Protein 8QEU (pdb70)

B-factor: mean 24.42, std 13.58, range [9.12, 122.06]

InterPro domains:
  IPR002292 Ornithine/putrescine carbamoyltransferase [PR00102] (117-131)
  IPR002292 Ornithine/putrescine carbamoyltransferase [PR00102] (150-163)
  IPR002292 Ornithine/putrescine carbamoyltransferase [PR00102] (190-204)
  IPR002292 Ornithine/putrescine carbamoyltransferase [PR00102] (290-300)
  IPR002292 Ornithine/putrescine carbamoyltransferase [PR00102] (352-363)
  IPR002292 Ornithine/putrescine carbamoyltransferase [TIGR00658] (73-373)
  IPR006130 Aspartate/ornithine carbamoyltransferase [PR00100] (119-138)
  IPR006130 Aspartate/ornithine carbamoyltransferase [PR00100] (201-212)
  IPR006130 Aspartate/ornithine carbamoyltransferase [PR00100] (326-335)
  IPR006130 Aspartate/ornithine carbamoyltransferase [PR00100] (338-361)
  IPR006131 Aspartate/ornithine carbamoyltransferase, Asp/Orn-binding domain [PF00185] (220-371)
  IPR006132 Aspartate/ornithine carbamoyltransferase, carbamoyl-P binding [PF02729] (73-214)
  IPR024904 Ornithine carbamoyltransferase [MF_01109] (72-374)
  IPR036901 Aspartate/ornithine carbamoyltransferase superfamily [G3DSA:3.40.50.1370] (73-203)
  IPR036901 Aspartate/ornithine carbamoyltransferase superfamily [G3DSA:3.40.50.1370] (204-369)
  IPR036901 Aspartate/ornithine carbamoyltransferase superfamily [SSF53671] (72-374)

Sequence (912 aa):
LKDFLAIDDFDTATIKTILDKKASEVKALLKSGERNYLPFKGKSMSMIFAKPSMMRTRVSFETGFFLLGGHALYLGPNDIQMGKREETRDVARVLSRYNDIIMMARVFAHQDILDLANYSSSVPVVVNGLLTDHNHPCQIMADALTMIEHIGQQVEGTKVVYVGDGNNMVHSWLELASVIPFHFVCACPKGYEPDDKERVSKAKQAGLSKIEITNDPKEAVIGADVVYSDVWASMGQKDEAEARRRKAFQQGFQVDEALMKLAGQKAYFMHCLPAERGVEVTNGVVEAPYSIVFPQAENRMHAQNAIMLHLLGFLKDFLAIDDFDTATIKTILDKKASEEVKALLKSGERNNYLPFKGKSMSMIFAKPSMRTRVSFETGFFLLGGHALYLGPNDIQMGKREETRDVARVLSRYNDIIMMARVFAHQDILDLANYSSSVPVVVNGLLTDHNHPCQIMADALTMIEHIGQQVEGTKVVYVGDGNNMVHSWLELASVIPFHFVCACPKGYEPDDKERVSKAKQAGLSKIEITNDPKEAVIGADVVYSDVWASMGQKDEAEARRKAFQGFQVDEALMKLAGQKAYFMHCLPAERGVEVTNGVVEAPYSIVFPQAENRMHAQNAIMLHLLGFLKDFLAIDDFDTATIKTILDKASEEVKALLKSGERNNYLPFKGKSMSMIFAKPSMRTRVSFETGFFLLGGHALYLGPNDIQMGKREETRDVARVLSRYNDIIMARRVFAHQDILDLANNYSSSVPVVVNGLLTDHNHPCQIMADALTMIEHIGQQVEGTKVVYVGDGNNMVHSWLELASVIPFHFVCACPKGYEPDDKERVSKAKQQAGLSKIEITNDPKEAVIGADVVYSDVWASMGQKDEAEARRKAFQGFQVDEALMKLAGQKAYFMHCLPAERGVEVTNGVVEAPYSIVFPQAENRMHAQNAIMLHLLGF

Radius of gyration: 30.02 Å; Cα contacts (8 Å, |Δi|>4): 1985; chains: 3; bounding box: 86×81×55 Å

Solvent-accessible surface area: 32264 Å² total

Foldseek 3Di:
DQEALALLVDALVVLVVLLVQLVVVVVCVVVVDQPQAQQAPFEEEEAELDDDDLLVCLVQVLNVSNHYGYHYQYNVRCPDCPVDDLLVVQQVVLVVGQEYEYAEEDSVSQVSSCVNHPHYYYYCYYFAAHQLLVSLVQSVCCVPVVGQAAFEAEEFAAQTRHVLNVLSVLLHHEYEYEYAYFPPRHHDPVSNVSSVVSVRYHYYYHNQLLVRLAQHLEYEYEQNQDPVRVVCNVVSQVRRVNRAAEPVSVVSNHDNYAYEYSDDDDDPGNYHPCNCPDPSYPHVSSSNSSNSSVSSVVCVSSPD/DQEALALLVDALVVLVVLLVQLVVVVVCVVVVDQPQAQQAPFEEEEAELDDDDLLVCLVQVLNVSNHYGYHYQYNPNPPDVHPDDLLVVQQVVLVVGQEYEYAEEDSVSQVSSCVNHPHYYYYCYYFAAHQLLVSLVQSVCCVPVVGQAAFEAEEFEAQTRHVLNVLSVLLHHEYEYEYAYFPPRHHDPVSNVSSVVSVRYHYYYHNQLLVRLAQHLEYEYEDDDQDPDPVVRVVVQVRCVVRAAEPVSVVSNHDNYAYEYSDDDDDPRNYHPCNCPDPSYPHVSSSNSSNSSVSSVVCVSSPD/DQEALALLVDAQVVLVVLLVQLVVVVVVVVVVDQPQAQQAPFEEEEAELADDDLLVCLVQVLNVSNHYGYHYQYNPNCVDPPNHDLLVVQQVVLVVGQEYEYAEEDSVSQVSSCVNHPHYYYYCYYFAAHQLLVSLVQSVCCVQVVGQAAFEAEEFAAQTRHVLNVLSVLLHHEYEYEYAYFPPRHHDPVSNVSSVVSVRYHYYYHNQLLVRLAQHLEYEYEQNADVVRVVCNPVSQVRRVVRAAEPVSVVSNHDNYAYEYSDDDDDPGNYHPCNCPDPSYPHVSSSNSSNSSVSSVVCVSSPD

Organism: Arabidopsis thaliana (NCBI:txid3702)

Secondary structure (DSSP, 8-state):
---BS-GGGS-HHHHHHHHHHHHHHHHHHHTT-----TTTT-EEEEEESS--SHHHHHHHHHHHHTT-EEEEE-TTTS-BTTTB-HHHHHHHHHHH-SEEEEE-SSHHHHHHHHHH-SS-EEE---SS--HHHHHHHHHHHHHHTS-STT-EEEEES--SHHHHHHHHHHTTS--EEEEE--TT-PPPHHHHHHHHHH-SSEEEEES-HHHHTTT-SEEEE--SS-TT-GGGHHHHHHHTTT--B-HHHHHHH-TTPEEEE-S---BTTTB-HHHHTSTTB-HHHHHHHHHHHHHHHHHHHTT-/---BS-GGGS-HHHHHHHHHHHHHHHHHHHTT-----TTTT-EEEEEESS--SHHHHHHHHHHHHTT-EEEEE-HHHH-BTTTB-HHHHHHHHHHH-SEEEEE-SSHHHHHHHHHH-SS-EEE---SS--HHHHHHHHHHHHHHTS-STT-EEEEES-SSHHHHHHHHHHTTS--EEEEE--TT-PPPHHHHHHHHHH-SSEEEEES-HHHHTTT-SEEEE-PPPP-SSHHHHHHHHHHTTT--B-HHHHHHH-TT-EEEE-S---BTTTB-HHHHTSTTB-HHHHHHHHHHHHHHHHHHHTT-/---BS-GGGS-HHHHHHHHHHHHHHHHHHHTT-----TTTT-EEEEEESS--SHHHHHHHHHHHHTT-EEEEE-HHHH-BTTTB-HHHHHHHHHHH-SEEEEE-SSHHHHHHHHHH-SS-EEE---SS--HHHHHHHHHHHHHHTS-STT-EEEEES--SHHHHHHHHHHTTS--EEEEE--TT-PPPHHHHHHHHHH-SSEEEEES-HHHHTTT-SEEEE--SS-TT-GGGHHHHHHHTTT--B-HHHHHHH-TTPEEEE-S---BTTTB-HHHHTSTTB-HHHHHHHHHHHHHHHHHHHTT-

Nearest PDB structures (foldseek):
  8qeu-assembly1_C  TM=9.852E-01  e=8.550E-57  Arabidopsis thaliana
  4f2g-assembly1_A  TM=9.626E-01  e=7.657E-31  Burkholderia thailandensis E264
  2ef0-assembly1_A  TM=9.572E-01  e=3.462E-30  Thermus thermophilus HB8
  7x99-assembly1_A  TM=8.985E-01  e=2.049E-29  Psychrobacter sp. PAMC 21119
  1fb5-assembly1_A  TM=9.404E-01  e=1.230E-27  Ovis aries

Structure (mmCIF, N/CA/C/O backbone):
data_8QEU
#
_entry.id   8QEU
#
_cell.length_a   89.307
_cell.length_b   155.380
_cell.length_c   189.541
_cell.angle_alpha   90.00
_cell.angle_beta   90.00
_cell.angle_gamma   90.00
#
_symmetry.space_group_name_H-M   'C 2 2 21'
#
loop_
_entity.id
_entity.type
_entity.pdbx_description
1 polymer 'Ornithine transcarbamylase, chloroplastic'
2 non-polymer L-ornithine
3 non-polymer DI(HYDROXYETHYL)ETHER
4 non-polymer 1,2-ETHANEDIOL
5 non-polymer 'SULFATE ION'
6 non-polymer 'SODIUM ION'
7 water water
#
loop_
_atom_site.group_PDB
_atom_site.id
_atom_site.type_symbol
_atom_site.label_atom_id
_atom_site.label_alt_id
_atom_site.label_comp_id
_atom_site.label_asym_id
_atom_site.label_entity_id
_atom_site.label_seq_id
_atom_site.pdbx_PDB_ins_code
_atom_site.Cartn_x
_atom_site.Cartn_y
_atom_site.Cartn_z
_atom_site.occupancy
_atom_site.B_iso_or_equiv
_atom_site.auth_seq_id
_atom_site.auth_comp_id
_atom_site.auth_asym_id
_atom_site.auth_atom_id
_atom_site.pdbx_PDB_model_num
ATOM 1 N N . LEU A 1 21 ? 29.382 62.817 33.480 1.00 37.83 72 LEU A N 1
ATOM 2 C CA . LEU A 1 21 ? 28.772 63.113 32.154 1.00 32.25 72 LEU A CA 1
ATOM 3 C C . LEU A 1 21 ? 27.274 63.385 32.273 1.00 27.28 72 LEU A C 1
ATOM 4 O O . LEU A 1 21 ? 26.493 62.655 32.923 1.00 28.62 72 LEU A O 1
ATOM 9 N N . LYS A 1 22 ? 26.820 64.339 31.473 1.00 22.46 73 LYS A N 1
ATOM 10 C CA . LYS A 1 22 ? 25.426 64.732 31.606 1.00 21.89 73 LYS A CA 1
ATOM 11 C C . LYS A 1 22 ? 24.494 63.712 30.927 1.00 18.18 73 LYS A C 1
ATOM 12 O O . LYS A 1 22 ? 23.354 63.570 31.371 1.00 17.93 73 LYS A O 1
ATOM 18 N N . ASP A 1 23 ? 24.931 63.094 29.830 1.00 15.99 74 ASP A N 1
ATOM 19 C CA . ASP A 1 23 ? 24.039 62.426 28.874 1.00 13.78 74 ASP A CA 1
ATOM 20 C C . ASP A 1 23 ? 24.355 60.928 28.766 1.00 15.09 74 ASP A C 1
ATOM 21 O O . ASP A 1 23 ? 25.420 60.495 29.203 1.00 17.42 74 ASP A O 1
ATOM 26 N N . PHE A 1 24 ? 23.439 60.157 28.179 1.00 14.56 75 PHE A N 1
ATOM 27 C CA . PHE A 1 24 ? 23.703 58.743 27.881 1.00 14.82 75 PHE A CA 1
ATOM 28 C C . PHE A 1 24 ? 23.545 58.531 26.381 1.00 15.00 75 PHE A C 1
ATOM 29 O O . PHE A 1 24 ? 22.465 58.198 25.876 1.00 15.16 75 PHE A O 1
ATOM 37 N N . LEU A 1 25 ? 24.648 58.754 25.615 1.00 13.87 76 LEU A N 1
ATOM 38 C CA . LEU A 1 25 ? 24.613 58.750 24.164 1.00 14.00 76 LEU A CA 1
ATOM 39 C C . LEU A 1 25 ? 25.292 57.517 23.544 1.00 14.05 76 LEU A C 1
ATOM 40 O O . LEU A 1 25 ? 25.012 57.193 22.374 1.00 14.47 76 LEU A O 1
ATOM 45 N N . ALA A 1 26 ? 26.217 56.904 24.317 1.00 13.79 77 ALA A N 1
ATOM 46 C CA . ALA A 1 26 ? 27.028 55.766 23.891 1.00 13.85 77 ALA A CA 1
ATOM 47 C C . ALA A 1 26 ? 27.542 55.107 25.155 1.00 13.73 77 ALA A C 1
ATOM 48 O O . ALA A 1 26 ? 27.914 55.808 26.099 1.00 15.83 77 ALA A O 1
ATOM 50 N N . ILE A 1 27 ? 27.575 53.770 25.182 1.00 13.83 78 ILE A N 1
ATOM 51 C CA . ILE A 1 27 ? 27.938 53.089 26.410 1.00 14.54 78 ILE A CA 1
ATOM 52 C C . ILE A 1 27 ? 29.364 53.465 26.839 1.00 14.85 78 ILE A C 1
ATOM 53 O O . ILE A 1 27 ? 29.615 53.683 28.024 1.00 16.83 78 ILE A O 1
ATOM 58 N N . ASP A 1 28 ? 30.303 53.540 25.896 1.00 15.43 79 ASP A N 1
ATOM 59 C CA . ASP A 1 28 ? 31.717 53.732 26.259 1.00 16.47 79 ASP A CA 1
ATOM 60 C C . ASP A 1 28 ? 32.078 55.212 26.374 1.00 17.05 79 ASP A C 1
ATOM 61 O O . ASP A 1 28 ? 33.272 55.574 26.449 1.00 18.31 79 ASP A O 1
ATOM 66 N N . ASP A 1 29 ? 31.063 56.083 26.514 1.00 16.91 80 ASP A N 1
ATOM 67 C CA . ASP A 1 29 ? 31.313 57.411 27.083 1.00 17.97 80 ASP A CA 1
ATOM 68 C C . ASP A 1 29 ? 31.554 57.324 28.598 1.00 17.95 80 ASP A C 1
ATOM 69 O O . ASP A 1 29 ? 32.037 58.251 29.237 1.00 22.21 80 ASP A O 1
ATOM 74 N N . PHE A 1 30 ? 31.192 56.194 29.197 1.00 17.37 81 PHE A N 1
ATOM 75 C CA . PHE A 1 30 ? 31.352 55.909 30.603 1.00 17.11 81 PHE A CA 1
ATOM 76 C C . PHE A 1 30 ? 32.454 54.868 30.800 1.00 18.28 81 PHE A C 1
ATOM 77 O O . PHE A 1 30 ? 32.750 54.077 29.898 1.00 19.77 81 PHE A O 1
ATOM 85 N N . ASP A 1 31 ? 33.018 54.862 31.995 1.00 19.49 82 ASP A N 1
ATOM 86 C CA . ASP A 1 31 ? 34.030 53.872 32.352 1.00 19.56 82 ASP A CA 1
ATOM 87 C C . ASP A 1 31 ? 33.403 52.571 32.847 1.00 20.19 82 ASP A C 1
ATOM 88 O O . ASP A 1 31 ? 32.200 52.475 33.096 1.00 20.25 82 ASP A O 1
ATOM 93 N N . THR A 1 32 ? 34.236 51.535 32.909 1.00 20.07 83 THR A N 1
ATOM 94 C CA . THR A 1 32 ? 33.825 50.200 33.306 1.00 19.47 83 THR A CA 1
ATOM 95 C C . THR A 1 32 ? 33.068 50.214 34.638 1.00 20.06 83 THR A C 1
ATOM 96 O O . THR A 1 32 ? 31.973 49.640 34.752 1.00 22.27 83 THR A O 1
ATOM 100 N N . ALA A 1 33 ? 33.624 50.895 35.645 1.00 20.83 84 ALA A N 1
ATOM 101 C CA . ALA A 1 33 ? 33.012 50.883 36.969 1.00 21.54 84 ALA A CA 1
ATOM 102 C C . ALA A 1 33 ? 31.606 51.493 36.966 1.00 19.59 84 ALA A C 1
ATOM 103 O O . ALA A 1 33 ? 30.715 51.001 37.665 1.00 21.31 84 ALA A O 1
ATOM 105 N N . THR A 1 34 ? 31.409 52.560 36.197 1.00 19.51 85 THR A N 1
ATOM 106 C CA . THR A 1 34 ? 30.130 53.256 36.147 1.00 19.42 85 THR A CA 1
ATOM 107 C C . THR A 1 34 ? 29.081 52.393 35.439 1.00 18.07 85 THR A C 1
ATOM 108 O O . THR A 1 34 ? 27.953 52.273 35.920 1.00 19.12 85 THR A O 1
ATOM 112 N N . ILE A 1 35 ? 29.462 51.771 34.319 1.00 18.36 86 ILE A N 1
ATOM 113 C CA . ILE A 1 35 ? 28.545 50.873 33.630 1.00 17.01 86 ILE A CA 1
ATOM 114 C C . ILE A 1 35 ? 28.117 49.695 34.528 1.00 17.90 86 ILE A C 1
ATOM 115 O O . ILE A 1 35 ? 26.921 49.340 34.586 1.00 18.48 86 ILE A O 1
ATOM 120 N N . LYS A 1 36 ? 29.076 49.092 35.244 1.00 19.96 87 LYS A N 1
ATOM 121 C CA . LYS A 1 36 ? 28.783 48.018 36.176 1.00 22.14 87 LYS A CA 1
ATOM 122 C C . LYS A 1 36 ? 27.866 48.488 37.307 1.00 21.19 87 LYS A C 1
ATOM 123 O O . LYS A 1 36 ? 26.939 47.758 37.681 1.00 23.09 87 LYS A O 1
ATOM 129 N N . THR A 1 37 ? 28.066 49.703 37.805 1.00 21.40 88 THR A N 1
ATOM 130 C CA . THR A 1 37 ? 27.205 50.274 38.832 1.00 22.38 88 THR A CA 1
ATOM 131 C C . THR A 1 37 ? 25.773 50.420 38.325 1.00 20.06 88 THR A C 1
ATOM 132 O O . THR A 1 37 ? 24.824 50.139 39.068 1.00 21.28 88 THR A O 1
ATOM 136 N N . ILE A 1 38 ? 25.617 50.911 37.100 1.00 17.75 89 ILE A N 1
ATOM 137 C CA . ILE A 1 38 ? 24.287 51.089 36.520 1.00 17.51 89 ILE A CA 1
ATOM 138 C C . ILE A 1 38 ? 23.594 49.722 36.341 1.00 18.40 89 ILE A C 1
ATOM 139 O O . ILE A 1 38 ? 22.412 49.577 36.651 1.00 17.61 89 ILE A O 1
ATOM 144 N N . LEU A 1 39 ? 24.323 48.708 35.866 1.00 17.93 90 LEU A N 1
ATOM 145 C CA . LEU A 1 39 ? 23.735 47.380 35.734 1.00 18.78 90 LEU A CA 1
ATOM 146 C C . LEU A 1 39 ? 23.343 46.781 37.090 1.00 19.85 90 LEU A C 1
ATOM 147 O O . LEU A 1 39 ? 22.295 46.135 37.191 1.00 20.61 90 LEU A O 1
ATOM 152 N N . ASP A 1 40 ? 24.134 47.047 38.130 1.00 20.73 91 ASP A N 1
ATOM 153 C CA . ASP A 1 40 ? 23.756 46.584 39.492 1.00 21.86 91 ASP A CA 1
ATOM 154 C C . ASP A 1 40 ? 22.424 47.233 39.894 1.00 21.49 91 ASP A C 1
ATOM 155 O O . ASP A 1 40 ? 21.610 46.532 40.507 1.00 21.06 91 ASP A O 1
ATOM 160 N N A LYS A 1 41 ? 22.406 48.436 39.774 0.50 19.68 92 LYS A N 1
ATOM 161 N N B LYS A 1 41 ? 22.368 48.563 39.789 0.50 20.45 92 LYS A N 1
ATOM 162 C CA A LYS A 1 41 ? 21.217 49.265 40.102 0.50 19.60 92 LYS A CA 1
ATOM 163 C CA B LYS A 1 41 ? 21.144 49.321 40.150 0.50 21.17 92 LYS A CA 1
ATOM 164 C C A LYS A 1 41 ? 20.032 48.800 39.248 0.50 17.75 92 LYS A C 1
ATOM 165 C C B LYS A 1 41 ? 19.967 48.807 39.317 0.50 18.98 92 LYS A C 1
ATOM 166 O O A LYS A 1 41 ? 18.924 48.716 39.785 0.50 18.27 92 LYS A O 1
ATOM 167 O O B LYS A 1 41 ? 18.885 48.646 39.883 0.50 20.15 92 LYS A O 1
ATOM 178 N N . ALA A 1 42 ? 20.249 48.399 38.080 1.00 17.71 93 ALA A N 1
ATOM 179 C CA . ALA A 1 42 ? 19.174 47.867 37.237 1.00 16.63 93 ALA A CA 1
ATOM 180 C C . ALA A 1 42 ? 18.546 46.628 37.892 1.00 18.13 93 ALA A C 1
ATOM 181 O O . ALA A 1 42 ? 17.327 46.517 37.971 1.00 18.14 93 ALA A O 1
ATOM 183 N N . SER A 1 43 ? 19.382 45.729 38.417 1.00 20.17 94 SER A N 1
ATOM 184 C CA . SER A 1 43 ? 18.888 44.541 39.099 1.00 20.91 94 SER A CA 1
ATOM 185 C C . SER A 1 43 ? 18.096 44.909 40.352 1.00 19.75 94 SER A C 1
ATOM 186 O O . SER A 1 43 ? 17.102 44.252 40.661 1.00 19.64 94 SER A O 1
ATOM 189 N N . GLU A 1 44 ? 18.607 45.881 41.125 1.00 19.43 95 GLU A N 1
ATOM 190 C CA . GLU A 1 44 ? 18.001 46.250 42.393 1.00 20.61 95 GLU A CA 1
ATOM 191 C C . GLU A 1 44 ? 16.598 46.820 42.158 1.00 18.77 95 GLU A C 1
ATOM 192 O O . GLU A 1 44 ? 15.652 46.437 42.855 1.00 21.27 95 GLU A O 1
ATOM 198 N N . VAL A 1 45 ? 16.474 47.776 41.227 1.00 18.19 96 VAL A N 1
ATOM 199 C CA . VAL A 1 45 ? 15.173 48.413 41.020 1.00 18.78 96 VAL A CA 1
ATOM 200 C C . VAL A 1 45 ? 14.188 47.450 40.360 1.00 19.17 96 VAL A C 1
ATOM 201 O O . VAL A 1 45 ? 12.987 47.486 40.648 1.00 20.67 96 VAL A O 1
ATOM 205 N N . LYS A 1 46 ? 14.690 46.576 39.480 1.00 18.30 97 LYS A N 1
ATOM 206 C CA . LYS A 1 46 ? 13.866 45.516 38.903 1.00 19.06 97 LYS A CA 1
ATOM 207 C C . LYS A 1 46 ? 13.265 44.625 39.995 1.00 19.13 97 LYS A C 1
ATOM 208 O O . LYS A 1 46 ? 12.041 44.359 40.000 1.00 19.96 97 LYS A O 1
ATOM 214 N N . ALA A 1 47 ? 14.099 44.199 40.961 1.00 19.68 98 ALA A N 1
ATOM 215 C CA . ALA A 1 47 ? 13.612 43.348 42.035 1.00 20.55 98 ALA A CA 1
ATOM 216 C C . ALA A 1 47 ? 12.545 44.078 42.857 1.00 21.82 98 ALA A C 1
ATOM 217 O O . ALA A 1 47 ? 11.533 43.489 43.258 1.00 23.06 98 ALA A O 1
ATOM 219 N N . LEU A 1 48 ? 12.759 45.381 43.085 1.00 20.97 99 LEU A N 1
ATOM 220 C CA . LEU A 1 48 ? 11.795 46.162 43.830 1.00 20.84 99 LEU A CA 1
ATOM 221 C C . LEU A 1 48 ? 10.463 46.203 43.072 1.00 19.96 99 LEU A C 1
ATOM 222 O O . LEU A 1 48 ? 9.428 45.925 43.673 1.00 21.25 99 LEU A O 1
ATOM 227 N N . LEU A 1 49 ? 10.457 46.512 41.770 1.00 18.11 100 LEU A N 1
ATOM 228 C CA . LEU A 1 49 ? 9.194 46.534 41.037 1.00 19.01 100 LEU A CA 1
ATOM 229 C C . LEU A 1 49 ? 8.555 45.147 40.941 1.00 21.48 100 LEU A C 1
ATOM 230 O O . LEU A 1 49 ? 7.336 45.025 41.066 1.00 23.12 100 LEU A O 1
ATOM 235 N N . LYS A 1 50 ? 9.366 44.108 40.754 1.00 22.42 101 LYS A N 1
ATOM 236 C CA . LYS A 1 50 ? 8.835 42.723 40.632 1.00 24.85 101 LYS A CA 1
ATOM 237 C C . LYS A 1 50 ? 8.203 42.268 41.949 1.00 24.99 101 LYS A C 1
ATOM 238 O O . LYS A 1 50 ? 7.341 41.391 41.899 1.00 27.39 101 LYS A O 1
ATOM 244 N N . SER A 1 51 ? 8.617 42.843 43.070 1.00 25.61 102 SER A N 1
ATOM 245 C CA . SER A 1 51 ? 8.070 42.515 44.374 1.00 28.79 102 SER A CA 1
ATOM 246 C C . SER A 1 51 ? 6.654 43.062 44.520 1.00 27.26 102 SER A C 1
ATOM 247 O O . SER A 1 51 ? 5.950 42.667 45.436 1.00 31.68 102 SER A O 1
ATOM 250 N N . GLY A 1 52 ? 6.267 43.986 43.637 1.00 27.94 103 GLY A N 1
ATOM 251 C CA . GLY A 1 52 ? 5.003 44.688 43.762 1.00 30.00 103 GLY A CA 1
ATOM 252 C C . GLY A 1 52 ? 5.148 46.046 44.449 1.00 25.81 103 GLY A C 1
ATOM 253 O O . GLY A 1 52 ? 4.180 46.744 44.608 1.00 31.93 103 GLY A O 1
ATOM 254 N N . GLU A 1 53 ? 6.364 46.469 44.776 1.00 27.22 104 GLU A N 1
ATOM 255 C CA . GLU A 1 53 ? 6.506 47.821 45.376 1.00 25.59 104 GLU A CA 1
ATOM 256 C C . GLU A 1 53 ? 6.063 48.915 44.400 1.00 24.11 104 GLU A C 1
ATOM 257 O O . GLU A 1 53 ? 6.622 48.959 43.299 1.00 22.10 104 GLU A O 1
ATOM 263 N N . ARG A 1 54 ? 5.103 49.766 44.799 1.00 21.45 105 ARG A N 1
ATOM 264 C CA . ARG A 1 54 ? 4.763 50.905 43.971 1.00 18.39 105 ARG A CA 1
ATOM 265 C C . ARG A 1 54 ? 4.958 52.230 44.706 1.00 19.21 105 ARG A C 1
ATOM 266 O O . ARG A 1 54 ? 4.536 53.300 44.177 1.00 21.11 105 ARG A O 1
ATOM 274 N N . ASN A 1 55 ? 5.679 52.195 45.838 1.00 18.24 106 ASN A N 1
ATOM 275 C CA . ASN A 1 55 ? 5.854 53.425 46.674 1.00 21.20 106 ASN A CA 1
ATOM 276 C C . ASN A 1 55 ? 7.300 53.943 46.646 1.00 17.94 106 ASN A C 1
ATOM 277 O O . ASN A 1 55 ? 7.657 54.674 47.548 1.00 19.28 106 ASN A O 1
ATOM 282 N N . TYR A 1 56 ? 8.068 53.540 45.659 1.00 15.02 107 TYR A N 1
ATOM 283 C CA . TYR A 1 56 ? 9.366 54.154 45.417 1.00 15.25 107 TYR A CA 1
ATOM 284 C C . TYR A 1 56 ? 9.229 55.053 44.191 1.00 14.03 107 TYR A C 1
ATOM 285 O O . TYR A 1 56 ? 9.178 54.573 43.062 1.00 14.82 107 TYR A O 1
ATOM 294 N N . LEU A 1 57 ? 9.136 56.381 44.445 1.00 13.65 108 LEU A N 1
ATOM 295 C CA . LEU A 1 57 ? 8.761 57.310 43.397 1.00 14.14 108 LEU A CA 1
ATOM 296 C C . LEU A 1 57 ? 9.786 58.437 43.299 1.00 13.61 108 LEU A C 1
ATOM 297 O O . LEU A 1 57 ? 9.481 59.631 43.495 1.00 15.43 108 LEU A O 1
ATOM 302 N N . PRO A 1 58 ? 11.050 58.130 42.966 1.00 14.92 109 PRO A N 1
ATOM 303 C CA . PRO A 1 58 ? 12.087 59.169 42.951 1.00 15.21 109 PRO A CA 1
ATOM 304 C C . PRO A 1 58 ? 11.904 60.284 41.932 1.00 13.98 109 PRO A C 1
ATOM 305 O O . PRO A 1 58 ? 12.495 61.355 42.094 1.00 16.62 109 PRO A O 1
ATOM 309 N N . PHE A 1 59 ? 11.095 60.008 40.892 1.00 13.80 110 PHE A N 1
ATOM 310 C CA . PHE A 1 59 ? 10.830 60.953 39.823 1.00 13.70 110 PHE A CA 1
ATOM 311 C C . PHE A 1 59 ? 9.534 61.745 40.029 1.00 14.23 110 PHE A C 1
ATOM 312 O O . PHE A 1 59 ? 9.096 62.430 39.107 1.00 14.70 110 PHE A O 1
ATOM 320 N N . LYS A 1 60 ? 8.958 61.674 41.232 1.00 14.63 111 LYS A N 1
ATOM 321 C CA . LYS A 1 60 ? 7.806 62.502 41.550 1.00 16.46 111 LYS A CA 1
ATOM 322 C C . LYS A 1 60 ? 8.081 63.959 41.162 1.00 15.85 111 LYS A C 1
ATOM 323 O O . LYS A 1 60 ? 9.108 64.514 41.502 1.00 16.84 111 LYS A O 1
ATOM 329 N N . GLY A 1 61 ? 7.137 64.570 40.444 1.00 16.47 112 GLY A N 1
ATOM 330 C CA . GLY A 1 61 ? 7.258 65.944 40.032 1.00 15.39 112 GLY A CA 1
ATOM 331 C C . GLY A 1 61 ? 8.236 66.224 38.895 1.00 14.64 112 GLY A C 1
ATOM 332 O O . GLY A 1 61 ? 8.508 67.395 38.616 1.00 17.03 112 GLY A O 1
ATOM 333 N N . LYS A 1 62 ? 8.721 65.169 38.237 1.00 13.37 113 LYS A N 1
ATOM 334 C CA . LYS A 1 62 ? 9.635 65.294 37.113 1.00 13.32 113 LYS A CA 1
ATOM 335 C C . LYS A 1 62 ? 8.934 64.907 35.812 1.00 13.19 113 LYS A C 1
ATOM 336 O O . LYS A 1 62 ? 8.041 64.022 35.832 1.00 13.55 113 LYS A O 1
ATOM 342 N N . SER A 1 63 ? 9.373 65.528 34.717 1.00 12.17 114 SER A N 1
ATOM 343 C CA . SER A 1 63 ? 8.848 65.238 33.392 1.00 12.77 114 SER A CA 1
ATOM 344 C C . SER A 1 63 ? 9.966 64.906 32.410 1.00 12.15 114 SER A C 1
ATOM 345 O O . SER A 1 63 ? 11.108 65.407 32.545 1.00 12.95 114 SER A O 1
ATOM 348 N N . MET A 1 64 ? 9.625 64.119 31.404 1.00 11.35 115 MET A N 1
ATOM 349 C CA . MET A 1 64 ? 10.564 63.726 30.335 1.00 11.93 115 MET A CA 1
ATOM 350 C C . MET A 1 64 ? 9.852 63.945 28.996 1.00 12.53 115 MET A C 1
ATOM 351 O O . MET A 1 64 ? 8.738 63.411 28.793 1.00 13.88 115 MET A O 1
ATOM 356 N N . SER A 1 65 ? 10.450 64.681 28.043 1.00 11.72 116 SER A N 1
ATOM 357 C CA . SER A 1 65 ? 9.948 64.701 26.673 1.00 11.68 116 SER A CA 1
ATOM 358 C C . SER A 1 65 ? 10.656 63.596 25.905 1.00 11.70 116 SER A C 1
ATOM 359 O O . SER A 1 65 ? 11.893 63.517 25.937 1.00 12.57 116 SER A O 1
ATOM 362 N N . MET A 1 66 ? 9.876 62.757 25.214 1.00 11.67 117 MET A N 1
ATOM 363 C CA . MET A 1 66 ? 10.372 61.698 24.364 1.00 11.74 117 MET A CA 1
ATOM 364 C C . MET A 1 66 ? 10.121 62.067 22.921 1.00 12.94 117 MET A C 1
ATOM 365 O O . MET A 1 66 ? 8.970 62.142 22.490 1.00 15.42 117 MET A O 1
ATOM 370 N N . ILE A 1 67 ? 11.200 62.305 22.174 1.00 12.34 118 ILE A N 1
ATOM 371 C CA . ILE A 1 67 ? 11.150 62.699 20.779 1.00 13.13 118 ILE A CA 1
ATOM 372 C C . ILE A 1 67 ? 11.388 61.458 19.911 1.00 13.16 118 ILE A C 1
ATOM 373 O O . ILE A 1 67 ? 12.456 60.845 19.991 1.00 14.29 118 ILE A O 1
ATOM 378 N N . PHE A 1 68 ? 10.410 61.088 19.083 1.00 12.73 119 PHE A N 1
ATOM 379 C CA . PHE A 1 68 ? 10.518 59.942 18.198 1.00 13.43 119 PHE A CA 1
ATOM 380 C C . PHE A 1 68 ? 10.393 60.345 16.729 1.00 15.16 119 PHE A C 1
ATOM 381 O O . PHE A 1 68 ? 9.325 60.810 16.298 1.00 16.90 119 PHE A O 1
ATOM 389 N N . ALA A 1 69 ? 11.456 60.138 15.943 1.00 14.99 120 ALA A N 1
ATOM 390 C CA . ALA A 1 69 ? 11.440 60.373 14.508 1.00 15.38 120 ALA A CA 1
ATOM 391 C C . ALA A 1 69 ? 10.946 59.160 13.713 1.00 14.90 120 ALA A C 1
ATOM 392 O O . ALA A 1 69 ? 10.688 59.297 12.515 1.00 18.00 120 ALA A O 1
ATOM 394 N N . LYS A 1 70 ? 10.840 58.028 14.410 1.00 18.48 121 LYS A N 1
ATOM 395 C CA . LYS A 1 70 ? 10.696 56.664 13.874 1.00 21.21 121 LYS A CA 1
ATOM 396 C C . LYS A 1 70 ? 9.646 55.964 14.743 1.00 20.88 121 LYS A C 1
ATOM 397 O O . LYS A 1 70 ? 9.416 56.337 15.919 1.00 17.20 121 LYS A O 1
ATOM 403 N N . PRO A 1 71 ? 9.063 54.863 14.213 1.00 23.70 122 PRO A N 1
ATOM 404 C CA . PRO A 1 71 ? 8.143 54.021 14.967 1.00 22.97 122 PRO A CA 1
ATOM 405 C C . PRO A 1 71 ? 8.838 53.392 16.119 1.00 19.19 122 PRO A C 1
ATOM 406 O O . PRO A 1 71 ? 10.073 53.257 16.068 1.00 22.18 122 PRO A O 1
ATOM 410 N N . SER A 1 72 ? 8.040 53.024 17.147 1.00 20.68 123 SER A N 1
ATOM 411 C CA . SER A 1 72 ? 8.539 52.342 18.308 1.00 17.40 123 SER A CA 1
ATOM 412 C C . SER A 1 72 ? 7.427 51.722 19.150 1.00 16.33 123 SER A C 1
ATOM 413 O O . SER A 1 72 ? 6.426 52.373 19.487 1.00 17.84 123 SER A O 1
ATOM 416 N N . MET A 1 73 ? 7.682 50.489 19.567 1.00 16.05 124 MET A N 1
ATOM 417 C CA A MET A 1 73 ? 6.907 49.852 20.618 0.50 13.96 124 MET A CA 1
ATOM 418 C CA B MET A 1 73 ? 6.909 49.837 20.602 0.50 16.89 124 MET A CA 1
ATOM 419 C C . MET A 1 73 ? 7.765 49.637 21.861 1.00 14.73 124 MET A C 1
ATOM 420 O O . MET A 1 73 ? 7.409 50.126 22.937 1.00 15.75 124 MET A O 1
ATOM 429 N N . ARG A 1 74 ? 8.929 48.993 21.748 1.00 14.91 125 ARG A N 1
ATOM 430 C CA . ARG A 1 74 ? 9.690 48.666 22.978 1.00 14.61 125 ARG A CA 1
ATOM 431 C C . ARG A 1 74 ? 10.227 49.951 23.617 1.00 14.48 125 ARG A C 1
ATOM 432 O O . ARG A 1 74 ? 10.025 50.128 24.817 1.00 14.60 125 ARG A O 1
ATOM 440 N N . THR A 1 75 ? 10.870 50.807 22.824 1.00 14.38 126 THR A N 1
ATOM 441 C CA . THR A 1 75 ? 11.520 52.002 23.376 1.00 13.61 126 THR A CA 1
ATOM 442 C C . THR A 1 75 ? 10.441 52.927 23.965 1.00 12.87 126 THR A C 1
ATOM 443 O O . THR A 1 75 ? 10.532 53.364 25.125 1.00 13.46 126 THR A O 1
ATOM 447 N N . ARG A 1 76 ? 9.377 53.142 23.185 1.00 13.18 127 ARG A N 1
ATOM 448 C CA . ARG A 1 76 ? 8.258 53.972 23.637 1.00 14.90 127 ARG A CA 1
ATOM 449 C C . ARG A 1 76 ? 7.649 53.457 24.953 1.00 13.16 127 ARG A C 1
ATOM 450 O O . ARG A 1 76 ? 7.525 54.181 25.934 1.00 13.39 127 ARG A O 1
ATOM 458 N N . VAL A 1 77 ? 7.235 52.182 24.960 1.00 13.39 128 VAL A N 1
ATOM 459 C CA . VAL A 1 77 ? 6.468 51.700 26.099 1.00 13.26 128 VAL A CA 1
ATOM 460 C C . VAL A 1 77 ? 7.360 51.530 27.328 1.00 12.21 128 VAL A C 1
ATOM 461 O O . VAL A 1 77 ? 6.971 51.806 28.443 1.00 13.11 128 VAL A O 1
ATOM 465 N N . SER A 1 78 ? 8.620 51.085 27.136 1.00 12.94 129 SER A N 1
ATOM 466 C CA . SER A 1 78 ? 9.539 50.888 28.247 1.00 13.41 129 SER A CA 1
ATOM 467 C C . SER A 1 78 ? 9.865 52.215 28.934 1.00 11.55 129 SER A C 1
ATOM 468 O O . SER A 1 78 ? 9.836 52.311 30.153 1.00 12.95 129 SER A O 1
ATOM 471 N N . PHE A 1 79 ? 10.181 53.239 28.131 1.00 12.66 130 PHE A N 1
ATOM 472 C CA . PHE A 1 79 ? 10.467 54.549 28.703 1.00 12.26 130 PHE A CA 1
ATOM 473 C C . PHE A 1 79 ? 9.245 55.191 29.379 1.00 11.98 130 PHE A C 1
ATOM 474 O O . PHE A 1 79 ? 9.345 55.670 30.513 1.00 12.95 130 PHE A O 1
ATOM 482 N N . GLU A 1 80 ? 8.087 55.157 28.711 1.00 12.32 131 GLU A N 1
ATOM 483 C CA . GLU A 1 80 ? 6.930 55.836 29.284 1.00 12.28 131 GLU A CA 1
ATOM 484 C C . GLU A 1 80 ? 6.425 55.128 30.539 1.00 12.15 131 GLU A C 1
ATOM 485 O O . GLU A 1 80 ? 6.078 55.750 31.532 1.00 12.70 131 GLU A O 1
ATOM 491 N N . THR A 1 81 ? 6.375 53.780 30.476 1.00 12.42 132 THR A N 1
ATOM 492 C CA . THR A 1 81 ? 5.906 52.995 31.608 1.00 12.79 132 THR A CA 1
ATOM 493 C C . THR A 1 81 ? 6.902 53.101 32.777 1.00 12.10 132 THR A C 1
ATOM 494 O O . THR A 1 81 ? 6.548 53.266 33.931 1.00 13.45 132 THR A O 1
ATOM 498 N N . GLY A 1 82 ? 8.208 52.972 32.477 1.00 12.74 133 GLY A N 1
ATOM 499 C CA . GLY A 1 82 ? 9.157 53.001 33.561 1.00 12.61 133 GLY A CA 1
ATOM 500 C C . GLY A 1 82 ? 9.198 54.349 34.280 1.00 12.28 133 GLY A C 1
ATOM 501 O O . GLY A 1 82 ? 9.292 54.406 35.496 1.00 13.44 133 GLY A O 1
ATOM 502 N N . PHE A 1 83 ? 9.140 55.438 33.502 1.00 12.88 134 PHE A N 1
ATOM 503 C CA . PHE A 1 83 ? 9.111 56.756 34.085 1.00 12.09 134 PHE A CA 1
ATOM 504 C C . PHE A 1 83 ? 7.899 56.952 35.005 1.00 12.63 134 PHE A C 1
ATOM 505 O O . PHE A 1 83 ? 8.007 57.494 36.096 1.00 13.72 134 PHE A O 1
ATOM 513 N N . PHE A 1 84 ? 6.743 56.457 34.539 1.00 12.64 135 PHE A N 1
ATOM 514 C CA . PHE A 1 84 ? 5.530 56.445 35.357 1.00 12.98 135 PHE A CA 1
ATOM 515 C C . PHE A 1 84 ? 5.673 55.627 36.649 1.00 12.70 135 PHE A C 1
ATOM 516 O O . PHE A 1 84 ? 5.285 56.070 37.734 1.00 13.54 135 PHE A O 1
ATOM 524 N N . LEU A 1 85 ? 6.257 54.397 36.547 1.00 13.18 136 LEU A N 1
ATOM 525 C CA . LEU A 1 85 ? 6.416 53.559 37.727 1.00 13.65 136 LEU A CA 1
ATOM 526 C C . LEU A 1 85 ? 7.344 54.176 38.780 1.00 13.79 136 LEU A C 1
ATOM 527 O O . LEU A 1 85 ? 7.210 53.870 39.978 1.00 16.08 136 LEU A O 1
ATOM 532 N N . LEU A 1 86 ? 8.244 55.076 38.340 1.00 14.47 137 LEU A N 1
ATOM 533 C CA . LEU A 1 86 ? 9.119 55.767 39.257 1.00 15.57 137 LEU A CA 1
ATOM 534 C C . LEU A 1 86 ? 8.625 57.168 39.619 1.00 13.59 137 LEU A C 1
ATOM 535 O O . LEU A 1 86 ? 9.302 57.897 40.353 1.00 14.52 137 LEU A O 1
ATOM 540 N N . GLY A 1 87 ? 7.396 57.524 39.199 1.00 13.85 138 GLY A N 1
ATOM 541 C CA . GLY A 1 87 ? 6.698 58.687 39.718 1.00 14.54 138 GLY A CA 1
ATOM 542 C C . GLY A 1 87 ? 6.568 59.897 38.793 1.00 13.58 138 GLY A C 1
ATOM 543 O O . GLY A 1 87 ? 5.964 60.900 39.229 1.00 15.61 138 GLY A O 1
ATOM 544 N N . GLY A 1 88 ? 7.185 59.873 37.604 1.00 12.96 139 GLY A N 1
ATOM 545 C CA . GLY A 1 88 ? 7.189 61.004 36.710 1.00 13.82 139 GLY A CA 1
ATOM 546 C C . GLY A 1 88 ? 6.181 60.895 35.564 1.00 13.93 139 GLY A C 1
ATOM 547 O O . GLY A 1 88 ? 5.395 59.945 35.507 1.00 16.27 139 GLY A O 1
ATOM 548 N N . HIS A 1 89 ? 6.197 61.901 34.686 1.00 12.87 140 HIS A N 1
ATOM 549 C CA . HIS A 1 89 ? 5.357 61.917 33.493 1.00 12.11 140 HIS A CA 1
ATOM 550 C C . HIS A 1 89 ? 6.213 62.060 32.233 1.00 13.00 140 HIS A C 1
ATOM 551 O O . HIS A 1 89 ? 6.943 63.059 32.086 1.00 13.24 140 HIS A O 1
ATOM 558 N N . ALA A 1 90 ? 6.127 61.083 31.312 1.00 12.29 141 ALA A N 1
ATOM 559 C CA . ALA A 1 90 ? 6.774 61.162 30.016 1.00 11.78 141 ALA A CA 1
ATOM 560 C C . ALA A 1 90 ? 5.785 61.603 28.946 1.00 12.47 141 ALA A C 1
ATOM 561 O O . ALA A 1 90 ? 4.677 61.068 28.842 1.00 16.27 141 ALA A O 1
ATOM 563 N N . LEU A 1 91 ? 6.185 62.591 28.149 1.00 11.89 142 LEU A N 1
ATOM 564 C CA . LEU A 1 91 ? 5.413 63.069 27.010 1.00 11.68 142 LEU A CA 1
ATOM 565 C C . LEU A 1 91 ? 5.880 62.405 25.726 1.00 12.53 142 LEU A C 1
ATOM 566 O O . LEU A 1 91 ? 7.082 62.311 25.450 1.00 14.30 142 LEU A O 1
ATOM 571 N N . TYR A 1 92 ? 4.930 61.928 24.933 1.00 12.57 143 TYR A N 1
ATOM 572 C CA . TYR A 1 92 ? 5.251 61.295 23.662 1.00 12.62 143 TYR A CA 1
ATOM 573 C C . TYR A 1 92 ? 5.112 62.304 22.524 1.00 12.63 143 TYR A C 1
ATOM 574 O O . TYR A 1 92 ? 3.992 62.712 22.152 1.00 13.98 143 TYR A O 1
ATOM 583 N N . LEU A 1 93 ? 6.255 62.688 21.936 1.00 13.16 144 LEU A N 1
ATOM 584 C CA . LEU A 1 93 ? 6.310 63.574 20.787 1.00 13.66 144 LEU A CA 1
ATOM 585 C C . LEU A 1 93 ? 6.687 62.734 19.569 1.00 13.98 144 LEU A C 1
ATOM 586 O O . LEU A 1 93 ? 7.828 62.376 19.362 1.00 14.53 144 LEU A O 1
ATOM 591 N N . GLY A 1 94 ? 5.684 62.356 18.813 1.00 14.24 145 GLY A N 1
ATOM 592 C CA . GLY A 1 94 ? 5.840 61.460 17.697 1.00 15.33 145 GLY A CA 1
ATOM 593 C C . GLY A 1 94 ? 6.352 62.168 16.459 1.00 14.64 145 GLY A C 1
ATOM 594 O O . GLY A 1 94 ? 6.639 63.388 16.460 1.00 17.32 145 GLY A O 1
ATOM 595 N N . PRO A 1 95 ? 6.517 61.391 15.373 1.00 16.25 146 PRO A N 1
ATOM 596 C CA . PRO A 1 95 ? 7.241 61.890 14.217 1.00 17.98 146 PRO A CA 1
ATOM 597 C C . PRO A 1 95 ? 6.749 63.197 13.623 1.00 20.25 146 PRO A C 1
ATOM 598 O O . PRO A 1 95 ? 7.558 63.971 13.090 1.00 24.07 146 PRO A O 1
ATOM 602 N N . ASN A 1 96 ? 5.442 63.455 13.706 1.00 19.12 147 ASN A N 1
ATOM 603 C CA . ASN A 1 96 ? 4.949 64.689 13.140 1.00 23.09 147 ASN A CA 1
ATOM 604 C C . ASN A 1 96 ? 4.676 65.773 14.184 1.00 23.63 147 ASN A C 1
ATOM 605 O O . ASN A 1 96 ? 4.215 66.856 13.817 1.00 27.38 147 ASN A O 1
ATOM 610 N N . ASP A 1 97 ? 4.985 65.517 15.455 1.00 20.93 148 ASP A N 1
ATOM 611 C CA . ASP A 1 97 ? 4.619 66.450 16.511 1.00 20.15 148 ASP A CA 1
ATOM 612 C C . ASP A 1 97 ? 5.589 67.625 16.565 1.00 21.17 148 ASP A C 1
ATOM 613 O O . ASP A 1 97 ? 5.151 68.773 16.696 1.00 23.52 148 ASP A O 1
ATOM 618 N N . ILE A 1 98 ? 6.908 67.401 16.533 1.00 23.39 149 ILE A N 1
ATOM 619 C CA . ILE A 1 98 ? 7.808 68.561 16.589 1.00 25.82 149 ILE A CA 1
ATOM 620 C C . ILE A 1 98 ? 8.813 68.604 15.424 1.00 23.28 149 ILE A C 1
ATOM 621 O O . ILE A 1 98 ? 9.400 69.676 15.144 1.00 24.28 149 ILE A O 1
ATOM 626 N N . GLN A 1 99 ? 9.083 67.461 14.773 1.00 24.29 150 GLN A N 1
ATOM 627 C CA . GLN A 1 99 ? 9.888 67.440 13.553 1.00 21.89 150 GLN A CA 1
ATOM 628 C C . GLN A 1 99 ? 11.277 68.091 13.746 1.00 21.23 150 GLN A C 1
ATOM 629 O O . GLN A 1 99 ? 11.704 68.991 13.006 1.00 22.47 150 GLN A O 1
ATOM 635 N N . MET A 1 100 ? 12.021 67.570 14.725 1.00 22.20 151 MET A N 1
ATOM 636 C CA . MET A 1 100 ? 13.277 68.160 15.189 1.00 20.54 151 MET A CA 1
ATOM 637 C C . MET A 1 100 ? 14.335 68.079 14.083 1.00 20.76 151 MET A C 1
ATOM 638 O O . MET A 1 100 ? 14.600 67.020 13.501 1.00 25.03 151 MET A O 1
ATOM 643 N N . GLY A 1 101 ? 14.929 69.235 13.780 1.00 22.87 152 GLY A N 1
ATOM 644 C CA . GLY A 1 101 ? 15.886 69.361 12.698 1.00 23.72 152 GLY A CA 1
ATOM 645 C C . GLY A 1 101 ? 15.268 69.717 11.342 1.00 25.81 152 GLY A C 1
ATOM 646 O O . GLY A 1 101 ? 16.011 69.962 10.394 1.00 29.55 152 GLY A O 1
ATOM 647 N N . LYS A 1 102 ? 13.932 69.672 11.213 1.00 26.32 153 LYS A N 1
ATOM 648 C CA . LYS A 1 102 ? 13.249 69.990 9.962 1.00 28.26 153 LYS A CA 1
ATOM 649 C C . LYS A 1 102 ? 12.302 71.177 10.143 1.00 25.37 153 LYS A C 1
ATOM 650 O O . LYS A 1 102 ? 12.486 72.187 9.480 1.00 31.59 153 LYS A O 1
ATOM 656 N N . ARG A 1 103 ? 11.295 71.065 11.000 1.00 24.50 154 ARG A N 1
ATOM 657 C CA . ARG A 1 103 ? 10.410 72.229 11.258 1.00 25.09 154 ARG A CA 1
ATOM 658 C C . ARG A 1 103 ? 11.165 73.279 12.073 1.00 25.15 154 ARG A C 1
ATOM 659 O O . ARG A 1 103 ? 10.830 74.459 11.972 1.00 28.82 154 ARG A O 1
ATOM 667 N N . GLU A 1 104 ? 12.173 72.860 12.818 1.00 20.46 155 GLU A N 1
ATOM 668 C CA . GLU A 1 104 ? 12.818 73.731 13.774 1.00 18.24 155 GLU A CA 1
ATOM 669 C C . GLU A 1 104 ? 14.211 73.146 14.031 1.00 16.97 155 GLU A C 1
ATOM 670 O O . GLU A 1 104 ? 14.361 71.929 14.212 1.00 18.74 155 GLU A O 1
ATOM 676 N N . GLU A 1 105 ? 15.202 74.013 14.169 1.00 16.90 156 GLU A N 1
ATOM 677 C CA . GLU A 1 105 ? 16.554 73.535 14.419 1.00 16.49 156 GLU A CA 1
ATOM 678 C C . GLU A 1 105 ? 16.656 72.847 15.772 1.00 15.00 156 GLU A C 1
ATOM 679 O O . GLU A 1 105 ? 16.067 73.296 16.769 1.00 14.95 156 GLU A O 1
ATOM 685 N N . THR A 1 106 ? 17.491 71.784 15.827 1.00 15.44 157 THR A N 1
ATOM 686 C CA . THR A 1 106 ? 17.692 71.034 17.046 1.00 14.91 157 THR A CA 1
ATOM 687 C C . THR A 1 106 ? 18.104 71.942 18.221 1.00 14.26 157 THR A C 1
ATOM 688 O O . THR A 1 106 ? 17.707 71.752 19.367 1.00 14.32 157 THR A O 1
ATOM 692 N N . ARG A 1 107 ? 19.011 72.904 17.978 1.00 15.19 158 ARG A N 1
ATOM 693 C CA . ARG A 1 107 ? 19.483 73.750 19.068 1.00 15.09 158 ARG A CA 1
ATOM 694 C C . ARG A 1 107 ? 18.348 74.530 19.742 1.00 13.48 158 ARG A C 1
ATOM 695 O O . ARG A 1 107 ? 18.399 74.825 20.940 1.00 15.60 158 ARG A O 1
ATOM 703 N N . ASP A 1 108 ? 17.332 74.893 18.933 1.00 14.12 159 ASP A N 1
ATOM 704 C CA . ASP A 1 108 ? 16.158 75.582 19.462 1.00 14.53 159 ASP A CA 1
ATOM 705 C C . ASP A 1 108 ? 15.240 74.642 20.236 1.00 14.02 159 ASP A C 1
ATOM 706 O O . ASP A 1 108 ? 14.791 74.991 21.331 1.00 14.47 159 ASP A O 1
ATOM 711 N N . VAL A 1 109 ? 14.983 73.455 19.672 1.00 13.53 160 VAL A N 1
ATOM 712 C CA . VAL A 1 109 ? 14.239 72.423 20.390 1.00 14.09 160 VAL A CA 1
ATOM 713 C C . VAL A 1 109 ? 14.874 72.144 21.757 1.00 14.09 160 VAL A C 1
ATOM 714 O O . VAL A 1 109 ? 14.180 72.081 22.784 1.00 14.42 160 VAL A O 1
ATOM 718 N N . ALA A 1 110 ? 16.213 71.930 21.761 1.00 14.38 161 ALA A N 1
ATOM 719 C CA . ALA A 1 110 ? 16.929 71.636 22.992 1.00 13.47 161 ALA A CA 1
ATOM 720 C C . ALA A 1 110 ? 16.691 72.714 24.049 1.00 13.34 161 ALA A C 1
ATOM 721 O O . ALA A 1 110 ? 16.478 72.436 25.235 1.00 14.28 161 ALA A O 1
ATOM 723 N N . ARG A 1 111 ? 16.838 73.977 23.621 1.00 13.78 162 ARG A N 1
ATOM 724 C CA . ARG A 1 111 ? 16.770 75.062 24.568 1.00 13.26 162 ARG A CA 1
ATOM 725 C C . ARG A 1 111 ? 15.351 75.320 25.086 1.00 14.08 162 ARG A C 1
ATOM 726 O O . ARG A 1 111 ? 15.191 75.764 26.216 1.00 19.22 162 ARG A O 1
ATOM 734 N N . VAL A 1 112 ? 14.326 75.041 24.269 1.00 13.04 163 VAL A N 1
ATOM 735 C CA . VAL A 1 112 ? 12.954 75.132 24.756 1.00 14.12 163 VAL A CA 1
ATOM 736 C C . VAL A 1 112 ? 12.586 73.968 25.696 1.00 12.68 163 VAL A C 1
ATOM 737 O O . VAL A 1 112 ? 12.121 74.182 26.823 1.00 14.19 163 VAL A O 1
ATOM 741 N N . LEU A 1 113 ? 12.840 72.717 25.255 1.00 13.36 164 LEU A N 1
ATOM 742 C CA . LEU A 1 113 ? 12.458 71.586 26.080 1.00 13.04 164 LEU A CA 1
ATOM 743 C C . LEU A 1 113 ? 13.191 71.535 27.419 1.00 12.99 164 LEU A C 1
ATOM 744 O O . LEU A 1 113 ? 12.634 71.104 28.419 1.00 13.59 164 LEU A O 1
ATOM 749 N N . SER A 1 114 ? 14.469 71.981 27.433 1.00 13.39 165 SER A N 1
ATOM 750 C CA . SER A 1 114 ? 15.232 72.044 28.664 1.00 15.73 165 SER A CA 1
ATOM 751 C C . SER A 1 114 ? 14.627 72.985 29.701 1.00 15.09 165 SER A C 1
ATOM 752 O O . SER A 1 114 ? 14.929 72.851 30.886 1.00 16.80 165 SER A O 1
ATOM 755 N N . ARG A 1 115 ? 13.779 73.935 29.252 1.00 15.08 166 ARG A N 1
ATOM 756 C CA . ARG A 1 115 ? 13.116 74.827 30.186 1.00 14.28 166 ARG A CA 1
ATOM 757 C C . ARG A 1 115 ? 11.736 74.333 30.651 1.00 15.42 166 ARG A C 1
ATOM 758 O O . ARG A 1 115 ? 11.198 74.854 31.615 1.00 19.60 166 ARG A O 1
ATOM 766 N N . TYR A 1 116 ? 11.190 73.320 29.990 1.00 13.49 167 TYR A N 1
ATOM 767 C CA . TYR A 1 116 ? 9.945 72.712 30.455 1.00 12.79 167 TYR A CA 1
ATOM 768 C C . TYR A 1 116 ? 10.180 71.447 31.280 1.00 12.90 167 TYR A C 1
ATOM 769 O O . TYR A 1 116 ? 9.458 71.192 32.258 1.00 14.15 167 TYR A O 1
ATOM 778 N N . ASN A 1 117 ? 11.135 70.596 30.815 1.00 12.03 168 ASN A N 1
ATOM 779 C CA . ASN A 1 117 ? 11.244 69.222 31.289 1.00 12.12 168 ASN A CA 1
ATOM 780 C C . ASN A 1 117 ? 12.573 68.988 32.028 1.00 13.76 168 ASN A C 1
ATOM 781 O O . ASN A 1 117 ? 13.468 69.840 32.035 1.00 15.00 168 ASN A O 1
ATOM 786 N N . ASP A 1 118 ? 12.717 67.809 32.656 1.00 11.74 169 ASP A N 1
ATOM 787 C CA . ASP A 1 118 ? 13.905 67.501 33.459 1.00 12.32 169 ASP A CA 1
ATOM 788 C C . ASP A 1 118 ? 14.902 66.599 32.746 1.00 12.70 169 ASP A C 1
ATOM 789 O O . ASP A 1 118 ? 16.010 66.391 33.245 1.00 13.84 169 ASP A O 1
ATOM 794 N N . ILE A 1 119 ? 14.467 65.945 31.671 1.00 12.24 170 ILE A N 1
ATOM 795 C CA . ILE A 1 119 ? 15.243 64.986 30.902 1.00 12.41 170 ILE A CA 1
ATOM 796 C C . ILE A 1 119 ? 14.577 64.853 29.535 1.00 12.64 170 ILE A C 1
ATOM 797 O O . ILE A 1 119 ? 13.347 64.987 29.416 1.00 12.97 170 ILE A O 1
ATOM 802 N N . ILE A 1 120 ? 15.374 64.516 28.519 1.00 11.71 171 ILE A N 1
ATOM 803 C CA . ILE A 1 120 ? 14.893 64.361 27.154 1.00 11.57 171 ILE A CA 1
ATOM 804 C C . ILE A 1 120 ? 15.413 63.046 26.598 1.00 11.95 171 ILE A C 1
ATOM 805 O O . ILE A 1 120 ? 16.601 62.744 26.696 1.00 13.93 171 ILE A O 1
ATOM 810 N N . MET A 1 121 ? 14.518 62.242 26.034 1.00 11.81 172 MET A N 1
ATOM 811 C CA A MET A 1 121 ? 14.861 61.027 25.296 0.50 11.60 172 MET A CA 1
ATOM 812 C CA B MET A 1 121 ? 14.917 61.057 25.297 0.50 13.09 172 MET A CA 1
ATOM 813 C C . MET A 1 121 ? 14.667 61.318 23.815 1.00 12.33 172 MET A C 1
ATOM 814 O O . MET A 1 121 ? 13.677 61.922 23.458 1.00 13.71 172 MET A O 1
ATOM 823 N N . ALA A 1 122 ? 15.579 60.902 22.920 1.00 12.84 173 ALA A N 1
ATOM 824 C CA . ALA A 1 122 ? 15.400 61.104 21.497 1.00 13.14 173 ALA A CA 1
ATOM 825 C C . ALA A 1 122 ? 15.814 59.891 20.682 1.00 13.64 173 ALA A C 1
ATOM 826 O O . ALA A 1 122 ? 16.873 59.312 20.894 1.00 14.51 173 ALA A O 1
ATOM 828 N N . ARG A 1 123 ? 14.918 59.558 19.732 1.00 13.37 174 ARG A N 1
ATOM 829 C CA . ARG A 1 123 ? 15.178 58.521 18.704 1.00 13.07 174 ARG A CA 1
ATOM 830 C C . ARG A 1 123 ? 15.223 59.318 17.399 1.00 14.36 174 ARG A C 1
ATOM 831 O O . ARG A 1 123 ? 14.203 59.944 17.069 1.00 14.71 174 ARG A O 1
ATOM 839 N N . VAL A 1 124 ? 16.337 59.290 16.671 1.00 14.55 175 VAL A N 1
ATOM 840 C CA . VAL A 1 124 ? 16.578 60.150 15.530 1.00 15.16 175 VAL A CA 1
ATOM 841 C C . VAL A 1 124 ? 17.172 59.326 14.394 1.00 15.28 175 VAL A C 1
ATOM 842 O O . VAL A 1 124 ? 17.477 58.136 14.547 1.00 17.32 175 VAL A O 1
ATOM 846 N N . PHE A 1 125 ? 17.315 59.985 13.249 1.00 16.26 176 PHE A N 1
ATOM 847 C CA . PHE A 1 125 ? 18.077 59.476 12.118 1.00 15.51 176 PHE A CA 1
ATOM 848 C C . PHE A 1 125 ? 19.577 59.793 12.294 1.00 14.95 176 PHE A C 1
ATOM 849 O O . PHE A 1 125 ? 20.328 59.052 12.928 1.00 16.50 176 PHE A O 1
ATOM 857 N N . ALA A 1 126 ? 20.042 60.925 11.777 1.00 15.62 177 ALA A N 1
ATOM 858 C CA . ALA A 1 126 ? 21.464 61.224 11.875 1.00 16.18 177 ALA A CA 1
ATOM 859 C C . ALA A 1 126 ? 21.892 61.282 13.339 1.00 15.79 177 ALA A C 1
ATOM 860 O O . ALA A 1 126 ? 21.302 61.996 14.141 1.00 15.28 177 ALA A O 1
ATOM 862 N N . HIS A 1 127 ? 23.002 60.597 13.667 1.00 15.69 178 HIS A N 1
ATOM 863 C CA . HIS A 1 127 ? 23.568 60.665 14.999 1.00 13.80 178 HIS A CA 1
ATOM 864 C C . HIS A 1 127 ? 23.871 62.109 15.416 1.00 14.56 178 HIS A C 1
ATOM 865 O O . HIS A 1 127 ? 23.718 62.453 16.587 1.00 15.22 178 HIS A O 1
ATOM 872 N N . GLN A 1 128 ? 24.332 62.925 14.457 1.00 15.65 179 GLN A N 1
ATOM 873 C CA . GLN A 1 128 ? 24.625 64.317 14.763 1.00 17.13 179 GLN A CA 1
ATOM 874 C C . GLN A 1 128 ? 23.429 65.057 15.371 1.00 14.81 179 GLN A C 1
ATOM 875 O O . GLN A 1 128 ? 23.608 65.984 16.151 1.00 16.31 179 GLN A O 1
ATOM 881 N N . ASP A 1 129 ? 22.188 64.657 15.019 1.00 14.27 180 ASP A N 1
ATOM 882 C CA . ASP A 1 129 ? 21.024 65.286 15.627 1.00 15.42 180 ASP A CA 1
ATOM 883 C C . ASP A 1 129 ? 20.982 65.060 17.145 1.00 14.58 180 ASP A C 1
ATOM 884 O O . ASP A 1 129 ? 20.587 65.950 17.911 1.00 15.57 180 ASP A O 1
ATOM 889 N N . ILE A 1 130 ? 21.307 63.842 17.592 1.00 14.90 181 ILE A N 1
ATOM 890 C CA . ILE A 1 130 ? 21.338 63.557 19.024 1.00 14.27 181 ILE A CA 1
ATOM 891 C C . ILE A 1 130 ? 22.516 64.296 19.704 1.00 13.42 181 ILE A C 1
ATOM 892 O O . ILE A 1 130 ? 22.410 64.742 20.860 1.00 14.92 181 ILE A O 1
ATOM 897 N N . LEU A 1 131 ? 23.666 64.405 19.024 1.00 14.53 182 LEU A N 1
ATOM 898 C CA . LEU A 1 131 ? 24.786 65.161 19.594 1.00 15.62 182 LEU A CA 1
ATOM 899 C C . LEU A 1 131 ? 24.402 66.634 19.768 1.00 15.88 182 LEU A C 1
ATOM 900 O O . LEU A 1 131 ? 24.686 67.235 20.791 1.00 16.83 182 LEU A O 1
ATOM 905 N N . ASP A 1 132 ? 23.727 67.190 18.759 1.00 16.14 183 ASP A N 1
ATOM 906 C CA . ASP A 1 132 ? 23.267 68.574 18.798 1.00 15.35 183 ASP A CA 1
ATOM 907 C C . ASP A 1 132 ? 22.315 68.761 19.984 1.00 15.03 183 ASP A C 1
ATOM 908 O O . ASP A 1 132 ? 22.384 69.775 20.701 1.00 17.05 183 ASP A O 1
ATOM 913 N N . LEU A 1 133 ? 21.367 67.838 20.123 1.00 14.67 184 LEU A N 1
ATOM 914 C CA . LEU A 1 133 ? 20.377 67.926 21.195 1.00 13.95 184 LEU A CA 1
ATOM 915 C C . LEU A 1 133 ? 21.074 67.940 22.557 1.00 14.87 184 LEU A C 1
ATOM 916 O O . LEU A 1 133 ? 20.809 68.777 23.414 1.00 15.20 184 LEU A O 1
ATOM 921 N N . ALA A 1 134 ? 22.033 67.027 22.740 1.00 14.50 185 ALA A N 1
ATOM 922 C CA . ALA A 1 134 ? 22.778 66.959 23.994 1.00 14.44 185 ALA A CA 1
ATOM 923 C C . ALA A 1 134 ? 23.585 68.243 24.235 1.00 15.99 185 ALA A C 1
ATOM 924 O O . ALA A 1 134 ? 23.628 68.771 25.356 1.00 16.03 185 ALA A O 1
ATOM 926 N N . ASN A 1 135 ? 24.242 68.755 23.181 1.00 15.25 186 ASN A N 1
ATOM 927 C CA . ASN A 1 135 ? 25.113 69.906 23.328 1.00 16.95 186 ASN A CA 1
ATOM 928 C C . ASN A 1 135 ? 24.357 71.173 23.738 1.00 17.24 186 ASN A C 1
ATOM 929 O O . ASN A 1 135 ? 24.905 72.008 24.476 1.00 18.63 186 ASN A O 1
ATOM 934 N N . TYR A 1 136 ? 23.116 71.309 23.244 1.00 15.10 187 TYR A N 1
ATOM 935 C CA . TYR A 1 136 ? 22.349 72.517 23.521 1.00 15.53 187 TYR A CA 1
ATOM 936 C C . TYR A 1 136 ? 21.359 72.388 24.682 1.00 15.00 187 TYR A C 1
ATOM 937 O O . TYR A 1 136 ? 20.718 73.383 25.014 1.00 17.79 187 TYR A O 1
ATOM 946 N N . SER A 1 137 ? 21.197 71.188 25.235 1.00 15.54 188 SER A N 1
ATOM 947 C CA A SER A 1 137 ? 20.270 70.934 26.336 0.50 14.30 188 SER A CA 1
ATOM 948 C CA B SER A 1 137 ? 20.263 70.943 26.328 0.50 15.58 188 SER A CA 1
ATOM 949 C C . SER A 1 137 ? 20.974 71.094 27.671 1.00 15.32 188 SER A C 1
ATOM 950 O O . SER A 1 137 ? 22.034 70.530 27.865 1.00 17.32 188 SER A O 1
ATOM 955 N N . SER A 1 138 ? 20.368 71.842 28.599 1.00 14.94 189 SER A N 1
ATOM 956 C CA . SER A 1 138 ? 20.881 71.947 29.957 1.00 15.98 189 SER A CA 1
ATOM 957 C C . SER A 1 138 ? 20.518 70.729 30.823 1.00 17.02 189 SER A C 1
ATOM 958 O O . SER A 1 138 ? 21.043 70.560 31.916 1.00 21.48 189 SER A O 1
ATOM 961 N N . VAL A 1 139 ? 19.570 69.917 30.356 1.00 15.25 190 VAL A N 1
ATOM 962 C CA . VAL A 1 139 ? 19.143 68.716 31.056 1.00 14.47 190 VAL A CA 1
ATOM 963 C C . VAL A 1 139 ? 19.760 67.492 30.388 1.00 13.20 190 VAL A C 1
ATOM 964 O O . VAL A 1 139 ? 20.209 67.549 29.246 1.00 14.34 190 VAL A O 1
ATOM 968 N N . PRO A 1 140 ? 19.783 66.346 31.094 1.00 13.57 191 PRO A N 1
ATOM 969 C CA . PRO A 1 140 ? 20.281 65.122 30.482 1.00 12.96 191 PRO A CA 1
ATOM 970 C C . PRO A 1 140 ? 19.479 64.719 29.244 1.00 13.31 191 PRO A C 1
ATOM 971 O O . PRO A 1 140 ? 18.241 64.824 29.214 1.00 14.00 191 PRO A O 1
ATOM 975 N N . VAL A 1 141 ? 20.197 64.144 28.284 1.00 13.05 192 VAL A N 1
ATOM 976 C CA . VAL A 1 141 ? 19.650 63.556 27.079 1.00 13.36 192 VAL A CA 1
ATOM 977 C C . VAL A 1 141 ? 20.012 62.073 27.039 1.00 12.55 192 VAL A C 1
ATOM 978 O O . VAL A 1 141 ? 21.177 61.685 27.248 1.00 13.95 192 VAL A O 1
ATOM 982 N N . VAL A 1 142 ? 19.007 61.243 26.717 1.00 13.24 193 VAL A N 1
ATOM 983 C CA A VAL A 1 142 ? 19.143 59.805 26.578 0.50 13.12 193 VAL A CA 1
ATOM 984 C CA B VAL A 1 142 ? 19.199 59.810 26.589 0.50 13.57 193 VAL A CA 1
ATOM 985 C C . VAL A 1 142 ? 18.870 59.407 25.144 1.00 14.43 193 VAL A C 1
ATOM 986 O O . VAL A 1 142 ? 17.836 59.785 24.583 1.00 14.56 193 VAL A O 1
ATOM 993 N N . ASN A 1 143 ? 19.797 58.641 24.548 1.00 13.91 194 ASN A N 1
ATOM 994 C CA . ASN A 1 143 ? 19.682 58.132 23.197 1.00 13.35 194 ASN A CA 1
ATOM 995 C C . ASN A 1 143 ? 18.754 56.912 23.152 1.00 13.56 194 ASN A C 1
ATOM 996 O O . ASN A 1 143 ? 19.028 55.897 23.768 1.00 17.37 194 ASN A O 1
ATOM 1001 N N . GLY A 1 144 ? 17.662 57.044 22.395 1.00 13.07 195 GLY A N 1
ATOM 1002 C CA . GLY A 1 144 ? 16.653 56.003 22.214 1.00 14.27 195 GLY A CA 1
ATOM 1003 C C . GLY A 1 144 ? 16.710 55.263 20.879 1.00 13.70 195 GLY A C 1
ATOM 1004 O O . GLY A 1 144 ? 15.710 54.609 20.534 1.00 15.11 195 GLY A O 1
ATOM 1005 N N . LEU A 1 145 ? 17.854 55.424 20.206 1.00 13.60 196 LEU A N 1
ATOM 1006 C CA A LEU A 1 145 ? 18.201 54.828 18.878 0.50 11.62 196 LEU A CA 1
ATOM 1007 C CA B LEU A 1 145 ? 18.199 54.827 18.880 0.50 13.48 196 LEU A CA 1
ATOM 1008 C C . LEU A 1 145 ? 18.520 55.909 17.809 1.00 13.40 196 LEU A C 1
ATOM 1009 O O . LEU A 1 145 ? 17.820 56.980 17.637 1.00 14.20 196 LEU A O 1
ATOM 1018 N N . THR A 1 146 ? 19.714 55.771 17.214 1.00 12.85 197 THR A N 1
ATOM 1019 C CA . THR A 1 146 ? 20.033 56.598 16.058 1.00 13.93 197 THR A CA 1
ATOM 1020 C C . THR A 1 146 ? 20.446 55.719 14.880 1.00 13.37 197 THR A C 1
ATOM 1021 O O . THR A 1 146 ? 20.557 54.507 15.013 1.00 14.76 197 THR A O 1
ATOM 1025 N N . ASP A 1 147 ? 20.758 56.345 13.737 1.00 13.98 198 ASP A N 1
ATOM 1026 C CA . ASP A 1 147 ? 21.299 55.621 12.601 1.00 15.17 198 ASP A CA 1
ATOM 1027 C C . ASP A 1 147 ? 22.639 54.978 12.971 1.00 15.44 198 ASP A C 1
ATOM 1028 O O . ASP A 1 147 ? 22.986 53.919 12.406 1.00 17.21 198 ASP A O 1
ATOM 1033 N N . HIS A 1 148 ? 23.322 55.556 13.969 1.00 13.79 199 HIS A N 1
ATOM 1034 C CA . HIS A 1 148 ? 24.638 55.074 14.394 1.00 15.00 199 HIS A CA 1
ATOM 1035 C C . HIS A 1 148 ? 24.597 53.959 15.456 1.00 12.86 199 HIS A C 1
ATOM 1036 O O . HIS A 1 148 ? 25.386 52.995 15.380 1.00 14.80 199 HIS A O 1
ATOM 1043 N N . ASN A 1 149 ? 23.749 54.077 16.485 1.00 12.64 200 ASN A N 1
ATOM 1044 C CA . ASN A 1 149 ? 23.875 53.201 17.633 1.00 12.71 200 ASN A CA 1
ATOM 1045 C C . ASN A 1 149 ? 22.543 53.047 18.385 1.00 13.09 200 ASN A C 1
ATOM 1046 O O . ASN A 1 149 ? 21.489 53.597 18.008 1.00 13.90 200 ASN A O 1
ATOM 1051 N N . HIS A 1 150 ? 22.566 52.257 19.472 1.00 12.75 201 HIS A N 1
ATOM 1052 C CA . HIS A 1 150 ? 21.361 51.944 20.235 1.00 13.59 201 HIS A CA 1
ATOM 1053 C C . HIS A 1 150 ? 21.778 51.481 21.630 1.00 12.64 201 HIS A C 1
ATOM 1054 O O . HIS A 1 150 ? 21.651 50.306 21.999 1.00 13.31 201 HIS A O 1
ATOM 1061 N N . PRO A 1 151 ? 22.366 52.391 22.448 1.00 13.12 202 PRO A N 1
ATOM 1062 C CA . PRO A 1 151 ? 23.038 51.970 23.678 1.00 13.26 202 PRO A CA 1
ATOM 1063 C C . PRO A 1 151 ? 22.109 51.415 24.743 1.00 13.34 202 PRO A C 1
ATOM 1064 O O . PRO A 1 151 ? 22.543 50.571 25.538 1.00 14.36 202 PRO A O 1
ATOM 1068 N N . CYS A 1 152 ? 20.858 51.942 24.830 1.00 12.81 203 CYS A N 1
ATOM 1069 C CA . CYS A 1 152 ? 19.982 51.408 25.854 1.00 13.61 203 CYS A CA 1
ATOM 1070 C C . CYS A 1 152 ? 19.583 49.934 25.574 1.00 14.04 203 CYS A C 1
ATOM 1071 O O . CYS A 1 152 ? 19.343 49.151 26.519 1.00 14.20 203 CYS A O 1
ATOM 1074 N N . GLN A 1 153 ? 19.521 49.551 24.292 1.00 13.89 204 GLN A N 1
ATOM 1075 C CA . GLN A 1 153 ? 19.235 48.163 23.957 1.00 13.98 204 GLN A CA 1
ATOM 1076 C C . GLN A 1 153 ? 20.346 47.259 24.446 1.00 13.45 204 GLN A C 1
ATOM 1077 O O . GLN A 1 153 ? 20.100 46.231 25.090 1.00 13.91 204 GLN A O 1
ATOM 1083 N N . ILE A 1 154 ? 21.598 47.647 24.197 1.00 13.97 205 ILE A N 1
ATOM 1084 C CA . ILE A 1 154 ? 22.720 46.796 24.599 1.00 14.64 205 ILE A CA 1
ATOM 1085 C C . ILE A 1 154 ? 22.916 46.778 26.123 1.00 14.92 205 ILE A C 1
ATOM 1086 O O . ILE A 1 154 ? 23.272 45.754 26.699 1.00 14.97 205 ILE A O 1
ATOM 1091 N N . MET A 1 155 ? 22.577 47.866 26.838 1.00 13.73 206 MET A N 1
ATOM 1092 C CA . MET A 1 155 ? 22.540 47.819 28.282 1.00 13.93 206 MET A CA 1
ATOM 1093 C C . MET A 1 155 ? 21.529 46.778 28.777 1.00 14.38 206 MET A C 1
ATOM 1094 O O . MET A 1 155 ? 21.826 46.024 29.720 1.00 16.19 206 MET A O 1
ATOM 1099 N N . ALA A 1 156 ? 20.317 46.760 28.207 1.00 14.67 207 ALA A N 1
ATOM 1100 C CA . ALA A 1 156 ? 19.341 45.732 28.550 1.00 15.63 207 ALA A CA 1
ATOM 1101 C C . ALA A 1 156 ? 19.869 44.329 28.257 1.00 15.28 207 ALA A C 1
ATOM 1102 O O . ALA A 1 156 ? 19.689 43.411 29.060 1.00 17.65 207 ALA A O 1
ATOM 1104 N N . ASP A 1 157 ? 20.538 44.200 27.100 1.00 14.92 208 ASP A N 1
ATOM 1105 C CA . ASP A 1 157 ? 21.091 42.925 26.658 1.00 15.15 208 ASP A CA 1
ATOM 1106 C C . ASP A 1 157 ? 22.148 42.423 27.639 1.00 15.87 208 ASP A C 1
ATOM 1107 O O . ASP A 1 157 ? 22.178 41.239 27.945 1.00 17.60 208 ASP A O 1
ATOM 1112 N N . ALA A 1 158 ? 22.951 43.344 28.186 1.00 15.70 209 ALA A N 1
ATOM 1113 C CA . ALA A 1 158 ? 23.967 42.977 29.169 1.00 16.24 209 ALA A CA 1
ATOM 1114 C C . ALA A 1 158 ? 23.317 42.480 30.462 1.00 16.18 209 ALA A C 1
ATOM 1115 O O . ALA A 1 158 ? 23.730 41.475 31.023 1.00 17.73 209 ALA A O 1
ATOM 1117 N N . LEU A 1 159 ? 22.256 43.169 30.928 1.00 16.51 210 LEU A N 1
ATOM 1118 C CA . LEU A 1 159 ? 21.492 42.718 32.092 1.00 16.76 210 LEU A CA 1
ATOM 1119 C C . LEU A 1 159 ? 20.909 41.319 31.839 1.00 17.37 210 LEU A C 1
ATOM 1120 O O . LEU A 1 159 ? 21.004 40.433 32.687 1.00 18.63 210 LEU A O 1
ATOM 1125 N N . THR A 1 160 ? 20.360 41.108 30.645 1.00 17.44 211 THR A N 1
ATOM 1126 C CA . THR A 1 160 ? 19.796 39.811 30.282 1.00 17.28 211 THR A CA 1
ATOM 1127 C C . THR A 1 160 ? 20.867 38.711 30.340 1.00 18.28 211 THR A C 1
ATOM 1128 O O . THR A 1 160 ? 20.648 37.602 30.857 1.00 18.91 211 THR A O 1
ATOM 1132 N N . MET A 1 161 ? 22.056 39.016 29.814 1.00 18.50 212 MET A N 1
ATOM 1133 C CA . MET A 1 161 ? 23.162 38.057 29.848 1.00 18.85 212 MET A CA 1
ATOM 1134 C C . MET A 1 161 ? 23.578 37.757 31.285 1.00 20.04 212 MET A C 1
ATOM 1135 O O . MET A 1 161 ? 23.800 36.597 31.639 1.00 21.16 212 MET A O 1
ATOM 1140 N N . ILE A 1 162 ? 23.681 38.791 32.118 1.00 19.05 213 ILE A N 1
ATOM 1141 C CA . ILE A 1 162 ? 24.026 38.608 33.536 1.00 19.95 213 ILE A CA 1
ATOM 1142 C C . ILE A 1 162 ? 23.036 37.644 34.205 1.00 21.28 213 ILE A C 1
ATOM 1143 O O . ILE A 1 162 ? 23.409 36.750 34.968 1.00 23.28 213 ILE A O 1
ATOM 1148 N N . GLU A 1 163 ? 21.747 37.831 33.934 1.00 20.88 214 GLU A N 1
ATOM 1149 C CA . GLU A 1 163 ? 20.722 37.002 34.557 1.00 21.67 214 GLU A CA 1
ATOM 1150 C C . GLU A 1 163 ? 20.757 35.554 34.062 1.00 22.17 214 GLU A C 1
ATOM 1151 O O . GLU A 1 163 ? 20.415 34.654 34.838 1.00 26.05 214 GLU A O 1
ATOM 1157 N N . HIS A 1 164 ? 21.074 35.322 32.771 1.00 22.11 215 HIS A N 1
ATOM 1158 C CA . HIS A 1 164 ? 20.960 33.971 32.228 1.00 23.17 215 HIS A CA 1
ATOM 1159 C C . HIS A 1 164 ? 22.294 33.220 32.313 1.00 25.30 215 HIS A C 1
ATOM 1160 O O . HIS A 1 164 ? 22.291 32.039 32.643 1.00 28.58 215 HIS A O 1
ATOM 1167 N N . ILE A 1 165 ? 23.395 33.888 31.940 1.00 26.14 216 ILE A N 1
ATOM 1168 C CA . ILE A 1 165 ? 24.727 33.298 31.871 1.00 25.56 216 ILE A CA 1
ATOM 1169 C C . ILE A 1 165 ? 25.455 33.461 33.201 1.00 25.86 216 ILE A C 1
ATOM 1170 O O . ILE A 1 165 ? 26.214 32.579 33.590 1.00 28.88 216 ILE A O 1
ATOM 1175 N N . GLY A 1 166 ? 25.243 34.601 33.870 1.00 26.35 217 GLY A N 1
ATOM 1176 C CA . GLY A 1 166 ? 25.887 34.925 35.136 1.00 26.45 217 GLY A CA 1
ATOM 1177 C C . GLY A 1 166 ? 26.702 36.216 35.073 1.00 26.02 217 GLY A C 1
ATOM 1178 O O . GLY A 1 166 ? 26.854 36.906 36.081 1.00 29.29 217 GLY A O 1
ATOM 1179 N N . GLN A 1 167 ? 27.212 36.527 33.877 1.00 25.05 218 GLN A N 1
ATOM 1180 C CA A GLN A 1 167 ? 28.117 37.648 33.665 0.50 24.68 218 GLN A CA 1
ATOM 1181 C CA B GLN A 1 167 ? 28.067 37.681 33.664 0.50 26.18 218 GLN A CA 1
ATOM 1182 C C . GLN A 1 167 ? 28.294 37.870 32.164 1.00 23.84 218 GLN A C 1
ATOM 1183 O O . GLN A 1 167 ? 28.076 36.976 31.363 1.00 26.59 218 GLN A O 1
ATOM 1194 N N . VAL A 1 168 ? 28.790 39.066 31.799 1.00 23.32 219 VAL A N 1
ATOM 1195 C CA . VAL A 1 168 ? 29.195 39.350 30.430 1.00 22.19 219 VAL A CA 1
ATOM 1196 C C . VAL A 1 168 ? 30.683 39.016 30.215 1.00 22.04 219 VAL A C 1
ATOM 1197 O O . VAL A 1 168 ? 31.101 38.583 29.138 1.00 21.03 219 VAL A O 1
ATOM 1201 N N . GLU A 1 169 ? 31.508 39.257 31.237 1.00 23.62 220 GLU A N 1
ATOM 1202 C CA . GLU A 1 169 ? 32.946 39.028 31.127 1.00 24.99 220 GLU A CA 1
ATOM 1203 C C . GLU A 1 169 ? 33.215 37.592 30.675 1.00 23.11 220 GLU A C 1
ATOM 1204 O O . GLU A 1 169 ? 32.624 36.652 31.202 1.00 26.35 220 GLU A O 1
ATOM 1210 N N . GLY A 1 170 ? 34.055 37.460 29.651 1.00 23.54 221 GLY A N 1
ATOM 1211 C CA . GLY A 1 170 ? 34.593 36.185 29.205 1.00 24.16 221 GLY A CA 1
ATOM 1212 C C . GLY A 1 170 ? 33.646 35.370 28.316 1.00 25.19 221 GLY A C 1
ATOM 1213 O O . GLY A 1 170 ? 33.937 34.227 27.965 1.00 26.79 221 GLY A O 1
ATOM 1214 N N . THR A 1 171 ? 32.525 35.960 27.929 1.00 23.70 222 THR A N 1
ATOM 1215 C CA . THR A 1 171 ? 31.594 35.290 27.054 1.00 22.49 222 THR A CA 1
ATOM 1216 C C . THR A 1 171 ? 32.024 35.461 25.602 1.00 22.65 222 THR A C 1
ATOM 1217 O O . THR A 1 171 ? 32.894 36.281 25.256 1.00 23.50 222 THR A O 1
ATOM 1221 N N . LYS A 1 172 ? 31.337 34.688 24.745 1.00 21.26 223 LYS A N 1
ATOM 1222 C CA . LYS A 1 172 ? 31.446 34.827 23.305 1.00 20.74 223 LYS A CA 1
ATOM 1223 C C . LYS A 1 172 ? 30.064 35.179 22.761 1.00 19.68 223 LYS A C 1
ATOM 1224 O O . LYS A 1 172 ? 29.103 34.385 22.863 1.00 21.10 223 LYS A O 1
ATOM 1230 N N . VAL A 1 173 ? 29.994 36.396 22.230 1.00 18.92 224 VAL A N 1
ATOM 1231 C CA . VAL A 1 173 ? 28.797 36.939 21.610 1.00 18.23 224 VAL A CA 1
ATOM 1232 C C . VAL A 1 173 ? 29.021 37.025 20.109 1.00 18.50 224 VAL A C 1
ATOM 1233 O O . VAL A 1 173 ? 29.949 37.702 19.668 1.00 19.17 224 VAL A O 1
ATOM 1237 N N . VAL A 1 174 ? 28.154 36.358 19.327 1.00 18.22 225 VAL A N 1
ATOM 1238 C CA . VAL A 1 174 ? 28.280 36.346 17.885 1.00 17.62 225 VAL A CA 1
ATOM 1239 C C . VAL A 1 174 ? 27.018 36.954 17.278 1.00 17.71 225 VAL A C 1
ATOM 1240 O O . VAL A 1 174 ? 25.922 36.376 17.367 1.00 18.43 225 VAL A O 1
ATOM 1244 N N . TYR A 1 175 ? 27.206 38.145 16.688 1.00 17.04 226 TYR A N 1
ATOM 1245 C CA . TYR A 1 175 ? 26.156 38.811 15.927 1.00 16.07 226 TYR A CA 1
ATOM 1246 C C . TYR A 1 175 ? 26.235 38.371 14.478 1.00 16.73 226 TYR A C 1
ATOM 1247 O O . TYR A 1 175 ? 27.327 38.324 13.864 1.00 17.83 226 TYR A O 1
ATOM 1256 N N . VAL A 1 176 ? 25.063 37.978 13.950 1.00 16.52 227 VAL A N 1
ATOM 1257 C CA . VAL A 1 176 ? 24.953 37.519 12.575 1.00 17.20 227 VAL A CA 1
ATOM 1258 C C . VAL A 1 176 ? 23.960 38.420 11.846 1.00 16.85 227 VAL A C 1
ATOM 1259 O O . VAL A 1 176 ? 22.791 38.508 12.234 1.00 18.78 227 VAL A O 1
ATOM 1263 N N . GLY A 1 177 ? 24.438 39.104 10.803 1.00 17.35 228 GLY A N 1
ATOM 1264 C CA . GLY A 1 177 ? 23.591 39.977 9.998 1.00 17.15 228 GLY A CA 1
ATOM 1265 C C . GLY A 1 177 ? 24.305 41.251 9.565 1.00 16.38 228 GLY A C 1
ATOM 1266 O O . GLY A 1 177 ? 25.502 41.264 9.258 1.00 16.98 228 GLY A O 1
ATOM 1267 N N . ASP A 1 178 ? 23.551 42.351 9.509 1.00 16.12 229 ASP A N 1
ATOM 1268 C CA . ASP A 1 178 ? 24.022 43.631 8.982 1.00 16.66 229 ASP A CA 1
ATOM 1269 C C . ASP A 1 178 ? 24.897 44.342 10.024 1.00 15.46 229 ASP A C 1
ATOM 1270 O O . ASP A 1 178 ? 24.538 44.443 11.193 1.00 16.80 229 ASP A O 1
ATOM 1275 N N . GLY A 1 179 ? 26.036 44.898 9.575 1.00 16.46 230 GLY A N 1
ATOM 1276 C CA . GLY A 1 179 ? 26.912 45.697 10.424 1.00 16.14 230 GLY A CA 1
ATOM 1277 C C . GLY A 1 179 ? 26.352 47.089 10.673 1.00 16.23 230 GLY A C 1
ATOM 1278 O O . GLY A 1 179 ? 26.596 48.001 9.906 1.00 20.46 230 GLY A O 1
ATOM 1279 N N . ASN A 1 180 ? 25.524 47.174 11.688 1.00 16.77 231 ASN A N 1
ATOM 1280 C CA . ASN A 1 180 ? 24.556 48.259 11.837 1.00 16.01 231 ASN A CA 1
ATOM 1281 C C . ASN A 1 180 ? 24.661 48.909 13.226 1.00 15.16 231 ASN A C 1
ATOM 1282 O O . ASN A 1 180 ? 25.631 48.704 13.984 1.00 14.23 231 ASN A O 1
ATOM 1287 N N . ASN A 1 181 ? 23.633 49.702 13.554 1.00 14.96 232 ASN A N 1
ATOM 1288 C CA . ASN A 1 181 ? 23.570 50.401 14.829 1.00 14.45 232 ASN A CA 1
ATOM 1289 C C . ASN A 1 181 ? 23.644 49.468 16.049 1.00 14.54 232 ASN A C 1
ATOM 1290 O O . ASN A 1 181 ? 24.256 49.802 17.072 1.00 14.69 232 ASN A O 1
ATOM 1295 N N . MET A 1 182 ? 23.075 48.265 15.966 1.00 13.18 233 MET A N 1
ATOM 1296 C CA . MET A 1 182 ? 23.201 47.287 17.039 1.00 12.89 233 MET A CA 1
ATOM 1297 C C . MET A 1 182 ? 24.662 46.835 17.222 1.00 14.17 233 MET A C 1
ATOM 1298 O O . MET A 1 182 ? 25.124 46.681 18.342 1.00 14.63 233 MET A O 1
ATOM 1303 N N . VAL A 1 183 ? 25.330 46.549 16.098 1.00 14.59 234 VAL A N 1
ATOM 1304 C CA . VAL A 1 183 ? 26.734 46.160 16.141 1.00 15.09 234 VAL A CA 1
ATOM 1305 C C . VAL A 1 183 ? 27.571 47.264 16.781 1.00 14.79 234 VAL A C 1
ATOM 1306 O O . VAL A 1 183 ? 28.454 46.986 17.613 1.00 14.90 234 VAL A O 1
ATOM 1310 N N . HIS A 1 184 ? 27.300 48.516 16.399 1.00 14.40 235 HIS A N 1
ATOM 1311 C CA . HIS A 1 184 ? 28.002 49.651 17.001 1.00 14.32 235 HIS A CA 1
ATOM 1312 C C . HIS A 1 184 ? 27.895 49.676 18.519 1.00 14.13 235 HIS A C 1
ATOM 1313 O O . HIS A 1 184 ? 28.886 49.917 19.207 1.00 15.36 235 HIS A O 1
ATOM 1320 N N . SER A 1 185 ? 26.707 49.458 19.083 1.00 13.12 236 SER A N 1
ATOM 1321 C CA . SER A 1 185 ? 26.593 49.438 20.525 1.00 14.07 236 SER A CA 1
ATOM 1322 C C . SER A 1 185 ? 27.152 48.162 21.180 1.00 14.78 236 SER A C 1
ATOM 1323 O O . SER A 1 185 ? 27.619 48.211 22.333 1.00 14.68 236 SER A O 1
ATOM 1326 N N . TRP A 1 186 ? 27.140 47.019 20.472 1.00 14.10 237 TRP A N 1
ATOM 1327 C CA . TRP A 1 186 ? 27.895 45.874 20.965 1.00 14.55 237 TRP A CA 1
ATOM 1328 C C . TRP A 1 186 ? 29.374 46.256 21.130 1.00 14.27 237 TRP A C 1
ATOM 1329 O O . TRP A 1 186 ? 30.015 45.833 22.113 1.00 16.59 237 TRP A O 1
ATOM 1340 N N . LEU A 1 187 ? 29.891 46.959 20.124 1.00 14.82 238 LEU A N 1
ATOM 1341 C CA . LEU A 1 187 ? 31.299 47.397 20.136 1.00 15.28 238 LEU A CA 1
ATOM 1342 C C . LEU A 1 187 ? 31.542 48.390 21.275 1.00 16.51 238 LEU A C 1
ATOM 1343 O O . LEU A 1 187 ? 32.601 48.333 21.921 1.00 16.60 238 LEU A O 1
ATOM 1348 N N . GLU A 1 188 ? 30.563 49.255 21.586 1.00 15.51 239 GLU A N 1
ATOM 1349 C CA . GLU A 1 188 ? 30.637 50.112 22.768 1.00 14.74 239 GLU A CA 1
ATOM 1350 C C . GLU A 1 188 ? 30.801 49.263 24.031 1.00 16.02 239 GLU A C 1
ATOM 1351 O O . GLU A 1 188 ? 31.684 49.504 24.853 1.00 17.05 239 GLU A O 1
ATOM 1357 N N . LEU A 1 189 ? 29.970 48.234 24.207 1.00 15.67 240 LEU A N 1
ATOM 1358 C CA . LEU A 1 189 ? 30.036 47.422 25.418 1.00 16.10 240 LEU A CA 1
ATOM 1359 C C . LEU A 1 189 ? 31.393 46.717 25.498 1.00 16.77 240 LEU A C 1
ATOM 1360 O O . LEU A 1 189 ? 31.964 46.582 26.599 1.00 18.08 240 LEU A O 1
ATOM 1365 N N . ALA A 1 190 ? 31.868 46.189 24.353 1.00 17.40 241 ALA A N 1
ATOM 1366 C CA . ALA A 1 190 ? 33.170 45.493 24.299 1.00 18.59 241 ALA A CA 1
ATOM 1367 C C . ALA A 1 190 ? 34.341 46.434 24.610 1.00 19.27 241 ALA A C 1
ATOM 1368 O O . ALA A 1 190 ? 35.438 45.944 24.884 1.00 19.73 241 ALA A O 1
ATOM 1370 N N . SER A 1 191 ? 34.105 47.754 24.618 1.00 16.92 242 SER A N 1
ATOM 1371 C CA . SER A 1 191 ? 35.104 48.739 24.997 1.00 19.17 242 SER A CA 1
ATOM 1372 C C . SER A 1 191 ? 35.177 48.959 26.503 1.00 18.12 242 SER A C 1
ATOM 1373 O O . SER A 1 191 ? 36.122 49.621 26.957 1.00 22.39 242 SER A O 1
ATOM 1376 N N . VAL A 1 192 ? 34.217 48.434 27.284 1.00 17.87 243 VAL A N 1
ATOM 1377 C CA . VAL A 1 192 ? 34.171 48.644 28.731 1.00 19.36 243 VAL A CA 1
ATOM 1378 C C . VAL A 1 192 ? 34.089 47.337 29.533 1.00 19.81 243 VAL A C 1
ATOM 1379 O O . VAL A 1 192 ? 34.324 47.391 30.730 1.00 21.34 243 VAL A O 1
ATOM 1383 N N . ILE A 1 193 ? 33.691 46.200 28.905 1.00 19.76 244 ILE A N 1
ATOM 1384 C CA . ILE A 1 193 ? 33.686 44.908 29.566 1.00 22.02 244 ILE A CA 1
ATOM 1385 C C . ILE A 1 193 ? 34.481 43.956 28.692 1.00 20.52 244 ILE A C 1
ATOM 1386 O O . ILE A 1 193 ? 34.319 43.962 27.476 1.00 21.27 244 ILE A O 1
ATOM 1391 N N . PRO A 1 194 ? 35.409 43.149 29.264 1.00 24.24 245 PRO A N 1
ATOM 1392 C CA . PRO A 1 194 ? 36.198 42.245 28.427 1.00 23.17 245 PRO A CA 1
ATOM 1393 C C . PRO A 1 194 ? 35.432 40.977 28.049 1.00 21.21 245 PRO A C 1
ATOM 1394 O O . PRO A 1 194 ? 35.154 40.153 28.917 1.00 25.17 245 PRO A O 1
ATOM 1398 N N . PHE A 1 195 ? 35.178 40.792 26.748 1.00 21.29 246 PHE A N 1
ATOM 1399 C CA . PHE A 1 195 ? 34.579 39.558 26.231 1.00 22.30 246 PHE A CA 1
ATOM 1400 C C . PHE A 1 195 ? 35.036 39.386 24.787 1.00 21.47 246 PHE A C 1
ATOM 1401 O O . PHE A 1 195 ? 35.950 40.083 24.320 1.00 23.18 246 PHE A O 1
ATOM 1409 N N . HIS A 1 196 ? 34.482 38.377 24.125 1.00 21.61 247 HIS A N 1
ATOM 1410 C CA . HIS A 1 196 ? 34.819 38.055 22.743 1.00 21.24 247 HIS A CA 1
ATOM 1411 C C . HIS A 1 196 ? 33.565 38.356 21.907 1.00 20.68 247 HIS A C 1
ATOM 1412 O O . HIS A 1 196 ? 32.522 37.738 22.101 1.00 20.08 247 HIS A O 1
ATOM 1419 N N . PHE A 1 197 ? 33.701 39.324 20.990 1.00 19.85 248 PHE A N 1
ATOM 1420 C CA . PHE A 1 197 ? 32.627 39.798 20.132 1.00 18.03 248 PHE A CA 1
ATOM 1421 C C . PHE A 1 197 ? 32.998 39.558 18.671 1.00 19.55 248 PHE A C 1
ATOM 1422 O O . PHE A 1 197 ? 34.058 39.991 18.192 1.00 20.88 248 PHE A O 1
ATOM 1430 N N . VAL A 1 198 ? 32.111 38.839 17.979 1.00 20.09 249 VAL A N 1
ATOM 1431 C CA . VAL A 1 198 ? 32.241 38.556 16.566 1.00 20.08 249 VAL A CA 1
ATOM 1432 C C . VAL A 1 198 ? 31.018 39.101 15.842 1.00 18.72 249 VAL A C 1
ATOM 1433 O O . VAL A 1 198 ? 29.878 38.846 16.221 1.00 19.07 249 VAL A O 1
ATOM 1437 N N . CYS A 1 199 ? 31.270 39.823 14.763 1.00 18.57 250 CYS A N 1
ATOM 1438 C CA . CYS A 1 199 ? 30.248 40.246 13.800 1.00 18.40 250 CYS A CA 1
ATOM 1439 C C . CYS A 1 199 ? 30.456 39.497 12.490 1.00 19.44 250 CYS A C 1
ATOM 1440 O O . CYS A 1 199 ? 31.472 39.705 11.794 1.00 20.34 250 CYS A O 1
ATOM 1443 N N . ALA A 1 200 ? 29.519 38.587 12.171 1.00 18.91 251 ALA A N 1
ATOM 1444 C CA . ALA A 1 200 ? 29.505 37.855 10.910 1.00 19.42 251 ALA A CA 1
ATOM 1445 C C . ALA A 1 200 ? 28.483 38.488 9.992 1.00 18.30 251 ALA A C 1
ATOM 1446 O O . ALA A 1 200 ? 27.294 38.393 10.268 1.00 19.35 251 ALA A O 1
ATOM 1448 N N . CYS A 1 201 ? 28.990 39.177 8.969 1.00 19.03 252 CYS A N 1
ATOM 1449 C CA . CYS A 1 201 ? 28.237 40.021 8.078 1.00 19.47 252 CYS A CA 1
ATOM 1450 C C . CYS A 1 201 ? 28.634 39.731 6.640 1.00 19.96 252 CYS A C 1
ATOM 1451 O O . CYS A 1 201 ? 29.761 39.315 6.360 1.00 21.61 252 CYS A O 1
ATOM 1454 N N . PRO A 1 202 ? 27.741 39.990 5.661 1.00 21.51 253 PRO A N 1
ATOM 1455 C CA . PRO A 1 202 ? 28.147 39.865 4.264 1.00 23.33 253 PRO A CA 1
ATOM 1456 C C . PRO A 1 202 ? 29.140 40.949 3.869 1.00 23.50 253 PRO A C 1
ATOM 1457 O O . PRO A 1 202 ? 29.091 42.050 4.397 1.00 23.13 253 PRO A O 1
ATOM 1461 N N . LYS A 1 203 ? 30.018 40.639 2.903 1.00 24.64 254 LYS A N 1
ATOM 1462 C CA . LYS A 1 203 ? 30.941 41.628 2.387 1.00 28.73 254 LYS A CA 1
ATOM 1463 C C . LYS A 1 203 ? 30.147 42.815 1.873 1.00 27.04 254 LYS A C 1
ATOM 1464 O O . LYS A 1 203 ? 29.182 42.649 1.146 1.00 30.17 254 LYS A O 1
ATOM 1470 N N . GLY A 1 204 ? 30.615 44.018 2.230 1.00 27.98 255 GLY A N 1
ATOM 1471 C CA . GLY A 1 204 ? 29.958 45.251 1.844 1.00 27.67 255 GLY A CA 1
ATOM 1472 C C . GLY A 1 204 ? 29.017 45.794 2.925 1.00 26.09 255 GLY A C 1
ATOM 1473 O O . GLY A 1 204 ? 28.622 46.949 2.829 1.00 30.95 255 GLY A O 1
ATOM 1474 N N . TYR A 1 205 ? 28.733 44.982 3.960 1.00 23.05 256 TYR A N 1
ATOM 1475 C CA . TYR A 1 205 ? 27.773 45.304 5.002 1.00 20.43 256 TYR A CA 1
ATOM 1476 C C . TYR A 1 205 ? 28.450 45.290 6.379 1.00 21.37 256 TYR A C 1
ATOM 1477 O O . TYR A 1 205 ? 27.837 44.990 7.400 1.00 20.63 256 TYR A O 1
ATOM 1486 N N . GLU A 1 206 ? 29.733 45.661 6.382 1.00 21.53 257 GLU A N 1
ATOM 1487 C CA . GLU A 1 206 ? 30.530 45.707 7.598 1.00 20.08 257 GLU A CA 1
ATOM 1488 C C . GLU A 1 206 ? 30.154 46.901 8.470 1.00 18.34 257 GLU A C 1
ATOM 1489 O O . GLU A 1 206 ? 29.711 47.933 7.963 1.00 20.38 257 GLU A O 1
ATOM 1495 N N . PRO A 1 207 ? 30.356 46.797 9.799 1.00 17.52 258 PRO A N 1
ATOM 1496 C CA . PRO A 1 207 ? 30.194 47.944 10.685 1.00 17.77 258 PRO A CA 1
ATOM 1497 C C . PRO A 1 207 ? 31.269 48.993 10.396 1.00 17.89 258 PRO A C 1
ATOM 1498 O O . PRO A 1 207 ? 32.253 48.737 9.698 1.00 19.84 258 PRO A O 1
ATOM 1502 N N A ASP A 1 208 ? 31.052 50.195 10.916 0.50 17.21 259 ASP A N 1
ATOM 1503 N N B ASP A 1 208 ? 31.065 50.177 10.948 0.50 18.69 259 ASP A N 1
ATOM 1504 C CA A ASP A 1 208 ? 31.957 51.297 10.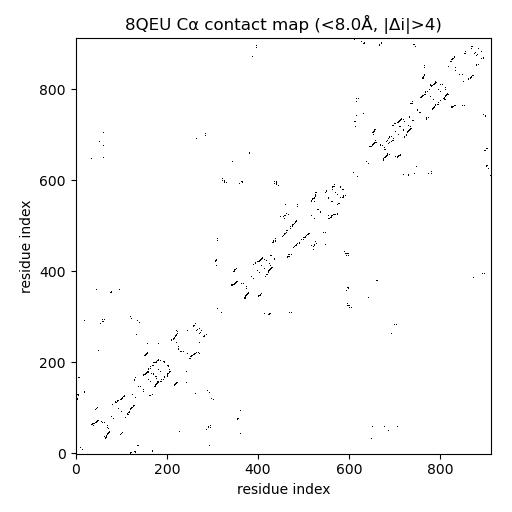666 0.50 17.42 259 ASP A CA 1
ATOM 1505 C CA B ASP A 1 208 ? 31.931 51.314 10.724 0.50 20.76 259 ASP A CA 1
ATOM 1506 C C A ASP A 1 208 ? 33.355 50.965 11.177 0.50 18.24 259 ASP A C 1
ATOM 1507 C C B ASP A 1 208 ? 33.352 50.998 11.198 0.50 19.84 259 ASP A C 1
ATOM 1508 O O A ASP A 1 208 ? 33.551 50.561 12.326 0.50 18.46 259 ASP A O 1
ATOM 1509 O O B ASP A 1 208 ? 33.560 50.580 12.339 0.50 19.33 259 ASP A O 1
ATOM 1518 N N . LYS A 1 209 ? 34.339 51.182 10.312 1.00 20.23 260 LYS A N 1
ATOM 1519 C CA . LYS A 1 209 ? 35.728 50.874 10.645 1.00 19.72 260 LYS A CA 1
ATOM 1520 C C . LYS A 1 209 ? 36.209 51.656 11.876 1.00 19.89 260 LYS A C 1
ATOM 1521 O O . LYS A 1 209 ? 36.882 51.102 12.739 1.00 20.41 260 LYS A O 1
ATOM 1527 N N . GLU A 1 210 ? 35.823 52.929 12.012 1.00 19.75 261 GLU A N 1
ATOM 1528 C CA . GLU A 1 210 ? 36.238 53.740 13.162 1.00 20.46 261 GLU A CA 1
ATOM 1529 C C . GLU A 1 210 ? 35.675 53.191 14.472 1.00 17.44 261 GLU A C 1
ATOM 1530 O O . GLU A 1 210 ? 36.336 53.233 15.506 1.00 19.83 261 GLU A O 1
ATOM 1536 N N . ARG A 1 211 ? 34.444 52.660 14.416 1.00 17.09 262 ARG A N 1
ATOM 1537 C CA . ARG A 1 211 ? 33.839 52.092 15.619 1.00 17.24 262 ARG A CA 1
ATOM 1538 C C . ARG A 1 211 ? 34.521 50.796 16.053 1.00 17.23 262 ARG A C 1
ATOM 1539 O O . ARG A 1 211 ? 34.656 50.531 17.246 1.00 17.57 262 ARG A O 1
ATOM 1547 N N . VAL A 1 212 ? 34.856 49.944 15.083 1.00 17.87 263 VAL A N 1
ATOM 1548 C CA . VAL A 1 212 ? 35.627 48.735 15.373 1.00 18.58 263 VAL A CA 1
ATOM 1549 C C . VAL A 1 212 ? 36.977 49.123 15.989 1.00 18.29 263 VAL A C 1
ATOM 1550 O O . VAL A 1 212 ? 37.370 48.572 17.023 1.00 18.49 263 VAL A O 1
ATOM 1554 N N . SER A 1 213 ? 37.679 50.099 15.366 1.00 19.14 264 SER A N 1
ATOM 1555 C CA . SER A 1 213 ? 38.982 50.499 15.859 1.00 19.63 264 SER A CA 1
ATOM 1556 C C . SER A 1 213 ? 38.914 51.085 17.265 1.00 20.89 264 SER A C 1
ATOM 1557 O O . SER A 1 213 ? 39.785 50.797 18.093 1.00 21.29 264 SER A O 1
ATOM 1560 N N . LYS A 1 214 ? 37.853 51.867 17.570 1.00 20.51 265 LYS A N 1
ATOM 1561 C CA . LYS A 1 214 ? 37.739 52.437 18.902 1.00 19.83 265 LYS A CA 1
ATOM 1562 C C . LYS A 1 214 ? 37.562 51.333 19.955 1.00 20.36 265 LYS A C 1
ATOM 1563 O O . LYS A 1 214 ? 38.115 51.437 21.046 1.00 21.80 265 LYS A O 1
ATOM 1569 N N . ALA A 1 215 ? 36.816 50.261 19.631 1.00 20.03 266 ALA A N 1
ATOM 1570 C CA . ALA A 1 215 ? 36.689 49.125 20.546 1.00 21.21 266 ALA A CA 1
ATOM 1571 C C . ALA A 1 215 ? 38.059 48.458 20.780 1.00 21.96 266 ALA A C 1
ATOM 1572 O O . ALA A 1 215 ? 38.400 48.089 21.896 1.00 22.21 266 ALA A O 1
ATOM 1574 N N . LYS A 1 216 ? 38.823 48.294 19.697 1.00 21.96 267 LYS A N 1
ATOM 1575 C CA . LYS A 1 216 ? 40.131 47.647 19.790 1.00 21.98 267 LYS A CA 1
ATOM 1576 C C . LYS A 1 216 ? 41.109 48.496 20.589 1.00 24.76 267 LYS A C 1
ATOM 1577 O O . LYS A 1 216 ? 41.913 47.944 21.342 1.00 25.90 267 LYS A O 1
ATOM 1583 N N . GLN A 1 217 ? 41.007 49.824 20.444 1.00 22.93 268 GLN A N 1
ATOM 1584 C CA . GLN A 1 217 ? 41.859 50.753 21.185 1.00 23.62 268 GLN A CA 1
ATOM 1585 C C . GLN A 1 217 ? 41.728 50.509 22.688 1.00 22.36 268 GLN A C 1
ATOM 1586 O O . GLN A 1 217 ? 42.715 50.669 23.418 1.00 26.93 268 GLN A O 1
ATOM 1592 N N . ALA A 1 218 ? 40.505 50.177 23.175 1.00 21.68 269 ALA A N 1
ATOM 1593 C CA . ALA A 1 218 ? 40.272 50.014 24.607 1.00 20.81 269 ALA A CA 1
ATOM 1594 C C . ALA A 1 218 ? 41.028 48.798 25.162 1.00 24.01 269 ALA A C 1
ATOM 1595 O O . ALA A 1 218 ? 41.332 48.745 26.350 1.00 24.98 269 ALA A O 1
ATOM 1597 N N . GLY A 1 219 ? 41.335 47.819 24.298 1.00 25.02 270 GLY A N 1
ATOM 1598 C CA . GLY A 1 219 ? 42.215 46.722 24.680 1.00 27.07 270 GLY A CA 1
ATOM 1599 C C . GLY A 1 219 ? 41.609 45.714 25.664 1.00 27.83 270 GLY A C 1
ATOM 1600 O O . GLY A 1 219 ? 42.355 44.955 26.255 1.00 30.51 270 GLY A O 1
ATOM 1601 N N . LEU A 1 220 ? 40.277 45.639 25.813 1.00 23.93 271 LEU A N 1
ATOM 1602 C CA . LEU A 1 220 ? 39.655 44.700 26.754 1.00 23.53 271 LEU A CA 1
ATOM 1603 C C . LEU A 1 220 ? 39.208 43.422 26.057 1.00 22.13 271 LEU A C 1
ATOM 1604 O O . LEU A 1 220 ? 39.265 42.329 26.638 1.00 25.71 271 LEU A O 1
ATOM 1609 N N . SER A 1 221 ? 38.707 43.576 24.838 1.00 22.31 272 SER A N 1
ATOM 1610 C CA . SER A 1 221 ? 37.938 42.515 24.188 1.00 21.62 272 SER A CA 1
ATOM 1611 C C . SER A 1 221 ? 38.622 42.001 22.925 1.00 21.65 272 SER A C 1
ATOM 1612 O O . SER A 1 221 ? 39.337 42.738 22.246 1.00 24.07 272 SER A O 1
ATOM 1615 N N . LYS A 1 222 ? 38.351 40.732 22.599 1.00 23.36 273 LYS A N 1
ATOM 1616 C CA . LYS A 1 222 ? 38.717 40.162 21.310 1.00 24.05 273 LYS A CA 1
ATOM 1617 C C . LYS A 1 222 ? 37.590 40.467 20.323 1.00 23.90 273 LYS A C 1
ATOM 1618 O O . LYS A 1 222 ? 36.439 40.076 20.593 1.00 24.69 273 LYS A O 1
ATOM 1624 N N . ILE A 1 223 ? 37.909 41.198 19.242 1.00 24.51 274 ILE A N 1
ATOM 1625 C CA . ILE A 1 223 ? 36.914 41.743 18.297 1.00 22.81 274 ILE A CA 1
ATOM 1626 C C . ILE A 1 223 ? 37.252 41.180 16.916 1.00 21.31 274 ILE A C 1
ATOM 1627 O O . ILE A 1 223 ? 38.414 41.303 16.463 1.00 27.26 274 ILE A O 1
ATOM 1632 N N . GLU A 1 224 ? 36.289 40.473 16.303 1.00 20.99 275 GLU A N 1
ATOM 1633 C CA . GLU A 1 224 ? 36.472 39.943 14.959 1.00 22.81 275 GLU A CA 1
ATOM 1634 C C . GLU A 1 224 ? 35.299 40.297 14.053 1.00 20.99 275 GLU A C 1
ATOM 1635 O O . GLU A 1 224 ? 34.146 40.196 14.463 1.00 23.43 275 GLU A O 1
ATOM 1641 N N . ILE A 1 225 ? 35.625 40.652 12.813 1.00 22.28 276 ILE A N 1
ATOM 1642 C CA . ILE A 1 225 ? 34.670 40.849 11.719 1.00 23.18 276 ILE A CA 1
ATOM 1643 C C . ILE A 1 225 ? 34.963 39.751 10.702 1.00 22.83 276 ILE A C 1
ATOM 1644 O O . ILE A 1 225 ? 36.114 39.610 10.274 1.00 25.90 276 ILE A O 1
ATOM 1649 N N . THR A 1 226 ? 33.919 39.014 10.302 1.00 22.29 277 THR A N 1
ATOM 1650 C CA . THR A 1 226 ? 34.067 37.849 9.439 1.00 22.60 277 THR A CA 1
ATOM 1651 C C . THR A 1 226 ? 32.874 37.787 8.485 1.00 23.92 277 THR A C 1
ATOM 1652 O O . THR A 1 226 ? 31.843 38.365 8.802 1.00 23.88 277 THR A O 1
ATOM 1656 N N . ASN A 1 227 ? 33.029 37.058 7.368 1.00 21.88 278 ASN A N 1
ATOM 1657 C CA . ASN A 1 227 ? 31.924 36.845 6.438 1.00 23.41 278 ASN A CA 1
ATOM 1658 C C . ASN A 1 227 ? 31.443 35.389 6.453 1.00 22.34 278 ASN A C 1
ATOM 1659 O O . ASN A 1 227 ? 30.672 34.983 5.554 1.00 25.46 278 ASN A O 1
ATOM 1664 N N . ASP A 1 228 ? 31.826 34.626 7.487 1.00 23.48 279 ASP A N 1
ATOM 1665 C CA . ASP A 1 228 ? 31.527 33.201 7.574 1.00 24.30 279 ASP A CA 1
ATOM 1666 C C . ASP A 1 228 ? 30.751 32.894 8.856 1.00 22.73 279 ASP A C 1
ATOM 1667 O O . ASP A 1 228 ? 31.329 32.583 9.900 1.00 24.46 279 ASP A O 1
ATOM 1672 N N . PRO A 1 229 ? 29.407 32.995 8.845 1.00 21.53 280 PRO A N 1
ATOM 1673 C CA . PRO A 1 229 ? 28.629 32.784 10.069 1.00 21.56 280 PRO A CA 1
ATOM 1674 C C . PRO A 1 229 ? 28.703 31.371 10.632 1.00 20.78 280 PRO A C 1
ATOM 1675 O O . PRO A 1 229 ? 28.592 31.185 11.828 1.00 20.78 280 PRO A O 1
ATOM 1679 N N . LYS A 1 230 ? 28.811 30.379 9.743 1.00 23.36 281 LYS A N 1
ATOM 1680 C CA . LYS A 1 230 ? 28.828 28.983 10.172 1.00 24.56 281 LYS A CA 1
ATOM 1681 C C . LYS A 1 230 ? 30.054 28.690 11.035 1.00 24.14 281 LYS A C 1
ATOM 1682 O O . LYS A 1 230 ? 29.948 27.962 12.013 1.00 26.28 281 LYS A O 1
ATOM 1688 N N . GLU A 1 231 ? 31.199 29.321 10.744 1.00 24.07 282 GLU A N 1
ATOM 1689 C CA . GLU A 1 231 ? 32.353 29.196 11.611 1.00 25.48 282 GLU A CA 1
ATOM 1690 C C . GLU A 1 231 ? 32.243 30.079 12.860 1.00 22.51 282 GLU A C 1
ATOM 1691 O O . GLU A 1 231 ? 32.632 29.684 13.973 1.00 25.16 282 GLU A O 1
ATOM 1697 N N . ALA A 1 232 ? 31.718 31.285 12.671 1.00 23.12 283 ALA A N 1
ATOM 1698 C CA . ALA A 1 232 ? 31.692 32.298 13.706 1.00 22.84 283 ALA A CA 1
ATOM 1699 C C . ALA A 1 232 ? 30.954 31.807 14.946 1.00 20.25 283 ALA A C 1
ATOM 1700 O O . ALA A 1 232 ? 31.369 32.102 16.059 1.00 21.47 283 ALA A O 1
ATOM 1702 N N . VAL A 1 233 ? 29.777 31.163 14.747 1.00 20.12 284 VAL A N 1
ATOM 1703 C CA . VAL A 1 233 ? 28.905 30.875 15.865 1.00 20.71 284 VAL A CA 1
ATOM 1704 C C . VAL A 1 233 ? 29.435 29.788 16.808 1.00 19.38 284 VAL A C 1
ATOM 1705 O O . VAL A 1 233 ? 28.923 29.645 17.928 1.00 20.24 284 VAL A O 1
ATOM 1709 N N . ILE A 1 234 ? 30.438 29.003 16.383 1.00 21.69 285 ILE A N 1
ATOM 1710 C CA . ILE A 1 234 ? 30.856 27.847 17.161 1.00 23.60 285 ILE A CA 1
ATOM 1711 C C . ILE A 1 234 ? 31.319 28.298 18.548 1.00 22.76 285 ILE A C 1
ATOM 1712 O O . ILE A 1 234 ? 32.240 29.134 18.664 1.00 25.37 285 ILE A O 1
ATOM 1717 N N . GLY A 1 235 ? 30.683 27.716 19.580 1.00 23.94 286 GLY A N 1
ATOM 1718 C CA . GLY A 1 235 ? 31.031 27.972 20.972 1.00 24.77 286 GLY A CA 1
ATOM 1719 C C . GLY A 1 235 ? 30.413 29.238 21.570 1.00 24.46 286 GLY A C 1
ATOM 1720 O O . GLY A 1 235 ? 30.783 29.644 22.676 1.00 25.63 286 GLY A O 1
ATOM 1721 N N . ALA A 1 236 ? 29.471 29.865 20.845 1.00 22.99 287 ALA A N 1
ATOM 1722 C CA . ALA A 1 236 ? 28.798 31.081 21.299 1.00 22.43 287 ALA A CA 1
ATOM 1723 C C . ALA A 1 236 ? 28.051 30.847 22.603 1.00 22.44 287 ALA A C 1
ATOM 1724 O O . ALA A 1 236 ? 27.365 29.842 22.770 1.00 23.64 287 ALA A O 1
ATOM 1726 N N . ASP A 1 237 ? 28.100 31.869 23.460 1.00 21.47 288 ASP A N 1
ATOM 1727 C CA . ASP A 1 237 ? 27.132 32.005 24.535 1.00 21.18 288 ASP A CA 1
ATOM 1728 C C . ASP A 1 237 ? 25.853 32.690 24.039 1.00 20.15 288 ASP A C 1
ATOM 1729 O O . ASP A 1 237 ? 24.776 32.461 24.608 1.00 20.63 288 ASP A O 1
ATOM 1734 N N . VAL A 1 238 ? 25.999 33.592 23.051 1.00 19.03 289 VAL A N 1
ATOM 1735 C CA . VAL A 1 238 ? 24.894 34.352 22.461 1.00 18.42 289 VAL A CA 1
ATOM 1736 C C . VAL A 1 238 ? 25.057 34.377 20.953 1.00 17.53 289 VAL A C 1
ATOM 1737 O O . VAL A 1 238 ? 26.144 34.704 20.454 1.00 18.77 289 VAL A O 1
ATOM 1741 N N . VAL A 1 239 ? 23.974 34.044 20.236 1.00 17.13 290 VAL A N 1
ATOM 1742 C CA . VAL A 1 239 ? 23.851 34.327 18.824 1.00 16.93 290 VAL A CA 1
ATOM 1743 C C . VAL A 1 239 ? 22.772 35.413 18.720 1.00 16.24 290 VAL A C 1
ATOM 1744 O O . VAL A 1 239 ? 21.662 35.216 19.242 1.00 17.00 290 VAL A O 1
ATOM 1748 N N . TYR A 1 240 ? 23.142 36.546 18.113 1.00 15.77 291 TYR A N 1
ATOM 1749 C CA . TYR A 1 240 ? 22.284 37.730 18.041 1.00 16.25 291 TYR A CA 1
ATOM 1750 C C . TYR A 1 240 ? 21.960 38.070 16.595 1.00 16.70 291 TYR A C 1
ATOM 1751 O O . TYR A 1 240 ? 22.825 37.965 15.720 1.00 17.44 291 TYR A O 1
ATOM 1760 N N . SER A 1 241 ? 20.706 38.442 16.315 1.00 15.57 292 SER A N 1
ATOM 1761 C CA . SER A 1 241 ? 20.354 38.947 14.994 1.00 16.40 292 SER A CA 1
ATOM 1762 C C . SER A 1 241 ? 19.420 40.152 15.115 1.00 15.25 292 SER A C 1
ATOM 1763 O O . SER A 1 241 ? 19.110 40.597 16.231 1.00 15.36 292 SER A O 1
ATOM 1766 N N . ASP A 1 242 ? 19.089 40.699 13.943 1.00 16.52 293 ASP A N 1
ATOM 1767 C CA . ASP A 1 242 ? 18.340 41.944 13.777 1.00 15.59 293 ASP A CA 1
ATOM 1768 C C . ASP A 1 242 ? 17.906 41.988 12.309 1.00 16.76 293 ASP A C 1
ATOM 1769 O O . ASP A 1 242 ? 18.419 41.233 11.470 1.00 16.84 293 ASP A O 1
ATOM 1774 N N . VAL A 1 243 ? 16.959 42.868 11.975 1.00 16.31 294 VAL A N 1
ATOM 1775 C CA . VAL A 1 243 ? 16.543 43.001 10.604 1.00 16.34 294 VAL A CA 1
ATOM 1776 C C . VAL A 1 243 ? 17.719 43.407 9.718 1.00 17.08 294 VAL A C 1
ATOM 1777 O O . VAL A 1 243 ? 18.599 44.182 10.111 1.00 18.39 294 VAL A O 1
ATOM 1781 N N . TRP A 1 244 ? 17.694 42.896 8.475 1.00 16.92 295 TRP A N 1
ATOM 1782 C CA . TRP A 1 244 ? 18.767 43.151 7.538 1.00 17.53 295 TRP A CA 1
ATOM 1783 C C . TRP A 1 244 ? 18.691 44.555 6.950 1.00 18.80 295 TRP A C 1
ATOM 1784 O O . TRP A 1 244 ? 19.735 45.161 6.722 1.00 19.62 295 TRP A O 1
ATOM 1795 N N . ALA A 1 245 ? 17.463 45.057 6.731 1.00 19.19 296 ALA A N 1
ATOM 1796 C CA . ALA A 1 245 ? 17.219 46.443 6.362 1.00 18.12 296 ALA A CA 1
ATOM 1797 C C . ALA A 1 245 ? 16.602 47.194 7.535 1.00 17.67 296 ALA A C 1
ATOM 1798 O O . ALA A 1 245 ? 15.477 46.867 7.937 1.00 18.49 296 ALA A O 1
ATOM 1800 N N . SER A 1 246 ? 17.366 48.106 8.147 1.00 17.89 297 SER A N 1
ATOM 1801 C CA . SER A 1 246 ? 16.901 48.860 9.300 1.00 16.80 297 SER A CA 1
ATOM 1802 C C . SER A 1 246 ? 15.862 49.910 8.898 1.00 16.95 297 SER A C 1
ATOM 1803 O O . SER A 1 246 ? 15.711 50.262 7.720 1.00 18.61 297 SER A O 1
ATOM 1806 N N . MET A 1 247 ? 15.200 50.491 9.915 1.00 16.99 298 MET A N 1
ATOM 1807 C CA . MET A 1 247 ? 14.347 51.644 9.659 1.00 16.98 298 MET A CA 1
ATOM 1808 C C . MET A 1 247 ? 15.174 52.715 8.955 1.00 17.38 298 MET A C 1
ATOM 1809 O O . MET A 1 247 ? 16.282 53.016 9.391 1.00 19.13 298 MET A O 1
ATOM 1814 N N . GLY A 1 248 ? 14.613 53.315 7.902 1.00 19.24 299 GLY A N 1
ATOM 1815 C CA . GLY A 1 248 ? 15.303 54.300 7.090 1.00 21.07 299 GLY A CA 1
ATOM 1816 C C . GLY A 1 248 ? 15.981 53.725 5.845 1.00 21.65 299 GLY A C 1
ATOM 1817 O O . GLY A 1 248 ? 16.424 54.481 4.978 1.00 26.30 299 GLY A O 1
ATOM 1818 N N . GLN A 1 249 ? 16.060 52.395 5.751 1.00 20.06 300 GLN A N 1
ATOM 1819 C CA . GLN A 1 249 ? 16.699 51.719 4.642 1.00 22.10 300 GLN A CA 1
ATOM 1820 C C . GLN A 1 249 ? 15.752 50.681 4.032 1.00 21.05 300 GLN A C 1
ATOM 1821 O O . GLN A 1 249 ? 16.217 49.733 3.392 1.00 21.49 300 GLN A O 1
ATOM 1827 N N . LYS A 1 250 ? 14.436 50.767 4.307 1.00 22.16 301 LYS A N 1
ATOM 1828 C CA . LYS A 1 250 ? 13.525 49.708 3.868 1.00 22.31 301 LYS A CA 1
ATOM 1829 C C . LYS A 1 250 ? 13.405 49.590 2.344 1.00 22.84 301 LYS A C 1
ATOM 1830 O O . LYS A 1 250 ? 13.014 48.517 1.840 1.00 25.65 301 LYS A O 1
ATOM 1836 N N . ASP A 1 251 ? 13.798 50.636 1.598 1.00 25.06 302 ASP A N 1
ATOM 1837 C CA . ASP A 1 251 ? 13.828 50.585 0.134 1.00 24.37 302 ASP A CA 1
ATOM 1838 C C . ASP A 1 251 ? 14.889 49.584 -0.368 1.00 23.63 302 ASP A C 1
ATOM 1839 O O . ASP A 1 251 ? 14.882 49.180 -1.530 1.00 28.94 302 ASP A O 1
ATOM 1844 N N . GLU A 1 252 ? 15.776 49.156 0.533 1.00 22.62 303 GLU A N 1
ATOM 1845 C CA . GLU A 1 252 ? 16.828 48.213 0.186 1.00 21.87 303 GLU A CA 1
ATOM 1846 C C . GLU A 1 252 ? 16.457 46.782 0.577 1.00 21.50 303 GLU A C 1
ATOM 1847 O O . GLU A 1 252 ? 17.297 45.900 0.495 1.00 22.83 303 GLU A O 1
ATOM 1853 N N . ALA A 1 253 ? 15.236 46.520 1.046 1.00 20.77 304 ALA A N 1
ATOM 1854 C CA . ALA A 1 253 ? 14.944 45.217 1.623 1.00 21.67 304 ALA A CA 1
ATOM 1855 C C . ALA A 1 253 ? 15.177 44.101 0.609 1.00 20.05 304 ALA A C 1
ATOM 1856 O O . ALA A 1 253 ? 15.695 43.063 0.985 1.00 20.49 304 ALA A O 1
ATOM 1858 N N . GLU A 1 254 ? 14.694 44.230 -0.632 1.00 21.44 305 GLU A N 1
ATOM 1859 C CA . GLU A 1 254 ? 14.838 43.119 -1.589 1.00 22.59 305 GLU A CA 1
ATOM 1860 C C . GLU A 1 254 ? 16.311 42.886 -1.941 1.00 21.14 305 GLU A C 1
ATOM 1861 O O . GLU A 1 254 ? 16.759 41.746 -2.034 1.00 24.04 305 GLU A O 1
ATOM 1867 N N . ALA A 1 255 ? 17.069 43.969 -2.156 1.00 23.73 306 ALA A N 1
ATOM 1868 C CA . ALA A 1 255 ? 18.490 43.841 -2.465 1.00 22.12 306 ALA A CA 1
ATOM 1869 C C . ALA A 1 255 ? 19.237 43.156 -1.324 1.00 23.33 306 ALA A C 1
ATOM 1870 O O . ALA A 1 255 ? 20.113 42.302 -1.542 1.00 24.19 306 ALA A O 1
ATOM 1872 N N . ARG A 1 256 ? 18.897 43.537 -0.091 1.00 22.28 307 ARG A N 1
ATOM 1873 C CA . ARG A 1 256 ? 19.558 42.965 1.077 1.00 20.73 307 ARG A CA 1
ATOM 1874 C C . ARG A 1 256 ? 19.173 41.494 1.244 1.00 20.28 307 ARG A C 1
ATOM 1875 O O . ARG A 1 256 ? 20.013 40.674 1.586 1.00 22.16 307 ARG A O 1
ATOM 1883 N N . ARG A 1 257 ? 17.913 41.136 1.006 1.00 19.81 308 ARG A N 1
ATOM 1884 C CA A ARG A 1 257 ? 17.476 39.750 1.150 0.50 20.54 308 ARG A CA 1
ATOM 1885 C CA B ARG A 1 257 ? 17.535 39.755 1.205 0.50 21.70 308 ARG A CA 1
ATOM 1886 C C . ARG A 1 257 ? 18.398 38.874 0.311 1.00 25.90 308 ARG A C 1
ATOM 1887 O O . ARG A 1 257 ? 18.760 37.769 0.702 1.00 20.43 308 ARG A O 1
ATOM 1902 N N . LYS A 1 258 ? 18.701 39.328 -0.890 1.00 18.18 309 LYS A N 1
ATOM 1903 C CA . LYS A 1 258 ? 19.557 38.548 -1.824 1.00 22.15 309 LYS A CA 1
ATOM 1904 C C . LYS A 1 258 ? 21.028 38.547 -1.367 1.00 20.26 309 LYS A C 1
ATOM 1905 O O . LYS A 1 258 ? 21.623 37.476 -1.339 1.00 24.74 309 LYS A O 1
ATOM 1911 N N . ALA A 1 259 ? 21.557 39.707 -0.976 1.00 20.80 310 ALA A N 1
ATO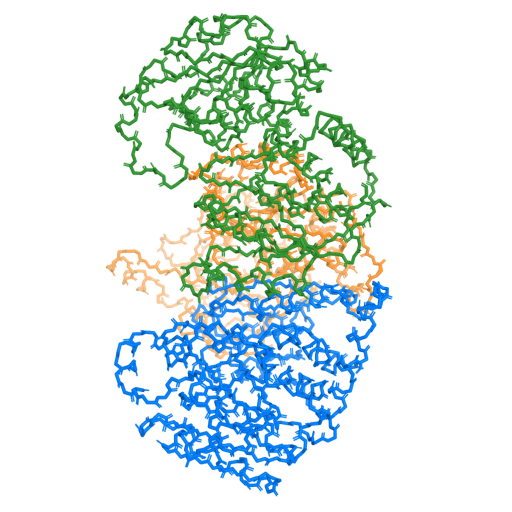M 1912 C CA . ALA A 1 259 ? 22.964 39.824 -0.534 1.00 20.82 310 ALA A CA 1
ATOM 1913 C C . ALA A 1 259 ? 23.247 39.085 0.792 1.00 21.46 310 ALA A C 1
ATOM 1914 O O . ALA A 1 259 ? 24.385 38.622 1.049 1.00 26.73 310 ALA A O 1
ATOM 1916 N N . PHE A 1 260 ? 22.201 38.818 1.558 1.00 20.38 311 PHE A N 1
ATOM 1917 C CA . PHE A 1 260 ? 22.372 38.194 2.841 1.00 19.01 311 PHE A CA 1
ATOM 1918 C C . PHE A 1 260 ? 22.083 36.688 2.809 1.00 21.49 311 PHE A C 1
ATOM 1919 O O . PHE A 1 260 ? 22.061 36.086 3.885 1.00 21.90 311 PHE A O 1
ATOM 1927 N N . GLN A 1 261 ? 21.892 36.111 1.630 1.00 24.86 312 GLN A N 1
ATOM 1928 C CA A GLN A 1 261 ? 21.731 34.624 1.645 0.50 24.55 312 GLN A CA 1
ATOM 1929 C CA B GLN A 1 261 ? 21.848 34.623 1.437 0.50 26.31 312 GLN A CA 1
ATOM 1930 C C . GLN A 1 261 ? 22.956 33.930 2.314 1.00 25.84 312 GLN A C 1
ATOM 1931 O O . GLN A 1 261 ? 24.184 34.258 2.150 1.00 27.53 312 GLN A O 1
ATOM 1942 N N . GLY A 1 262 ? 22.611 33.035 3.224 1.00 24.59 313 GLY A N 1
ATOM 1943 C CA . GLY A 1 262 ? 23.614 32.385 4.058 1.00 25.39 313 GLY A CA 1
ATOM 1944 C C . GLY A 1 262 ? 23.738 32.951 5.465 1.00 23.56 313 GLY A C 1
ATOM 1945 O O . GLY A 1 262 ? 24.385 32.316 6.308 1.00 26.22 313 GLY A O 1
ATOM 1946 N N . PHE A 1 263 ? 23.049 34.085 5.725 1.00 21.48 314 PHE A N 1
ATOM 1947 C CA . PHE A 1 263 ? 23.116 34.747 7.016 1.00 20.34 314 PHE A CA 1
ATOM 1948 C C . PHE A 1 263 ? 21.841 34.564 7.851 1.00 20.69 314 PHE A C 1
ATOM 1949 O O . PHE A 1 263 ? 21.805 35.073 8.963 1.00 22.17 314 PHE A O 1
ATOM 1957 N N . GLN A 1 264 ? 20.824 33.826 7.358 1.00 21.13 315 GLN A N 1
ATOM 1958 C CA . GLN A 1 264 ? 19.675 33.564 8.211 1.00 21.28 315 GLN A CA 1
ATOM 1959 C C . GLN A 1 264 ? 20.085 32.720 9.423 1.00 20.33 315 GLN A C 1
ATOM 1960 O O . GLN A 1 264 ? 20.822 31.733 9.289 1.00 22.54 315 GLN A O 1
ATOM 1966 N N . VAL A 1 265 ? 19.566 33.106 10.605 1.00 19.89 316 VAL A N 1
ATOM 1967 C CA . VAL A 1 265 ? 19.704 32.287 11.790 1.00 19.52 316 VAL A CA 1
ATOM 1968 C C . VAL A 1 265 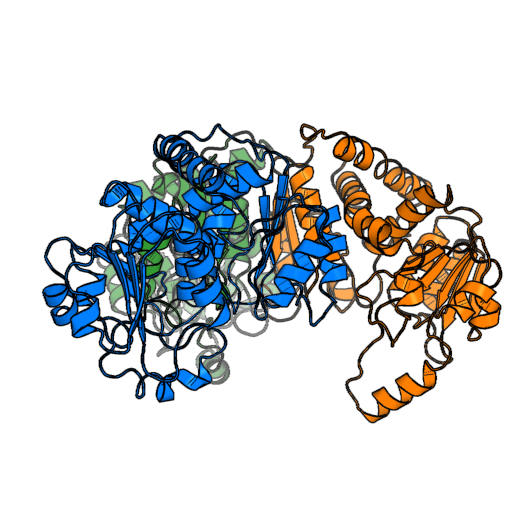? 18.570 31.280 11.813 1.00 20.21 316 VAL A C 1
ATOM 1969 O O . VAL A 1 265 ? 17.399 31.632 12.064 1.00 19.60 316 VAL A O 1
ATOM 1973 N N . ASP A 1 266 ? 18.923 30.032 11.487 1.00 20.31 317 ASP A N 1
ATOM 1974 C CA . ASP A 1 266 ? 17.971 28.926 11.481 1.00 21.19 317 ASP A CA 1
ATOM 1975 C C . ASP A 1 266 ? 18.387 27.922 12.556 1.00 20.44 317 ASP A C 1
ATOM 1976 O O . ASP A 1 266 ? 19.439 28.053 13.237 1.00 20.47 317 ASP A O 1
ATOM 1981 N N . GLU A 1 267 ? 17.597 26.858 12.670 1.00 20.88 318 GLU A N 1
ATOM 1982 C CA . GLU A 1 267 ? 17.876 25.827 13.697 1.00 22.30 318 GLU A CA 1
ATOM 1983 C C . GLU A 1 267 ? 19.237 25.156 13.410 1.00 21.23 318 GLU A C 1
ATOM 1984 O O . GLU A 1 267 ? 19.917 24.823 14.362 1.00 21.12 318 GLU A O 1
ATOM 1990 N N . ALA A 1 268 ? 19.579 25.007 12.134 1.00 21.32 319 ALA A N 1
ATOM 1991 C CA . ALA A 1 268 ? 20.880 24.420 11.800 1.00 23.08 319 ALA A CA 1
ATOM 1992 C C . ALA A 1 268 ? 22.046 25.270 12.300 1.00 22.17 319 ALA A C 1
ATOM 1993 O O . ALA A 1 268 ? 23.016 24.737 12.839 1.00 23.52 319 ALA A O 1
ATOM 1995 N N . LEU A 1 269 ? 21.952 26.591 12.184 1.00 21.86 320 LEU A N 1
ATOM 1996 C CA . LEU A 1 269 ? 23.024 27.475 12.654 1.00 20.12 320 LEU A CA 1
ATOM 1997 C C . LEU A 1 269 ? 23.134 27.426 14.186 1.00 20.53 320 LEU A C 1
ATOM 1998 O O . LEU A 1 269 ? 24.221 27.374 14.749 1.00 21.13 320 LEU A O 1
ATOM 2003 N N . MET A 1 270 ? 21.997 27.382 14.895 1.00 21.30 321 MET A N 1
ATOM 2004 C CA . MET A 1 270 ? 21.981 27.321 16.341 1.00 20.55 321 MET A CA 1
ATOM 2005 C C . MET A 1 270 ? 22.570 25.983 16.801 1.00 23.13 321 MET A C 1
ATOM 2006 O O . MET A 1 270 ? 23.219 25.930 17.850 1.00 24.85 321 MET A O 1
ATOM 2011 N N . LYS A 1 271 ? 22.345 24.891 16.035 1.00 22.93 322 LYS A N 1
ATOM 2012 C CA . LYS A 1 271 ? 22.965 23.614 16.344 1.00 25.78 322 LYS A CA 1
ATOM 2013 C C . LYS A 1 271 ? 24.501 23.715 16.226 1.00 22.70 322 LYS A C 1
ATOM 2014 O O . LYS A 1 271 ? 25.223 23.188 17.087 1.00 25.82 322 LYS A O 1
ATOM 2020 N N . LEU A 1 272 ? 25.007 24.382 15.166 1.00 22.10 323 LEU A N 1
ATOM 2021 C CA . LEU A 1 272 ? 26.452 24.603 14.991 1.00 22.93 323 LEU A CA 1
ATOM 2022 C C . LEU A 1 272 ? 26.982 25.427 16.168 1.00 22.15 323 LEU A C 1
ATOM 2023 O O . LEU A 1 272 ? 28.133 25.247 16.592 1.00 26.36 323 LEU A O 1
ATOM 2028 N N . ALA A 1 273 ? 26.199 26.389 16.659 1.00 21.67 324 ALA A N 1
ATOM 2029 C CA . ALA A 1 273 ? 26.654 27.253 17.750 1.00 22.19 324 ALA A CA 1
ATOM 2030 C C . ALA A 1 273 ? 26.960 26.433 19.001 1.00 23.75 324 ALA A C 1
ATOM 2031 O O . ALA A 1 273 ? 27.998 26.605 19.659 1.00 28.41 324 ALA A O 1
ATOM 2033 N N . GLY A 1 274 ? 26.088 25.474 19.313 1.00 23.53 325 GLY A N 1
ATOM 2034 C CA . GLY A 1 274 ? 26.307 24.592 20.452 1.00 25.18 325 GLY A CA 1
ATOM 2035 C C . GLY A 1 274 ? 25.263 24.749 21.558 1.00 24.24 325 GLY A C 1
ATOM 2036 O O . GLY A 1 274 ? 24.430 25.659 21.554 1.00 25.05 325 GLY A O 1
ATOM 2037 N N . GLN A 1 275 ? 25.394 23.872 22.546 1.00 29.18 326 GLN A N 1
ATOM 2038 C CA . GLN A 1 275 ? 24.397 23.639 23.582 1.00 32.79 326 GLN A CA 1
ATOM 2039 C C . GLN A 1 275 ? 24.291 24.803 24.556 1.00 31.51 326 GLN A C 1
ATOM 2040 O O . GLN A 1 275 ? 23.245 24.971 25.171 1.00 36.67 326 GLN A O 1
ATOM 2046 N N . LYS A 1 276 ? 25.328 25.620 24.719 1.00 26.70 327 LYS A N 1
ATOM 2047 C CA . LYS A 1 276 ? 25.185 26.721 25.670 1.00 30.09 327 LYS A CA 1
ATOM 2048 C C . LYS A 1 276 ? 24.724 28.028 25.018 1.00 24.47 327 LYS A C 1
ATOM 2049 O O . LYS A 1 276 ? 24.603 29.037 25.717 1.00 25.97 327 LYS A O 1
ATOM 2055 N N . ALA A 1 277 ? 24.433 28.015 23.711 1.00 22.70 328 ALA A N 1
ATOM 2056 C CA . ALA A 1 277 ? 24.096 29.252 23.016 1.00 20.46 328 ALA A CA 1
ATOM 2057 C C . ALA A 1 277 ? 22.638 29.648 23.266 1.00 21.56 328 ALA A C 1
ATOM 2058 O O . ALA A 1 277 ? 21.687 28.894 23.024 1.00 23.13 328 ALA A O 1
ATOM 2060 N N . TYR A 1 278 ? 22.477 30.869 23.755 1.00 19.54 329 TYR A N 1
ATOM 2061 C CA . TYR A 1 278 ? 21.197 31.562 23.760 1.00 19.09 329 TYR A CA 1
ATOM 2062 C C . TYR A 1 278 ? 20.984 32.318 22.445 1.00 19.04 329 TYR A C 1
ATOM 2063 O O . TYR A 1 278 ? 21.951 32.726 21.781 1.00 19.88 329 TYR A O 1
ATOM 2072 N N . PHE A 1 279 ? 19.698 32.463 22.052 1.00 17.77 330 PHE A N 1
ATOM 2073 C CA . PHE A 1 279 ? 19.354 33.309 20.924 1.00 16.80 330 PHE A CA 1
ATOM 2074 C C . PHE A 1 279 ? 18.762 34.622 21.431 1.00 16.65 330 PHE A C 1
ATOM 2075 O O . PHE A 1 279 ? 17.870 34.587 22.283 1.00 16.93 330 PHE A O 1
ATOM 2083 N N . MET A 1 280 ? 19.273 35.739 20.889 1.00 16.51 331 MET A N 1
ATOM 2084 C CA . MET A 1 280 ? 18.829 37.074 21.221 1.00 15.90 331 MET A CA 1
ATOM 2085 C C . MET A 1 280 ? 18.582 37.868 19.921 1.00 14.64 331 MET A C 1
ATOM 2086 O O . MET A 1 280 ? 19.234 37.636 18.888 1.00 14.71 331 MET A O 1
ATOM 2091 N N . HIS A 1 281 ? 17.579 38.785 19.989 1.00 15.20 332 HIS A N 1
ATOM 2092 C CA . HIS A 1 281 ? 17.210 39.614 18.854 1.00 15.29 332 HIS A CA 1
ATOM 2093 C C . HIS A 1 281 ? 16.552 40.860 19.433 1.00 14.37 332 HIS A C 1
ATOM 2094 O O . HIS A 1 281 ? 15.691 40.733 20.312 1.00 15.35 332 HIS A O 1
ATOM 2101 N N . CYS A 1 282 ? 17.019 42.047 19.031 1.00 14.92 333 CYS A N 1
ATOM 2102 C CA . CYS A 1 282 ? 16.485 43.280 19.624 1.00 14.06 333 CYS A CA 1
ATOM 2103 C C . CYS A 1 282 ? 14.967 43.423 19.408 1.00 13.76 333 CYS A C 1
ATOM 2104 O O . CYS A 1 282 ? 14.303 44.142 20.175 1.00 14.88 333 CYS A O 1
ATOM 2107 N N . LEU A 1 283 ? 14.480 42.856 18.294 1.00 14.01 334 LEU A N 1
ATOM 2108 C CA . LEU A 1 283 ? 13.081 42.954 17.841 1.00 13.94 334 LEU A CA 1
ATOM 2109 C C . LEU A 1 283 ? 12.842 44.352 17.264 1.00 15.32 334 LEU A C 1
ATOM 2110 O O . LEU A 1 283 ? 13.577 45.284 17.558 1.00 15.85 334 LEU A O 1
ATOM 2115 N N . PRO A 1 284 ? 11.827 44.574 16.389 1.00 15.61 335 PRO A N 1
ATOM 2116 C CA . PRO A 1 284 ? 10.951 43.526 15.851 1.00 15.91 335 PRO A CA 1
ATOM 2117 C C . PRO A 1 284 ? 11.726 42.543 14.955 1.00 15.95 335 PRO A C 1
ATOM 2118 O O . PRO A 1 284 ? 12.714 42.918 14.303 1.00 16.14 335 PRO A O 1
ATOM 2122 N N . ALA A 1 285 ? 11.229 41.298 14.900 1.00 15.86 336 ALA A N 1
ATOM 2123 C CA . ALA A 1 285 ? 11.763 40.238 14.060 1.00 16.52 336 ALA A CA 1
ATOM 2124 C C . ALA A 1 285 ? 10.869 39.982 12.854 1.00 16.26 336 ALA A C 1
ATOM 2125 O O . ALA A 1 285 ? 9.625 40.092 12.952 1.00 19.05 336 ALA A O 1
ATOM 2127 N N . GLU A 1 286 ? 11.519 39.609 11.740 1.00 16.44 337 GLU A N 1
ATOM 2128 C CA . GLU A 1 286 ? 10.860 39.254 10.495 1.00 16.73 337 GLU A CA 1
ATOM 2129 C C . GLU A 1 286 ? 11.171 37.793 10.188 1.00 19.00 337 GLU A C 1
ATOM 2130 O O . GLU A 1 286 ? 12.157 37.465 9.512 1.00 18.54 337 GLU A O 1
ATOM 2136 N N . ARG A 1 287 ? 10.327 36.903 10.723 1.00 18.29 338 ARG A N 1
ATOM 2137 C CA . ARG A 1 287 ? 10.477 35.486 10.470 1.00 19.07 338 ARG A CA 1
ATOM 2138 C C . ARG A 1 287 ? 10.478 35.213 8.970 1.00 19.12 338 ARG A C 1
ATOM 2139 O O . ARG A 1 287 ? 9.674 35.767 8.205 1.00 19.71 338 ARG A O 1
ATOM 2147 N N . GLY A 1 288 ? 11.408 34.317 8.565 1.00 19.31 339 GLY A N 1
ATOM 2148 C CA . GLY A 1 288 ? 11.636 33.940 7.190 1.00 20.23 339 GLY A CA 1
ATOM 2149 C C . GLY A 1 288 ? 12.668 34.819 6.494 1.00 19.61 339 GLY A C 1
ATOM 2150 O O . GLY A 1 288 ? 13.058 34.531 5.364 1.00 21.53 339 GLY A O 1
ATOM 2151 N N . VAL A 1 289 ? 13.101 35.871 7.189 1.00 18.91 340 VAL A N 1
ATOM 2152 C CA . VAL A 1 289 ? 14.152 36.756 6.630 1.00 19.60 340 VAL A CA 1
ATOM 2153 C C . VAL A 1 289 ? 15.451 36.500 7.415 1.00 18.50 340 VAL A C 1
ATOM 2154 O O . VAL A 1 289 ? 16.145 35.560 7.068 1.00 19.56 340 VAL A O 1
ATOM 2158 N N . GLU A 1 290 ? 15.718 37.265 8.466 1.00 18.56 341 GLU A N 1
ATOM 2159 C CA . GLU A 1 290 ? 16.960 37.129 9.207 1.00 17.65 341 GLU A CA 1
ATOM 2160 C C . GLU A 1 290 ? 16.951 35.936 10.171 1.00 16.89 341 GLU A C 1
ATOM 2161 O O . GLU A 1 290 ? 18.034 35.525 10.645 1.00 18.42 341 GLU A O 1
ATOM 2167 N N . VAL A 1 291 ? 15.743 35.388 10.473 1.00 17.79 342 VAL A N 1
ATOM 2168 C CA . VAL A 1 291 ? 15.603 34.346 11.486 1.00 17.94 342 VAL A CA 1
ATOM 2169 C C . VAL A 1 291 ? 14.365 33.511 11.158 1.00 18.25 342 VAL A C 1
ATOM 2170 O O . VAL A 1 291 ? 13.452 34.041 10.525 1.00 19.11 342 VAL A O 1
ATOM 2174 N N . THR A 1 292 ? 14.362 32.226 11.556 1.00 18.52 343 THR A N 1
ATOM 2175 C CA . THR A 1 292 ? 13.196 31.377 11.389 1.00 18.56 343 THR A CA 1
ATOM 2176 C C . THR A 1 292 ? 12.290 31.470 12.614 1.00 18.33 343 THR A C 1
ATOM 2177 O O . THR A 1 292 ? 12.730 31.729 13.719 1.00 19.53 343 THR A O 1
ATOM 2181 N N . ASN A 1 293 ? 11.013 31.088 12.415 1.00 19.17 344 ASN A N 1
ATOM 2182 C CA . ASN A 1 293 ? 10.080 30.951 13.507 1.00 20.29 344 ASN A CA 1
ATOM 2183 C C . ASN A 1 293 ? 10.613 29.986 14.557 1.00 19.35 344 ASN A C 1
ATOM 2184 O O . ASN A 1 293 ? 10.478 30.213 15.748 1.00 20.73 344 ASN A O 1
ATOM 2189 N N . GLY A 1 294 ? 11.151 28.845 14.102 1.00 19.21 345 GLY A N 1
ATOM 2190 C CA . GLY A 1 294 ? 11.622 27.839 15.034 1.00 19.88 345 GLY A CA 1
ATOM 2191 C C . GLY A 1 294 ? 12.679 28.351 16.014 1.00 19.25 345 GLY A C 1
ATOM 2192 O O . GLY A 1 294 ? 12.703 27.966 17.177 1.00 22.38 345 GLY A O 1
ATOM 2193 N N . VAL A 1 295 ? 13.566 29.221 15.530 1.00 19.63 346 VAL A N 1
ATOM 2194 C CA . VAL A 1 295 ? 14.591 29.803 16.385 1.00 18.79 346 VAL A CA 1
ATOM 2195 C C . VAL A 1 295 ? 13.941 30.797 17.354 1.00 18.52 346 VAL A C 1
ATOM 2196 O O . VAL A 1 295 ? 14.193 30.728 18.556 1.00 18.40 346 VAL A O 1
ATOM 2200 N N . VAL A 1 296 ? 13.083 31.709 16.853 1.00 18.19 347 VAL A N 1
ATOM 2201 C CA . VAL A 1 296 ? 12.498 32.720 17.743 1.00 18.40 347 VAL A CA 1
ATOM 2202 C C . VAL A 1 296 ? 11.739 32.056 18.887 1.00 17.67 347 VAL A C 1
ATOM 2203 O O . VAL A 1 296 ? 11.746 32.564 20.006 1.00 18.03 347 VAL A O 1
ATOM 2207 N N . GLU A 1 297 ? 11.030 30.941 18.587 1.00 18.57 348 GLU A N 1
ATOM 2208 C CA . GLU A 1 297 ? 10.186 30.283 19.564 1.00 20.10 348 GLU A CA 1
ATOM 2209 C C . GLU A 1 297 ? 10.876 29.151 20.341 1.00 20.22 348 GLU A C 1
ATOM 2210 O O . GLU A 1 297 ? 10.235 28.510 21.169 1.00 22.78 348 GLU A O 1
ATOM 2216 N N . ALA A 1 298 ? 12.178 28.897 20.122 1.00 20.03 349 ALA A N 1
ATOM 2217 C CA . ALA A 1 298 ? 12.886 27.789 20.745 1.00 19.98 349 ALA A CA 1
ATOM 2218 C C . ALA A 1 298 ? 13.106 28.025 22.245 1.00 20.48 349 ALA A C 1
ATOM 2219 O O . ALA A 1 298 ? 13.128 29.160 22.728 1.00 20.98 349 ALA A O 1
ATOM 2221 N N . PRO A 1 299 ? 13.392 26.947 23.020 1.00 22.61 350 PRO A N 1
ATOM 2222 C CA . PRO A 1 299 ? 13.676 27.098 24.449 1.00 22.52 350 PRO A CA 1
ATOM 2223 C C . PRO A 1 299 ? 14.906 27.973 24.745 1.00 23.72 350 PRO A C 1
ATOM 2224 O O . PRO A 1 299 ? 14.988 28.607 25.814 1.00 26.95 350 PRO A O 1
ATOM 2228 N N . TYR A 1 300 ? 15.874 27.990 23.819 1.00 22.05 351 TYR A N 1
ATOM 2229 C CA . TYR A 1 300 ? 17.086 28.785 23.995 1.00 20.72 351 TYR A CA 1
ATOM 2230 C C . TYR A 1 300 ? 16.895 30.248 23.603 1.00 18.96 351 TYR A C 1
ATOM 2231 O O . TYR A 1 300 ? 17.811 31.042 23.772 1.00 18.84 351 TYR A O 1
ATOM 2240 N N . SER A 1 301 ? 15.736 30.611 23.018 1.00 19.58 352 SER A N 1
ATOM 2241 C CA . SER A 1 301 ? 15.432 32.002 22.668 1.00 17.77 352 SER A CA 1
ATOM 2242 C C . SER A 1 301 ? 14.955 32.768 23.896 1.00 18.76 352 SER A C 1
ATOM 2243 O O . SER A 1 301 ? 14.007 32.328 24.557 1.00 21.22 352 SER A O 1
ATOM 2246 N N . ILE A 1 302 ? 15.601 33.920 24.160 1.00 17.45 353 ILE A N 1
ATOM 2247 C CA . ILE A 1 302 ? 15.260 34.725 25.326 1.00 17.63 353 ILE A CA 1
ATOM 2248 C C . ILE A 1 302 ? 14.842 36.135 24.901 1.00 17.12 353 ILE A C 1
ATOM 2249 O O . ILE A 1 302 ? 14.939 37.085 25.689 1.00 17.02 353 ILE A O 1
ATOM 2254 N N . VAL A 1 303 ? 14.250 36.238 23.705 1.00 16.12 354 VAL A N 1
ATOM 2255 C CA . VAL A 1 303 ? 13.857 37.546 23.179 1.00 15.65 354 VAL A CA 1
ATOM 2256 C C . VAL A 1 303 ? 12.832 38.282 24.056 1.00 15.61 354 VAL A C 1
ATOM 2257 O O . VAL A 1 303 ? 12.866 39.509 24.095 1.00 15.45 354 VAL A O 1
ATOM 2261 N N . PHE A 1 304 ? 11.919 37.572 24.746 1.00 16.14 355 PHE A N 1
ATOM 2262 C CA . PHE A 1 304 ? 10.902 38.285 25.516 1.00 16.79 355 PHE A CA 1
ATOM 2263 C C . PHE A 1 304 ? 11.453 38.760 26.847 1.00 16.29 355 PHE A C 1
ATOM 2264 O O . PHE A 1 304 ? 11.246 39.940 27.191 1.00 16.69 355 PHE A O 1
ATOM 2272 N N . PRO A 1 305 ? 12.218 37.944 27.614 1.00 16.68 356 PRO A N 1
ATOM 2273 C CA . PRO A 1 305 ? 12.911 38.504 28.784 1.00 17.87 356 PRO A CA 1
ATOM 2274 C C . PRO A 1 305 ? 13.851 39.660 28.409 1.00 16.86 356 PRO A C 1
ATOM 2275 O O . PRO A 1 305 ? 13.961 40.648 29.151 1.00 16.68 356 PRO A O 1
ATOM 2279 N N . GLN A 1 306 ? 14.491 39.520 27.231 1.00 16.50 357 GLN A N 1
ATOM 2280 C CA . GLN A 1 306 ? 15.362 40.560 26.699 1.00 16.00 357 GLN A CA 1
ATOM 2281 C C . GLN A 1 306 ? 14.615 41.896 26.538 1.00 15.72 357 GLN A C 1
ATOM 2282 O O . GLN A 1 306 ? 15.079 42.962 26.967 1.00 16.19 357 GLN A O 1
ATOM 2288 N N . ALA A 1 307 ? 13.444 41.834 25.883 1.00 15.14 358 ALA A N 1
ATOM 2289 C CA . ALA A 1 307 ? 12.653 43.035 25.653 1.00 15.17 358 ALA A CA 1
ATOM 2290 C C . ALA A 1 307 ? 12.225 43.667 26.978 1.00 14.63 358 ALA A C 1
ATOM 2291 O O . ALA A 1 307 ? 12.251 44.904 27.110 1.00 15.18 358 ALA A O 1
ATOM 2293 N N . GLU A 1 308 ? 11.802 42.843 27.958 1.00 14.59 359 GLU A N 1
ATOM 2294 C CA . GLU A 1 308 ? 11.389 43.370 29.253 1.00 16.19 359 GLU A CA 1
ATOM 2295 C C . GLU A 1 308 ? 12.492 44.218 29.871 1.00 15.22 359 GLU A C 1
ATOM 2296 O O . GLU A 1 308 ? 12.245 45.299 30.470 1.00 14.70 359 GLU A O 1
ATOM 2302 N N . ASN A 1 309 ? 13.735 43.743 29.703 1.00 15.22 360 ASN A N 1
ATOM 2303 C CA . ASN A 1 309 ? 14.867 44.382 30.354 1.00 15.32 360 ASN A CA 1
ATOM 2304 C C . ASN A 1 309 ? 15.197 45.770 29.805 1.00 15.21 360 ASN A C 1
ATOM 2305 O O . ASN A 1 309 ? 15.955 46.513 30.423 1.00 14.88 360 ASN A O 1
ATOM 2310 N N . ARG A 1 310 ? 14.538 46.155 28.720 1.00 14.15 361 ARG A N 1
ATOM 2311 C CA . ARG A 1 310 ? 14.711 47.554 28.257 1.00 14.85 361 ARG A CA 1
ATOM 2312 C C . ARG A 1 310 ? 14.235 48.476 29.384 1.00 13.78 361 ARG A C 1
ATOM 2313 O O . ARG A 1 310 ? 14.933 49.438 29.688 1.00 14.25 361 ARG A O 1
ATOM 2321 N N . MET A 1 311 ? 13.096 48.159 30.007 1.00 13.42 362 MET A N 1
ATOM 2322 C CA . MET A 1 311 ? 12.559 49.045 31.020 1.00 13.87 362 MET A CA 1
ATOM 2323 C C . MET A 1 311 ? 13.511 49.092 32.222 1.00 14.34 362 MET A C 1
ATOM 2324 O O . MET A 1 311 ? 13.791 50.148 32.772 1.00 14.62 362 MET A O 1
ATOM 2329 N N . HIS A 1 312 ? 14.024 47.935 32.656 1.00 14.73 363 HIS A N 1
ATOM 2330 C CA . HIS A 1 312 ? 14.820 47.874 33.867 1.00 15.46 363 HIS A CA 1
ATOM 2331 C C . HIS A 1 312 ? 16.185 48.546 33.679 1.00 14.68 363 HIS A C 1
ATOM 2332 O O . HIS A 1 312 ? 16.629 49.316 34.551 1.00 16.01 363 HIS A O 1
ATOM 2339 N N . ALA A 1 313 ? 16.845 48.306 32.540 1.00 14.21 364 ALA A N 1
ATOM 2340 C CA . ALA A 1 313 ? 18.127 48.974 32.278 1.00 14.89 364 ALA A CA 1
ATOM 2341 C C . ALA A 1 313 ? 17.948 50.485 32.143 1.00 14.71 364 ALA A C 1
ATOM 2342 O O . ALA A 1 313 ? 18.721 51.245 32.695 1.00 15.50 364 ALA A O 1
ATOM 2344 N N . GLN A 1 314 ? 16.917 50.921 31.398 1.00 13.31 365 GLN A N 1
ATOM 2345 C CA . GLN A 1 314 ? 16.686 52.348 31.194 1.00 13.41 365 GLN A CA 1
ATOM 2346 C C . GLN A 1 314 ? 16.318 53.060 32.500 1.00 13.49 365 GLN A C 1
ATOM 2347 O O . GLN A 1 314 ? 16.701 54.210 32.722 1.00 13.99 365 GLN A O 1
ATOM 2353 N N . ASN A 1 315 ? 15.552 52.386 33.368 1.00 13.91 366 ASN A N 1
ATOM 2354 C CA . ASN A 1 315 ? 15.224 52.969 34.655 1.00 14.25 366 ASN A CA 1
ATOM 2355 C C . ASN A 1 315 ? 16.515 53.308 35.430 1.00 13.98 366 ASN A C 1
ATOM 2356 O O . ASN A 1 315 ? 16.646 54.415 35.990 1.00 15.24 366 ASN A O 1
ATOM 2361 N N . ALA A 1 316 ? 17.466 52.357 35.453 1.00 14.22 367 ALA A N 1
ATOM 2362 C CA . ALA A 1 316 ? 18.733 52.627 36.105 1.00 14.27 367 ALA A CA 1
ATOM 2363 C C . ALA A 1 316 ? 19.539 53.736 35.438 1.00 13.75 367 ALA A C 1
ATOM 2364 O O . ALA A 1 316 ? 20.195 54.535 36.141 1.00 15.11 367 ALA A O 1
ATOM 2366 N N . ILE A 1 317 ? 19.561 53.751 34.108 1.00 13.53 368 ILE A N 1
ATOM 2367 C CA . ILE A 1 317 ? 20.243 54.822 33.367 1.00 13.98 368 ILE A CA 1
ATOM 2368 C C . ILE A 1 317 ? 19.660 56.174 33.762 1.00 13.52 368 ILE A C 1
ATOM 2369 O O . ILE A 1 317 ? 20.391 57.123 34.052 1.00 14.17 368 ILE A O 1
ATOM 2374 N N . MET A 1 318 ? 18.329 56.299 33.754 1.00 13.42 369 MET A N 1
ATOM 2375 C CA . MET A 1 318 ? 17.692 57.578 34.059 1.00 14.07 369 MET A CA 1
ATOM 2376 C C . MET A 1 318 ? 17.976 57.986 35.509 1.00 13.15 369 MET A C 1
ATOM 2377 O O . MET A 1 318 ? 18.261 59.152 35.796 1.00 14.09 369 MET A O 1
ATOM 2382 N N . LEU A 1 319 ? 17.891 57.041 36.447 1.00 13.92 370 LEU A N 1
ATOM 2383 C CA . LEU A 1 319 ? 18.232 57.305 37.830 1.00 14.78 370 LEU A CA 1
ATOM 2384 C C . LEU A 1 319 ? 19.653 57.865 37.936 1.00 14.81 370 LEU A C 1
ATOM 2385 O O . LEU A 1 319 ? 19.879 58.862 38.643 1.00 15.94 370 LEU A O 1
ATOM 2390 N N . HIS A 1 320 ? 20.591 57.225 37.227 1.00 14.40 371 HIS A N 1
ATOM 2391 C CA . HIS A 1 320 ? 21.992 57.682 37.283 1.00 15.28 371 HIS A CA 1
ATOM 2392 C C . HIS A 1 320 ? 22.114 59.124 36.764 1.00 14.89 371 HIS A C 1
ATOM 2393 O O . HIS A 1 320 ? 22.773 59.967 37.388 1.00 16.57 371 HIS A O 1
ATOM 2400 N N . LEU A 1 321 ? 21.542 59.396 35.580 1.00 14.32 372 LEU A N 1
ATOM 2401 C CA . LEU A 1 321 ? 21.629 60.712 34.980 1.00 14.93 372 LEU A CA 1
ATOM 2402 C C . LEU A 1 321 ? 20.991 61.808 35.831 1.00 15.12 372 LEU A C 1
ATOM 2403 O O . LEU A 1 321 ? 21.442 62.959 35.766 1.00 17.17 372 LEU A O 1
ATOM 2408 N N . LEU A 1 322 ? 19.961 61.472 36.611 1.00 15.16 373 LEU A N 1
ATOM 2409 C CA . LEU A 1 322 ? 19.263 62.451 37.429 1.00 15.43 373 LEU A CA 1
ATOM 2410 C C . LEU A 1 322 ? 19.776 62.511 38.862 1.00 15.74 373 LEU A C 1
ATOM 2411 O O . LEU A 1 322 ? 19.204 63.204 39.704 1.00 18.03 373 LEU A O 1
ATOM 2416 N N . GLY A 1 323 ? 20.915 61.844 39.138 1.00 16.67 374 GLY A N 1
ATOM 2417 C CA . GLY A 1 323 ? 21.623 62.031 40.407 1.00 19.46 374 GLY A CA 1
ATOM 2418 C C . GLY A 1 323 ? 21.265 61.050 41.540 1.00 19.03 374 GLY A C 1
ATOM 2419 O O . GLY A 1 323 ? 21.659 61.246 42.698 1.00 22.43 374 GLY A O 1
ATOM 2420 N N . PHE A 1 324 ? 20.554 59.971 41.203 1.00 18.94 375 PHE A N 1
ATOM 2421 C CA . PHE A 1 324 ? 20.167 58.947 42.153 1.00 21.03 375 PHE A CA 1
ATOM 2422 C C . PHE A 1 324 ? 21.082 57.702 42.090 1.00 25.65 375 PHE A C 1
ATOM 2423 O O . PHE A 1 324 ? 22.008 57.646 41.278 1.00 27.36 375 PHE A O 1
ATOM 2432 N N . LEU B 1 21 ? -16.437 84.855 33.471 1.00 47.32 72 LEU B N 1
ATOM 2433 C CA . LEU B 1 21 ? -16.436 84.188 32.137 1.00 42.17 72 LEU B CA 1
ATOM 2434 C C . LEU B 1 21 ? -15.890 82.765 32.227 1.00 32.29 72 LEU B C 1
ATOM 2435 O O . LEU B 1 21 ? -14.875 82.499 32.862 1.00 35.35 72 LEU B O 1
ATOM 2440 N N . LYS B 1 22 ? -16.515 81.880 31.458 1.00 25.57 73 LYS B N 1
ATOM 2441 C CA . LYS B 1 22 ? -16.192 80.493 31.536 1.00 24.10 73 LYS B CA 1
ATOM 2442 C C . LYS B 1 22 ? -14.824 80.262 30.866 1.00 18.20 73 LYS B C 1
ATOM 2443 O O . LYS B 1 22 ? -14.121 79.348 31.289 1.00 19.10 73 LYS B O 1
ATOM 2449 N N . ASP B 1 23 ? -14.524 80.951 29.761 1.00 16.86 74 ASP B N 1
ATOM 2450 C CA . ASP B 1 23 ? -13.514 80.505 28.801 1.00 15.26 74 ASP B CA 1
ATOM 2451 C C . ASP B 1 23 ? -12.386 81.525 28.672 1.00 15.22 74 ASP B C 1
ATOM 2452 O O . ASP B 1 23 ? -12.538 82.657 29.130 1.00 17.77 74 ASP B O 1
ATOM 2457 N N . PHE B 1 24 ? -11.254 81.102 28.069 1.00 14.78 75 PHE B N 1
ATOM 2458 C CA . PHE B 1 24 ? -10.170 82.040 27.766 1.00 14.78 75 PHE B CA 1
ATOM 2459 C C . PHE B 1 24 ? -9.906 82.020 26.264 1.00 14.46 75 PHE B C 1
ATOM 2460 O O . PHE B 1 24 ? -9.056 81.258 25.756 1.00 15.34 75 PHE B O 1
ATOM 2468 N N . LEU B 1 25 ? -10.640 82.879 25.541 1.00 13.91 76 LEU B N 1
ATOM 2469 C CA . LEU B 1 25 ? -10.612 82.872 24.089 1.00 14.96 76 LEU B CA 1
ATOM 2470 C C . LEU B 1 25 ? -9.900 84.086 23.484 1.00 13.56 76 LEU B C 1
ATOM 2471 O O . LEU B 1 25 ? -9.514 84.024 22.308 1.00 14.54 76 LEU B O 1
ATOM 2476 N N . ALA B 1 26 ? -9.807 85.186 24.260 1.00 14.02 77 ALA B N 1
ATOM 2477 C CA . ALA B 1 26 ? -9.205 86.448 23.825 1.00 14.96 77 ALA B CA 1
ATOM 2478 C C . ALA B 1 26 ? -8.890 87.237 25.089 1.00 14.63 77 ALA B C 1
ATOM 2479 O O . ALA B 1 26 ? -9.651 87.192 26.052 1.00 15.56 77 ALA B O 1
ATOM 2481 N N . ILE B 1 27 ? -7.736 87.934 25.136 1.00 14.60 78 ILE B N 1
ATOM 2482 C CA . ILE B 1 27 ? -7.320 88.534 26.395 1.00 14.61 78 ILE B CA 1
ATOM 2483 C C . ILE B 1 27 ? -8.338 89.591 26.853 1.00 15.81 78 ILE B C 1
ATOM 2484 O O . ILE B 1 27 ? -8.634 89.657 28.051 1.00 16.74 78 ILE B O 1
ATOM 2489 N N . ASP B 1 28 ? -8.861 90.401 25.913 1.00 16.42 79 ASP B N 1
ATOM 2490 C CA . ASP B 1 28 ? -9.738 91.501 26.320 1.00 16.53 79 ASP B CA 1
ATOM 2491 C C . ASP B 1 28 ? -11.204 91.082 26.435 1.00 16.72 79 ASP B C 1
ATOM 2492 O O . ASP B 1 28 ? -12.094 91.934 26.475 1.00 18.82 79 ASP B O 1
ATOM 2497 N N . ASP B 1 29 ? -11.470 89.763 26.520 1.00 16.85 80 ASP B N 1
ATOM 2498 C CA . ASP B 1 29 ? -12.717 89.321 27.147 1.00 18.33 80 ASP B CA 1
ATOM 2499 C C . ASP B 1 29 ? -12.762 89.570 28.667 1.00 18.01 80 ASP B C 1
ATOM 2500 O O . ASP B 1 29 ? -13.831 89.476 29.301 1.00 21.38 80 ASP B O 1
ATOM 2505 N N . PHE B 1 30 ? -11.608 89.842 29.269 1.00 17.09 81 PHE B N 1
ATOM 2506 C CA . PHE B 1 30 ? -11.428 90.093 30.672 1.00 17.67 81 PHE B CA 1
ATOM 2507 C C . PHE B 1 30 ? -11.027 91.554 30.853 1.00 17.99 81 PHE B C 1
ATOM 2508 O O . PHE B 1 30 ? -10.512 92.191 29.912 1.00 19.38 81 PHE B O 1
ATOM 2516 N N . ASP B 1 31 ? -11.267 92.066 32.060 1.00 20.17 82 ASP B N 1
ATOM 2517 C CA . ASP B 1 31 ? -10.917 93.434 32.401 1.00 20.55 82 ASP B CA 1
ATOM 2518 C C . ASP B 1 31 ? -9.470 93.534 32.846 1.00 19.46 82 ASP B C 1
ATOM 2519 O O . ASP B 1 31 ? -8.793 92.535 33.115 1.00 19.67 82 ASP B O 1
ATOM 2524 N N . THR B 1 32 ? -9.013 94.773 32.940 1.00 20.50 83 THR B N 1
ATOM 2525 C CA . THR B 1 32 ? -7.626 95.050 33.340 1.00 19.95 83 THR B CA 1
ATOM 2526 C C . THR B 1 32 ? -7.247 94.364 34.665 1.00 19.67 83 THR B C 1
ATOM 2527 O O . THR B 1 32 ? -6.197 93.712 34.786 1.00 21.11 83 THR B O 1
ATOM 2531 N N . ALA B 1 33 ? -8.084 94.537 35.700 1.00 20.08 84 ALA B N 1
ATOM 2532 C CA . ALA B 1 33 ? -7.780 94.001 37.019 1.00 22.13 84 ALA B CA 1
ATOM 2533 C C . ALA B 1 33 ? -7.607 92.483 36.975 1.00 20.53 84 ALA B C 1
ATOM 2534 O O . ALA B 1 33 ? -6.722 91.931 37.641 1.00 22.33 84 ALA B O 1
ATOM 2536 N N . THR B 1 34 ? -8.480 91.800 36.224 1.00 19.64 85 THR B N 1
ATOM 2537 C CA . THR B 1 34 ? -8.430 90.334 36.130 1.00 18.99 85 THR B CA 1
ATOM 2538 C C . THR B 1 34 ? -7.164 89.865 35.405 1.00 17.83 85 THR B C 1
ATOM 2539 O O . THR B 1 34 ? -6.515 88.910 35.834 1.00 18.64 85 THR B O 1
ATOM 2543 N N . ILE B 1 35 ? -6.813 90.528 34.301 1.00 17.24 86 ILE B N 1
ATOM 2544 C CA . ILE B 1 35 ? -5.592 90.190 33.562 1.00 17.17 86 ILE B CA 1
ATOM 2545 C C . ILE B 1 35 ? -4.353 90.395 34.449 1.00 16.50 86 ILE B C 1
ATOM 2546 O O . ILE B 1 35 ? -3.469 89.531 34.491 1.00 17.91 86 ILE B O 1
ATOM 2551 N N . LYS B 1 36 ? -4.318 91.502 35.211 1.00 19.07 87 LYS B N 1
ATOM 2552 C CA . LYS B 1 36 ? -3.192 91.768 36.090 1.00 20.01 87 LYS B CA 1
ATOM 2553 C C . LYS B 1 36 ? -3.106 90.723 37.205 1.00 19.04 87 LYS B C 1
ATOM 2554 O O . LYS B 1 36 ? -2.008 90.281 37.568 1.00 22.24 87 LYS B O 1
ATOM 2560 N N . THR B 1 37 ? -4.255 90.338 37.774 1.00 20.03 88 THR B N 1
ATOM 2561 C CA . THR B 1 37 ? -4.311 89.282 38.773 1.00 21.98 88 THR B CA 1
ATOM 2562 C C . THR B 1 37 ? -3.778 87.939 38.255 1.00 19.22 88 THR B C 1
ATOM 2563 O O . THR B 1 37 ? -2.993 87.258 38.950 1.00 20.80 88 THR B O 1
ATOM 2567 N N . ILE B 1 38 ? -4.179 87.556 37.043 1.00 17.66 89 ILE B N 1
ATOM 2568 C CA . ILE B 1 38 ? -3.650 86.341 36.426 1.00 16.74 89 ILE B CA 1
ATOM 2569 C C . ILE B 1 38 ? -2.126 86.435 36.270 1.00 17.34 89 ILE B C 1
ATOM 2570 O O . ILE B 1 38 ? -1.421 85.446 36.525 1.00 17.28 89 ILE B O 1
ATOM 2575 N N . LEU B 1 39 ? -1.619 87.582 35.797 1.00 17.06 90 LEU B N 1
ATOM 2576 C CA . LEU B 1 39 ? -0.170 87.703 35.610 1.00 16.90 90 LEU B CA 1
ATOM 2577 C C . LEU B 1 39 ? 0.568 87.660 36.954 1.00 18.01 90 LEU B C 1
ATOM 2578 O O . LEU B 1 39 ? 1.665 87.096 37.024 1.00 18.57 90 LEU B O 1
ATOM 2583 N N . ASP B 1 40 ? -0.007 88.233 38.017 1.00 19.11 91 ASP B N 1
ATOM 2584 C CA . ASP B 1 40 ? 0.573 88.143 39.358 1.00 20.91 91 ASP B CA 1
ATOM 2585 C C . ASP B 1 40 ? 0.623 86.694 39.830 1.00 18.06 91 ASP B C 1
ATOM 2586 O O . ASP B 1 40 ? 1.639 86.226 40.368 1.00 20.14 91 ASP B O 1
ATOM 2591 N N . LYS B 1 41 ? -0.479 85.959 39.635 1.00 18.86 92 LYS B N 1
ATOM 2592 C CA A LYS B 1 41 ? -0.506 84.539 40.019 0.50 18.63 92 LYS B CA 1
ATOM 2593 C CA B LYS B 1 41 ? -0.521 84.543 39.994 0.50 19.52 92 LYS B CA 1
ATOM 2594 C C . LYS B 1 41 ? 0.531 83.740 39.224 1.00 17.40 92 LYS B C 1
ATOM 2595 O O . LYS B 1 41 ? 1.143 82.822 39.762 1.00 18.23 92 LYS B O 1
ATOM 2606 N N . ALA B 1 42 ? 0.706 84.089 37.948 1.00 16.58 93 ALA B N 1
ATOM 2607 C CA . ALA B 1 42 ? 1.670 83.419 37.097 1.00 16.34 93 ALA B CA 1
ATOM 2608 C C . ALA B 1 42 ? 3.052 83.509 37.745 1.00 16.47 93 ALA B C 1
ATOM 2609 O O . ALA B 1 42 ? 3.740 82.491 37.843 1.00 16.90 93 ALA B O 1
ATOM 2611 N N . SER B 1 43 ? 3.457 84.709 38.213 1.00 17.54 94 SER B N 1
ATOM 2612 C CA . SER B 1 43 ? 4.748 84.856 38.914 1.00 18.32 94 SER B CA 1
ATOM 2613 C C . SER B 1 43 ? 4.829 84.019 40.197 1.00 17.07 94 SER B C 1
ATOM 2614 O O . SER B 1 43 ? 5.868 83.427 40.510 1.00 17.91 94 SER B O 1
ATOM 2617 N N . GLU B 1 44 ? 3.741 83.996 40.995 1.00 17.75 95 GLU B N 1
ATOM 2618 C CA A GLU B 1 44 ? 3.729 83.308 42.276 0.50 18.86 95 GLU B CA 1
ATOM 2619 C CA B GLU B 1 44 ? 3.718 83.306 42.279 0.50 19.04 95 GLU B CA 1
ATOM 2620 C C . GLU B 1 44 ? 3.905 81.797 42.090 1.00 17.99 95 GLU B C 1
ATOM 2621 O O . GLU B 1 44 ? 4.708 81.160 42.779 1.00 19.51 95 GLU B O 1
ATOM 2632 N N . VAL B 1 45 ? 3.144 81.202 41.166 1.00 18.12 96 VAL B N 1
ATOM 2633 C CA . VAL B 1 45 ? 3.213 79.756 40.967 1.00 17.45 96 VAL B CA 1
ATOM 2634 C C . VAL B 1 45 ? 4.543 79.388 40.303 1.00 16.88 96 VAL B C 1
ATOM 2635 O O . VAL B 1 45 ? 5.123 78.338 40.587 1.00 18.21 96 VAL B O 1
ATOM 2639 N N . LYS B 1 46 ? 5.011 80.229 39.380 1.00 15.61 97 LYS B N 1
ATOM 2640 C CA . LYS B 1 46 ? 6.342 80.006 38.781 1.00 16.16 97 LYS B CA 1
ATOM 2641 C C . LYS B 1 46 ? 7.410 79.935 39.879 1.00 16.48 97 LYS B C 1
ATOM 2642 O O . LYS B 1 46 ? 8.274 79.062 39.853 1.00 17.54 97 LYS B O 1
ATOM 2648 N N . ALA B 1 47 ? 7.388 80.906 40.804 1.00 17.67 98 ALA B N 1
ATOM 2649 C CA . ALA B 1 47 ? 8.365 80.905 41.884 1.00 18.98 98 ALA B CA 1
ATOM 2650 C C . ALA B 1 47 ? 8.277 79.635 42.751 1.00 19.58 98 ALA B C 1
ATOM 2651 O O . ALA B 1 47 ? 9.289 79.062 43.151 1.00 19.96 98 ALA B O 1
ATOM 2653 N N . LEU B 1 48 ? 7.049 79.170 43.033 1.00 20.15 99 LEU B N 1
ATOM 2654 C CA . LEU B 1 48 ? 6.874 77.942 43.778 1.00 20.15 99 LEU B CA 1
ATOM 2655 C C . LEU B 1 48 ? 7.519 76.762 43.032 1.00 19.72 99 LEU B C 1
ATOM 2656 O O . LEU B 1 48 ? 8.285 75.993 43.630 1.00 20.88 99 LEU B O 1
ATOM 2661 N N . LEU B 1 49 ? 7.266 76.627 41.727 1.00 18.02 100 LEU B N 1
ATOM 2662 C CA . LEU B 1 49 ? 7.862 75.526 40.994 1.00 17.86 100 LEU B CA 1
ATOM 2663 C C . LEU B 1 49 ? 9.387 75.672 40.920 1.00 18.67 100 LEU B C 1
ATOM 2664 O O . LEU B 1 49 ? 10.112 74.692 41.093 1.00 20.43 100 LEU B O 1
ATOM 2669 N N . LYS B 1 50 ? 9.875 76.894 40.740 1.00 18.95 101 LYS B N 1
ATOM 2670 C CA . LYS B 1 50 ? 11.345 77.146 40.671 1.00 21.90 101 LYS B CA 1
ATOM 2671 C C . LYS B 1 50 ? 12.045 76.796 41.993 1.00 21.94 101 LYS B C 1
ATOM 2672 O O . LYS B 1 50 ? 13.228 76.486 41.941 1.00 24.50 101 LYS B O 1
ATOM 2678 N N . SER B 1 51 ? 11.335 76.853 43.118 1.00 21.98 102 SER B N 1
ATOM 2679 C CA . SER B 1 51 ? 11.920 76.504 44.407 1.00 23.42 102 SER B CA 1
ATOM 2680 C C . SER B 1 51 ? 12.198 75.002 44.505 1.00 24.68 102 SER B C 1
ATOM 2681 O O . SER B 1 51 ? 12.850 74.544 45.438 1.00 28.31 102 SER B O 1
ATOM 2684 N N . GLY B 1 52 ? 11.632 74.229 43.590 1.00 23.64 103 GLY B N 1
ATOM 2685 C CA . GLY B 1 52 ? 11.626 72.776 43.721 1.00 26.23 103 GLY B CA 1
ATOM 2686 C C . GLY B 1 52 ? 10.380 72.213 44.437 1.00 25.40 103 GLY B C 1
ATOM 2687 O O . GLY B 1 52 ? 10.268 71.004 44.473 1.00 35.91 103 GLY B O 1
ATOM 2688 N N . GLU B 1 53 ? 9.444 73.049 44.854 1.00 30.14 104 GLU B N 1
ATOM 2689 C CA . GLU B 1 53 ? 8.204 72.506 45.457 1.00 30.81 104 GLU B CA 1
ATOM 2690 C C . GLU B 1 53 ? 7.431 71.658 44.459 1.00 24.97 104 GLU B C 1
ATOM 2691 O O . GLU B 1 53 ? 7.144 72.156 43.380 1.00 23.87 104 GLU B O 1
ATOM 2697 N N . ARG B 1 54 ? 7.090 70.428 44.853 1.00 21.10 105 ARG B N 1
ATOM 2698 C CA . ARG B 1 54 ? 6.178 69.664 44.029 1.00 18.57 105 ARG B CA 1
ATOM 2699 C C . ARG B 1 54 ? 4.961 69.178 44.818 1.00 19.94 105 ARG B C 1
ATOM 2700 O O . ARG B 1 54 ? 4.261 68.288 44.332 1.00 23.78 105 ARG B O 1
ATOM 2708 N N . ASN B 1 55 ? 4.610 69.873 45.910 1.00 19.61 106 ASN B N 1
ATOM 2709 C CA A ASN B 1 55 ? 3.572 69.584 46.882 0.50 20.12 106 ASN B CA 1
ATOM 2710 C CA B ASN B 1 55 ? 3.400 69.403 46.599 0.50 21.29 106 ASN B CA 1
ATOM 2711 C C . ASN B 1 55 ? 2.343 70.491 46.703 1.00 18.05 106 ASN B C 1
ATOM 2712 O O . ASN B 1 55 ? 1.528 70.507 47.613 1.00 22.20 106 ASN B O 1
ATOM 2721 N N . TYR B 1 56 ? 2.267 71.288 45.644 1.00 15.15 107 TYR B N 1
ATOM 2722 C CA . TYR B 1 56 ? 1.085 72.107 45.378 1.00 14.67 107 TYR B CA 1
ATOM 2723 C C . TYR B 1 56 ? 0.381 71.525 44.147 1.00 13.89 107 TYR B C 1
ATOM 2724 O O . TYR B 1 56 ? 0.806 71.729 43.006 1.00 15.46 107 TYR B O 1
ATOM 2733 N N . LEU B 1 57 ? -0.717 70.783 44.396 1.00 13.81 108 LEU B N 1
ATOM 2734 C CA . LEU B 1 57 ? -1.333 69.971 43.346 1.00 13.73 108 LEU B CA 1
ATOM 2735 C C . LEU B 1 57 ? -2.831 70.266 43.236 1.00 14.24 108 LEU B C 1
ATOM 2736 O O . LEU B 1 57 ? -3.703 69.379 43.444 1.00 15.53 108 LEU B O 1
ATOM 2741 N N . PRO B 1 58 ? -3.176 71.530 42.915 1.00 14.78 109 PRO B N 1
ATOM 2742 C CA . PRO B 1 58 ? -4.591 71.915 42.867 1.00 15.12 109 PRO B CA 1
ATOM 2743 C C . PRO B 1 58 ? -5.447 71.190 41.834 1.00 15.41 109 PRO B C 1
ATOM 2744 O O . PRO B 1 58 ? -6.688 71.176 41.982 1.00 17.32 109 PRO B O 1
ATOM 2748 N N . PHE B 1 59 ? -4.806 70.618 40.806 1.00 14.22 110 PHE B N 1
ATOM 2749 C CA . PHE B 1 59 ? -5.494 69.893 39.735 1.00 14.18 110 PHE B CA 1
ATOM 2750 C C . PHE B 1 59 ? -5.536 68.375 39.965 1.00 14.17 110 PHE B C 1
ATOM 2751 O O . PHE B 1 59 ? -5.901 67.628 39.057 1.00 14.89 110 PHE B O 1
ATOM 2759 N N . LYS B 1 60 ? -5.205 67.929 41.173 1.00 16.13 111 LYS B N 1
ATOM 2760 C CA . LYS B 1 60 ? -5.349 66.511 41.493 1.00 17.37 111 LYS B CA 1
ATOM 2761 C C . LYS B 1 60 ? -6.749 66.039 41.094 1.00 16.40 111 LYS B C 1
ATOM 2762 O O . LYS B 1 60 ? -7.730 66.676 41.457 1.00 16.76 111 LYS B O 1
ATOM 2768 N N . GLY B 1 61 ? -6.832 64.909 40.370 1.00 15.21 112 GLY B N 1
ATOM 2769 C CA . GLY B 1 61 ? -8.119 64.352 40.015 1.00 15.67 112 GLY B CA 1
ATOM 2770 C C . GLY B 1 61 ? -8.810 65.037 38.844 1.00 14.56 112 GLY B C 1
ATOM 2771 O O . GLY B 1 61 ? -9.979 64.698 38.572 1.00 17.06 112 GLY B O 1
ATOM 2772 N N . LYS B 1 62 ? -8.132 66.006 38.193 1.00 13.88 113 LYS B N 1
ATOM 2773 C CA . LYS B 1 62 ? -8.688 66.724 37.062 1.00 13.70 113 LYS B CA 1
ATOM 2774 C C . LYS B 1 62 ? -8.004 66.305 35.765 1.00 13.77 113 LYS B C 1
ATOM 2775 O O . LYS B 1 62 ? -6.804 65.977 35.773 1.00 13.67 113 LYS B O 1
ATOM 2781 N N . SER B 1 63 ? -8.765 66.337 34.669 1.00 12.69 114 SER B N 1
ATOM 2782 C CA . SER B 1 63 ? -8.260 66.014 33.353 1.00 12.06 114 SER B CA 1
ATOM 2783 C C . SER B 1 63 ? -8.559 67.150 32.368 1.00 12.66 114 SER B C 1
ATOM 2784 O O . SER B 1 63 ? -9.562 67.866 32.467 1.00 13.64 114 SER B O 1
ATOM 2787 N N . MET B 1 64 ? -7.730 67.221 31.331 1.00 12.20 115 MET B N 1
ATOM 2788 C CA . MET B 1 64 ? -7.829 68.192 30.238 1.00 12.30 115 MET B CA 1
ATOM 2789 C C . MET B 1 64 ? -7.672 67.468 28.916 1.00 12.56 115 MET B C 1
ATOM 2790 O O . MET B 1 64 ? -6.667 66.761 28.741 1.00 14.52 115 MET B O 1
ATOM 2795 N N . SER B 1 65 ? -8.628 67.657 27.975 1.00 11.55 116 SER B N 1
ATOM 2796 C CA . SER B 1 65 ? -8.416 67.201 26.615 1.00 11.77 116 SER B CA 1
ATOM 2797 C C . SER B 1 65 ? -7.837 68.366 25.807 1.00 12.98 116 SER B C 1
ATOM 2798 O O . SER B 1 65 ? -8.370 69.465 25.855 1.00 14.27 116 SER B O 1
ATOM 2801 N N . MET B 1 66 ? -6.719 68.089 25.118 1.00 13.15 117 MET B N 1
ATOM 2802 C CA . MET B 1 66 ? -6.031 69.016 24.234 1.00 13.47 117 MET B CA 1
ATOM 2803 C C . MET B 1 66 ? -6.265 68.602 22.783 1.00 14.13 117 MET B C 1
ATOM 2804 O O . MET B 1 66 ? -5.824 67.535 22.351 1.00 15.33 117 MET B O 1
ATOM 2809 N N . ILE B 1 67 ? -6.970 69.435 22.031 1.00 14.99 118 ILE B N 1
ATOM 2810 C CA . ILE B 1 67 ? -7.260 69.190 20.614 1.00 15.38 118 ILE B CA 1
ATOM 2811 C C . ILE B 1 67 ? -6.314 70.011 19.754 1.00 14.99 118 ILE B C 1
ATOM 2812 O O . ILE B 1 67 ? -6.340 71.250 19.857 1.00 16.01 118 ILE B O 1
ATOM 2817 N N . PHE B 1 68 ? -5.519 69.338 18.919 1.00 15.35 119 PHE B N 1
ATOM 2818 C CA . PHE B 1 68 ? -4.580 69.997 18.025 1.00 15.38 119 PHE B CA 1
ATOM 2819 C C . PHE B 1 68 ? -4.877 69.705 16.562 1.00 17.33 119 PHE B C 1
ATOM 2820 O O . PHE B 1 68 ? -4.855 68.555 16.137 1.00 19.20 119 PHE B O 1
ATOM 2828 N N . ALA B 1 69 ? -5.058 70.778 15.773 1.00 20.08 120 ALA B N 1
ATOM 2829 C CA . ALA B 1 69 ? -5.268 70.629 14.336 1.00 21.62 120 ALA B CA 1
ATOM 2830 C C . ALA B 1 69 ? -3.949 70.440 13.571 1.00 22.34 120 ALA B C 1
ATOM 2831 O O . ALA B 1 69 ? -4.026 69.978 12.426 1.00 25.11 120 ALA B O 1
ATOM 2833 N N . LYS B 1 70 ? -2.788 70.776 14.169 1.00 23.89 121 LYS B N 1
ATOM 2834 C CA . LYS B 1 70 ? -1.473 70.705 13.508 1.00 22.92 121 LYS B CA 1
ATOM 2835 C C . LYS B 1 70 ? -0.337 70.378 14.506 1.00 21.30 121 LYS B C 1
ATOM 2836 O O . LYS B 1 70 ? -0.542 70.439 15.718 1.00 24.32 121 LYS B O 1
ATOM 2842 N N . PRO B 1 71 ? 0.922 70.128 14.023 1.00 24.38 122 PRO B N 1
ATOM 2843 C CA . PRO B 1 71 ? 2.082 69.955 14.909 1.00 22.01 122 PRO B CA 1
ATOM 2844 C C . PRO B 1 71 ? 2.221 71.103 15.900 1.00 21.89 122 PRO B C 1
ATOM 2845 O O . PRO B 1 71 ? 1.859 72.214 15.572 1.00 20.27 122 PRO B O 1
ATOM 2849 N N . SER B 1 72 ? 2.884 70.826 17.042 1.00 21.85 123 SER B N 1
ATOM 2850 C CA . SER B 1 72 ? 3.142 71.828 18.073 1.00 17.36 123 SER B CA 1
ATOM 2851 C C . SER B 1 72 ? 4.206 71.273 19.012 1.00 17.01 123 SER B C 1
ATOM 2852 O O . SER B 1 72 ? 4.101 70.126 19.502 1.00 17.73 123 SER B O 1
ATOM 2855 N N . MET B 1 73 ? 5.169 72.115 19.338 1.00 16.75 124 MET B N 1
ATOM 2856 C CA . MET B 1 73 ? 6.059 71.844 20.451 1.00 16.64 124 MET B CA 1
ATOM 2857 C C . MET B 1 73 ? 5.721 72.726 21.646 1.00 14.61 124 MET B C 1
ATOM 2858 O O . MET B 1 73 ? 5.480 72.197 22.719 1.00 14.70 124 MET B O 1
ATOM 2863 N N . ARG B 1 74 ? 5.753 74.046 21.468 1.00 14.98 125 ARG B N 1
ATOM 2864 C CA . ARG B 1 74 ? 5.558 74.946 22.636 1.00 14.90 125 ARG B CA 1
ATOM 2865 C C . ARG B 1 74 ? 4.173 74.730 23.260 1.00 13.41 125 ARG B C 1
ATOM 2866 O O . ARG B 1 74 ? 4.118 74.443 24.457 1.00 13.11 125 ARG B O 1
ATOM 2874 N N . THR B 1 75 ? 3.104 74.877 22.474 1.00 13.55 126 THR B N 1
ATOM 2875 C CA . THR B 1 75 ? 1.782 74.781 23.086 1.00 12.40 126 THR B CA 1
ATOM 2876 C C . THR B 1 75 ? 1.561 73.388 23.709 1.00 12.29 126 THR B C 1
ATOM 2877 O O . THR B 1 75 ? 1.104 73.260 24.837 1.00 12.46 126 THR B O 1
ATOM 2881 N N . ARG B 1 76 ? 1.903 72.325 22.949 1.00 13.02 127 ARG B N 1
ATOM 2882 C CA . ARG B 1 76 ? 1.775 70.954 23.409 1.00 13.93 127 ARG B CA 1
ATOM 2883 C C . ARG B 1 76 ? 2.497 70.751 24.744 1.00 11.56 127 ARG B C 1
ATOM 2884 O O . ARG B 1 76 ? 1.922 70.256 25.733 1.00 12.72 127 ARG B O 1
ATOM 2892 N N . VAL B 1 77 ? 3.828 70.983 24.731 1.00 12.31 128 VAL B N 1
ATOM 2893 C CA . VAL B 1 77 ? 4.617 70.578 25.880 1.00 12.19 128 VAL B CA 1
ATOM 2894 C C . VAL B 1 77 ? 4.294 71.471 27.084 1.00 11.13 128 VAL B C 1
ATOM 2895 O O . VAL B 1 77 ? 4.260 71.017 28.222 1.00 11.25 128 VAL B O 1
ATOM 2899 N N . SER B 1 78 ? 4.084 72.786 26.868 1.00 11.85 129 SER B N 1
ATOM 2900 C CA . SER B 1 78 ? 3.778 73.674 27.973 1.00 11.97 129 SER B CA 1
ATOM 2901 C C . SER B 1 78 ? 2.458 73.328 28.678 1.00 10.88 129 SER B C 1
ATOM 2902 O O . SER B 1 78 ? 2.406 73.274 29.905 1.00 11.74 129 SER B O 1
ATOM 2905 N N . PHE B 1 79 ? 1.407 73.065 27.885 1.00 11.80 130 PHE B N 1
ATOM 2906 C CA . PHE B 1 79 ? 0.127 72.674 28.488 1.00 11.87 130 PHE B CA 1
ATOM 2907 C C . PHE B 1 79 ? 0.224 71.321 29.210 1.00 11.54 130 PHE B C 1
ATOM 2908 O O . PHE B 1 79 ? -0.251 71.164 30.339 1.00 12.70 130 PHE B O 1
ATOM 2916 N N . GLU B 1 80 ? 0.799 70.311 28.514 1.00 11.84 131 GLU B N 1
ATOM 2917 C CA . GLU B 1 80 ? 0.825 68.974 29.096 1.00 11.35 131 GLU B CA 1
ATOM 2918 C C . GLU B 1 80 ? 1.688 68.922 30.381 1.00 10.73 131 GLU B C 1
ATOM 2919 O O . GLU B 1 80 ? 1.345 68.304 31.396 1.00 11.77 131 GLU B O 1
ATOM 2925 N N . THR B 1 81 ? 2.891 69.521 30.309 1.00 11.96 132 THR B N 1
ATOM 2926 C CA . THR B 1 81 ? 3.800 69.568 31.447 1.00 11.53 132 THR B CA 1
ATOM 2927 C C . THR B 1 81 ? 3.201 70.369 32.599 1.00 10.41 132 THR B C 1
ATOM 2928 O O . THR B 1 81 ? 3.247 69.961 33.751 1.00 12.02 132 THR B O 1
ATOM 2932 N N . GLY B 1 82 ? 2.640 71.561 32.282 1.00 11.63 133 GLY B N 1
ATOM 2933 C CA . GLY B 1 82 ? 2.116 72.402 33.335 1.00 11.87 133 GLY B CA 1
ATOM 2934 C C . GLY B 1 82 ? 0.970 71.750 34.111 1.00 11.60 133 GLY B C 1
ATOM 2935 O O . GLY B 1 82 ? 0.882 71.807 35.340 1.00 13.02 133 GLY B O 1
ATOM 2936 N N . PHE B 1 83 ? 0.071 71.134 33.331 1.00 11.93 134 PHE B N 1
ATOM 2937 C CA . PHE B 1 83 ? -1.078 70.470 33.923 1.00 12.30 134 PHE B CA 1
ATOM 2938 C C . PHE B 1 83 ? -0.638 69.314 34.837 1.00 12.64 134 PHE B C 1
ATOM 2939 O O . PHE B 1 83 ? -1.136 69.179 35.956 1.00 13.26 134 PHE B O 1
ATOM 2947 N N . PHE B 1 84 ? 0.391 68.543 34.400 1.00 12.51 135 PHE B N 1
ATOM 2948 C CA . PHE B 1 84 ? 1.019 67.524 35.217 1.00 13.60 135 PHE B CA 1
ATOM 2949 C C . PHE B 1 84 ? 1.621 68.092 36.505 1.00 12.90 135 PHE B C 1
ATOM 2950 O O . PHE B 1 84 ? 1.460 67.522 37.591 1.00 14.03 135 PHE B O 1
ATOM 2958 N N . LEU B 1 85 ? 2.361 69.206 36.376 1.00 12.59 136 LEU B N 1
ATOM 2959 C CA . LEU B 1 85 ? 3.040 69.769 37.529 1.00 13.91 136 LEU B CA 1
ATOM 2960 C C . LEU B 1 85 ? 2.073 70.258 38.611 1.00 13.45 136 LEU B C 1
ATOM 2961 O O . LEU B 1 85 ? 2.423 70.297 39.790 1.00 16.28 136 LEU B O 1
ATOM 2966 N N . LEU B 1 86 ? 0.839 70.604 38.195 1.00 13.78 137 LEU B N 1
ATOM 2967 C CA . LEU B 1 86 ? -0.209 70.998 39.133 1.00 14.53 137 LEU B CA 1
ATOM 2968 C C . LEU B 1 86 ? -1.156 69.868 39.505 1.00 13.75 137 LEU B C 1
ATOM 2969 O O . LEU B 1 86 ? -2.096 70.121 40.282 1.00 14.05 137 LEU B O 1
ATOM 2974 N N . GLY B 1 87 ? -0.831 68.622 39.096 1.00 13.86 138 GLY B N 1
ATOM 2975 C CA . GLY B 1 87 ? -1.473 67.435 39.639 1.00 13.94 138 GLY B CA 1
ATOM 2976 C C . GLY B 1 87 ? -2.501 66.746 38.733 1.00 13.66 138 GLY B C 1
ATOM 2977 O O . GLY B 1 87 ? -3.048 65.720 39.171 1.00 15.43 138 GLY B O 1
ATOM 2978 N N . GLY B 1 88 ? -2.757 67.276 37.526 1.00 13.57 139 GLY B N 1
ATOM 2979 C CA . GLY B 1 88 ? -3.763 66.707 36.651 1.00 13.99 139 GLY B CA 1
ATOM 2980 C C . GLY B 1 88 ? -3.178 65.860 35.531 1.00 12.95 139 GLY B C 1
ATOM 2981 O O . GLY B 1 88 ? -1.954 65.647 35.477 1.00 15.99 139 GLY B O 1
ATOM 2982 N N . HIS B 1 89 ? -4.043 65.404 34.614 1.00 13.37 140 HIS B N 1
ATOM 2983 C CA . HIS B 1 89 ? -3.635 64.655 33.434 1.00 12.43 140 HIS B CA 1
ATOM 2984 C C . HIS B 1 89 ? -4.216 65.314 32.180 1.00 12.35 140 HIS B C 1
ATOM 2985 O O . HIS B 1 89 ? -5.455 65.426 32.028 1.00 13.01 140 HIS B O 1
ATOM 2992 N N . ALA B 1 90 ? -3.329 65.697 31.236 1.00 12.27 141 ALA B N 1
ATOM 2993 C CA . ALA B 1 90 ? -3.712 66.230 29.942 1.00 12.69 141 ALA B CA 1
ATOM 2994 C C . ALA B 1 90 ? -3.611 65.132 28.884 1.00 12.90 141 ALA B C 1
ATOM 2995 O O . ALA B 1 90 ? -2.592 64.468 28.765 1.00 16.87 141 ALA B O 1
ATOM 2997 N N . LEU B 1 91 ? -4.680 64.963 28.097 1.00 12.70 142 LEU B N 1
ATOM 2998 C CA . LEU B 1 91 ? -4.734 64.050 26.964 1.00 12.75 142 LEU B CA 1
ATOM 2999 C C . LEU B 1 91 ? -4.398 64.791 25.672 1.00 13.50 142 LEU B C 1
ATOM 3000 O O . LEU B 1 91 ? -4.918 65.879 25.393 1.00 14.66 142 LEU B O 1
ATOM 3005 N N . TYR B 1 92 ? -3.521 64.187 24.853 1.00 13.25 143 TYR B N 1
ATOM 3006 C CA . TYR B 1 92 ? -3.170 64.740 23.550 1.00 14.01 143 TYR B CA 1
ATOM 3007 C C . TYR B 1 92 ? -3.984 64.111 22.428 1.00 14.44 143 TYR B C 1
ATOM 3008 O O . TYR B 1 92 ? -3.790 62.933 22.095 1.00 14.49 143 TYR B O 1
ATOM 3017 N N . LEU B 1 93 ? -4.890 64.912 21.846 1.00 14.13 144 LEU B N 1
ATOM 3018 C CA . LEU B 1 93 ? -5.694 64.490 20.709 1.00 15.54 144 LEU B CA 1
ATOM 3019 C C . LEU B 1 93 ? -5.187 65.213 19.465 1.00 17.72 144 LEU B C 1
ATOM 3020 O O . LEU B 1 93 ? -5.452 66.392 19.248 1.00 18.89 144 LEU B O 1
ATOM 3025 N N . GLY B 1 94 ? -4.378 64.504 18.676 1.00 17.89 145 GLY B N 1
ATOM 3026 C CA . GLY B 1 94 ? -3.706 65.099 17.546 1.00 19.72 145 GLY B CA 1
ATOM 3027 C C . GLY B 1 94 ? -4.584 65.208 16.302 1.00 21.90 145 GLY B C 1
ATOM 3028 O O . GLY B 1 94 ? -5.719 64.811 16.323 1.00 23.10 145 GLY B O 1
ATOM 3029 N N . PRO B 1 95 ? -4.031 65.757 15.190 1.00 25.77 146 PRO B N 1
ATOM 3030 C CA . PRO B 1 95 ? -4.813 66.047 13.987 1.00 29.58 146 PRO B CA 1
ATOM 3031 C C . PRO B 1 95 ? -5.636 64.841 13.494 1.00 30.24 146 PRO B C 1
ATOM 3032 O O . PRO B 1 95 ? -6.791 65.004 13.108 1.00 42.21 146 PRO B O 1
ATOM 3036 N N . ASN B 1 96 ? -5.087 63.613 13.535 1.00 24.35 147 ASN B N 1
ATOM 3037 C CA . ASN B 1 96 ? -5.807 62.466 12.989 1.00 26.11 147 ASN B CA 1
ATOM 3038 C C . ASN B 1 96 ? -6.608 61.671 14.027 1.00 25.66 147 ASN B C 1
ATOM 3039 O O . ASN B 1 96 ? -7.265 60.667 13.652 1.00 27.93 147 ASN B O 1
ATOM 3044 N N . ASP B 1 97 ? -6.624 62.177 15.280 1.00 25.21 148 ASP B N 1
ATOM 3045 C CA . ASP B 1 97 ? -7.313 61.519 16.376 1.00 27.13 148 ASP B CA 1
ATOM 3046 C C . ASP B 1 97 ? -8.773 61.970 16.391 1.00 27.42 148 ASP B C 1
ATOM 3047 O O . ASP B 1 97 ? -9.649 61.140 16.566 1.00 40.63 148 ASP B O 1
ATOM 3052 N N . ILE B 1 98 ? -9.087 63.226 16.086 1.00 35.01 149 ILE B N 1
ATOM 3053 C CA . ILE B 1 98 ? -10.526 63.430 16.110 1.00 43.05 149 ILE B CA 1
ATOM 3054 C C . ILE B 1 98 ? -11.139 64.236 14.956 1.00 53.52 149 ILE B C 1
ATOM 3055 O O . ILE B 1 98 ? -12.336 63.969 14.650 1.00 53.39 149 ILE B O 1
ATOM 3060 N N . GLN B 1 99 ? -10.410 65.210 14.370 1.00 44.99 150 GLN B N 1
ATOM 3061 C CA . GLN B 1 99 ? -10.859 65.873 13.147 1.00 42.96 150 GLN B CA 1
ATOM 3062 C C . GLN B 1 99 ? -12.035 66.866 13.360 1.00 41.66 150 GLN B C 1
ATOM 3063 O O . GLN B 1 99 ? -12.859 67.132 12.478 1.00 38.50 150 GLN B O 1
ATOM 3069 N N . MET B 1 100 ? -12.025 67.573 14.480 1.00 38.40 151 MET B N 1
ATOM 3070 C CA . MET B 1 100 ? -13.113 68.456 14.885 1.00 32.34 151 MET B CA 1
ATOM 3071 C C . MET B 1 100 ? -13.534 69.432 13.761 1.00 36.64 151 MET B C 1
ATOM 3072 O O . MET B 1 100 ? -12.754 70.247 13.232 1.00 38.45 151 MET B O 1
ATOM 3077 N N . GLY B 1 101 ? -14.804 69.346 13.366 1.00 39.17 152 GLY B N 1
ATOM 3078 C CA . GLY B 1 101 ? -15.305 70.073 12.208 1.00 42.44 152 GLY B CA 1
ATOM 3079 C C . GLY B 1 101 ? -15.269 69.253 10.909 1.00 48.66 152 GLY B C 1
ATOM 3080 O O . GLY B 1 101 ? -15.840 69.735 9.923 1.00 59.22 152 GLY B O 1
ATOM 3081 N N . LYS B 1 102 ? -14.665 68.031 10.910 1.00 53.87 153 LYS B N 1
ATOM 3082 C CA . LYS B 1 102 ? -14.464 67.215 9.701 1.00 53.69 153 LYS B CA 1
ATOM 3083 C C . LYS B 1 102 ? -15.050 65.781 9.789 1.00 58.56 153 LYS B C 1
ATOM 3084 O O . LYS B 1 102 ? -15.995 65.510 9.049 1.00 69.65 153 LYS B O 1
ATOM 3090 N N . ARG B 1 103 ? -14.523 64.893 10.631 1.00 55.57 154 ARG B N 1
ATOM 3091 C CA . ARG B 1 103 ? -15.126 63.543 10.851 1.00 47.43 154 ARG B CA 1
ATOM 3092 C C . ARG B 1 103 ? -16.324 63.629 11.814 1.00 49.54 154 ARG B C 1
ATOM 3093 O O . ARG B 1 103 ? -17.108 62.665 11.890 1.00 49.75 154 ARG B O 1
ATOM 3101 N N . GLU B 1 104 ? -16.455 64.732 12.543 1.00 33.23 155 GLU B N 1
ATOM 3102 C CA . GLU B 1 104 ? -17.458 64.862 13.584 1.00 25.22 155 GLU B CA 1
ATOM 3103 C C . GLU B 1 104 ? -17.624 66.344 13.868 1.00 23.90 155 GLU B C 1
ATOM 3104 O O . GLU B 1 104 ? -16.643 67.076 13.926 1.00 25.31 155 GLU B O 1
ATOM 3110 N N . GLU B 1 105 ? -18.857 66.796 14.052 1.00 20.88 156 GLU B N 1
ATOM 3111 C CA . GLU B 1 105 ? -19.116 68.210 14.229 1.00 22.11 156 GLU B CA 1
ATOM 3112 C C . GLU B 1 105 ? -18.612 68.695 15.591 1.00 18.04 156 GLU B C 1
ATOM 3113 O O . GLU B 1 105 ? -18.661 68.009 16.609 1.00 17.67 156 GLU B O 1
ATOM 3119 N N . THR B 1 106 ? -18.174 69.948 15.610 1.00 18.82 157 THR B N 1
ATOM 3120 C CA . THR B 1 106 ? -17.624 70.572 16.814 1.00 18.53 157 THR B CA 1
ATOM 3121 C C . THR B 1 106 ? -18.622 70.475 17.982 1.00 17.02 157 THR B C 1
ATOM 3122 O O . THR B 1 106 ? -18.239 70.195 19.113 1.00 17.40 157 THR B O 1
ATOM 3126 N N . ARG B 1 107 ? -19.926 70.725 17.728 1.00 16.95 158 ARG B N 1
ATOM 3127 C CA . ARG B 1 107 ? -20.909 70.665 18.810 1.00 17.17 158 ARG B CA 1
ATOM 3128 C C . ARG B 1 107 ? -20.972 69.289 19.484 1.00 15.87 158 ARG B C 1
ATOM 3129 O O . ARG B 1 107 ? -21.240 69.188 20.675 1.00 15.83 158 ARG B O 1
ATOM 3137 N N . ASP B 1 108 ? -20.737 68.225 18.704 1.00 16.77 159 ASP B N 1
ATOM 3138 C CA . ASP B 1 108 ? -20.738 66.873 19.248 1.00 16.04 159 ASP B CA 1
ATOM 3139 C C . ASP B 1 108 ? -19.470 66.585 20.060 1.00 14.78 159 ASP B C 1
ATOM 3140 O O . ASP B 1 108 ? -19.532 66.032 21.156 1.00 15.66 159 ASP B O 1
ATOM 3145 N N . VAL B 1 109 ? -18.326 67.004 19.526 1.00 15.43 160 VAL B N 1
ATOM 3146 C CA . VAL B 1 109 ? -17.060 66.901 20.231 1.00 15.63 160 VAL B CA 1
ATOM 3147 C C . VAL B 1 109 ? -17.159 67.610 21.588 1.00 14.89 160 VAL B C 1
ATOM 3148 O O . VAL B 1 109 ? -16.788 67.064 22.629 1.00 14.67 160 VAL B O 1
ATOM 3152 N N . ALA B 1 110 ? -17.669 68.842 21.581 1.00 14.51 161 ALA B N 1
ATOM 3153 C CA . ALA B 1 110 ? -17.795 69.630 22.801 1.00 14.57 161 ALA B CA 1
ATOM 3154 C C . ALA B 1 110 ? -18.606 68.888 23.872 1.00 14.70 161 ALA B C 1
ATOM 3155 O O . ALA B 1 110 ? -18.256 68.877 25.058 1.00 15.37 161 ALA B O 1
ATOM 3157 N N . ARG B 1 111 ? -19.772 68.362 23.451 1.00 15.44 162 ARG B N 1
ATOM 3158 C CA . ARG B 1 111 ? -20.682 67.759 24.404 1.00 15.07 162 ARG B CA 1
ATOM 3159 C C . ARG B 1 111 ? -20.180 66.418 24.940 1.00 14.98 162 ARG B C 1
ATOM 3160 O O . ARG B 1 111 ? -20.456 66.081 26.082 1.00 20.14 162 ARG B O 1
ATOM 3168 N N . VAL B 1 112 ? -19.404 65.678 24.152 1.00 14.09 163 VAL B N 1
ATOM 3169 C CA . VAL B 1 112 ? -18.781 64.447 24.621 1.00 14.40 163 VAL B CA 1
ATOM 3170 C C . VAL B 1 112 ? -17.624 64.764 25.574 1.00 13.72 163 VAL B C 1
ATOM 3171 O O . VAL B 1 112 ? -17.612 64.231 26.689 1.00 14.34 163 VAL B O 1
ATOM 3175 N N . LEU B 1 113 ? -16.663 65.589 25.144 1.00 14.48 164 LEU B N 1
ATOM 3176 C CA . LEU B 1 113 ? -15.496 65.787 25.996 1.00 13.98 164 LEU B CA 1
ATOM 3177 C C . LEU B 1 113 ? -15.869 66.486 27.306 1.00 14.28 164 LEU B C 1
ATOM 3178 O O . LEU B 1 113 ? -15.262 66.202 28.328 1.00 15.66 164 LEU B O 1
ATOM 3183 N N . SER B 1 114 ? -16.880 67.379 27.302 1.00 15.21 165 SER B N 1
ATOM 3184 C CA . SER B 1 114 ? -17.371 67.996 28.529 1.00 16.15 165 SER B CA 1
ATOM 3185 C C . SER B 1 114 ? -17.855 66.983 29.572 1.00 15.08 165 SER B C 1
ATOM 3186 O O . SER B 1 114 ? -17.949 67.332 30.757 1.00 17.68 165 SER B O 1
ATOM 3189 N N . ARG B 1 115 ? -18.227 65.786 29.132 1.00 15.64 166 ARG B N 1
ATOM 3190 C CA . ARG B 1 115 ? -18.714 64.759 30.081 1.00 16.54 166 ARG B CA 1
ATOM 3191 C C . ARG B 1 115 ? -17.568 63.878 30.597 1.00 16.27 166 ARG B C 1
ATOM 3192 O O . ARG B 1 115 ? -17.777 63.182 31.573 1.00 20.10 166 ARG B O 1
ATOM 3200 N N . TYR B 1 116 ? -16.423 63.919 29.924 1.00 14.84 167 TYR B N 1
ATOM 3201 C CA . TYR B 1 116 ? -15.275 63.167 30.441 1.00 14.05 167 TYR B CA 1
ATOM 3202 C C . TYR B 1 116 ? -14.290 64.012 31.255 1.00 14.09 167 TYR B C 1
ATOM 3203 O O . TYR B 1 116 ? -13.730 63.523 32.235 1.00 14.73 167 TYR B O 1
ATOM 3212 N N . ASN B 1 117 ? -14.049 65.249 30.798 1.00 13.45 168 ASN B N 1
ATOM 3213 C CA . ASN B 1 117 ? -12.919 66.054 31.264 1.00 12.35 168 ASN B CA 1
ATOM 3214 C C . ASN B 1 117 ? -13.411 67.319 31.969 1.00 13.51 168 ASN B C 1
ATOM 3215 O O . ASN B 1 117 ? -14.595 67.665 31.905 1.00 15.21 168 ASN B O 1
ATOM 3220 N N . ASP B 1 118 ? -12.470 68.027 32.609 1.00 12.24 169 ASP B N 1
ATOM 3221 C CA . ASP B 1 118 ? -12.744 69.239 33.387 1.00 12.95 169 ASP B CA 1
ATOM 3222 C C . ASP B 1 118 ? -12.481 70.542 32.645 1.00 13.01 169 ASP B C 1
ATOM 3223 O O . ASP B 1 118 ? -12.911 71.607 33.107 1.00 14.20 169 ASP B O 1
ATOM 3228 N N . ILE B 1 119 ? -11.748 70.463 31.526 1.00 12.95 170 ILE B N 1
ATOM 3229 C CA . ILE B 1 119 ? -11.330 71.634 30.769 1.00 13.12 170 ILE B CA 1
ATOM 3230 C C . ILE B 1 119 ? -10.833 71.115 29.422 1.00 13.12 170 ILE B C 1
ATOM 3231 O O . ILE B 1 119 ? -10.398 69.967 29.302 1.00 13.26 170 ILE B O 1
ATOM 3236 N N . ILE B 1 120 ? -10.994 71.933 28.375 1.00 12.93 171 ILE B N 1
ATOM 3237 C CA . ILE B 1 120 ? -10.605 71.611 27.003 1.00 13.25 171 ILE B CA 1
ATOM 3238 C C . ILE B 1 120 ? -9.714 72.738 26.484 1.00 12.81 171 ILE B C 1
ATOM 3239 O O . ILE B 1 120 ? -10.070 73.924 26.591 1.00 13.88 171 ILE B O 1
ATOM 3244 N N . MET B 1 121 ? -8.546 72.374 25.938 1.00 12.78 172 MET B N 1
ATOM 3245 C CA A MET B 1 121 ? -7.715 73.305 25.205 0.50 12.86 172 MET B CA 1
ATOM 3246 C CA B MET B 1 121 ? -7.698 73.296 25.200 0.50 13.16 172 MET B CA 1
ATOM 3247 C C . MET B 1 121 ? -7.791 72.947 23.724 1.00 12.50 172 MET B C 1
ATOM 3248 O O . MET B 1 121 ? -7.684 71.780 23.366 1.00 16.41 172 MET B O 1
ATOM 3257 N N . ALA B 1 122 ? -8.046 73.954 22.854 1.00 13.25 173 ALA B N 1
ATOM 3258 C CA . ALA B 1 122 ? -8.103 73.683 21.432 1.00 14.32 173 ALA B CA 1
ATOM 3259 C C . ALA B 1 122 ? -7.266 74.650 20.613 1.00 13.82 173 ALA B C 1
ATOM 3260 O O . ALA B 1 122 ? -7.311 75.865 20.825 1.00 14.59 173 ALA B O 1
ATOM 3262 N N . ARG B 1 123 ? -6.533 74.034 19.674 1.00 14.73 174 ARG B N 1
ATOM 3263 C CA . ARG B 1 123 ? -5.773 74.778 18.642 1.00 14.54 174 ARG B CA 1
ATOM 3264 C C . ARG B 1 123 ? -6.508 74.403 17.350 1.00 15.99 174 ARG B C 1
ATOM 3265 O O . ARG B 1 123 ? -6.546 73.206 17.024 1.00 19.32 174 ARG B O 1
ATOM 3273 N N . VAL B 1 124 ? -7.091 75.368 16.660 1.00 16.84 175 VAL B N 1
ATOM 3274 C CA . VAL B 1 124 ? -7.960 75.167 15.505 1.00 18.27 175 VAL B CA 1
ATOM 3275 C C . VAL B 1 124 ? -7.584 76.158 14.410 1.00 17.89 175 VAL B C 1
ATOM 3276 O O . VAL B 1 124 ? -6.794 77.058 14.627 1.00 20.11 175 VAL B O 1
ATOM 3280 N N . PHE B 1 125 ? -8.164 76.010 13.235 1.00 19.74 176 PHE B N 1
ATOM 3281 C CA . PHE B 1 125 ? -7.996 76.997 12.174 1.00 20.94 176 PHE B CA 1
ATOM 3282 C C . PHE B 1 125 ? -9.034 78.099 12.297 1.00 19.71 176 PHE B C 1
ATOM 3283 O O . PHE B 1 125 ? -8.758 79.161 12.858 1.00 19.88 176 PHE B O 1
ATOM 3291 N N . ALA B 1 126 ? -10.251 77.866 11.821 1.00 20.96 177 ALA B N 1
ATOM 3292 C CA . ALA B 1 126 ? -11.248 78.930 11.870 1.00 20.85 177 ALA B CA 1
ATOM 3293 C C . ALA B 1 126 ? -11.534 79.291 13.319 1.00 18.72 177 ALA B C 1
ATOM 3294 O O . ALA B 1 126 ? -11.849 78.411 14.130 1.00 18.03 177 ALA B O 1
ATOM 3296 N N . HIS B 1 127 ? -11.467 80.592 13.634 1.00 18.01 178 HIS B N 1
ATOM 3297 C CA . HIS B 1 127 ? -11.851 81.070 14.941 1.00 16.73 178 HIS B CA 1
ATOM 3298 C C . HIS B 1 127 ? -13.254 80.617 15.343 1.00 16.21 178 HIS B C 1
ATOM 3299 O O . HIS B 1 127 ? -13.496 80.330 16.522 1.00 16.21 178 HIS B O 1
ATOM 3306 N N . GLN B 1 128 ? -14.180 80.591 14.362 1.00 16.97 179 GLN B N 1
ATOM 3307 C CA . GLN B 1 128 ? -15.530 80.148 14.657 1.00 18.31 179 GLN B CA 1
ATOM 3308 C C . GLN B 1 128 ? -15.562 78.750 15.276 1.00 15.80 179 GLN B C 1
ATOM 3309 O O . GLN B 1 128 ? -16.443 78.457 16.099 1.00 18.63 179 GLN B O 1
ATOM 3315 N N . ASP B 1 129 ? -14.609 77.876 14.945 1.00 17.40 180 ASP B N 1
ATOM 3316 C CA . ASP B 1 129 ? -14.592 76.541 15.546 1.00 17.64 180 ASP B CA 1
ATOM 3317 C C . ASP B 1 129 ? -14.299 76.601 17.052 1.00 16.84 180 ASP B C 1
ATOM 3318 O O . ASP B 1 129 ? -14.877 75.832 17.814 1.00 17.98 180 ASP B O 1
ATOM 3323 N N . ILE B 1 130 ? -13.436 77.535 17.490 1.00 15.56 181 ILE B N 1
ATOM 3324 C CA . ILE B 1 130 ? -13.182 77.693 18.956 1.00 15.71 181 ILE B CA 1
ATOM 3325 C C . ILE B 1 130 ? -14.412 78.310 19.639 1.00 15.78 181 ILE B C 1
ATOM 3326 O O . ILE B 1 130 ? -14.693 77.940 20.764 1.00 16.69 181 ILE B O 1
ATOM 3331 N N . LEU B 1 131 ? -15.079 79.256 18.954 1.00 15.42 182 LEU B N 1
ATOM 3332 C CA . LEU B 1 131 ? -16.306 79.807 19.528 1.00 17.28 182 LEU B CA 1
ATOM 3333 C C . LEU B 1 131 ? -17.371 78.726 19.701 1.00 16.94 182 LEU B C 1
ATOM 3334 O O . LEU B 1 131 ? -18.055 78.662 20.729 1.00 17.71 182 LEU B O 1
ATOM 3339 N N . ASP B 1 132 ? -17.515 77.888 18.681 1.00 17.34 183 ASP B N 1
ATOM 3340 C CA . ASP B 1 132 ? -18.480 76.797 18.731 1.00 18.21 183 ASP B CA 1
ATOM 3341 C C . ASP B 1 132 ? -18.159 75.838 19.878 1.00 17.12 183 ASP B C 1
ATOM 3342 O O . ASP B 1 132 ? -19.034 75.360 20.583 1.00 18.34 183 ASP B O 1
ATOM 3347 N N . LEU B 1 133 ? -16.884 75.463 20.027 1.00 18.26 184 LEU B N 1
ATOM 3348 C CA . LEU B 1 133 ? -16.461 74.561 21.085 1.00 16.58 184 LEU B CA 1
ATOM 3349 C C . LEU B 1 133 ? -16.819 75.164 22.447 1.00 15.80 184 LEU B C 1
ATOM 3350 O O . LEU B 1 133 ? -17.394 74.494 23.282 1.00 17.05 184 LEU B O 1
ATOM 3355 N N . ALA B 1 134 ? -16.535 76.475 22.651 1.00 15.50 185 ALA B N 1
ATOM 3356 C CA . ALA B 1 134 ? -16.862 77.117 23.909 1.00 15.54 185 ALA B CA 1
ATOM 3357 C C . ALA B 1 134 ? -18.371 77.131 24.146 1.00 16.82 185 ALA B C 1
ATOM 3358 O O . ALA B 1 134 ? -18.818 76.897 25.273 1.00 18.42 185 ALA B O 1
ATOM 3360 N N . ASN B 1 135 ? -19.116 77.426 23.096 1.00 16.77 186 ASN B N 1
ATOM 3361 C CA . ASN B 1 135 ? -20.591 77.571 23.211 1.00 18.86 186 ASN B CA 1
ATOM 3362 C C . ASN B 1 135 ? -21.252 76.247 23.595 1.00 17.19 186 ASN B C 1
ATOM 3363 O O . ASN B 1 135 ? -22.219 76.285 24.345 1.00 20.53 186 ASN B O 1
ATOM 3368 N N . TYR B 1 136 ? -20.727 75.137 23.093 1.00 16.30 187 TYR B N 1
ATOM 3369 C CA . TYR B 1 136 ? -21.346 73.848 23.321 1.00 16.05 187 TYR B CA 1
ATOM 3370 C C . TYR B 1 136 ? -20.734 73.076 24.493 1.00 15.86 187 TYR B C 1
ATOM 3371 O O . TYR B 1 136 ? -21.288 72.056 24.887 1.00 18.04 187 TYR B O 1
ATOM 3380 N N . SER B 1 137 ? -19.611 73.550 25.053 1.00 16.02 188 SER B N 1
ATOM 3381 C CA A SER B 1 137 ? -18.936 72.908 26.180 0.50 14.68 188 SER B CA 1
ATOM 3382 C CA B SER B 1 137 ? -18.944 72.905 26.173 0.50 15.22 188 SER B CA 1
ATOM 3383 C C . SER B 1 137 ? -19.457 73.437 27.516 1.00 14.92 188 SER B C 1
ATOM 3384 O O . SER B 1 137 ? -19.484 74.624 27.730 1.00 17.25 188 SER B O 1
ATOM 3389 N N . SER B 1 138 ? -19.767 72.550 28.457 1.00 15.92 189 SER B N 1
ATOM 3390 C CA . SER B 1 138 ? -20.144 72.921 29.809 1.00 15.90 189 SER B CA 1
ATOM 3391 C C . SER B 1 138 ? -18.927 73.208 30.701 1.00 16.63 189 SER B C 1
ATOM 3392 O O . SER B 1 138 ? -19.065 73.738 31.804 1.00 22.17 189 SER B O 1
ATOM 3395 N N . VAL B 1 139 ? -17.732 72.870 30.212 1.00 15.02 190 VAL B N 1
ATOM 3396 C CA . VAL B 1 139 ? -16.483 73.094 30.922 1.00 14.41 190 VAL B CA 1
ATOM 3397 C C . VAL B 1 139 ? -15.756 74.267 30.265 1.00 13.80 190 VAL B C 1
ATOM 3398 O O . VAL B 1 139 ? -15.981 74.578 29.095 1.00 14.93 190 VAL B O 1
ATOM 3402 N N . PRO B 1 140 ? -14.743 74.846 30.945 1.00 14.08 191 PRO B N 1
ATOM 3403 C CA . PRO B 1 140 ? -13.956 75.907 30.321 1.00 15.04 191 PRO B CA 1
ATOM 3404 C C . PRO B 1 140 ? -13.181 75.432 29.098 1.00 12.99 191 PRO B C 1
ATOM 3405 O O . PRO B 1 140 ? -12.673 74.292 29.071 1.00 14.29 191 PRO B O 1
ATOM 3409 N N . VAL B 1 141 ? -13.114 76.325 28.115 1.00 13.89 192 VAL B N 1
ATOM 3410 C CA . VAL B 1 141 ? -12.307 76.160 26.922 1.00 13.82 192 VAL B CA 1
ATOM 3411 C C . VAL B 1 141 ? -11.195 77.218 26.875 1.00 13.66 192 VAL B C 1
ATOM 3412 O O . VAL B 1 141 ? -11.440 78.415 27.098 1.00 14.66 192 VAL B O 1
ATOM 3416 N N A VAL B 1 142 ? -9.969 76.743 26.575 0.50 13.13 193 VAL B N 1
ATOM 3417 N N B VAL B 1 142 ? -9.956 76.754 26.612 0.50 13.92 193 VAL B N 1
ATOM 3418 C CA A VAL B 1 142 ? -8.807 77.587 26.402 0.50 12.70 193 VAL B CA 1
ATOM 3419 C CA B VAL B 1 142 ? -8.817 77.639 26.467 0.50 14.23 193 VAL B CA 1
ATOM 3420 C C A VAL B 1 142 ? -8.386 77.560 24.943 0.50 13.51 193 VAL B C 1
ATOM 3421 C C B VAL B 1 142 ? -8.340 77.571 25.012 0.50 14.27 193 VAL B C 1
ATOM 3422 O O A VAL B 1 142 ? -8.171 76.493 24.358 0.50 14.28 193 VAL B O 1
ATOM 3423 O O B VAL B 1 142 ? -8.165 76.486 24.444 0.50 15.08 193 VAL B O 1
ATOM 3430 N N . ASN B 1 143 ? -8.185 78.750 24.403 1.00 13.98 194 ASN B N 1
ATOM 3431 C CA . ASN B 1 143 ? -7.735 78.910 23.033 1.00 14.52 194 ASN B CA 1
ATOM 3432 C C . ASN B 1 143 ? -6.215 78.751 22.979 1.00 14.26 194 ASN B C 1
ATOM 3433 O O . ASN B 1 143 ? -5.481 79.557 23.531 1.00 16.13 194 ASN B O 1
ATOM 3438 N N . GLY B 1 144 ? -5.751 77.753 22.243 1.00 12.82 195 GLY B N 1
ATOM 3439 C CA . GLY B 1 144 ? -4.327 77.439 22.101 1.00 13.76 195 GLY B CA 1
ATOM 3440 C C . GLY B 1 144 ? -3.692 77.916 20.798 1.00 14.55 195 GLY B C 1
ATOM 3441 O O . GLY B 1 144 ? -2.568 77.463 20.529 1.00 18.57 195 GLY B O 1
ATOM 3442 N N . LEU B 1 145 ? -4.430 78.750 20.061 1.00 13.56 196 LEU B N 1
ATOM 3443 C CA A LEU B 1 145 ? -4.069 79.325 18.729 0.50 12.72 196 LEU B CA 1
ATOM 3444 C CA B LEU B 1 145 ? -4.067 79.320 18.724 0.50 14.07 196 LEU B CA 1
ATOM 3445 C C . LEU B 1 145 ? -5.164 79.068 17.651 1.00 13.50 196 LEU B C 1
ATOM 3446 O O . LEU B 1 145 ? -5.717 77.937 17.443 1.00 14.85 196 LEU B O 1
ATOM 3455 N N . THR B 1 146 ? -5.641 80.165 17.070 1.00 13.44 197 THR B N 1
ATOM 3456 C CA . THR B 1 146 ? -6.518 80.077 15.918 1.00 14.15 197 THR B CA 1
ATOM 3457 C C . THR B 1 146 ? -5.956 80.909 14.762 1.00 14.57 197 THR B C 1
ATOM 3458 O O . THR B 1 146 ? -4.978 81.637 14.937 1.00 15.27 197 THR B O 1
ATOM 3462 N N . ASP B 1 147 ? -6.651 80.930 13.617 1.00 14.98 198 ASP B N 1
ATOM 3463 C CA . ASP B 1 147 ? -6.298 81.812 12.515 1.00 15.85 198 ASP B CA 1
ATOM 3464 C C . ASP B 1 147 ? -6.430 83.275 12.956 1.00 16.13 198 ASP B C 1
ATOM 3465 O O . ASP B 1 147 ? -5.789 84.138 12.355 1.00 17.31 198 ASP B O 1
ATOM 3470 N N . HIS B 1 148 ? -7.313 83.544 13.936 1.00 14.47 199 HIS B N 1
ATOM 3471 C CA . HIS B 1 148 ? -7.592 84.895 14.373 1.00 15.03 199 HIS B CA 1
ATOM 3472 C C . HIS B 1 148 ? -6.591 85.421 15.411 1.00 14.00 199 HIS B C 1
ATOM 3473 O O . HIS B 1 148 ? -6.198 86.601 15.362 1.00 15.15 199 HIS B O 1
ATOM 3480 N N . ASN B 1 149 ? -6.256 84.610 16.420 1.00 13.49 200 ASN B N 1
ATOM 3481 C CA . ASN B 1 149 ? -5.508 85.118 17.560 1.00 13.28 200 ASN B CA 1
ATOM 3482 C C . ASN B 1 149 ? -4.718 84.028 18.303 1.00 13.87 200 ASN B C 1
ATOM 3483 O O . ASN B 1 149 ? -4.677 82.871 17.894 1.00 14.25 200 ASN B O 1
ATOM 3488 N N . HIS B 1 150 ? -4.002 84.445 19.353 1.00 13.60 201 HIS B N 1
ATOM 3489 C CA . HIS B 1 150 ? -3.113 83.520 20.130 1.00 13.10 201 HIS B CA 1
ATOM 3490 C C . HIS B 1 150 ? -2.945 84.132 21.516 1.00 12.96 201 HIS B C 1
ATOM 3491 O O . HIS B 1 150 ? -1.860 84.580 21.875 1.00 13.30 201 HIS B O 1
ATOM 3498 N N . PRO B 1 151 ? -3.996 84.122 22.350 1.00 12.66 202 PRO B N 1
ATOM 3499 C CA . PRO B 1 151 ? -3.964 84.906 23.581 1.00 12.91 202 PRO B CA 1
ATOM 3500 C C . PRO B 1 151 ? -3.029 84.350 24.657 1.00 12.70 202 PRO B C 1
ATOM 3501 O O . PRO B 1 151 ? -2.489 85.118 25.437 1.00 13.70 202 PRO B O 1
ATOM 3505 N N . CYS B 1 152 ? -2.826 83.013 24.701 1.00 12.86 203 CYS B N 1
ATOM 3506 C CA . CYS B 1 152 ? -1.926 82.461 25.688 1.00 12.95 203 CYS B CA 1
ATOM 3507 C C . CYS B 1 152 ? -0.466 82.860 25.378 1.00 12.82 203 CYS B C 1
ATOM 3508 O O . CYS B 1 152 ? 0.348 83.032 26.291 1.00 13.67 203 CYS B O 1
ATOM 3511 N N . GLN B 1 153 ? -0.127 83.016 24.105 1.00 12.57 204 GLN B N 1
ATOM 3512 C CA . GLN B 1 153 ? 1.234 83.422 23.750 1.00 12.56 204 GLN B CA 1
ATOM 3513 C C . GLN B 1 153 ? 1.491 84.844 24.250 1.00 12.78 204 GLN B C 1
ATOM 3514 O O . GLN B 1 153 ? 2.528 85.149 24.864 1.00 13.14 204 GLN B O 1
ATOM 3520 N N . ILE B 1 154 ? 0.526 85.763 24.028 1.00 12.08 205 ILE B N 1
ATOM 3521 C CA . ILE B 1 154 ? 0.721 87.146 24.451 1.00 14.23 205 ILE B CA 1
ATOM 3522 C C . ILE B 1 154 ? 0.691 87.274 25.975 1.00 13.74 205 ILE B C 1
ATOM 3523 O O . ILE B 1 154 ? 1.411 88.099 26.550 1.00 14.04 205 ILE B O 1
ATOM 3528 N N . MET B 1 155 ? -0.112 86.463 26.691 1.00 14.23 206 MET B N 1
ATOM 3529 C CA . MET B 1 155 ? -0.042 86.480 28.135 1.00 14.13 206 MET B CA 1
ATOM 3530 C C . MET B 1 155 ? 1.370 86.089 28.623 1.00 14.18 206 MET B C 1
ATOM 3531 O O . MET B 1 155 ? 1.910 86.692 29.557 1.00 15.11 206 MET B O 1
ATOM 3536 N N . ALA B 1 156 ? 1.950 85.049 28.026 1.00 13.55 207 ALA B N 1
ATOM 3537 C CA . ALA B 1 156 ? 3.326 84.654 28.325 1.00 13.11 207 ALA B CA 1
ATOM 3538 C C . ALA B 1 156 ? 4.285 85.824 28.027 1.00 14.12 207 ALA B C 1
ATOM 3539 O O . ALA B 1 156 ? 5.177 86.102 28.815 1.00 15.49 207 ALA B O 1
ATOM 3541 N N . ASP B 1 157 ? 4.108 86.480 26.882 1.00 13.85 208 ASP B N 1
ATOM 3542 C CA . ASP B 1 157 ? 4.965 87.580 26.467 1.00 14.05 208 ASP B CA 1
ATOM 3543 C C . ASP B 1 157 ? 4.872 88.763 27.447 1.00 14.61 208 ASP B C 1
ATOM 3544 O O . ASP B 1 157 ? 5.887 89.377 27.747 1.00 16.26 208 ASP B O 1
ATOM 3549 N N . ALA B 1 158 ? 3.692 89.023 28.011 1.00 15.19 209 ALA B N 1
ATOM 3550 C CA . ALA B 1 158 ? 3.518 90.056 29.007 1.00 15.89 209 ALA B CA 1
ATOM 3551 C C . ALA B 1 158 ? 4.289 89.699 30.278 1.00 15.86 209 ALA B C 1
ATOM 3552 O O . ALA B 1 158 ? 4.951 90.559 30.878 1.00 17.50 209 ALA B O 1
ATOM 3554 N N . LEU B 1 159 ? 4.185 88.417 30.709 1.00 15.13 210 LEU B N 1
ATOM 3555 C CA . LEU B 1 159 ? 4.944 87.973 31.876 1.00 15.64 210 LEU B CA 1
ATOM 3556 C C . LEU B 1 159 ? 6.441 88.198 31.617 1.00 15.20 210 LEU B C 1
ATOM 3557 O O . LEU B 1 159 ? 7.159 88.669 32.501 1.00 15.94 210 LEU B O 1
ATOM 3562 N N . THR B 1 160 ? 6.901 87.827 30.425 1.00 15.15 211 THR B N 1
ATOM 3563 C CA . THR B 1 160 ? 8.314 87.972 30.074 1.00 15.26 211 THR B CA 1
ATOM 3564 C C . THR B 1 160 ? 8.747 89.439 30.147 1.00 14.98 211 THR B C 1
ATOM 3565 O O . THR B 1 160 ? 9.817 89.771 30.676 1.00 16.87 211 THR B O 1
ATOM 3569 N N . MET B 1 161 ? 7.895 90.333 29.647 1.00 15.78 212 MET B N 1
ATOM 3570 C CA . MET B 1 161 ? 8.173 91.752 29.703 1.00 17.06 212 MET B CA 1
ATOM 3571 C C . MET B 1 161 ? 8.238 92.222 31.146 1.00 17.92 212 MET B C 1
ATOM 3572 O O . MET B 1 161 ? 9.115 92.995 31.503 1.00 19.76 212 MET B O 1
ATOM 3577 N N . ILE B 1 162 ? 7.278 91.808 31.999 1.00 17.49 213 ILE B N 1
ATOM 3578 C CA . ILE B 1 162 ? 7.305 92.203 33.398 1.00 18.77 213 ILE B CA 1
ATOM 3579 C C . ILE B 1 162 ? 8.627 91.800 34.056 1.00 18.40 213 ILE B C 1
ATOM 3580 O O . ILE B 1 162 ? 9.220 92.567 34.810 1.00 22.17 213 ILE B O 1
ATOM 3585 N N . GLU B 1 163 ? 9.092 90.589 33.757 1.00 18.10 214 GLU B N 1
ATOM 3586 C CA . GLU B 1 163 ? 10.325 90.100 34.341 1.00 19.25 214 GLU B CA 1
ATOM 3587 C C . GLU B 1 163 ? 11.571 90.854 33.861 1.00 19.74 214 GLU B C 1
ATOM 3588 O O . GLU B 1 163 ? 12.499 90.992 34.649 1.00 22.60 214 GLU B O 1
ATOM 3594 N N . HIS B 1 164 ? 11.630 91.233 32.576 1.00 20.05 215 HIS B N 1
ATOM 3595 C CA . HIS B 1 164 ? 12.820 91.820 31.988 1.00 20.17 215 HIS B CA 1
ATOM 3596 C C . HIS B 1 164 ? 12.806 93.337 32.064 1.00 22.21 215 HIS B C 1
ATOM 3597 O O . HIS B 1 164 ? 13.846 93.933 32.330 1.00 24.58 215 HIS B O 1
ATOM 3604 N N . ILE B 1 165 ? 11.656 93.954 31.800 1.00 23.09 216 ILE B N 1
ATOM 3605 C CA . ILE B 1 165 ? 11.553 95.397 31.755 1.00 24.03 216 ILE B CA 1
ATOM 3606 C C . ILE B 1 165 ? 11.092 95.943 33.103 1.00 22.90 216 ILE B C 1
ATOM 3607 O O . ILE B 1 165 ? 11.526 97.038 33.488 1.00 27.33 216 ILE B O 1
ATOM 3612 N N . GLY B 1 166 ? 10.189 95.201 33.765 1.00 23.97 217 GLY B N 1
ATOM 3613 C CA . GLY B 1 166 ? 9.622 95.553 35.054 1.00 23.97 217 GLY B CA 1
ATOM 3614 C C . GLY B 1 166 ? 8.101 95.712 35.008 1.00 23.85 217 GLY B C 1
ATOM 3615 O O . GLY B 1 166 ? 7.445 95.523 36.032 1.00 26.13 217 GLY B O 1
ATOM 3616 N N . GLN B 1 167 ? 7.574 96.048 33.823 1.00 22.81 218 GLN B N 1
ATOM 3617 C CA A GLN B 1 167 ? 6.145 96.246 33.599 0.50 21.84 218 GLN B CA 1
ATOM 3618 C CA B GLN B 1 167 ? 6.145 96.214 33.599 0.50 23.12 218 GLN B CA 1
ATOM 3619 C C . GLN B 1 167 ? 5.854 96.309 32.098 1.00 22.82 218 GLN B C 1
ATOM 3620 O O . GLN B 1 167 ? 6.712 96.605 31.276 1.00 27.49 218 GLN B O 1
ATOM 3631 N N . VAL B 1 168 ? 4.582 96.087 31.750 1.00 20.08 219 VAL B N 1
ATOM 3632 C CA . VAL B 1 168 ? 4.078 96.359 30.408 1.00 21.20 219 VAL B CA 1
ATOM 3633 C C . VAL B 1 168 ? 3.680 97.835 30.216 1.00 20.05 219 VAL B C 1
ATOM 3634 O O . VAL B 1 168 ? 3.829 98.382 29.122 1.00 21.09 219 VAL B O 1
ATOM 3638 N N . GLU B 1 169 ? 3.054 98.442 31.238 1.00 23.62 220 GLU B N 1
ATOM 3639 C CA . GLU B 1 169 ? 2.572 99.813 31.164 1.00 25.38 220 GLU B CA 1
ATOM 3640 C C . GLU B 1 169 ? 3.664 100.746 30.656 1.00 25.72 220 GLU B C 1
ATOM 3641 O O . GLU B 1 169 ? 4.776 100.693 31.164 1.00 24.83 220 GLU B O 1
ATOM 3647 N N . GLY B 1 170 ? 3.328 101.548 29.641 1.00 24.62 221 GLY B N 1
ATOM 3648 C CA . GLY B 1 170 ? 4.165 102.650 29.176 1.00 25.55 221 GLY B CA 1
ATOM 3649 C C . GLY B 1 170 ? 5.355 102.229 28.298 1.00 26.21 221 GLY B C 1
ATOM 3650 O O . GLY B 1 170 ? 6.163 103.078 27.925 1.00 27.67 221 GLY B O 1
ATOM 3651 N N . THR B 1 171 ? 5.437 100.932 27.933 1.00 21.64 222 THR B N 1
ATOM 3652 C CA . THR B 1 171 ? 6.448 100.432 27.033 1.00 22.16 222 THR B CA 1
ATOM 3653 C C . THR B 1 171 ? 6.059 100.702 25.586 1.00 20.79 222 THR B C 1
ATOM 3654 O O . THR B 1 171 ? 4.926 101.077 25.271 1.00 22.07 222 THR B O 1
ATOM 3658 N N . LYS B 1 172 ? 7.045 100.532 24.696 1.00 22.03 223 LYS B N 1
ATOM 3659 C CA . LYS B 1 172 ? 6.845 100.547 23.264 1.00 21.01 223 LYS B CA 1
ATOM 3660 C C . LYS B 1 172 ? 7.188 99.171 22.675 1.00 19.52 223 LYS B C 1
ATOM 3661 O O . LYS B 1 172 ? 8.333 98.716 22.736 1.00 20.36 223 LYS B O 1
ATOM 3667 N N . VAL B 1 173 ? 6.152 98.543 22.087 1.00 18.98 224 VAL B N 1
ATOM 3668 C CA . VAL B 1 173 ? 6.241 97.224 21.471 1.00 18.01 224 VAL B CA 1
ATOM 3669 C C . VAL B 1 173 ? 6.019 97.369 19.967 1.00 18.49 224 VAL B C 1
ATOM 3670 O O . VAL B 1 173 ? 4.995 97.911 19.548 1.00 18.74 224 VAL B O 1
ATOM 3674 N N . VAL B 1 174 ? 7.019 96.943 19.166 1.00 18.90 225 VAL B N 1
ATOM 3675 C CA . VAL B 1 174 ? 6.958 97.026 17.731 1.00 18.23 225 VAL B CA 1
ATOM 3676 C C . VAL B 1 174 ? 7.032 95.632 17.109 1.00 18.23 225 VAL B C 1
ATOM 3677 O O . VAL B 1 174 ? 8.051 94.966 17.194 1.00 17.86 225 VAL B O 1
ATOM 3681 N N . TYR B 1 175 ? 5.925 95.203 16.508 1.00 17.27 226 TYR B N 1
ATOM 3682 C CA . TYR B 1 175 ? 5.847 93.962 15.762 1.00 16.71 226 TYR B CA 1
ATOM 3683 C C . TYR B 1 175 ? 6.169 94.269 14.318 1.00 17.89 226 TYR B C 1
ATOM 3684 O O . TYR B 1 175 ? 5.602 95.200 13.745 1.00 20.97 226 TYR B O 1
ATOM 3693 N N . VAL B 1 176 ? 7.102 93.503 13.747 1.00 16.75 227 VAL B N 1
ATOM 3694 C CA . VAL B 1 176 ? 7.536 93.672 12.366 1.00 17.29 227 VAL B CA 1
ATOM 3695 C C . VAL B 1 176 ? 7.166 92.412 11.603 1.00 18.25 227 VAL B C 1
ATOM 3696 O O . VAL B 1 176 ? 7.728 91.347 11.840 1.00 19.73 227 VAL B O 1
ATOM 3700 N N . GLY B 1 177 ? 6.251 92.531 10.649 1.00 18.86 228 GLY B N 1
ATOM 3701 C CA . GLY B 1 177 ? 5.814 91.384 9.873 1.00 19.09 228 GLY B CA 1
ATOM 3702 C C . GLY B 1 177 ? 4.363 91.502 9.440 1.00 18.46 228 GLY B C 1
ATOM 3703 O O . GLY B 1 177 ? 3.873 92.601 9.181 1.00 19.92 228 GLY B O 1
ATOM 3704 N N . ASP B 1 178 ? 3.732 90.351 9.233 1.00 18.49 229 ASP B N 1
ATOM 3705 C CA . ASP B 1 178 ? 2.365 90.250 8.749 1.00 18.15 229 ASP B CA 1
ATOM 3706 C C . ASP B 1 178 ? 1.397 90.634 9.862 1.00 16.51 229 ASP B C 1
ATOM 3707 O O . ASP B 1 178 ? 1.575 90.256 11.021 1.00 16.66 229 ASP B O 1
ATOM 3712 N N . GLY B 1 179 ? 0.314 91.342 9.478 1.00 18.36 230 GLY B N 1
ATOM 3713 C CA . GLY B 1 179 ? -0.781 91.658 10.388 1.00 18.23 230 GLY B CA 1
ATOM 3714 C C . GLY B 1 179 ? -1.683 90.449 10.648 1.00 19.47 230 GLY B C 1
ATOM 3715 O O . GLY B 1 179 ? -2.797 90.355 10.096 1.00 22.69 230 GLY B O 1
ATOM 3716 N N . ASN B 1 180 ? -1.232 89.599 11.555 1.00 18.11 231 ASN B N 1
ATOM 3717 C CA . ASN B 1 180 ? -1.765 88.257 11.701 1.00 16.75 231 ASN B CA 1
ATOM 3718 C C . ASN B 1 180 ? -2.325 88.030 13.110 1.00 14.78 231 ASN B C 1
ATOM 3719 O O . ASN B 1 180 ? -2.544 88.955 13.900 1.00 15.08 231 ASN B O 1
ATOM 3724 N N . ASN B 1 181 ? -2.531 86.741 13.447 1.00 14.94 232 ASN B N 1
ATOM 3725 C CA . ASN B 1 181 ? -3.046 86.327 14.749 1.00 14.83 232 ASN B CA 1
ATOM 3726 C C . ASN B 1 181 ? -2.250 86.896 15.926 1.00 14.30 232 ASN B C 1
ATOM 3727 O O . ASN B 1 181 ? -2.806 87.223 16.980 1.00 14.98 232 ASN B O 1
ATOM 3732 N N . MET B 1 182 ? -0.913 86.916 15.808 1.00 14.01 233 MET B N 1
ATOM 3733 C CA . MET B 1 182 ? -0.091 87.452 16.885 1.00 14.27 233 MET B CA 1
ATOM 3734 C C . MET B 1 182 ? -0.354 88.956 17.081 1.00 13.85 233 MET B C 1
ATOM 3735 O O . MET B 1 182 ? -0.474 89.429 18.212 1.00 14.61 233 MET B O 1
ATOM 3740 N N . VAL B 1 183 ? -0.479 89.698 15.974 1.00 14.98 234 VAL B N 1
ATOM 3741 C CA . VAL B 1 183 ? -0.827 91.115 16.047 1.00 14.75 234 VAL B CA 1
ATOM 3742 C C . VAL B 1 183 ? -2.187 91.313 16.714 1.00 14.65 234 VAL B C 1
ATOM 3743 O O . VAL B 1 183 ? -2.373 92.183 17.558 1.00 15.07 234 VAL B O 1
ATOM 3747 N N . HIS B 1 184 ? -3.122 90.435 16.379 1.00 14.84 235 HIS B N 1
ATOM 3748 C CA . HIS B 1 184 ? -4.438 90.529 16.985 1.00 15.74 235 HIS B CA 1
ATOM 3749 C C . HIS B 1 184 ? -4.395 90.401 18.506 1.00 14.47 235 HIS B C 1
ATOM 3750 O O . HIS B 1 184 ? -5.110 91.141 19.223 1.00 15.78 235 HIS B O 1
ATOM 3757 N N . SER B 1 185 ? -3.647 89.416 19.016 1.00 13.94 236 SER B N 1
ATOM 3758 C CA . SER B 1 185 ? -3.538 89.305 20.468 1.00 13.18 236 SER B CA 1
ATOM 3759 C C . SER B 1 185 ? -2.709 90.429 21.110 1.00 14.06 236 SER B C 1
ATOM 3760 O O . SER B 1 185 ? -2.992 90.794 22.249 1.00 15.24 236 SER B O 1
ATOM 3763 N N . TRP B 1 186 ? -1.692 90.993 20.414 1.00 14.23 237 TRP B N 1
ATOM 3764 C CA . TRP B 1 186 ? -1.062 92.216 20.902 1.00 14.48 237 TRP B CA 1
ATOM 3765 C C . TRP B 1 186 ? -2.103 93.331 21.096 1.00 15.17 237 TRP B C 1
ATOM 3766 O O . TRP B 1 186 ? -2.070 94.044 22.108 1.00 16.36 237 TRP B O 1
ATOM 3777 N N . LEU B 1 187 ? -3.024 93.425 20.138 1.00 15.40 238 LEU B N 1
ATOM 3778 C CA . LEU B 1 187 ? -4.065 94.440 20.191 1.00 15.61 238 LEU B CA 1
ATOM 3779 C C . LEU B 1 187 ? -5.056 94.158 21.322 1.00 16.18 238 LEU B C 1
ATOM 3780 O O . LEU B 1 187 ? -5.534 95.090 21.986 1.00 17.91 238 LEU B O 1
ATOM 3785 N N . GLU B 1 188 ? -5.306 92.873 21.598 1.00 16.09 239 GLU B N 1
ATOM 3786 C CA . GLU B 1 188 ? -6.071 92.502 22.779 1.00 15.48 239 GLU B CA 1
ATOM 3787 C C . GLU B 1 188 ? -5.402 93.020 24.050 1.00 15.81 239 GLU B C 1
ATOM 3788 O O . GLU B 1 188 ? -6.064 93.620 24.906 1.00 17.89 239 GLU B O 1
ATOM 3794 N N . LEU B 1 189 ? -4.084 92.802 24.199 1.00 15.85 240 LEU B N 1
ATOM 3795 C CA . LEU B 1 189 ? -3.418 93.229 25.420 1.00 15.72 240 LEU B CA 1
ATOM 3796 C C . LEU B 1 189 ? -3.447 94.761 25.526 1.00 16.81 240 LEU B C 1
ATOM 3797 O O . LEU B 1 189 ? -3.605 95.310 26.613 1.00 18.49 240 LEU B O 1
ATOM 3802 N N . ALA B 1 190 ? -3.259 95.438 24.397 1.00 17.55 241 ALA B N 1
ATOM 3803 C CA . ALA B 1 190 ? -3.288 96.906 24.364 1.00 19.03 241 ALA B CA 1
ATOM 3804 C C . ALA B 1 190 ? -4.673 97.478 24.721 1.00 19.22 241 ALA B C 1
ATOM 3805 O O . ALA B 1 190 ? -4.779 98.680 25.015 1.00 20.91 241 ALA B O 1
ATOM 3807 N N . SER B 1 191 ? -5.709 96.616 24.718 1.00 17.38 242 SER B N 1
ATOM 3808 C CA . SER B 1 191 ? -7.058 96.997 25.125 1.00 18.18 242 SER B CA 1
ATOM 3809 C C . SER B 1 191 ? -7.269 96.896 26.634 1.00 18.49 242 SER B C 1
ATOM 3810 O O . SER B 1 191 ? -8.282 97.390 27.111 1.00 22.86 242 SER B O 1
ATOM 3813 N N . VAL B 1 192 ? -6.329 96.303 27.401 1.00 18.71 243 VAL B N 1
ATOM 3814 C CA . VAL B 1 192 ? -6.446 96.169 28.844 1.00 19.38 243 VAL B CA 1
ATOM 3815 C C . VAL B 1 192 ? -5.261 96.726 29.624 1.00 19.94 243 VAL B C 1
ATOM 3816 O O . VAL B 1 192 ? -5.376 96.877 30.831 1.00 20.96 243 VAL B O 1
ATOM 3820 N N . ILE B 1 193 ? -4.128 96.969 28.968 1.00 19.76 244 ILE B N 1
ATOM 3821 C CA . ILE B 1 193 ? -2.954 97.561 29.589 1.00 21.08 244 ILE B CA 1
ATOM 3822 C C . ILE B 1 193 ? -2.507 98.730 28.726 1.00 19.80 244 ILE B C 1
ATOM 3823 O O . ILE B 1 193 ? -2.492 98.598 27.500 1.00 20.73 244 ILE B O 1
ATOM 3828 N N . PRO B 1 194 ? -2.226 99.918 29.334 1.00 21.86 245 PRO B N 1
ATOM 3829 C CA . PRO B 1 194 ? -1.820 101.100 28.566 1.00 22.69 245 PRO B CA 1
ATOM 3830 C C . PRO B 1 194 ? -0.349 101.072 28.165 1.00 21.48 245 PRO B C 1
ATOM 3831 O O . PRO B 1 194 ? 0.531 101.280 29.009 1.00 24.54 245 PRO B O 1
ATOM 3835 N N . PHE B 1 195 ? -0.104 100.886 26.866 1.00 22.59 246 PHE B N 1
ATOM 3836 C CA . PHE B 1 195 ? 1.236 100.992 26.315 1.00 20.97 246 PHE B CA 1
ATOM 3837 C C . PHE B 1 195 ? 1.141 101.492 24.871 1.00 21.15 246 PHE B C 1
ATOM 3838 O O . PHE B 1 195 ? 0.091 101.934 24.390 1.00 25.42 246 PHE B O 1
ATOM 3846 N N . HIS B 1 196 ? 2.289 101.474 24.179 1.00 21.13 247 HIS B N 1
ATOM 3847 C CA . HIS B 1 196 ? 2.388 101.916 22.797 1.00 20.43 247 HIS B CA 1
ATOM 3848 C C . HIS B 1 196 ? 2.710 100.698 21.938 1.00 20.84 247 HIS B C 1
ATOM 3849 O O . HIS B 1 196 ? 3.768 100.100 22.100 1.00 21.72 247 HIS B O 1
ATOM 3856 N N . PHE B 1 197 ? 1.776 100.349 21.060 1.00 20.48 248 PHE B N 1
ATOM 3857 C CA . PHE B 1 197 ? 1.896 99.201 20.175 1.00 18.75 248 PHE B CA 1
ATOM 3858 C C . PHE B 1 197 ? 1.920 99.686 18.720 1.00 19.22 248 PHE B C 1
ATOM 3859 O O . PHE B 1 197 ? 1.020 100.412 18.285 1.00 21.46 248 PHE B O 1
ATOM 3867 N N . VAL B 1 198 ? 2.944 99.239 17.974 1.00 20.23 249 VAL B N 1
ATOM 3868 C CA . VAL B 1 198 ? 3.082 99.515 16.562 1.00 20.99 249 VAL B CA 1
ATOM 3869 C C . VAL B 1 198 ? 3.165 98.201 15.806 1.00 20.88 249 VAL B C 1
ATOM 3870 O O . VAL B 1 198 ? 4.014 97.343 16.136 1.00 19.79 249 VAL B O 1
ATOM 3874 N N . CYS B 1 199 ? 2.378 98.095 14.736 1.00 20.27 250 CYS B N 1
ATOM 3875 C CA . CYS B 1 199 ? 2.496 97.005 13.779 1.00 19.83 250 CYS B CA 1
ATOM 3876 C C . CYS B 1 199 ? 3.107 97.574 12.492 1.00 19.79 250 CYS B C 1
ATOM 3877 O O . CYS B 1 199 ? 2.485 98.404 11.807 1.00 21.55 250 CYS B O 1
ATOM 3880 N N . ALA B 1 200 ? 4.335 97.154 12.179 1.00 21.38 251 ALA B N 1
ATOM 3881 C CA . ALA B 1 200 ? 5.044 97.551 10.965 1.00 20.42 251 ALA B CA 1
ATOM 3882 C C . ALA B 1 200 ? 4.958 96.398 9.979 1.00 19.73 251 ALA B C 1
ATOM 3883 O O . ALA B 1 200 ? 5.632 95.380 10.152 1.00 20.34 251 ALA B O 1
ATOM 3885 N N . CYS B 1 201 ? 4.056 96.556 9.007 1.00 20.43 252 CYS B N 1
ATOM 3886 C CA . CYS B 1 201 ? 3.659 95.487 8.095 1.00 19.83 252 CYS B CA 1
ATOM 3887 C C . CYS B 1 201 ? 3.750 95.952 6.642 1.00 20.37 252 CYS B C 1
ATOM 3888 O O . CYS B 1 201 ? 3.665 97.145 6.376 1.00 21.92 252 CYS B O 1
ATOM 3891 N N . PRO B 1 202 ? 3.981 95.054 5.658 1.00 21.70 253 PRO B N 1
ATOM 3892 C CA . PRO B 1 202 ? 3.932 95.446 4.258 1.00 22.96 253 PRO B CA 1
ATOM 3893 C C . PRO B 1 202 ? 2.543 95.980 3.908 1.00 24.45 253 PRO B C 1
ATOM 3894 O O . PRO B 1 202 ? 1.521 95.568 4.480 1.00 24.47 253 PRO B O 1
ATOM 3898 N N . LYS B 1 203 ? 2.505 96.941 2.981 1.00 26.21 254 LYS B N 1
ATOM 3899 C CA . LYS B 1 203 ? 1.231 97.490 2.541 1.00 29.10 254 LYS B CA 1
ATOM 3900 C C . LYS B 1 203 ? 0.390 96.342 1.984 1.00 28.35 254 LYS B C 1
ATOM 3901 O O . LYS B 1 203 ? 0.881 95.519 1.212 1.00 29.93 254 LYS B O 1
ATOM 3907 N N . GLY B 1 204 ? -0.873 96.264 2.409 1.00 28.57 255 GLY B N 1
ATOM 3908 C CA . GLY B 1 204 ? -1.748 95.187 1.986 1.00 28.80 255 GLY B CA 1
ATOM 3909 C C . GLY B 1 204 ? -1.861 94.064 3.021 1.00 27.42 255 GLY B C 1
ATOM 3910 O O . GLY B 1 204 ? -2.736 93.225 2.883 1.00 31.12 255 GLY B O 1
ATOM 3911 N N . TYR B 1 205 ? -0.955 94.030 4.015 1.00 25.70 256 TYR B N 1
ATOM 3912 C CA . TYR B 1 205 ? -0.896 92.954 4.990 1.00 24.28 256 TYR B CA 1
ATOM 3913 C C . TYR B 1 205 ? -1.205 93.458 6.398 1.00 21.99 256 TYR B C 1
ATOM 3914 O O . TYR B 1 205 ? -0.694 92.945 7.396 1.00 22.40 256 TYR B O 1
ATOM 3923 N N . GLU B 1 206 ? -2.106 94.434 6.468 1.00 23.81 257 GLU B N 1
ATOM 3924 C CA . GLU B 1 206 ? -2.516 95.057 7.707 1.00 24.02 257 GLU B CA 1
ATOM 3925 C C . GLU B 1 206 ? -3.379 94.075 8.499 1.00 21.89 257 GLU B C 1
ATOM 3926 O O . GLU B 1 206 ? -4.051 93.205 7.919 1.00 22.57 257 GLU B O 1
ATOM 3932 N N . PRO B 1 207 ? -3.363 94.186 9.842 1.00 21.02 258 PRO B N 1
ATOM 3933 C CA . PRO B 1 207 ? -4.244 93.388 10.690 1.00 18.79 258 PRO B CA 1
ATOM 3934 C C . PRO B 1 207 ? -5.694 93.819 10.437 1.00 20.52 258 PRO B C 1
ATOM 3935 O O . PRO B 1 207 ? -5.998 94.822 9.781 1.00 21.31 258 PRO B O 1
ATOM 3939 N N . ASP B 1 208 ? -6.605 92.993 10.926 1.00 18.89 259 ASP B N 1
ATOM 3940 C CA A ASP B 1 208 ? -8.027 93.251 10.717 0.50 19.53 259 ASP B CA 1
ATOM 3941 C CA B ASP B 1 208 ? -8.037 93.218 10.775 0.50 21.16 259 ASP B CA 1
ATOM 3942 C C . ASP B 1 208 ? -8.437 94.612 11.274 1.00 20.02 259 ASP B C 1
ATOM 3943 O O . ASP B 1 208 ? -8.180 94.963 12.444 1.00 18.66 259 ASP B O 1
ATOM 3952 N N . LYS B 1 209 ? -9.157 95.387 10.443 1.00 21.07 260 LYS B N 1
ATOM 3953 C CA . LYS B 1 209 ? -9.548 96.733 10.824 1.00 23.82 260 LYS B CA 1
ATOM 3954 C C . LYS B 1 209 ? -10.379 96.707 12.108 1.00 23.12 260 LYS B C 1
ATOM 3955 O O . LYS B 1 209 ? -10.213 97.572 12.969 1.00 22.34 260 LYS B O 1
ATOM 3961 N N . GLU B 1 210 ? -11.313 95.748 12.230 1.00 21.35 261 GLU B N 1
ATOM 3962 C CA . GLU B 1 210 ? -12.181 95.762 13.396 1.00 22.01 261 GLU B CA 1
ATOM 3963 C C . GLU B 1 210 ? -11.382 95.511 14.672 1.00 20.10 261 GLU B C 1
ATOM 3964 O O . GLU B 1 210 ? -11.740 96.018 15.725 1.00 21.64 261 GLU B O 1
ATOM 3970 N N . ARG B 1 211 ? -10.323 94.675 14.595 1.00 20.29 262 ARG B N 1
ATOM 3971 C CA . ARG B 1 211 ? -9.503 94.374 15.775 1.00 19.30 262 ARG B CA 1
ATOM 3972 C C . ARG B 1 211 ? -8.691 95.608 16.215 1.00 18.02 262 ARG B C 1
ATOM 3973 O O . ARG B 1 211 ? -8.520 95.871 17.413 1.00 20.09 262 ARG B O 1
ATOM 3981 N N . VAL B 1 212 ? -8.181 96.368 15.243 1.00 19.14 263 VAL B N 1
ATOM 3982 C CA . VAL B 1 212 ? -7.478 97.632 15.533 1.00 19.53 263 VAL B CA 1
ATOM 3983 C C . VAL B 1 212 ? -8.453 98.632 16.179 1.00 18.96 263 VAL B C 1
ATOM 3984 O O . VAL B 1 212 ? -8.185 99.195 17.243 1.00 19.36 263 VAL B O 1
ATOM 3988 N N . SER B 1 213 ? -9.644 98.763 15.590 1.00 21.04 264 SER B N 1
ATOM 3989 C CA . SER B 1 213 ? -10.641 99.667 16.135 1.00 22.25 264 SER B CA 1
ATOM 3990 C C . SER B 1 213 ? -11.063 99.314 17.562 1.00 21.59 264 SER B C 1
ATOM 3991 O O . SER B 1 213 ? -11.279 100.225 18.373 1.00 23.28 264 SER B O 1
ATOM 3994 N N . LYS B 1 214 ? -11.296 98.017 17.836 1.00 21.69 265 LYS B N 1
ATOM 3995 C CA . LYS B 1 214 ? -11.693 97.601 19.165 1.00 22.06 265 LYS B CA 1
ATOM 3996 C C . LYS B 1 214 ? -10.637 98.007 20.192 1.00 21.43 265 LYS B C 1
ATOM 3997 O O . LYS B 1 214 ? -10.972 98.441 21.286 1.00 22.49 265 LYS B O 1
ATOM 4003 N N . ALA B 1 215 ? -9.345 97.875 19.836 1.00 20.47 266 ALA B N 1
ATOM 4004 C CA . ALA B 1 215 ? -8.281 98.287 20.742 1.00 21.33 266 ALA B CA 1
ATOM 4005 C C . ALA B 1 215 ? -8.306 99.798 20.974 1.00 20.53 266 ALA B C 1
ATOM 4006 O O . ALA B 1 215 ? -8.121 100.268 22.091 1.00 23.81 266 ALA B O 1
ATOM 4008 N N . LYS B 1 216 ? -8.518 100.563 19.909 1.00 21.93 267 LYS B N 1
ATOM 4009 C CA . LYS B 1 216 ? -8.596 102.016 20.043 1.00 24.51 267 LYS B CA 1
ATOM 4010 C C . LYS B 1 216 ? -9.775 102.451 20.914 1.00 24.09 267 LYS B C 1
ATOM 4011 O O . LYS B 1 216 ? -9.630 103.404 21.691 1.00 27.08 267 LYS B O 1
ATOM 4017 N N . GLN B 1 217 ? -10.911 101.731 20.789 1.00 24.02 268 GLN B N 1
ATOM 4018 C CA . GLN B 1 217 ? -12.106 102.010 21.573 1.00 23.89 268 GLN B CA 1
ATOM 4019 C C . GLN B 1 217 ? -11.844 101.944 23.075 1.00 23.62 268 GLN B C 1
ATOM 4020 O O . GLN B 1 217 ? -12.470 102.682 23.834 1.00 25.85 268 GLN B O 1
ATOM 4026 N N . ALA B 1 218 ? -10.964 101.039 23.509 1.00 21.85 269 ALA B N 1
ATOM 4027 C CA . ALA B 1 218 ? -10.693 100.890 24.931 1.00 23.27 269 ALA B CA 1
ATOM 4028 C C . ALA B 1 218 ? -10.014 102.139 25.493 1.00 25.04 269 ALA B C 1
ATOM 4029 O O . ALA B 1 218 ? -10.103 102.394 26.684 1.00 27.04 269 ALA B O 1
ATOM 4031 N N . GLY B 1 219 ? -9.325 102.899 24.628 1.00 28.22 270 GLY B N 1
ATOM 4032 C CA . GLY B 1 219 ? -8.782 104.209 24.987 1.00 27.15 270 GLY B CA 1
ATOM 4033 C C . GLY B 1 219 ? -7.581 104.186 25.954 1.00 27.72 270 GLY B C 1
ATOM 4034 O O . GLY B 1 219 ? -7.256 105.236 26.515 1.00 30.22 270 GLY B O 1
ATOM 4035 N N . LEU B 1 220 ? -6.866 103.049 26.068 1.00 22.66 271 LEU B N 1
ATOM 4036 C CA . LEU B 1 220 ? -5.710 102.930 26.957 1.00 23.98 271 LEU B CA 1
ATOM 4037 C C . LEU B 1 220 ? -4.400 103.172 26.218 1.00 22.61 271 LEU B C 1
ATOM 4038 O O . LEU B 1 220 ? -3.488 103.732 26.810 1.00 25.22 271 LEU B O 1
ATOM 4043 N N . SER B 1 221 ? -4.279 102.663 24.982 1.00 22.98 272 SER B N 1
ATOM 4044 C CA . SER B 1 221 ? -2.981 102.510 24.347 1.00 21.94 272 SER B CA 1
ATOM 4045 C C . SER B 1 221 ? -2.897 103.396 23.104 1.00 22.98 272 SER B C 1
ATOM 4046 O O . SER B 1 221 ? -3.914 103.733 22.477 1.00 24.85 272 SER B O 1
ATOM 4049 N N . LYS B 1 222 ? -1.670 103.765 22.761 1.00 23.52 273 LYS B N 1
ATOM 4050 C CA . LYS B 1 222 ? -1.339 104.382 21.486 1.00 25.16 273 LYS B CA 1
ATOM 4051 C C . LYS B 1 222 ? -1.086 103.248 20.494 1.00 26.66 273 LYS B C 1
ATOM 4052 O O . LYS B 1 222 ? -0.170 102.475 20.734 1.00 25.18 273 LYS B O 1
ATOM 4058 N N . ILE B 1 223 ? -1.879 103.203 19.408 1.00 24.66 274 ILE B N 1
ATOM 4059 C CA . ILE B 1 223 ? -1.906 102.101 18.449 1.00 24.97 274 ILE B CA 1
ATOM 4060 C C . ILE B 1 223 ? -1.583 102.679 17.075 1.00 24.41 274 ILE B C 1
ATOM 4061 O O . ILE B 1 223 ? -2.250 103.607 16.644 1.00 28.48 274 ILE B O 1
ATOM 4066 N N . GLU B 1 224 ? -0.551 102.166 16.406 1.00 23.91 275 GLU B N 1
ATOM 4067 C CA . GLU B 1 224 ? -0.142 102.620 15.085 1.00 25.21 275 GLU B CA 1
ATOM 4068 C C . GLU B 1 224 ? 0.087 101.427 14.163 1.00 23.87 275 GLU B C 1
ATOM 4069 O O . GLU B 1 224 ? 0.686 100.437 14.576 1.00 23.21 275 GLU B O 1
ATOM 4075 N N . ILE B 1 225 ? -0.385 101.577 12.919 1.00 24.55 276 ILE B N 1
ATOM 4076 C CA . ILE B 1 225 ? -0.109 100.689 11.808 1.00 23.87 276 ILE B CA 1
ATOM 4077 C C . ILE B 1 225 ? 0.725 101.468 10.798 1.00 24.09 276 ILE B C 1
ATOM 4078 O O . ILE B 1 225 ? 0.308 102.548 10.357 1.00 26.83 276 ILE B O 1
ATOM 4083 N N . THR B 1 226 ? 1.881 100.905 10.425 1.00 23.27 277 THR B N 1
ATOM 4084 C CA . THR B 1 226 ? 2.800 101.574 9.518 1.00 23.97 277 THR B CA 1
ATOM 4085 C C . THR B 1 226 ? 3.416 100.564 8.545 1.00 25.04 277 THR B C 1
ATOM 4086 O O . THR B 1 226 ? 3.453 99.385 8.839 1.00 24.48 277 THR B O 1
ATOM 4090 N N . ASN B 1 227 ? 3.994 101.057 7.439 1.00 24.87 278 ASN B N 1
ATOM 4091 C CA . ASN B 1 227 ? 4.687 100.186 6.507 1.00 25.03 278 ASN B CA 1
ATOM 4092 C C . ASN B 1 227 ? 6.188 100.483 6.505 1.00 25.20 278 ASN B C 1
ATOM 4093 O O . ASN B 1 227 ? 6.869 100.045 5.582 1.00 27.03 278 ASN B O 1
ATOM 4098 N N . ASP B 1 228 ? 6.695 101.168 7.549 1.00 27.69 279 ASP B N 1
ATOM 4099 C CA . ASP B 1 228 ? 8.084 101.615 7.591 1.00 29.76 279 ASP B CA 1
ATOM 4100 C C . ASP B 1 228 ? 8.776 101.087 8.850 1.00 26.93 279 ASP B C 1
ATOM 4101 O O . ASP B 1 228 ? 8.804 101.735 9.895 1.00 26.61 279 ASP B O 1
ATOM 4106 N N . PRO B 1 229 ? 9.321 99.855 8.818 1.00 25.05 280 PRO B N 1
ATOM 4107 C CA . PRO B 1 229 ? 9.934 99.275 10.013 1.00 24.20 280 PRO B CA 1
ATOM 4108 C C . PRO B 1 229 ? 11.132 100.021 10.586 1.00 23.48 280 PRO B C 1
ATOM 4109 O O . PRO B 1 229 ? 11.337 100.020 11.803 1.00 22.24 280 PRO B O 1
ATOM 4113 N N . LYS B 1 230 ? 11.945 100.623 9.706 1.00 24.62 281 LYS B N 1
ATOM 4114 C CA . LYS B 1 230 ? 13.144 101.296 10.161 1.00 24.39 281 LYS B CA 1
ATOM 4115 C C . LYS B 1 230 ? 12.794 102.506 11.018 1.00 25.22 281 LYS B C 1
ATOM 4116 O O . LYS B 1 230 ? 13.525 102.810 11.944 1.00 25.71 281 LYS B O 1
ATOM 4122 N N . GLU B 1 231 ? 11.690 103.209 10.715 1.00 24.41 282 GLU B N 1
ATOM 4123 C CA . GLU B 1 231 ? 11.220 104.286 11.565 1.00 26.85 282 GLU B CA 1
ATOM 4124 C C . GLU B 1 231 ? 10.493 103.748 12.805 1.00 23.86 282 GLU B C 1
ATOM 4125 O O . GLU B 1 231 ? 10.666 104.246 13.904 1.00 25.28 282 GLU B O 1
ATOM 4131 N N . ALA B 1 232 ? 9.682 102.703 12.633 1.00 24.04 283 ALA B N 1
ATOM 4132 C CA . ALA B 1 232 ? 8.830 102.172 13.692 1.00 22.79 283 ALA B CA 1
ATOM 4133 C C . ALA B 1 232 ? 9.631 101.760 14.919 1.00 20.32 283 ALA B C 1
ATOM 4134 O O . ALA B 1 232 ? 9.198 101.985 16.037 1.00 22.11 283 ALA B O 1
ATOM 4136 N N . VAL B 1 233 ? 10.789 101.108 14.716 1.00 20.85 284 VAL B N 1
ATOM 4137 C CA . VAL B 1 233 ? 11.473 100.457 15.825 1.00 20.89 284 VAL B CA 1
ATOM 4138 C C . VAL B 1 233 ? 12.182 101.449 16.747 1.00 20.10 284 VAL B C 1
ATOM 4139 O O . VAL B 1 233 ? 12.577 101.055 17.845 1.00 20.18 284 VAL B O 1
ATOM 4143 N N . ILE B 1 234 ? 12.368 102.706 16.318 1.00 23.03 285 ILE B N 1
ATOM 4144 C CA . ILE B 1 234 ? 13.151 103.667 17.094 1.00 25.53 285 ILE B CA 1
ATOM 4145 C C . ILE B 1 234 ? 12.565 103.821 18.503 1.00 25.70 285 ILE B C 1
ATOM 4146 O O . ILE B 1 234 ? 11.371 104.161 18.674 1.00 27.36 285 ILE B O 1
ATOM 4151 N N . GLY B 1 235 ? 13.385 103.497 19.519 1.00 25.07 286 GLY B N 1
ATOM 4152 C CA . GLY B 1 235 ? 13.017 103.642 20.926 1.00 24.70 286 GLY B CA 1
ATOM 4153 C C . GLY B 1 235 ? 12.190 102.493 21.498 1.00 24.06 286 GLY B C 1
ATOM 4154 O O . GLY B 1 235 ? 11.646 102.608 22.598 1.00 25.40 286 GLY B O 1
ATOM 4155 N N . ALA B 1 236 ? 12.069 101.399 20.747 1.00 23.33 287 ALA B N 1
ATOM 4156 C CA . ALA B 1 236 ? 11.317 100.234 21.222 1.00 22.76 287 ALA B CA 1
ATOM 4157 C C . ALA B 1 236 ? 11.916 99.654 22.505 1.00 21.64 287 ALA B C 1
ATOM 4158 O O . ALA B 1 236 ? 13.136 99.531 22.635 1.00 23.11 287 ALA B O 1
ATOM 4160 N N . ASP B 1 237 ? 11.026 99.113 23.357 1.00 20.63 288 ASP B N 1
ATOM 4161 C CA . ASP B 1 237 ? 11.391 98.174 24.404 1.00 20.48 288 ASP B CA 1
ATOM 4162 C C . ASP B 1 237 ? 11.441 96.746 23.874 1.00 19.21 288 ASP B C 1
ATOM 4163 O O . ASP B 1 237 ? 12.145 95.904 24.458 1.00 19.77 288 ASP B O 1
ATOM 4168 N N . VAL B 1 238 ? 10.562 96.444 22.903 1.00 18.19 289 VAL B N 1
ATOM 4169 C CA . VAL B 1 238 ? 10.450 95.127 22.272 1.00 16.72 289 VAL B CA 1
ATOM 4170 C C . VAL B 1 238 ? 10.349 95.284 20.768 1.00 17.08 289 VAL B C 1
ATOM 4171 O O . VAL B 1 238 ? 9.513 96.052 20.277 1.00 18.30 289 VAL B O 1
ATOM 4175 N N . VAL B 1 239 ? 11.134 94.472 20.042 1.00 17.17 290 VAL B N 1
ATOM 4176 C CA . VAL B 1 239 ? 11.006 94.250 18.625 1.00 17.12 290 VAL B CA 1
ATOM 4177 C C . VAL B 1 239 ? 10.602 92.781 18.470 1.00 16.94 290 VAL B C 1
ATOM 4178 O O . VAL B 1 239 ? 11.266 91.926 19.026 1.00 15.96 290 VAL B O 1
ATOM 4182 N N . TYR B 1 240 ? 9.443 92.545 17.846 1.00 16.33 291 TYR B N 1
ATOM 4183 C CA . TYR B 1 240 ? 8.831 91.231 17.816 1.00 16.41 291 TYR B CA 1
ATOM 4184 C C . TYR B 1 240 ? 8.720 90.704 16.389 1.00 17.10 291 TYR B C 1
ATOM 4185 O O . TYR B 1 240 ? 8.286 91.433 15.496 1.00 18.23 291 TYR B O 1
ATOM 4194 N N . SER B 1 241 ? 9.072 89.415 16.195 1.00 17.03 292 SER B N 1
ATOM 4195 C CA . SER B 1 241 ? 8.951 88.756 14.907 1.00 19.00 292 SER B CA 1
ATOM 4196 C C . SER B 1 241 ? 8.204 87.411 15.096 1.00 18.19 292 SER B C 1
ATOM 4197 O O . SER B 1 241 ? 7.841 87.052 16.214 1.00 16.93 292 SER B O 1
ATOM 4200 N N . ASP B 1 242 ? 7.995 86.663 14.004 1.00 21.28 293 ASP B N 1
ATOM 4201 C CA . ASP B 1 242 ? 7.079 85.535 13.988 1.00 19.52 293 ASP B CA 1
ATOM 4202 C C . ASP B 1 242 ? 7.348 84.636 12.787 1.00 22.58 293 ASP B C 1
ATOM 4203 O O . ASP B 1 242 ? 8.072 84.983 11.885 1.00 25.79 293 ASP B O 1
ATOM 4208 N N . VAL B 1 243 ? 6.718 83.458 12.791 1.00 23.18 294 VAL B N 1
ATOM 4209 C CA . VAL B 1 243 ? 6.722 82.527 11.663 1.00 21.51 294 VAL B CA 1
ATOM 4210 C C . VAL B 1 243 ? 6.249 83.304 10.425 1.00 23.59 294 VAL B C 1
ATOM 4211 O O . VAL B 1 243 ? 5.217 84.022 10.404 1.00 28.22 294 VAL B O 1
ATOM 4215 N N . TRP B 1 244 ? 6.956 83.116 9.323 1.00 23.11 295 TRP B N 1
ATOM 4216 C CA . TRP B 1 244 ? 6.504 83.660 8.049 1.00 24.93 295 TRP B CA 1
ATOM 4217 C C . TRP B 1 244 ? 5.810 82.555 7.236 1.00 26.55 295 TRP B C 1
ATOM 4218 O O . TRP B 1 244 ? 6.257 81.382 7.260 1.00 27.60 295 TRP B O 1
ATOM 4229 N N . ALA B 1 245 ? 4.722 82.938 6.544 1.00 24.70 296 ALA B N 1
ATOM 4230 C CA . ALA B 1 245 ? 3.850 81.987 5.853 1.00 31.06 296 ALA B CA 1
ATOM 4231 C C . ALA B 1 245 ? 4.476 81.500 4.552 1.00 39.18 296 ALA B C 1
ATOM 4232 O O . ALA B 1 245 ? 5.144 82.286 3.865 1.00 45.91 296 ALA B O 1
ATOM 4234 N N . SER B 1 246 ? 4.180 80.219 4.245 1.00 47.38 297 SER B N 1
ATOM 4235 C CA . SER B 1 246 ? 4.540 79.584 2.957 1.00 54.32 297 SER B CA 1
ATOM 4236 C C . SER B 1 246 ? 3.294 79.755 2.078 1.00 62.56 297 SER B C 1
ATOM 4237 O O . SER B 1 246 ? 2.209 79.911 2.661 1.00 60.00 297 SER B O 1
ATOM 4240 N N . MET B 1 247 ? 3.416 79.734 0.749 1.00 67.88 298 MET B N 1
ATOM 4241 C CA . MET B 1 247 ? 2.239 80.071 -0.103 1.00 66.59 298 MET B CA 1
ATOM 4242 C C . MET B 1 247 ? 1.835 78.921 -1.032 1.00 69.46 298 MET B C 1
ATOM 4243 O O . MET B 1 247 ? 2.724 78.200 -1.496 1.00 61.54 298 MET B O 1
ATOM 4248 N N . GLY B 1 248 ? 0.523 78.787 -1.285 1.00 73.44 299 GLY B N 1
ATOM 4249 C CA . GLY B 1 248 ? 0.012 77.655 -2.085 1.00 69.09 299 GLY B CA 1
ATOM 4250 C C . GLY B 1 248 ? 0.055 77.918 -3.573 1.00 70.21 299 GLY B C 1
ATOM 4251 O O . GLY B 1 248 ? 0.038 76.946 -4.342 1.00 70.07 299 GLY B O 1
ATOM 4252 N N . GLN B 1 249 ? 0.124 79.186 -3.961 1.00 68.96 300 GLN B N 1
ATOM 4253 C CA . GLN B 1 249 ? 0.270 79.492 -5.377 1.00 70.29 300 GLN B CA 1
ATOM 4254 C C . GLN B 1 249 ? 1.637 80.145 -5.596 1.00 69.21 300 GLN B C 1
ATOM 4255 O O . GLN B 1 249 ? 1.989 81.105 -4.912 1.00 65.16 300 GLN B O 1
ATOM 4261 N N . LYS B 1 250 ? 2.396 79.624 -6.570 1.00 64.81 301 LYS B N 1
ATOM 4262 C CA . LYS B 1 250 ? 3.837 79.825 -6.613 1.00 67.72 301 LYS B CA 1
ATOM 4263 C C . LYS B 1 250 ? 4.197 81.256 -7.028 1.00 61.91 301 LYS B C 1
ATOM 4264 O O . LYS B 1 250 ? 5.213 81.796 -6.579 1.00 62.15 301 LYS B O 1
ATOM 4270 N N . ASP B 1 251 ? 3.375 81.888 -7.871 1.00 57.32 302 ASP B N 1
ATOM 4271 C CA . ASP B 1 251 ? 3.581 83.300 -8.168 1.00 52.83 302 ASP B CA 1
ATOM 4272 C C . ASP B 1 251 ? 3.151 84.162 -6.978 1.00 50.39 302 ASP B C 1
ATOM 4273 O O . ASP B 1 251 ? 3.750 85.216 -6.737 1.00 51.91 302 ASP B O 1
ATOM 4278 N N . GLU B 1 252 ? 2.107 83.716 -6.243 1.00 49.65 303 GLU B N 1
ATOM 4279 C CA . GLU B 1 252 ? 1.664 84.394 -5.028 1.00 51.39 303 GLU B CA 1
ATOM 4280 C C . GLU B 1 252 ? 2.743 84.306 -3.939 1.00 52.84 303 GLU B C 1
ATOM 4281 O O . GLU B 1 252 ? 2.905 85.249 -3.155 1.00 52.94 303 GLU B O 1
ATOM 4287 N N . ALA B 1 253 ? 3.497 83.192 -3.900 1.00 49.78 304 ALA B N 1
ATOM 4288 C CA . ALA B 1 253 ? 4.623 83.057 -2.974 1.00 47.41 304 ALA B CA 1
ATOM 4289 C C . ALA B 1 253 ? 5.721 84.065 -3.313 1.00 43.83 304 ALA B C 1
ATOM 4290 O O . ALA B 1 253 ? 6.301 84.666 -2.410 1.00 38.25 304 ALA B O 1
ATOM 4292 N N . GLU B 1 254 ? 6.024 84.219 -4.618 1.00 43.95 305 GLU B N 1
ATOM 4293 C CA . GLU B 1 254 ? 7.055 85.155 -5.083 1.00 43.90 305 GLU B CA 1
ATOM 4294 C C . GLU B 1 254 ? 6.628 86.597 -4.799 1.00 38.91 305 GLU B C 1
ATOM 4295 O O . GLU B 1 254 ? 7.447 87.428 -4.416 1.00 39.52 305 GLU B O 1
ATOM 4301 N N . ALA B 1 255 ? 5.341 86.904 -5.005 1.00 38.72 306 ALA B N 1
ATOM 4302 C CA . ALA B 1 255 ? 4.816 88.232 -4.720 1.00 37.18 306 ALA B CA 1
ATOM 4303 C C . ALA B 1 255 ? 4.924 88.529 -3.228 1.00 35.53 306 ALA B C 1
ATOM 4304 O O . ALA B 1 255 ? 5.208 89.651 -2.835 1.00 35.41 306 ALA B O 1
ATOM 4306 N N . ARG B 1 256 ? 4.646 87.516 -2.389 1.00 33.90 307 ARG B N 1
ATOM 4307 C CA . ARG B 1 256 ? 4.725 87.719 -0.956 1.00 32.12 307 ARG B CA 1
ATOM 4308 C C . ARG B 1 256 ? 6.179 87.957 -0.549 1.00 31.78 307 ARG B C 1
ATOM 4309 O O . ARG B 1 256 ? 6.485 88.790 0.304 1.00 30.34 307 ARG B O 1
ATOM 4317 N N . ARG B 1 257 ? 7.091 87.186 -1.149 1.00 33.20 308 ARG B N 1
ATOM 4318 C CA . ARG B 1 257 ? 8.507 87.374 -0.895 1.00 33.93 308 ARG B CA 1
ATOM 4319 C C . ARG B 1 257 ? 8.902 88.818 -1.196 1.00 32.68 308 ARG B C 1
ATOM 4320 O O . ARG B 1 257 ? 9.606 89.443 -0.409 1.00 33.87 308 ARG B O 1
ATOM 4328 N N . LYS B 1 258 ? 8.472 89.335 -2.345 1.00 33.24 309 LYS B N 1
ATOM 4329 C CA . LYS B 1 258 ? 8.820 90.699 -2.730 1.00 33.56 309 LYS B CA 1
ATOM 4330 C C . LYS B 1 258 ? 8.243 91.705 -1.736 1.00 30.65 309 LYS B C 1
ATOM 4331 O O . LYS B 1 258 ? 8.911 92.663 -1.352 1.00 31.45 309 LYS B O 1
ATOM 4337 N N . ALA B 1 259 ? 6.988 91.502 -1.315 1.00 28.17 310 ALA B N 1
ATOM 4338 C CA . ALA B 1 259 ? 6.328 92.434 -0.411 1.00 27.28 310 ALA B CA 1
ATOM 4339 C C . ALA B 1 259 ? 7.055 92.529 0.936 1.00 25.99 310 ALA B C 1
ATOM 4340 O O . ALA B 1 259 ? 7.021 93.580 1.590 1.00 26.41 310 ALA B O 1
ATOM 4342 N N . PHE B 1 260 ? 7.637 91.398 1.395 1.00 25.90 311 PHE B N 1
ATOM 4343 C CA . PHE B 1 260 ? 8.248 91.338 2.718 1.00 23.12 311 PHE B CA 1
ATOM 4344 C C . PHE B 1 260 ? 9.728 91.732 2.683 1.00 25.69 311 PHE B C 1
ATOM 4345 O O . PHE B 1 260 ? 10.360 91.696 3.743 1.00 24.92 311 PHE B O 1
ATOM 4353 N N . GLN B 1 261 ? 10.253 92.174 1.523 1.00 26.56 312 GLN B N 1
ATOM 4354 C CA . GLN B 1 261 ? 11.627 92.667 1.480 1.00 27.12 312 GLN B CA 1
ATOM 4355 C C . GLN B 1 261 ? 11.680 93.914 2.359 1.00 27.48 312 GLN B C 1
ATOM 4356 O O . GLN B 1 261 ? 10.831 94.785 2.211 1.00 30.38 312 GLN B O 1
ATOM 4362 N N . GLY B 1 262 ? 12.667 93.999 3.259 1.00 26.96 313 GLY B N 1
ATOM 4363 C CA . GLY B 1 262 ? 12.752 95.107 4.191 1.00 26.21 313 GLY B CA 1
ATOM 4364 C C . GLY B 1 262 ? 12.116 94.827 5.555 1.00 25.88 313 GLY B C 1
ATOM 4365 O O . GLY B 1 262 ? 12.234 95.679 6.433 1.00 26.95 313 GLY B O 1
ATOM 4366 N N . PHE B 1 263 ? 11.480 93.650 5.736 1.00 22.19 314 PHE B N 1
ATOM 4367 C CA . PHE B 1 263 ? 10.803 93.318 6.977 1.00 21.86 314 PHE B CA 1
ATOM 4368 C C . PHE B 1 263 ? 11.527 92.248 7.793 1.00 21.23 314 PHE B C 1
ATOM 4369 O O . PHE B 1 263 ? 11.027 91.812 8.830 1.00 21.28 314 PHE B O 1
ATOM 4377 N N . GLN B 1 264 ? 12.711 91.824 7.345 1.00 21.47 315 GLN B N 1
ATOM 4378 C CA . GLN B 1 264 ? 13.554 90.952 8.145 1.00 20.48 315 GLN B CA 1
ATOM 4379 C C . GLN B 1 264 ? 14.109 91.734 9.335 1.00 20.02 315 GLN B C 1
ATOM 4380 O O . GLN B 1 264 ? 14.582 92.866 9.168 1.00 21.56 315 GLN B O 1
ATOM 4386 N N . VAL B 1 265 ? 14.071 91.101 10.521 1.00 18.18 316 VAL B N 1
ATOM 4387 C CA . VAL B 1 265 ? 14.737 91.666 11.669 1.00 18.26 316 VAL B CA 1
ATOM 4388 C C . VAL B 1 265 ? 16.191 91.186 11.638 1.00 18.57 316 VAL B C 1
ATOM 4389 O O . VAL B 1 265 ? 16.474 90.018 11.861 1.00 19.14 316 VAL B O 1
ATOM 4393 N N . ASP B 1 266 ? 17.086 92.120 11.310 1.00 18.83 317 ASP B N 1
ATOM 4394 C CA . ASP B 1 266 ? 18.522 91.888 11.281 1.00 17.97 317 ASP B CA 1
ATOM 4395 C C . ASP B 1 266 ? 19.221 92.755 12.327 1.00 18.57 317 ASP B C 1
ATOM 4396 O O . ASP B 1 266 ? 18.611 93.578 13.032 1.00 19.03 317 ASP B O 1
ATOM 4401 N N . GLU B 1 267 ? 20.542 92.602 12.402 1.00 18.94 318 GLU B N 1
ATOM 4402 C CA . GLU B 1 267 ? 21.308 93.343 13.430 1.00 19.40 318 GLU B CA 1
ATOM 4403 C C . GLU B 1 267 ? 21.199 94.856 13.183 1.00 19.05 318 GLU B C 1
ATOM 4404 O O . GLU B 1 267 ? 21.167 95.595 14.147 1.00 20.05 318 GLU B O 1
ATOM 4410 N N . ALA B 1 268 ? 21.153 95.249 11.916 1.00 18.81 319 ALA B N 1
ATOM 4411 C CA . ALA B 1 268 ? 21.029 96.675 11.593 1.00 19.61 319 ALA B CA 1
ATOM 4412 C C . ALA B 1 268 ? 19.715 97.261 12.131 1.00 19.99 319 ALA B C 1
ATOM 4413 O O . ALA B 1 268 ? 19.683 98.378 12.678 1.00 21.82 319 ALA B O 1
ATOM 4415 N N . LEU B 1 269 ? 18.624 9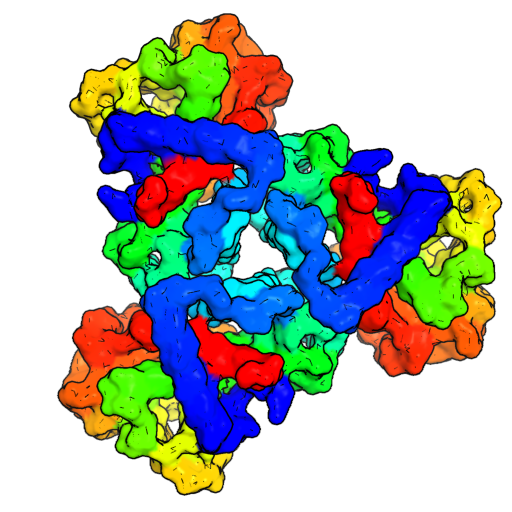6.481 12.025 1.00 19.14 320 LEU B N 1
ATOM 4416 C CA . LEU B 1 269 ? 17.320 96.969 12.500 1.00 18.71 320 LEU B CA 1
ATOM 4417 C C . LEU B 1 269 ? 17.323 97.086 14.030 1.00 18.95 320 LEU B C 1
ATOM 4418 O O . LEU B 1 269 ? 16.810 98.051 14.600 1.00 21.00 320 LEU B O 1
ATOM 4423 N N . MET B 1 270 ? 17.922 96.107 14.710 1.00 18.71 321 MET B N 1
ATOM 4424 C CA . MET B 1 270 ? 18.029 96.126 16.156 1.00 19.13 321 MET B CA 1
ATOM 4425 C C . MET B 1 270 ? 18.887 97.316 16.613 1.00 21.02 321 MET B C 1
ATOM 4426 O O . MET B 1 270 ? 18.591 97.936 17.635 1.00 22.33 321 MET B O 1
ATOM 4431 N N . LYS 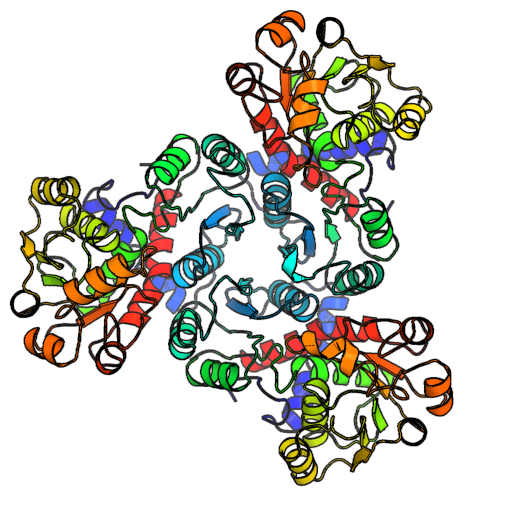B 1 271 ? 19.928 97.672 15.842 1.00 21.04 322 LYS B N 1
ATOM 4432 C CA . LYS B 1 271 ? 20.729 98.849 16.155 1.00 21.89 322 LYS B CA 1
ATOM 4433 C C . LYS B 1 271 ? 19.878 100.134 16.084 1.00 21.25 322 LYS B C 1
ATOM 4434 O O . LYS B 1 271 ? 19.985 101.026 16.956 1.00 23.98 322 LYS B O 1
ATOM 4440 N N . LEU B 1 272 ? 19.071 100.256 15.016 1.00 20.78 323 LEU B N 1
ATOM 4441 C CA . LEU B 1 272 ? 18.146 101.383 14.866 1.00 23.53 323 LEU B CA 1
ATOM 4442 C C . LEU B 1 272 ? 17.134 101.430 16.021 1.00 24.53 323 LEU B C 1
ATOM 4443 O O . LEU B 1 272 ? 16.760 102.519 16.476 1.00 24.15 323 LEU B O 1
ATOM 4448 N N . ALA B 1 273 ? 16.725 100.268 16.528 1.00 21.57 324 ALA B N 1
ATOM 4449 C CA . ALA B 1 273 ? 15.767 100.235 17.622 1.00 22.65 324 ALA B CA 1
ATOM 4450 C C . ALA B 1 273 ? 16.344 100.852 18.894 1.00 24.08 324 ALA B C 1
ATOM 4451 O O . ALA B 1 273 ? 15.625 101.543 19.623 1.00 28.53 324 ALA B O 1
ATOM 4453 N N . GLY B 1 274 ? 17.611 100.561 19.191 1.00 22.62 325 GLY B N 1
ATOM 4454 C CA . GLY B 1 274 ? 18.324 101.214 20.280 1.00 23.67 325 GLY B CA 1
ATOM 4455 C C . GLY B 1 274 ? 18.650 100.284 21.449 1.00 23.03 325 GLY B C 1
ATOM 4456 O O . GLY B 1 274 ? 18.281 99.120 21.465 1.00 22.60 325 GLY B O 1
ATOM 4457 N N . GLN B 1 275 ? 19.324 100.834 22.455 1.00 23.78 326 GLN B N 1
ATOM 4458 C CA . GLN B 1 275 ? 19.906 100.029 23.556 1.00 27.36 326 GLN B CA 1
ATOM 4459 C C . GLN B 1 275 ? 18.904 99.414 24.527 1.00 26.04 326 GLN B C 1
ATOM 4460 O O . GLN B 1 275 ? 19.300 98.507 25.249 1.00 33.17 326 GLN B O 1
ATOM 4466 N N . LYS B 1 276 ? 17.686 99.927 24.571 1.00 23.70 327 LYS B N 1
ATOM 4467 C CA . LYS B 1 276 ? 16.673 99.393 25.473 1.00 26.38 327 LYS B CA 1
ATOM 4468 C C . LYS B 1 276 ? 15.929 98.198 24.864 1.00 21.97 327 LYS B C 1
ATOM 4469 O O . LYS B 1 276 ? 15.097 97.572 25.537 1.00 23.14 327 LYS B O 1
ATOM 4475 N N . ALA B 1 277 ? 16.144 97.935 23.575 1.00 19.25 328 ALA B N 1
ATOM 4476 C CA . ALA B 1 277 ? 15.265 97.015 22.853 1.00 17.48 328 ALA B CA 1
ATOM 4477 C C . ALA B 1 277 ? 15.646 95.549 23.093 1.00 19.19 328 ALA B C 1
ATOM 4478 O O . ALA B 1 277 ? 16.775 95.113 22.857 1.00 20.61 328 ALA B O 1
ATOM 4480 N N . TYR B 1 278 ? 14.661 94.785 23.539 1.00 18.38 329 TYR B N 1
ATOM 4481 C CA . TYR B 1 278 ? 14.737 93.331 23.579 1.00 16.90 329 TYR B CA 1
ATOM 4482 C C . TYR B 1 278 ? 14.174 92.777 22.273 1.00 17.44 329 TYR B C 1
ATOM 4483 O O . TYR B 1 278 ? 13.331 93.415 21.629 1.00 18.45 329 TYR B O 1
ATOM 4492 N N . PHE B 1 279 ? 14.657 91.607 21.864 1.00 16.05 330 PHE B N 1
ATOM 4493 C CA . PHE B 1 279 ? 14.111 90.879 20.720 1.00 15.82 330 PHE B CA 1
ATOM 4494 C C . PHE B 1 279 ? 13.277 89.720 21.242 1.00 15.73 330 PHE B C 1
ATOM 4495 O O . PHE B 1 279 ? 13.751 88.943 22.082 1.00 15.63 330 PHE B O 1
ATOM 4503 N N . MET B 1 280 ? 12.055 89.615 20.686 1.00 16.08 331 MET B N 1
ATOM 4504 C CA . MET B 1 280 ? 11.130 88.534 21.004 1.00 15.12 331 MET B CA 1
ATOM 4505 C C . MET B 1 280 ? 10.600 87.934 19.710 1.00 14.33 331 MET B C 1
ATOM 4506 O O . MET B 1 280 ? 10.509 88.596 18.678 1.00 14.81 331 MET B O 1
ATOM 4511 N N . HIS B 1 281 ? 10.277 86.625 19.774 1.00 14.62 332 HIS B N 1
ATOM 4512 C CA . HIS B 1 281 ? 9.806 85.851 18.632 1.00 14.29 332 HIS B CA 1
ATOM 4513 C C . HIS B 1 281 ? 9.077 84.654 19.215 1.00 14.27 332 HIS B C 1
ATOM 4514 O O . HIS B 1 281 ? 9.609 83.983 20.086 1.00 14.83 332 HIS B O 1
ATOM 4521 N N . CYS B 1 282 ? 7.809 84.472 18.821 1.00 14.50 333 CYS B N 1
ATOM 4522 C CA . CYS B 1 282 ? 7.014 83.401 19.421 1.00 15.53 333 CYS B CA 1
ATOM 4523 C C . CYS B 1 282 ? 7.523 82.008 19.076 1.00 15.24 333 CYS B C 1
ATOM 4524 O O . CYS B 1 282 ? 7.174 81.034 19.796 1.00 15.05 333 CYS B O 1
ATOM 4527 N N . LEU B 1 283 ? 8.313 81.904 17.992 1.00 14.57 334 LEU B N 1
ATOM 4528 C CA . LEU B 1 283 ? 8.934 80.656 17.515 1.00 15.23 334 LEU B CA 1
ATOM 4529 C C . LEU B 1 283 ? 7.897 79.723 16.896 1.00 15.12 334 LEU B C 1
ATOM 4530 O O . LEU B 1 283 ? 6.677 79.910 17.094 1.00 16.80 334 LEU B O 1
ATOM 4535 N N . PRO B 1 284 ? 8.276 78.731 16.067 1.00 16.18 335 PRO B N 1
ATOM 4536 C CA . PRO B 1 284 ? 9.659 78.496 15.588 1.00 16.35 335 PRO B CA 1
ATOM 4537 C C . PRO B 1 284 ? 10.201 79.637 14.731 1.00 16.88 335 PRO B C 1
ATOM 4538 O O . PRO B 1 284 ? 9.466 80.273 13.996 1.00 18.70 335 PRO B O 1
ATOM 4542 N N . ALA B 1 285 ? 11.533 79.795 14.770 1.00 17.37 336 ALA B N 1
ATOM 4543 C CA . ALA B 1 285 ? 12.251 80.740 13.942 1.00 20.30 336 ALA B CA 1
ATOM 4544 C C . ALA B 1 285 ? 12.845 80.056 12.712 1.00 18.59 336 ALA B C 1
ATOM 4545 O O . ALA B 1 285 ? 13.360 78.931 12.794 1.00 21.63 336 ALA B O 1
ATOM 4547 N N . GLU B 1 286 ? 12.846 80.823 11.627 1.00 19.51 337 GLU B N 1
ATOM 4548 C CA . GLU B 1 286 ? 13.509 80.398 10.373 1.00 20.64 337 GLU B CA 1
ATOM 4549 C C . GLU B 1 286 ? 14.621 81.419 10.080 1.00 19.81 337 GLU B C 1
ATOM 4550 O O . GLU B 1 286 ? 14.344 82.434 9.459 1.00 20.64 337 GLU B O 1
ATOM 4556 N N . ARG B 1 287 ? 15.822 81.135 10.563 1.00 18.78 338 ARG B N 1
ATOM 4557 C CA . ARG B 1 287 ? 16.945 82.018 10.300 1.00 18.35 338 ARG B CA 1
ATOM 4558 C C . ARG B 1 287 ? 17.147 82.205 8.799 1.00 18.76 338 ARG B C 1
ATOM 4559 O O . ARG B 1 287 ? 17.087 81.264 8.004 1.00 22.29 338 ARG B O 1
ATOM 4567 N N . GLY B 1 288 ? 17.329 83.475 8.418 1.00 19.75 339 GLY B N 1
ATOM 4568 C CA . GLY B 1 288 ? 17.531 83.854 7.030 1.00 21.48 339 GLY B CA 1
ATOM 4569 C C . GLY B 1 288 ? 16.225 84.239 6.336 1.00 20.78 339 GLY B C 1
ATOM 4570 O O . GLY B 1 288 ? 16.246 84.713 5.192 1.00 23.57 339 GLY B O 1
ATOM 4571 N N . VAL B 1 289 ? 15.095 84.065 7.037 1.00 21.23 340 VAL B N 1
ATOM 4572 C CA . VAL B 1 289 ? 13.807 84.462 6.504 1.00 20.87 340 VAL B CA 1
ATOM 4573 C C . VAL B 1 289 ? 13.352 85.701 7.294 1.00 19.96 340 VAL B C 1
ATOM 4574 O O . VAL B 1 289 ? 13.749 86.800 6.951 1.00 21.15 340 VAL B O 1
ATOM 4578 N N . GLU B 1 290 ? 12.598 85.547 8.389 1.00 19.72 341 GLU B N 1
ATOM 4579 C CA . GLU B 1 290 ? 12.076 86.708 9.115 1.00 19.02 341 GLU B CA 1
ATOM 4580 C C . GLU B 1 290 ? 13.121 87.374 10.011 1.00 19.03 341 GLU B C 1
ATOM 4581 O O . GLU B 1 290 ? 12.928 88.500 10.472 1.00 19.46 341 GLU B O 1
ATOM 4587 N N . VAL B 1 291 ? 14.203 86.636 10.315 1.00 18.63 342 VAL B N 1
ATOM 4588 C CA . VAL B 1 291 ? 15.166 87.047 11.326 1.00 18.59 342 VAL B CA 1
ATOM 4589 C C . VAL B 1 291 ? 16.504 86.408 10.959 1.00 17.80 342 VAL B C 1
ATOM 4590 O O . VAL B 1 291 ? 16.525 85.364 10.309 1.00 19.08 342 VAL B O 1
ATOM 4594 N N . THR B 1 292 ? 17.604 87.071 11.355 1.00 18.05 343 THR B N 1
ATOM 4595 C CA . THR B 1 292 ? 18.934 86.511 11.193 1.00 18.16 343 THR B CA 1
ATOM 4596 C C . THR B 1 292 ? 19.362 85.749 12.453 1.00 17.77 343 THR B C 1
ATOM 4597 O O . THR B 1 292 ? 18.903 85.992 13.567 1.00 18.20 343 THR B O 1
ATOM 4601 N N . ASN B 1 293 ? 20.296 84.821 12.246 1.00 18.69 344 ASN B N 1
ATOM 4602 C CA . ASN B 1 293 ? 20.890 84.078 13.337 1.00 18.05 344 ASN B CA 1
ATOM 4603 C C . ASN B 1 293 ? 21.439 85.022 14.411 1.00 19.26 344 ASN B C 1
ATOM 4604 O O . ASN B 1 293 ? 21.283 84.802 15.616 1.00 18.55 344 ASN B O 1
ATOM 4609 N N . GLY B 1 294 ? 22.138 86.054 13.950 1.00 18.78 345 GLY B N 1
ATOM 4610 C CA . GLY B 1 294 ? 22.798 86.977 14.866 1.00 19.71 345 GLY B CA 1
ATOM 4611 C C . GLY B 1 294 ? 21.835 87.677 15.829 1.00 18.07 345 GLY B C 1
ATOM 4612 O O . GLY B 1 294 ? 22.122 87.899 17.005 1.00 21.10 345 GLY B O 1
ATOM 4613 N N . VAL B 1 295 ? 20.623 87.950 15.348 1.00 17.28 346 VAL B N 1
ATOM 4614 C CA . VAL B 1 295 ? 19.586 88.534 16.204 1.00 17.89 346 VAL B CA 1
ATOM 4615 C C . VAL B 1 295 ? 19.026 87.493 17.199 1.00 17.74 346 VAL B C 1
ATOM 4616 O O . VAL B 1 295 ? 18.948 87.766 18.408 1.00 17.23 346 VAL B O 1
ATOM 4620 N N . VAL B 1 296 ? 18.692 86.274 16.712 1.00 17.15 347 VAL B N 1
ATOM 4621 C CA . VAL B 1 296 ? 18.115 85.264 17.609 1.00 17.83 347 VAL B CA 1
ATOM 4622 C C . VAL B 1 296 ? 19.071 84.949 18.774 1.00 17.25 347 VAL B C 1
ATOM 4623 O O . VAL B 1 296 ? 18.634 84.665 19.886 1.00 17.48 347 VAL B O 1
ATOM 4627 N N . GLU B 1 297 ? 20.388 84.918 18.464 1.00 18.24 348 GLU B N 1
ATOM 4628 C CA . GLU B 1 297 ? 21.417 84.504 19.421 1.00 19.25 348 GLU B CA 1
ATOM 4629 C C . GLU B 1 297 ? 22.011 85.663 20.225 1.00 18.27 348 GLU B C 1
ATOM 4630 O O . GLU B 1 297 ? 22.888 85.458 21.066 1.00 21.13 348 GLU B O 1
ATOM 4636 N N . ALA B 1 298 ? 21.560 86.892 19.959 1.00 19.40 349 ALA B N 1
ATOM 4637 C CA . ALA B 1 298 ? 22.180 88.072 20.559 1.00 18.65 349 ALA B CA 1
ATOM 4638 C C . ALA B 1 298 ? 21.867 88.172 22.051 1.00 18.86 349 ALA B C 1
ATOM 4639 O O . ALA B 1 298 ? 20.866 87.633 22.538 1.00 18.18 349 ALA B O 1
ATOM 4641 N N . PRO B 1 299 ? 22.632 88.971 22.819 1.00 20.23 350 PRO B N 1
ATOM 4642 C CA . PRO B 1 299 ? 22.364 89.140 24.242 1.00 20.98 350 PRO B CA 1
ATOM 4643 C C . PRO B 1 299 ? 20.999 89.746 24.545 1.00 19.74 350 PRO B C 1
ATOM 4644 O O . PRO B 1 299 ? 20.440 89.474 25.613 1.00 22.13 350 PRO B O 1
ATOM 4648 N N . TYR B 1 300 ? 20.495 90.582 23.644 1.00 18.73 351 TYR B N 1
ATOM 4649 C CA . TYR B 1 300 ? 19.179 91.214 23.806 1.00 19.22 351 TYR B CA 1
ATOM 4650 C C . TYR B 1 300 ? 18.012 90.298 23.407 1.00 18.37 351 TYR B C 1
ATOM 4651 O O . TYR B 1 300 ? 16.849 90.701 23.565 1.00 18.82 351 TYR B O 1
ATOM 4660 N N . SER B 1 301 ? 18.295 89.103 22.873 1.00 17.63 352 SER B N 1
ATOM 4661 C CA . SER B 1 301 ? 17.242 88.144 22.519 1.00 16.43 352 SER B CA 1
ATOM 4662 C C . SER B 1 301 ? 16.786 87.343 23.751 1.00 17.00 352 SER B C 1
ATOM 4663 O O . SER B 1 301 ? 17.618 86.740 24.456 1.00 20.26 352 SER B O 1
ATOM 4666 N N . ILE B 1 302 ? 15.460 87.360 24.029 1.00 16.32 353 ILE B N 1
ATOM 4667 C CA . ILE B 1 302 ? 14.906 86.633 25.163 1.00 17.14 353 ILE B CA 1
ATOM 4668 C C . ILE B 1 302 ? 13.904 85.570 24.704 1.00 15.00 353 ILE B C 1
ATOM 4669 O O . ILE B 1 302 ? 13.027 85.187 25.477 1.00 15.77 353 ILE B O 1
ATOM 4674 N N . VAL B 1 303 ? 14.125 84.993 23.518 1.00 15.07 354 VAL B N 1
ATOM 4675 C CA . VAL B 1 303 ? 13.183 84.022 22.964 1.00 14.49 354 VAL B CA 1
ATOM 4676 C C . VAL B 1 303 ? 13.067 82.765 23.824 1.00 14.77 354 VAL B C 1
ATOM 4677 O O . VAL B 1 303 ? 11.999 82.165 23.809 1.00 14.42 354 VAL B O 1
ATOM 4681 N N . PHE B 1 304 ? 14.124 82.308 24.514 1.00 15.19 355 PHE B N 1
ATOM 4682 C CA . PHE B 1 304 ? 14.012 81.056 25.280 1.00 14.28 355 PHE B CA 1
ATOM 4683 C C . PHE B 1 304 ? 13.312 81.284 26.616 1.00 14.79 355 PHE B C 1
ATOM 4684 O O . PHE B 1 304 ? 12.385 80.539 26.913 1.00 14.72 355 PHE B O 1
ATOM 4692 N N . PRO B 1 305 ? 13.608 82.356 27.400 1.00 15.16 356 PRO B N 1
ATOM 4693 C CA . PRO B 1 305 ? 12.780 82.695 28.559 1.00 14.71 356 PRO B CA 1
ATOM 4694 C C . PRO B 1 305 ? 11.313 82.907 28.158 1.00 13.94 356 PRO B C 1
ATOM 4695 O O . PRO B 1 305 ? 10.384 82.513 28.880 1.00 14.90 356 PRO B O 1
ATOM 4699 N N . GLN B 1 306 ? 11.125 83.529 27.005 1.00 14.74 357 GLN B N 1
ATOM 4700 C CA . GLN B 1 306 ? 9.793 83.784 26.474 1.00 14.85 357 GLN B CA 1
ATOM 4701 C C . GLN B 1 306 ? 9.034 82.479 26.269 1.00 14.08 357 GLN B C 1
ATOM 4702 O O . GLN B 1 306 ? 7.856 82.344 26.669 1.00 14.63 357 GLN B O 1
ATOM 4708 N N . ALA B 1 307 ? 9.665 81.512 25.616 1.00 13.66 358 ALA B N 1
ATOM 4709 C CA . ALA B 1 307 ? 9.013 80.221 25.367 1.00 13.65 358 ALA B CA 1
ATOM 4710 C C . ALA B 1 307 ? 8.657 79.541 26.705 1.00 12.82 358 ALA B C 1
ATOM 4711 O O . ALA B 1 307 ? 7.582 78.934 26.873 1.00 13.35 358 ALA B O 1
ATOM 4713 N N . GLU B 1 308 ? 9.573 79.581 27.677 1.00 12.67 359 GLU B N 1
ATOM 4714 C CA . GLU B 1 308 ? 9.318 78.942 28.959 1.00 13.54 359 GLU B CA 1
ATOM 4715 C C . GLU B 1 308 ? 8.027 79.480 29.592 1.00 12.66 359 GLU B C 1
ATOM 4716 O O . GLU B 1 308 ? 7.243 78.738 30.208 1.00 13.68 359 GLU B O 1
ATOM 4722 N N . ASN B 1 309 ? 7.852 80.806 29.490 1.00 12.78 360 ASN B N 1
ATOM 4723 C CA . ASN B 1 309 ? 6.729 81.463 30.136 1.00 12.62 360 ASN B CA 1
ATOM 4724 C C . ASN B 1 309 ? 5.363 81.105 29.526 1.00 13.11 360 ASN B C 1
ATOM 4725 O O . ASN B 1 309 ? 4.346 81.394 30.165 1.00 13.94 360 ASN B O 1
ATOM 4730 N N . ARG B 1 310 ? 5.357 80.312 28.460 1.00 12.15 361 ARG B N 1
ATOM 4731 C CA . ARG B 1 310 ? 4.049 79.791 27.988 1.00 13.55 361 ARG B CA 1
ATOM 4732 C C . ARG B 1 310 ? 3.486 78.925 29.119 1.00 11.28 361 ARG B C 1
ATOM 4733 O O . ARG B 1 310 ? 2.310 79.066 29.440 1.00 12.83 361 ARG B O 1
ATOM 4741 N N . MET B 1 311 ? 4.326 78.099 29.745 1.00 11.92 362 MET B N 1
ATOM 4742 C CA . MET B 1 311 ? 3.848 77.187 30.771 1.00 12.29 362 MET B CA 1
ATOM 4743 C C . MET B 1 311 ? 3.346 77.978 31.971 1.00 13.20 362 MET B C 1
ATOM 4744 O O . MET B 1 311 ? 2.268 77.700 32.538 1.00 13.61 362 MET B O 1
ATOM 4749 N N . HIS B 1 312 ? 4.133 78.974 32.426 1.00 13.63 363 HIS B N 1
ATOM 4750 C CA . HIS B 1 312 ? 3.783 79.682 33.644 1.00 14.01 363 HIS B CA 1
ATOM 4751 C C . HIS B 1 312 ? 2.538 80.554 33.456 1.00 13.36 363 HIS B C 1
ATOM 4752 O O . HIS B 1 312 ? 1.650 80.580 34.328 1.00 13.65 363 HIS B O 1
ATOM 4759 N N . ALA B 1 313 ? 2.416 81.256 32.341 1.00 12.88 364 ALA B N 1
ATOM 4760 C CA . ALA B 1 313 ? 1.188 82.041 32.093 1.00 13.29 364 ALA B CA 1
ATOM 4761 C C . ALA B 1 313 ? -0.043 81.152 31.950 1.00 13.42 364 ALA B C 1
ATOM 4762 O O . ALA B 1 313 ? -1.091 81.456 32.511 1.00 13.40 364 ALA B O 1
ATOM 4764 N N . GLN B 1 314 ? 0.084 80.060 31.199 1.00 12.51 365 GLN B N 1
ATOM 4765 C CA . GLN B 1 314 ? -1.049 79.161 30.989 1.00 12.34 365 GLN B CA 1
ATOM 4766 C C . GLN B 1 314 ? -1.474 78.493 32.286 1.00 12.71 365 GLN B C 1
ATOM 4767 O O . GLN B 1 314 ? -2.667 78.277 32.519 1.00 12.72 365 GLN B O 1
ATOM 4773 N N . ASN B 1 315 ? -0.510 78.129 33.161 1.00 12.66 366 ASN B N 1
ATOM 4774 C CA . ASN B 1 315 ? -0.868 77.559 34.454 1.00 13.06 366 ASN B CA 1
ATOM 4775 C C . ASN B 1 315 ? -1.803 78.521 35.212 1.00 13.70 366 ASN B C 1
ATOM 4776 O O . ASN B 1 315 ? -2.809 78.066 35.794 1.00 14.20 366 ASN B O 1
ATOM 4781 N N . ALA B 1 316 ? -1.436 79.822 35.249 1.00 14.11 367 ALA B N 1
ATOM 4782 C CA . ALA B 1 316 ? -2.254 80.809 35.932 1.00 13.60 367 ALA B CA 1
ATOM 4783 C C . ALA B 1 316 ? -3.627 80.955 35.259 1.00 13.29 367 ALA B C 1
ATOM 4784 O O . ALA B 1 316 ? -4.629 81.139 35.967 1.00 15.21 367 ALA B O 1
ATOM 4786 N N . ILE B 1 317 ? -3.658 80.949 33.920 1.00 12.16 368 ILE B N 1
ATOM 4787 C CA . ILE B 1 317 ? -4.927 81.011 33.198 1.00 13.15 368 ILE B CA 1
ATOM 4788 C C . ILE B 1 317 ? -5.835 79.848 33.624 1.00 13.37 368 ILE B C 1
ATOM 4789 O O . ILE B 1 317 ? -7.020 80.044 33.910 1.00 13.89 368 ILE B O 1
ATOM 4794 N N . MET B 1 318 ? -5.337 78.633 33.558 1.00 13.42 369 MET B N 1
ATOM 4795 C CA . MET B 1 318 ? -6.107 77.446 33.895 1.00 14.11 369 MET B CA 1
ATOM 4796 C C . MET B 1 318 ? -6.578 77.491 35.359 1.00 14.06 369 MET B C 1
ATOM 4797 O O . MET B 1 318 ? -7.715 77.152 35.679 1.00 14.78 369 MET B O 1
ATOM 4802 N N . LEU B 1 319 ? -5.711 77.917 36.280 1.00 13.76 370 LEU B N 1
ATOM 4803 C CA . LEU B 1 319 ? -6.080 78.084 37.676 1.00 14.53 370 LEU B CA 1
ATOM 4804 C C . LEU B 1 319 ? -7.287 79.016 37.779 1.00 14.33 370 LEU B C 1
ATOM 4805 O O . LEU B 1 319 ? -8.251 78.718 38.488 1.00 14.93 370 LEU B O 1
ATOM 4810 N N . HIS B 1 320 ? -7.205 80.160 37.097 1.00 14.27 371 HIS B N 1
ATOM 4811 C CA . HIS B 1 320 ? -8.306 81.125 37.148 1.00 15.03 371 HIS B CA 1
ATOM 4812 C C . HIS B 1 320 ? -9.613 80.528 36.614 1.00 15.26 371 HIS B C 1
ATOM 4813 O O . HIS B 1 320 ? -10.654 80.656 37.257 1.00 16.15 371 HIS B O 1
ATOM 4820 N N . LEU B 1 321 ? -9.565 79.843 35.467 1.00 14.58 372 LEU B N 1
ATOM 4821 C CA . LEU B 1 321 ? -10.764 79.278 34.849 1.00 14.48 372 LEU B CA 1
ATOM 4822 C C . LEU B 1 321 ? -11.394 78.212 35.747 1.00 15.32 372 LEU B C 1
ATOM 4823 O O . LEU B 1 321 ? -12.601 77.978 35.659 1.00 17.75 372 LEU B O 1
ATOM 4828 N N . LEU B 1 322 ? -10.575 77.490 36.527 1.00 14.79 373 LEU B N 1
ATOM 4829 C CA . LEU B 1 322 ? -11.047 76.385 37.336 1.00 16.62 373 LEU B CA 1
ATOM 4830 C C . LEU B 1 322 ? -11.362 76.811 38.772 1.00 15.98 373 LEU B C 1
ATOM 4831 O O . LEU B 1 322 ? -11.671 75.975 39.615 1.00 18.39 373 LEU B O 1
ATOM 4836 N N . GLY B 1 323 ? -11.367 78.127 39.030 1.00 16.38 374 GLY B N 1
ATOM 4837 C CA . GLY B 1 323 ? -11.837 78.680 40.288 1.00 18.94 374 GLY B CA 1
ATOM 4838 C C . GLY B 1 323 ? -10.822 78.886 41.409 1.00 18.24 374 GLY B C 1
ATOM 4839 O O . GLY B 1 323 ? -11.220 79.128 42.543 1.00 22.43 374 GLY B O 1
ATOM 4840 N N . PHE B 1 324 ? -9.525 78.805 41.066 1.00 17.55 375 PHE B N 1
ATOM 4841 C CA . PHE B 1 324 ? -8.431 78.991 41.995 1.00 20.07 375 PHE B CA 1
ATOM 4842 C C . PHE B 1 324 ? -7.838 80.413 41.899 1.00 23.12 375 PHE B C 1
ATOM 4843 O O . PHE B 1 324 ? -8.297 81.235 41.076 1.00 24.70 375 PHE B O 1
ATOM 4852 N N . LEU C 1 21 ? -12.534 34.087 33.759 1.00 45.99 72 LEU C N 1
ATOM 4853 C CA . LEU C 1 21 ? -11.986 34.474 32.426 1.00 40.01 72 LEU C CA 1
ATOM 4854 C C . LEU C 1 21 ? -11.079 35.695 32.514 1.00 32.33 72 LEU C C 1
ATOM 4855 O O . LEU C 1 21 ? -11.400 36.718 33.142 1.00 33.40 72 LEU C O 1
ATOM 4860 N N . LYS C 1 22 ? -10.034 35.658 31.691 1.00 27.32 73 LYS C N 1
ATOM 4861 C CA . LYS C 1 22 ? -8.975 36.634 31.797 1.00 24.87 73 LYS C CA 1
ATOM 4862 C C . LYS C 1 22 ? -9.422 37.929 31.118 1.00 18.41 73 LYS C C 1
ATOM 4863 O O . LYS C 1 22 ? -8.974 38.993 31.551 1.00 18.58 73 LYS C O 1
ATOM 4869 N N . ASP C 1 23 ? -10.137 37.834 29.995 1.00 15.09 74 ASP C N 1
ATOM 4870 C CA . ASP C 1 23 ? -10.273 38.942 29.022 1.00 14.71 74 ASP C CA 1
ATOM 4871 C C . ASP C 1 23 ? -11.728 39.411 28.895 1.00 14.82 74 ASP C C 1
ATOM 4872 O O . ASP C 1 23 ? -12.631 38.721 29.355 1.00 18.43 74 ASP C O 1
ATOM 4877 N N . PHE C 1 24 ? -11.958 40.596 28.312 1.00 14.68 75 PHE C N 1
ATOM 4878 C CA . PHE C 1 24 ? -13.318 41.079 28.009 1.00 14.80 75 PHE C CA 1
ATOM 4879 C C . PHE C 1 24 ? -13.430 41.320 26.514 1.00 13.96 75 PHE C C 1
ATOM 4880 O O . PHE C 1 24 ? -13.191 42.419 26.010 1.00 14.24 75 PHE C O 1
ATOM 4888 N N . LEU C 1 25 ? -13.748 40.240 25.781 1.00 14.48 76 LEU C N 1
ATOM 4889 C CA . LEU C 1 25 ? -13.759 40.251 24.330 1.00 14.31 76 LEU C CA 1
ATOM 4890 C C . LEU C 1 25 ? -15.182 40.281 23.747 1.00 13.33 76 LEU C C 1
ATOM 4891 O O . LEU C 1 25 ? -15.323 40.655 22.577 1.00 13.81 76 LEU C O 1
ATOM 4896 N N . ALA C 1 26 ? -16.160 39.792 24.517 1.00 13.49 77 ALA C N 1
ATOM 4897 C CA . ALA C 1 26 ? -17.552 39.651 24.069 1.00 13.27 77 ALA C CA 1
ATOM 4898 C C . ALA C 1 26 ? -18.387 39.564 25.333 1.00 12.55 77 ALA C C 1
ATOM 4899 O O . ALA C 1 26 ? -17.963 38.910 26.286 1.00 14.62 77 ALA C O 1
ATOM 4901 N N . ILE C 1 27 ? -19.569 40.225 25.368 1.00 13.18 78 ILE C N 1
ATOM 4902 C CA . ILE C 1 27 ? -20.334 40.243 26.614 1.00 13.11 78 ILE C CA 1
ATOM 4903 C C . ILE C 1 27 ? -20.712 38.843 27.087 1.00 13.48 78 ILE C C 1
ATOM 4904 O O . ILE C 1 27 ? -20.619 38.559 28.283 1.00 15.11 78 ILE C O 1
ATOM 4909 N N . ASP C 1 28 ? -21.148 37.988 26.157 1.00 14.29 79 ASP C N 1
ATOM 4910 C CA . ASP C 1 28 ? -21.656 36.672 26.538 1.00 14.73 79 ASP C CA 1
ATOM 4911 C C . ASP C 1 28 ? -20.566 35.611 26.662 1.00 16.13 79 ASP C C 1
ATOM 4912 O O . ASP C 1 28 ? -20.874 34.406 26.728 1.00 17.74 79 ASP C O 1
ATOM 4917 N N . ASP C 1 29 ? -19.301 36.053 26.796 1.00 15.80 80 ASP C N 1
ATOM 4918 C CA . ASP C 1 29 ? -18.270 35.192 27.392 1.00 15.79 80 ASP C CA 1
ATOM 4919 C C . ASP C 1 29 ? -18.488 35.043 28.900 1.00 16.28 80 ASP C C 1
ATOM 4920 O O . ASP C 1 29 ? -17.869 34.209 29.544 1.00 19.24 80 ASP C O 1
ATOM 4925 N N . PHE C 1 30 ? -19.311 35.923 29.500 1.00 16.31 81 PHE C N 1
ATOM 4926 C CA . PHE C 1 30 ? -19.591 35.935 30.922 1.00 17.40 81 PHE C CA 1
ATOM 4927 C C . PHE C 1 30 ? -21.043 35.531 31.130 1.00 16.80 81 PHE C C 1
ATOM 4928 O O . PHE C 1 30 ? -21.847 35.666 30.208 1.00 18.43 81 PHE C O 1
ATOM 4936 N N . ASP C 1 31 ? -21.362 35.089 32.340 1.00 18.23 82 ASP C N 1
ATOM 4937 C CA . ASP C 1 31 ? -22.728 34.738 32.676 1.00 17.41 82 ASP C CA 1
ATOM 4938 C C . ASP C 1 31 ? -23.541 35.955 33.107 1.00 17.16 82 ASP C C 1
ATOM 4939 O O . ASP C 1 31 ? -23.047 37.045 33.381 1.00 17.61 82 ASP C O 1
ATOM 4944 N N . THR C 1 32 ? -24.854 35.719 33.203 1.00 18.24 83 THR C N 1
ATOM 4945 C CA . THR C 1 32 ? -25.789 36.764 33.604 1.00 17.11 83 THR C CA 1
ATOM 4946 C C . THR C 1 32 ? -25.386 37.457 34.911 1.00 17.06 83 THR C C 1
ATOM 4947 O O . THR C 1 32 ? -25.354 38.706 35.003 1.00 18.01 83 THR C O 1
ATOM 4951 N N . ALA C 1 33 ? -25.123 36.667 35.951 1.00 18.73 84 ALA C N 1
ATOM 4952 C CA . ALA C 1 33 ? -24.830 37.219 37.271 1.00 19.87 84 ALA C CA 1
ATOM 4953 C C . ALA C 1 33 ? -23.588 38.123 37.225 1.00 17.60 84 ALA C C 1
ATOM 4954 O O . ALA C 1 33 ? -23.547 39.159 37.892 1.00 20.01 84 ALA C O 1
ATOM 4956 N N . THR C 1 34 ? -22.567 37.694 36.465 1.00 18.25 85 THR C N 1
ATOM 4957 C CA . THR C 1 34 ? -21.326 38.457 36.387 1.00 17.58 85 THR C CA 1
ATOM 4958 C C . THR C 1 34 ? -21.548 39.789 35.657 1.00 16.40 85 THR C C 1
ATOM 4959 O O . THR C 1 34 ? -21.055 40.828 36.096 1.00 16.86 85 THR C O 1
ATOM 4963 N N . ILE C 1 35 ? -22.276 39.752 34.543 1.00 16.43 86 ILE C N 1
ATOM 4964 C CA . ILE C 1 35 ? -22.600 40.966 33.795 1.00 16.63 86 ILE C CA 1
ATOM 4965 C C . ILE C 1 35 ? -23.396 41.946 34.673 1.00 16.67 86 ILE C C 1
ATOM 4966 O O . ILE C 1 35 ? -23.090 43.158 34.711 1.00 16.75 86 ILE C O 1
ATOM 4971 N N . LYS C 1 36 ? -24.388 41.410 35.409 1.00 16.28 87 LYS C N 1
ATOM 4972 C CA . LYS C 1 36 ? -25.177 42.271 36.272 1.00 19.03 87 LYS C CA 1
ATOM 4973 C C . LYS C 1 36 ? -24.323 42.870 37.404 1.00 18.56 87 LYS C C 1
ATOM 4974 O O . LYS C 1 36 ? -24.482 44.039 37.744 1.00 20.68 87 LYS C O 1
ATOM 4980 N N . THR C 1 37 ? -23.389 42.099 37.951 1.00 19.06 88 THR C N 1
ATOM 4981 C CA . THR C 1 37 ? -22.495 42.601 38.975 1.00 20.45 88 THR C CA 1
ATOM 4982 C C . THR C 1 37 ? -21.607 43.735 38.443 1.00 17.52 88 THR C C 1
ATOM 4983 O O . THR C 1 37 ? -21.383 44.733 39.138 1.00 19.72 88 THR C O 1
ATOM 4987 N N . ILE C 1 38 ? -21.064 43.567 37.237 1.00 16.76 89 ILE C N 1
ATOM 4988 C CA . ILE C 1 38 ? -20.258 44.617 36.631 1.00 16.12 89 ILE C CA 1
ATOM 4989 C C . ILE C 1 38 ? -21.090 45.889 36.438 1.00 16.30 89 ILE C C 1
ATOM 4990 O O . ILE C 1 38 ? -20.624 46.989 36.709 1.00 17.62 89 ILE C O 1
ATOM 4995 N N . LEU C 1 39 ? -22.356 45.745 36.009 1.00 16.04 90 LEU C N 1
ATOM 4996 C CA . LEU C 1 39 ? -23.190 46.921 35.783 1.00 15.84 90 LEU C CA 1
ATOM 4997 C C . LEU C 1 39 ? -23.525 47.606 37.110 1.00 16.11 90 LEU C C 1
ATOM 4998 O O . LEU C 1 39 ? -23.585 48.855 37.153 1.00 18.24 90 LEU C O 1
ATOM 5003 N N . ASP C 1 40 ? -23.736 46.824 38.188 1.00 17.80 91 ASP C N 1
ATOM 5004 C CA . ASP C 1 40 ? -23.952 47.379 39.526 1.00 19.52 91 ASP C CA 1
ATOM 5005 C C . ASP C 1 40 ? -22.713 48.167 39.965 1.00 19.20 91 ASP C C 1
ATOM 5006 O O . ASP C 1 40 ? -22.825 49.283 40.492 1.00 20.68 91 ASP C O 1
ATOM 5011 N N . LYS C 1 41 ? -21.520 47.565 39.795 1.00 17.84 92 LYS C N 1
ATOM 5012 C CA . LYS C 1 41 ? -20.298 48.253 40.181 1.00 18.89 92 LYS C CA 1
ATOM 5013 C C . LYS C 1 41 ? -20.106 49.529 39.358 1.00 16.87 92 LYS C C 1
ATOM 5014 O O . LYS C 1 41 ? -19.606 50.547 39.861 1.00 19.15 92 LYS C O 1
ATOM 5020 N N . ALA C 1 42 ? -20.499 49.490 38.084 1.00 16.42 93 ALA C N 1
ATOM 5021 C CA . ALA C 1 42 ? -20.442 50.685 37.240 1.00 16.11 93 ALA C CA 1
ATOM 5022 C C . ALA C 1 42 ? -21.202 51.859 37.856 1.00 16.06 93 ALA C C 1
ATOM 5023 O O . ALA C 1 42 ? -20.683 52.983 37.906 1.00 16.89 93 ALA C O 1
ATOM 5025 N N . SER C 1 43 ? -22.427 51.607 38.354 1.00 16.79 94 SER C N 1
ATOM 5026 C CA . SER C 1 43 ? -23.203 52.640 39.022 1.00 17.52 94 SER C CA 1
ATOM 5027 C C . SER C 1 43 ? -22.523 53.154 40.294 1.00 17.14 94 SER C C 1
ATOM 5028 O O . SER C 1 43 ? -22.544 54.376 40.568 1.00 19.46 94 SER C O 1
ATOM 5031 N N . GLU C 1 44 ? -21.948 52.228 41.086 1.00 17.61 95 GLU C N 1
ATOM 5032 C CA A GLU C 1 44 ? -21.337 52.571 42.360 0.50 18.85 95 GLU C CA 1
ATOM 5033 C CA B GLU C 1 44 ? -21.329 52.560 42.365 0.50 18.93 95 GLU C CA 1
ATOM 5034 C C . GLU C 1 44 ? -20.134 53.505 42.151 1.00 18.14 95 GLU C C 1
ATOM 5035 O O . GLU C 1 44 ? -19.972 54.524 42.852 1.00 19.60 95 GLU C O 1
ATOM 5046 N N . VAL C 1 45 ? -19.239 53.134 41.221 1.00 17.53 96 VAL C N 1
ATOM 5047 C CA . VAL C 1 45 ? -18.031 53.934 41.023 1.00 17.19 96 VAL C CA 1
ATOM 5048 C C . VAL C 1 45 ? -18.353 55.263 40.328 1.00 15.70 96 VAL C C 1
ATOM 5049 O O . VAL C 1 45 ? -17.758 56.291 40.658 1.00 17.25 96 VAL C O 1
ATOM 5053 N N . LYS C 1 46 ? -19.342 55.254 39.424 1.00 15.86 97 LYS C N 1
ATOM 5054 C CA . LYS C 1 46 ? -19.843 56.474 38.814 1.00 15.76 97 LYS C CA 1
ATOM 5055 C C . LYS C 1 46 ? -20.321 57.461 39.890 1.00 16.38 97 LYS C C 1
ATOM 5056 O O . LYS C 1 46 ? -20.010 58.660 39.846 1.00 18.07 97 LYS C O 1
ATOM 5062 N N . ALA C 1 47 ? -21.079 56.959 40.874 1.00 17.69 98 ALA C N 1
ATOM 5063 C CA . ALA C 1 47 ? -21.622 57.828 41.925 1.00 17.78 98 ALA C CA 1
ATOM 5064 C C . ALA C 1 47 ? -20.469 58.405 42.761 1.00 18.33 98 ALA C C 1
ATOM 5065 O O . ALA C 1 47 ? -20.505 59.559 43.189 1.00 19.33 98 ALA C O 1
ATOM 5067 N N . LEU C 1 48 ? -19.431 57.585 42.992 1.00 18.88 99 LEU C N 1
ATOM 5068 C CA . LEU C 1 48 ? -18.281 58.068 43.741 1.00 19.24 99 LEU C CA 1
ATOM 5069 C C . LEU C 1 48 ? -17.625 59.225 42.982 1.00 19.07 99 LEU C C 1
ATOM 5070 O O . LEU C 1 48 ? -17.332 60.284 43.566 1.00 20.74 99 LEU C O 1
ATOM 5075 N N . LEU C 1 49 ? -17.373 59.029 41.678 1.00 17.83 100 LEU C N 1
ATOM 5076 C CA . LEU C 1 49 ? -16.765 60.114 40.918 1.00 19.47 100 LEU C CA 1
ATOM 5077 C C . LEU C 1 49 ? -17.649 61.359 40.838 1.00 18.66 100 LEU C C 1
ATOM 5078 O O . LEU C 1 49 ? -17.161 62.502 40.908 1.00 20.82 100 LEU C O 1
ATOM 5083 N N . LYS C 1 50 ? -18.959 61.154 40.710 1.00 19.97 101 LYS C N 1
ATOM 5084 C CA . LYS C 1 50 ? -19.894 62.305 40.584 1.00 21.52 101 LYS C CA 1
ATOM 5085 C C . LYS C 1 50 ? -19.948 63.115 41.884 1.00 22.13 101 LYS C C 1
ATOM 5086 O O . LYS C 1 50 ? -20.319 64.282 41.822 1.00 24.57 101 LYS C O 1
ATOM 5092 N N . SER C 1 51 ? -19.641 62.488 43.013 1.00 22.03 102 SER C N 1
ATOM 5093 C CA . SER C 1 51 ? -19.615 63.175 44.294 1.00 22.85 102 SER C CA 1
ATOM 5094 C C . SER C 1 51 ? -18.466 64.176 44.360 1.00 24.44 102 SER C C 1
ATOM 5095 O O . SER C 1 51 ? -18.445 64.982 45.279 1.00 28.47 102 SER C O 1
ATOM 5098 N N . GLY C 1 52 ? -17.517 64.082 43.429 1.00 24.11 103 GLY C N 1
ATOM 5099 C CA . GLY C 1 52 ? -16.386 65.018 43.337 1.00 26.91 103 GLY C CA 1
ATOM 5100 C C . GLY C 1 52 ? -15.137 64.472 44.009 1.00 30.48 103 GLY C C 1
ATOM 5101 O O . GLY C 1 52 ? -14.053 65.077 43.965 1.00 36.65 103 GLY C O 1
ATOM 5102 N N . GLU C 1 53 ? -15.317 63.305 44.592 1.00 26.62 104 GLU C N 1
ATOM 5103 C CA . GLU C 1 53 ? -14.196 62.751 45.374 1.00 31.52 104 GLU C CA 1
ATOM 5104 C C . GLU C 1 53 ? -13.211 62.048 44.439 1.00 25.41 104 GLU C C 1
ATOM 5105 O O . GLU C 1 53 ? -13.653 61.475 43.429 1.00 24.23 104 GLU C O 1
ATOM 5111 N N . ARG C 1 54 ? -11.937 62.057 44.803 1.00 19.58 105 ARG C N 1
ATOM 5112 C CA . ARG C 1 54 ? -10.837 61.629 43.963 1.00 16.91 105 ARG C CA 1
ATOM 5113 C C . ARG C 1 54 ? -9.837 60.821 44.774 1.00 19.02 105 ARG C C 1
ATOM 5114 O O . ARG C 1 54 ? -8.685 60.726 44.326 1.00 22.68 105 ARG C O 1
ATOM 5122 N N . ASN C 1 55 ? -10.280 60.273 45.896 1.00 19.04 106 ASN C N 1
ATOM 5123 C CA A ASN C 1 55 ? -9.393 59.419 46.741 0.50 19.14 106 ASN C CA 1
ATOM 5124 C CA B ASN C 1 55 ? -9.289 59.419 46.616 0.50 21.31 106 ASN C CA 1
ATOM 5125 C C . ASN C 1 55 ? -9.602 57.878 46.680 1.00 18.13 106 ASN C C 1
ATOM 5126 O O . ASN C 1 55 ? -9.234 57.049 47.578 1.00 21.39 106 ASN C O 1
ATOM 5135 N N . TYR C 1 56 ? -10.255 57.460 45.598 1.00 14.88 107 TYR C N 1
ATOM 5136 C CA . TYR C 1 56 ? -10.384 56.018 45.352 1.00 14.95 107 TYR C CA 1
ATOM 5137 C C . TYR C 1 56 ? -9.506 55.676 44.130 1.00 14.76 107 TYR C C 1
ATOM 5138 O O . TYR C 1 56 ? -9.869 55.959 42.979 1.00 15.30 107 TYR C O 1
ATOM 5147 N N . LEU C 1 57 ? -8.308 55.133 44.402 1.00 14.39 108 LEU C N 1
ATOM 5148 C CA . LEU C 1 57 ? -7.271 54.973 43.387 1.00 14.61 108 LEU C CA 1
ATOM 5149 C C . LEU C 1 57 ? -6.788 53.528 43.305 1.00 14.53 108 LEU C C 1
ATOM 5150 O O . LEU C 1 57 ? -5.600 53.221 43.533 1.00 16.07 108 LEU C O 1
ATOM 5155 N N . PRO C 1 58 ? -7.673 52.582 42.968 1.00 14.58 109 PRO C N 1
ATOM 5156 C CA . PRO C 1 58 ? -7.312 51.165 43.004 1.00 15.05 109 PRO C CA 1
ATOM 5157 C C . PRO C 1 58 ? -6.219 50.790 42.006 1.00 14.97 109 PRO C C 1
ATOM 5158 O O . PRO C 1 58 ? -5.595 49.738 42.169 1.00 17.20 109 PRO C O 1
ATOM 5162 N N . PHE C 1 59 ? -6.091 51.577 40.938 1.00 14.18 110 PHE C N 1
ATOM 5163 C CA . PHE C 1 59 ? -5.113 51.319 39.870 1.00 14.20 110 PHE C CA 1
ATOM 5164 C C . PHE C 1 59 ? -3.775 52.039 40.098 1.00 14.85 110 PHE C C 1
ATOM 5165 O O . PHE C 1 59 ? -2.966 52.090 39.157 1.00 15.37 110 PHE C O 1
ATOM 5173 N N . LYS C 1 60 ? -3.552 52.585 41.298 1.00 15.91 111 LYS C N 1
ATOM 5174 C CA . LYS C 1 60 ? -2.258 53.199 41.585 1.00 16.55 111 LYS C CA 1
ATOM 5175 C C . LYS C 1 60 ? -1.134 52.209 41.209 1.00 16.62 111 LYS C C 1
ATOM 5176 O O . LYS C 1 60 ? -1.193 51.021 41.540 1.00 17.03 111 LYS C O 1
ATOM 5182 N N . GLY C 1 61 ? -0.112 52.689 40.488 1.00 16.29 112 GLY C N 1
ATOM 5183 C CA . GLY C 1 61 ? 1.008 51.833 40.131 1.00 16.34 112 GLY C CA 1
ATOM 5184 C C . GLY C 1 61 ? 0.736 50.845 39.008 1.00 16.03 112 GLY C C 1
ATOM 5185 O O . GLY C 1 61 ? 1.599 50.015 38.697 1.00 18.43 112 GLY C O 1
ATOM 5186 N N . LYS C 1 62 ? -0.422 50.969 38.328 1.00 14.60 113 LYS C N 1
ATOM 5187 C CA . LYS C 1 62 ? -0.736 50.105 37.195 1.00 13.72 113 LYS C CA 1
ATOM 5188 C C . LYS C 1 62 ? -0.735 50.886 35.890 1.00 13.04 113 LYS C C 1
ATOM 5189 O O . LYS C 1 62 ? -1.027 52.095 35.866 1.00 13.57 113 LYS C O 1
ATOM 5195 N N . SER C 1 63 ? -0.395 50.177 34.809 1.00 13.03 114 SER C N 1
ATOM 5196 C CA . SER C 1 63 ? -0.347 50.737 33.479 1.00 13.56 114 SER C CA 1
ATOM 5197 C C . SER C 1 63 ? -1.192 49.919 32.500 1.00 12.01 114 SER C C 1
ATOM 5198 O O . SER C 1 63 ? -1.321 48.683 32.634 1.00 13.34 114 SER C O 1
ATOM 5201 N N . MET C 1 64 ? -1.696 50.619 31.468 1.00 12.75 115 MET C N 1
ATOM 5202 C CA . MET C 1 64 ? -2.492 50.024 30.381 1.00 12.63 115 MET C CA 1
ATOM 5203 C C . MET C 1 64 ? -1.919 50.506 29.048 1.00 12.84 115 MET C C 1
ATOM 5204 O O . MET C 1 64 ? -1.862 51.717 28.844 1.00 14.15 115 MET C O 1
ATOM 5209 N N . SER C 1 65 ? -1.562 49.595 28.126 1.00 12.75 116 SER C N 1
ATOM 5210 C CA . SER C 1 65 ? -1.296 49.991 26.749 1.00 12.20 116 SER C CA 1
ATOM 5211 C C . SER C 1 65 ? -2.589 49.892 25.959 1.00 12.28 116 SER C C 1
ATOM 5212 O O . SER C 1 65 ? -3.258 48.856 25.998 1.00 13.58 116 SER C O 1
ATOM 5215 N N . MET C 1 66 ? -2.898 50.968 25.221 1.00 12.68 117 MET C N 1
ATOM 5216 C CA . MET C 1 66 ? -4.068 51.050 24.356 1.00 12.60 117 MET C CA 1
ATOM 5217 C C . MET C 1 66 ? -3.625 51.033 22.899 1.00 13.58 117 MET C C 1
ATOM 5218 O O . MET C 1 66 ? -2.975 51.979 22.430 1.00 15.32 117 MET C O 1
ATOM 5223 N N . ILE C 1 67 ? -3.884 49.921 22.216 1.00 13.00 118 ILE C N 1
ATOM 5224 C CA . ILE C 1 67 ? -3.536 49.744 20.828 1.00 14.16 118 ILE C CA 1
ATOM 5225 C C . ILE C 1 67 ? -4.719 50.176 19.971 1.00 14.13 118 ILE C C 1
ATOM 5226 O O . ILE C 1 67 ? -5.814 49.603 20.111 1.00 15.97 118 ILE C O 1
ATOM 5231 N N . PHE C 1 68 ? -4.501 51.189 19.128 1.00 14.64 119 PHE C N 1
ATOM 5232 C CA . PHE C 1 68 ? -5.537 51.668 18.207 1.00 14.78 119 PHE C CA 1
ATOM 5233 C C . PHE C 1 68 ? -5.138 51.481 16.746 1.00 16.98 119 PHE C C 1
ATOM 5234 O O . PHE C 1 68 ? -4.198 52.147 16.298 1.00 19.02 119 PHE C O 1
ATOM 5242 N N . ALA C 1 69 ? -5.881 50.663 15.967 1.00 16.90 120 ALA C N 1
ATOM 5243 C CA . ALA C 1 69 ? -5.617 50.495 14.543 1.00 18.15 120 ALA C CA 1
ATOM 5244 C C . ALA C 1 69 ? -6.268 51.590 13.703 1.00 18.59 120 ALA C C 1
ATOM 5245 O O . ALA C 1 69 ? -5.943 51.779 12.523 1.00 23.49 120 ALA C O 1
ATOM 5247 N N . LYS C 1 70 ? -7.108 52.355 14.372 1.00 21.12 121 LYS C N 1
ATOM 5248 C CA . LYS C 1 70 ? -7.682 53.541 13.713 1.00 27.57 121 LYS C CA 1
ATOM 5249 C C . LYS C 1 70 ? -7.975 54.579 14.795 1.00 26.75 121 LYS C C 1
ATOM 5250 O O . LYS C 1 70 ? -8.202 54.212 15.936 1.00 21.55 121 LYS C O 1
ATOM 5256 N N . PRO C 1 71 ? -7.875 55.869 14.456 1.00 33.42 122 PRO C N 1
ATOM 5257 C CA . PRO C 1 71 ? -8.239 56.926 15.397 1.00 34.83 122 PRO C CA 1
ATOM 5258 C C . PRO C 1 71 ? -9.604 56.827 16.100 1.00 29.56 122 PRO C C 1
ATOM 5259 O O . PRO C 1 71 ? -10.466 56.189 15.609 1.00 33.72 122 PRO C O 1
ATOM 5263 N N . SER C 1 72 ? -9.705 57.470 17.276 1.00 28.41 123 SER C N 1
ATOM 5264 C CA . SER C 1 72 ? -10.917 57.409 18.119 1.00 20.82 123 SER C CA 1
ATOM 5265 C C . SER C 1 72 ? -11.010 58.622 19.045 1.00 19.61 123 SER C C 1
ATOM 5266 O O . SER C 1 72 ? -9.967 59.130 19.441 1.00 19.41 123 SER C O 1
ATOM 5269 N N . MET C 1 73 ? -12.224 59.059 19.347 1.00 19.12 124 MET C N 1
ATOM 5270 C CA . MET C 1 73 ? -12.450 60.042 20.404 1.00 17.22 124 MET C CA 1
ATOM 5271 C C . MET C 1 73 ? -13.042 59.392 21.645 1.00 15.57 124 MET C C 1
ATOM 5272 O O . MET C 1 73 ? -12.456 59.456 22.724 1.00 16.46 124 MET C O 1
ATOM 5277 N N . ARG C 1 74 ? -14.221 58.780 21.507 1.00 15.73 125 ARG C N 1
ATOM 5278 C CA . ARG C 1 74 ? -14.915 58.234 22.703 1.00 14.84 125 ARG C CA 1
ATOM 5279 C C . ARG C 1 74 ? -14.082 57.134 23.371 1.00 14.02 125 ARG C C 1
ATOM 5280 O O . ARG C 1 74 ? -13.854 57.232 24.574 1.00 14.16 125 ARG C O 1
ATOM 5288 N N . THR C 1 75 ? -13.672 56.121 22.609 1.00 14.21 126 THR C N 1
ATOM 5289 C CA . THR C 1 75 ? -12.965 54.989 23.220 1.00 14.03 126 THR C CA 1
ATOM 5290 C C . THR C 1 75 ? -11.662 55.467 23.861 1.00 12.68 126 THR C C 1
ATOM 5291 O O . THR C 1 75 ? -11.350 55.148 25.015 1.00 13.12 126 THR C O 1
ATOM 5295 N N . ARG C 1 76 ? -10.906 56.248 23.084 1.00 13.78 127 ARG C N 1
ATOM 5296 C CA . ARG C 1 76 ? -9.633 56.779 23.568 1.00 15.02 127 ARG C CA 1
ATOM 5297 C C . ARG C 1 76 ? -9.789 57.607 24.847 1.00 13.84 127 ARG C C 1
ATOM 5298 O O . ARG C 1 76 ? -9.090 57.374 25.835 1.00 13.48 127 ARG C O 1
ATOM 5306 N N . VAL C 1 77 ? -10.674 58.621 24.822 1.00 13.97 128 VAL C N 1
ATOM 5307 C CA . VAL C 1 77 ? -10.742 59.554 25.934 1.00 13.15 128 VAL C CA 1
ATOM 5308 C C . VAL C 1 77 ? -11.352 58.863 27.150 1.00 12.58 128 VAL C C 1
ATOM 5309 O O . VAL C 1 77 ? -10.915 59.061 28.273 1.00 13.23 128 VAL C O 1
ATOM 5313 N N . SER C 1 78 ? -12.386 58.022 26.922 1.00 12.32 129 SER C N 1
ATOM 5314 C CA . SER C 1 78 ? -13.007 57.349 28.050 1.00 13.05 129 SER C CA 1
ATOM 5315 C C . SER C 1 78 ? -12.031 56.412 28.770 1.00 11.99 129 SER C C 1
ATOM 5316 O O . SER C 1 78 ? -11.974 56.386 29.990 1.00 12.87 129 SER C O 1
ATOM 5319 N N . PHE C 1 79 ? -11.288 55.580 28.014 1.00 12.39 130 PHE C N 1
ATOM 5320 C CA . PHE C 1 79 ? -10.312 54.680 28.626 1.00 12.69 130 PHE C CA 1
ATOM 5321 C C . PHE C 1 79 ? -9.167 55.432 29.313 1.00 11.34 130 PHE C C 1
ATOM 5322 O O . PHE C 1 79 ? -8.835 55.152 30.454 1.00 13.09 130 PHE C O 1
ATOM 5330 N N . GLU C 1 80 ? -8.602 56.427 28.626 1.00 11.82 131 GLU C N 1
ATOM 5331 C CA . GLU C 1 80 ? -7.432 57.119 29.179 1.00 12.15 131 GLU C CA 1
ATOM 5332 C C . GLU C 1 80 ? -7.837 57.921 30.414 1.00 12.31 131 GLU C C 1
ATOM 5333 O O . GLU C 1 80 ? -7.149 57.932 31.447 1.00 12.75 131 GLU C O 1
ATOM 5339 N N . THR C 1 81 ? -8.987 58.651 30.343 1.00 12.86 132 THR C N 1
ATOM 5340 C CA . THR C 1 81 ? -9.434 59.450 31.469 1.00 12.20 132 THR C CA 1
ATOM 5341 C C . THR C 1 81 ? -9.878 58.568 32.651 1.00 11.72 132 THR C C 1
ATOM 5342 O O . THR C 1 81 ? -9.520 58.800 33.805 1.00 12.71 132 THR C O 1
ATOM 5346 N N . GLY C 1 82 ? -10.620 57.490 32.341 1.00 12.44 133 GLY C N 1
ATOM 5347 C CA . GLY C 1 82 ? -11.077 56.623 33.412 1.00 13.03 133 GLY C CA 1
ATOM 5348 C C . GLY C 1 82 ? -9.941 55.960 34.187 1.00 12.91 133 GLY C C 1
ATOM 5349 O O . GLY C 1 82 ? -9.943 55.867 35.406 1.00 13.36 133 GLY C O 1
ATOM 5350 N N . PHE C 1 83 ? -8.958 55.474 33.418 1.00 12.44 134 PHE C N 1
ATOM 5351 C CA . PHE C 1 83 ? -7.796 54.806 34.005 1.00 12.51 134 PHE C CA 1
ATOM 5352 C C . PHE C 1 83 ? -7.044 55.791 34.915 1.00 12.73 134 PHE C C 1
ATOM 5353 O O . PHE C 1 83 ? -6.648 55.440 36.020 1.00 13.84 134 PHE C O 1
ATOM 5361 N N . PHE C 1 84 ? -6.880 57.041 34.451 1.00 12.65 135 PHE C N 1
ATOM 5362 C CA . PHE C 1 84 ? -6.274 58.106 35.254 1.00 13.25 135 PHE C CA 1
ATOM 5363 C C . PHE C 1 84 ? -7.065 58.391 36.533 1.00 12.96 135 PHE C C 1
ATOM 5364 O O . PHE C 1 84 ? -6.521 58.542 37.619 1.00 14.18 135 PHE C O 1
ATOM 5372 N N . LEU C 1 85 ? -8.403 58.480 36.418 1.00 13.10 136 LEU C N 1
ATOM 5373 C CA . LEU C 1 85 ? -9.217 58.812 37.581 1.00 13.88 136 LEU C CA 1
ATOM 5374 C C . LEU C 1 85 ? -9.171 57.712 38.655 1.00 14.98 136 LEU C C 1
ATOM 5375 O O . LEU C 1 85 ? -9.428 57.986 39.834 1.00 17.40 136 LEU C O 1
ATOM 5380 N N . LEU C 1 86 ? -8.850 56.471 38.254 1.00 13.75 137 LEU C N 1
ATOM 5381 C CA . LEU C 1 86 ? -8.700 55.372 39.188 1.00 13.68 137 LEU C CA 1
ATOM 5382 C C . LEU C 1 86 ? -7.238 55.122 39.586 1.00 13.74 137 LEU C C 1
ATOM 5383 O O . LEU C 1 86 ? -6.973 54.195 40.346 1.00 13.30 137 LEU C O 1
ATOM 5388 N N . GLY C 1 87 ? -6.323 55.978 39.132 1.00 13.95 138 GLY C N 1
ATOM 5389 C CA . GLY C 1 87 ? -4.969 55.995 39.687 1.00 14.66 138 GLY C CA 1
ATOM 5390 C C . GLY C 1 87 ? -3.845 55.508 38.776 1.00 14.45 138 GLY C C 1
ATOM 5391 O O . GLY C 1 87 ? -2.697 55.520 39.235 1.00 16.12 138 GLY C O 1
ATOM 5392 N N . GLY C 1 88 ? -4.161 54.973 37.598 1.00 13.34 139 GLY C N 1
ATOM 5393 C CA . GLY C 1 88 ? -3.181 54.362 36.716 1.00 14.57 139 GLY C CA 1
ATOM 5394 C C . GLY C 1 88 ? -2.751 55.286 35.584 1.00 13.34 139 GLY C C 1
ATOM 5395 O O . GLY C 1 88 ? -3.182 56.456 35.511 1.00 15.89 139 GLY C O 1
ATOM 5396 N N . HIS C 1 89 ? -1.910 54.741 34.691 1.00 13.23 140 HIS C N 1
ATOM 5397 C CA . HIS C 1 89 ? -1.454 55.426 33.492 1.00 12.29 140 HIS C CA 1
ATOM 5398 C C . HIS C 1 89 ? -1.727 54.590 32.238 1.00 12.96 140 HIS C C 1
ATOM 5399 O O . HIS C 1 89 ? -1.251 53.436 32.132 1.00 13.91 140 HIS C O 1
ATOM 5406 N N . ALA C 1 90 ? -2.513 55.175 31.308 1.00 12.88 141 ALA C N 1
ATOM 5407 C CA . ALA C 1 90 ? -2.769 54.563 30.019 1.00 12.66 141 ALA C CA 1
ATOM 5408 C C . ALA C 1 90 ? -1.874 55.195 28.956 1.00 12.90 141 ALA C C 1
ATOM 5409 O O . ALA C 1 90 ? -1.768 56.419 28.861 1.00 17.04 141 ALA C O 1
ATOM 5411 N N . LEU C 1 91 ? -1.269 54.337 28.126 1.00 13.10 142 LEU C N 1
ATOM 5412 C CA . LEU C 1 91 ? -0.434 54.726 26.998 1.00 13.25 142 LEU C CA 1
ATOM 5413 C C . LEU C 1 91 ? -1.253 54.620 25.709 1.00 13.34 142 LEU C C 1
ATOM 5414 O O . LEU C 1 91 ? -1.892 53.587 25.441 1.00 14.75 142 LEU C O 1
ATOM 5419 N N . TYR C 1 92 ? -1.173 55.662 24.882 1.00 13.51 143 TYR C N 1
ATOM 5420 C CA . TYR C 1 92 ? -1.847 55.678 23.578 1.00 13.84 143 TYR C CA 1
ATOM 5421 C C . TYR C 1 92 ? -0.882 55.242 22.471 1.00 14.31 143 TYR C C 1
ATOM 5422 O O . TYR C 1 92 ? 0.020 55.981 22.091 1.00 14.47 143 TYR C O 1
ATOM 5431 N N . LEU C 1 93 ? -1.084 54.033 21.943 1.00 14.08 144 LEU C N 1
ATOM 5432 C CA . LEU C 1 93 ? -0.285 53.518 20.825 1.00 15.75 144 LEU C CA 1
ATOM 5433 C C . LEU C 1 93 ? -1.147 53.595 19.555 1.00 17.41 144 LEU C C 1
ATOM 5434 O O . LEU C 1 93 ? -2.001 52.730 19.284 1.00 18.60 144 LEU C O 1
ATOM 5439 N N . GLY C 1 94 ? -0.935 54.685 18.813 1.00 17.19 145 GLY C N 1
ATOM 5440 C CA . GLY C 1 94 ? -1.708 54.951 17.626 1.00 17.73 145 GLY C CA 1
ATOM 5441 C C . GLY C 1 94 ? -1.263 54.059 16.464 1.00 19.09 145 GLY C C 1
ATOM 5442 O O . GLY C 1 94 ? -0.266 53.326 16.523 1.00 21.81 145 GLY C O 1
ATOM 5443 N N . PRO C 1 95 ? -1.997 54.148 15.358 1.00 24.30 146 PRO C N 1
ATOM 5444 C CA . PRO C 1 95 ? -1.797 53.244 14.219 1.00 25.97 146 PRO C CA 1
ATOM 5445 C C . PRO C 1 95 ? -0.357 53.148 13.688 1.00 26.64 146 PRO C C 1
ATOM 5446 O O . PRO C 1 95 ? 0.198 52.061 13.452 1.00 30.90 146 PRO C O 1
ATOM 5450 N N . ASN C 1 96 ? 0.284 54.287 13.564 1.00 23.49 147 ASN C N 1
ATOM 5451 C CA . ASN C 1 96 ? 1.625 54.355 13.011 1.00 23.56 147 ASN C CA 1
ATOM 5452 C C . ASN C 1 96 ? 2.705 54.178 14.069 1.00 23.05 147 ASN C C 1
ATOM 5453 O O . ASN C 1 96 ? 3.904 54.124 13.709 1.00 25.21 147 ASN C O 1
ATOM 5458 N N . ASP C 1 97 ? 2.325 54.139 15.352 1.00 23.41 148 ASP C N 1
ATOM 5459 C CA . ASP C 1 97 ? 3.310 54.024 16.427 1.00 23.21 148 ASP C CA 1
ATOM 5460 C C . ASP C 1 97 ? 3.971 52.648 16.467 1.00 24.14 148 ASP C C 1
ATOM 5461 O O . ASP C 1 97 ? 5.222 52.528 16.497 1.00 24.63 148 ASP C O 1
ATOM 5466 N N . ILE C 1 98 ? 3.179 51.596 16.455 1.00 25.46 149 ILE C N 1
ATOM 5467 C CA . ILE C 1 98 ? 3.742 50.260 16.563 1.00 25.43 149 ILE C CA 1
ATOM 5468 C C . ILE C 1 98 ? 3.452 49.415 15.313 1.00 26.69 149 ILE C C 1
ATOM 5469 O O . ILE C 1 98 ? 4.075 48.366 15.113 1.00 26.45 149 ILE C O 1
ATOM 5474 N N . GLN C 1 99 ? 2.498 49.825 14.467 1.00 29.38 150 GLN C N 1
ATOM 5475 C CA . GLN C 1 99 ? 2.317 49.190 13.159 1.00 31.66 150 GLN C CA 1
ATOM 5476 C C . GLN C 1 99 ? 2.099 47.686 13.338 1.00 33.27 150 GLN C C 1
ATOM 5477 O O . GLN C 1 99 ? 2.781 46.864 12.715 1.00 31.29 150 GLN C O 1
ATOM 5483 N N . MET C 1 100 ? 1.126 47.318 14.178 1.00 33.27 151 MET C N 1
ATOM 5484 C CA . MET C 1 100 ? 0.906 45.912 14.480 1.00 34.85 151 MET C CA 1
ATOM 5485 C C . MET C 1 100 ? 0.454 45.273 13.173 1.00 37.05 151 MET C C 1
ATOM 5486 O O . MET C 1 100 ? -0.323 45.856 12.458 1.00 38.54 151 MET C O 1
ATOM 5491 N N . GLY C 1 101 ? 0.927 44.083 12.831 1.00 34.34 152 GLY C N 1
ATOM 5492 C CA . GLY C 1 101 ? 0.577 43.477 11.549 1.00 32.87 152 GLY C CA 1
ATOM 5493 C C . GLY C 1 101 ? 1.405 43.968 10.357 1.00 35.58 152 GLY C C 1
ATOM 5494 O O . GLY C 1 101 ? 1.232 43.453 9.280 1.00 41.90 152 GLY C O 1
ATOM 5495 N N . LYS C 1 102 ? 2.321 44.939 10.509 1.00 29.52 153 LYS C N 1
ATOM 5496 C CA . LYS C 1 102 ? 3.116 45.364 9.381 1.00 34.60 153 LYS C CA 1
ATOM 5497 C C . LYS C 1 102 ? 4.552 45.292 9.831 1.00 33.34 153 LYS C C 1
ATOM 5498 O O . LYS C 1 102 ? 5.404 44.621 9.230 1.00 36.22 153 LYS C O 1
ATOM 5504 N N . ARG C 1 103 ? 4.808 46.002 10.904 1.00 25.74 154 ARG C N 1
ATOM 5505 C CA . ARG C 1 103 ? 6.143 45.991 11.466 1.00 26.05 154 ARG C CA 1
ATOM 5506 C C . ARG C 1 103 ? 6.382 44.753 12.326 1.00 23.49 154 ARG C C 1
ATOM 5507 O O . ARG C 1 103 ? 7.576 44.336 12.508 1.00 22.90 154 ARG C O 1
ATOM 5515 N N . GLU C 1 104 ? 5.277 44.241 12.940 1.00 23.76 155 GLU C N 1
ATOM 5516 C CA . GLU C 1 104 ? 5.411 43.218 13.957 1.00 20.48 155 GLU C CA 1
ATOM 5517 C C . GLU C 1 104 ? 4.133 42.368 14.114 1.00 19.59 155 GLU C C 1
ATOM 5518 O O . GLU C 1 104 ? 3.008 42.867 14.149 1.00 20.72 155 GLU C O 1
ATOM 5524 N N . GLU C 1 105 ? 4.314 41.065 14.320 1.00 18.24 156 GLU C N 1
ATOM 5525 C CA . GLU C 1 105 ? 3.209 40.140 14.508 1.00 18.36 156 GLU C CA 1
ATOM 5526 C C . GLU C 1 105 ? 2.507 40.347 15.857 1.00 15.84 156 GLU C C 1
ATOM 5527 O O . GLU C 1 105 ? 3.140 40.630 16.880 1.00 16.22 156 GLU C O 1
ATOM 5533 N N . THR C 1 106 ? 1.171 40.149 15.860 1.00 17.19 157 THR C N 1
ATOM 5534 C CA . THR C 1 106 ? 0.345 40.251 17.061 1.00 16.44 157 THR C CA 1
ATOM 5535 C C . THR C 1 106 ? 0.938 39.470 18.239 1.00 15.40 157 THR C C 1
ATOM 5536 O O . THR C 1 106 ? 0.959 39.923 19.383 1.00 16.16 157 THR C O 1
ATOM 5540 N N . ARG C 1 107 ? 1.348 38.221 17.988 1.00 15.52 158 ARG C N 1
ATOM 5541 C CA . ARG C 1 107 ? 1.841 37.373 19.079 1.00 15.76 158 ARG C CA 1
ATOM 5542 C C . ARG C 1 107 ? 3.071 37.968 19.777 1.00 15.20 158 ARG C C 1
ATOM 5543 O O . ARG C 1 107 ? 3.283 37.754 20.981 1.00 15.66 158 ARG C O 1
ATOM 5551 N N . ASP C 1 108 ? 3.890 38.694 19.018 1.00 15.98 159 ASP C N 1
ATOM 5552 C CA . ASP C 1 108 ? 5.077 39.327 19.584 1.00 14.57 159 ASP C CA 1
ATOM 5553 C C . ASP C 1 108 ? 4.709 40.611 20.328 1.00 14.26 159 ASP C C 1
ATOM 5554 O O . ASP C 1 108 ? 5.203 40.862 21.431 1.00 15.23 159 ASP C O 1
ATOM 5559 N N . VAL C 1 109 ? 3.784 41.408 19.779 1.00 14.69 160 VAL C N 1
ATOM 5560 C CA . VAL C 1 109 ? 3.263 42.563 20.503 1.00 15.48 160 VAL C CA 1
ATOM 5561 C C . VAL C 1 109 ? 2.683 42.128 21.861 1.00 13.95 160 VAL C C 1
ATOM 5562 O O . VAL C 1 109 ? 2.948 42.732 22.910 1.00 14.59 160 VAL C O 1
ATOM 5566 N N . ALA C 1 110 ? 1.826 41.070 21.860 1.00 13.88 161 ALA C N 1
ATOM 5567 C CA . ALA C 1 110 ? 1.213 40.599 23.082 1.00 14.33 161 ALA C CA 1
ATOM 5568 C C . ALA C 1 110 ? 2.252 40.235 24.133 1.00 13.46 161 ALA C C 1
ATOM 5569 O O . ALA C 1 110 ? 2.092 40.567 25.316 1.00 14.96 161 ALA C O 1
ATOM 5571 N N . ARG C 1 111 ? 3.311 39.487 23.719 1.00 14.45 162 ARG C N 1
ATOM 5572 C CA . ARG C 1 111 ? 4.267 38.987 24.679 1.00 15.25 162 ARG C CA 1
ATOM 5573 C C . ARG C 1 111 ? 5.186 40.092 25.203 1.00 15.35 162 ARG C C 1
ATOM 5574 O O . ARG C 1 111 ? 5.616 40.037 26.335 1.00 19.02 162 ARG C O 1
ATOM 5582 N N . VAL C 1 112 ? 5.417 41.137 24.418 1.00 14.21 163 VAL C N 1
ATOM 5583 C CA . VAL C 1 112 ? 6.204 42.268 24.888 1.00 14.92 163 VAL C CA 1
ATOM 5584 C C . VAL C 1 112 ? 5.402 43.148 25.836 1.00 14.05 163 VAL C C 1
ATOM 5585 O O . VAL C 1 112 ? 5.844 43.453 26.938 1.00 15.25 163 VAL C O 1
ATOM 5589 N N . LEU C 1 113 ? 4.192 43.556 25.404 1.00 14.65 164 LEU C N 1
ATOM 5590 C CA . LEU C 1 113 ? 3.419 44.462 26.247 1.00 14.78 164 LEU C CA 1
ATOM 5591 C C . LEU C 1 113 ? 3.021 43.837 27.579 1.00 13.65 164 LEU C C 1
ATOM 5592 O O . LEU C 1 113 ? 2.970 44.537 28.605 1.00 15.83 164 LEU C O 1
ATOM 5597 N N . SER C 1 114 ? 2.805 42.518 27.584 1.00 14.78 165 SER C N 1
ATOM 5598 C CA . SER C 1 114 ? 2.486 41.785 28.810 1.00 16.51 165 SER C CA 1
ATOM 5599 C C . SER C 1 114 ? 3.606 41.853 29.853 1.00 17.37 165 SER C C 1
ATOM 5600 O O . SER C 1 114 ? 3.353 41.646 31.034 1.00 18.41 165 SER C O 1
ATOM 5603 N N . ARG C 1 115 ? 4.843 42.117 29.417 1.00 16.80 166 ARG C N 1
ATOM 5604 C CA . ARG C 1 115 ? 5.959 42.245 30.350 1.00 16.90 166 ARG C CA 1
ATOM 5605 C C . ARG C 1 115 ? 6.138 43.676 30.878 1.00 17.22 166 ARG C C 1
ATOM 5606 O O . ARG C 1 115 ? 6.907 43.874 31.838 1.00 21.93 166 ARG C O 1
ATOM 5614 N N . TYR C 1 116 ? 5.530 44.675 30.227 1.00 14.71 167 TYR C N 1
ATOM 5615 C CA . TYR C 1 116 ? 5.625 46.067 30.677 1.00 14.66 167 TYR C CA 1
ATOM 5616 C C . TYR C 1 116 ? 4.397 46.509 31.476 1.00 14.47 167 TYR C C 1
ATOM 5617 O O . TYR C 1 116 ? 4.524 47.253 32.446 1.00 15.00 167 TYR C O 1
ATOM 5626 N N . ASN C 1 117 ? 3.187 46.085 31.021 1.00 14.43 168 ASN C N 1
ATOM 5627 C CA . ASN C 1 117 ? 1.925 46.660 31.470 1.00 14.33 168 ASN C CA 1
ATOM 5628 C C . ASN C 1 117 ? 1.047 45.623 32.162 1.00 14.34 168 ASN C C 1
ATOM 5629 O O . ASN C 1 117 ? 1.338 44.421 32.150 1.00 16.23 168 ASN C O 1
ATOM 5634 N N . ASP C 1 118 ? -0.029 46.119 32.814 1.00 13.41 169 ASP C N 1
ATOM 5635 C CA . ASP C 1 118 ? -0.911 45.274 33.619 1.00 14.05 169 ASP C CA 1
ATOM 5636 C C . ASP C 1 118 ? -2.179 44.851 32.878 1.00 13.47 169 ASP C C 1
ATOM 5637 O O . ASP C 1 118 ? -2.884 43.940 33.340 1.00 14.69 169 ASP C O 1
ATOM 5642 N N . ILE C 1 119 ? -2.474 45.510 31.756 1.00 12.28 170 ILE C N 1
ATOM 5643 C CA . ILE C 1 119 ? -3.709 45.316 30.988 1.00 13.38 170 ILE C CA 1
ATOM 5644 C C . ILE C 1 119 ? -3.473 45.965 29.617 1.00 13.22 170 ILE C C 1
ATOM 5645 O O . ILE C 1 119 ? -2.692 46.949 29.480 1.00 14.14 170 ILE C O 1
ATOM 5650 N N . ILE C 1 120 ? -4.149 45.393 28.600 1.00 12.85 171 ILE C N 1
ATOM 5651 C CA . ILE C 1 120 ? -4.057 45.875 27.233 1.00 13.03 171 ILE C CA 1
ATOM 5652 C C . ILE C 1 120 ? -5.479 46.103 26.707 1.00 13.22 171 ILE C C 1
ATOM 5653 O O . ILE C 1 120 ? -6.324 45.207 26.795 1.00 14.74 171 ILE C O 1
ATOM 5658 N N . MET C 1 121 ? -5.691 47.290 26.152 1.00 12.79 172 MET C N 1
ATOM 5659 C CA . MET C 1 121 ? -6.916 47.579 25.403 1.00 13.44 172 MET C CA 1
ATOM 5660 C C . MET C 1 121 ? -6.566 47.554 23.917 1.00 12.83 172 MET C C 1
ATOM 5661 O O . MET C 1 121 ? -5.532 48.073 23.520 1.00 15.08 172 MET C O 1
ATOM 5666 N N . ALA C 1 122 ? -7.379 46.952 23.066 1.00 13.26 173 ALA C N 1
ATOM 5667 C CA . ALA C 1 122 ? -7.115 46.952 21.637 1.00 13.83 173 ALA C CA 1
ATOM 5668 C C . ALA C 1 122 ? -8.389 47.192 20.804 1.00 13.86 173 ALA C C 1
ATOM 5669 O O . ALA C 1 122 ? -9.428 46.555 21.004 1.00 14.55 173 ALA C O 1
ATOM 5671 N N . ARG C 1 123 ? -8.212 48.157 19.896 1.00 13.45 174 ARG C N 1
ATOM 5672 C CA A ARG C 1 123 ? -9.199 48.427 18.795 0.50 13.51 174 ARG C CA 1
ATOM 5673 C CA B ARG C 1 123 ? -9.199 48.424 18.797 0.50 14.03 174 ARG C CA 1
ATOM 5674 C C . ARG C 1 123 ? -8.525 48.020 17.433 1.00 15.17 174 ARG C C 1
ATOM 5675 O O . ARG C 1 123 ? -7.422 48.527 16.909 1.00 16.26 174 ARG C O 1
ATOM 5690 N N . VAL C 1 124 ? -9.069 46.972 16.831 1.00 14.82 175 VAL C N 1
ATOM 5691 C CA . VAL C 1 124 ? -8.446 46.331 15.687 1.00 14.67 175 VAL C CA 1
ATOM 5692 C C . VAL C 1 124 ? -9.453 46.193 14.558 1.00 15.50 175 VAL C C 1
ATOM 5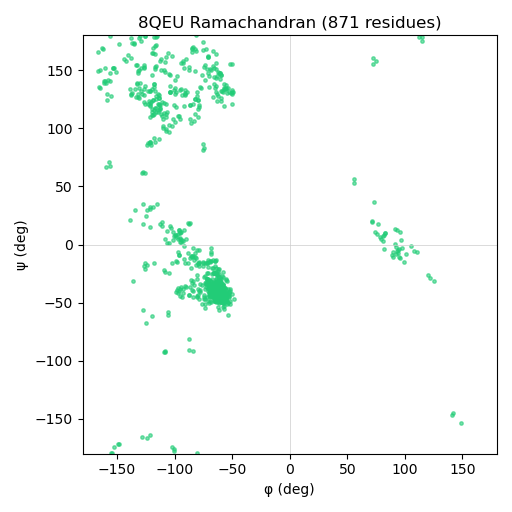693 O O . VAL C 1 124 ? -10.647 46.476 14.733 1.00 18.56 175 VAL C O 1
ATOM 5697 N N . PHE C 1 125 ? -8.986 45.711 13.410 1.00 15.94 176 PHE C N 1
ATOM 5698 C CA . PHE C 1 125 ? -9.858 45.341 12.305 1.00 15.65 176 PHE C CA 1
ATOM 5699 C C . PHE C 1 125 ? -10.319 43.885 12.468 1.00 16.11 176 PHE C C 1
ATOM 5700 O O . PHE C 1 125 ? -11.361 43.634 13.087 1.00 16.56 176 PHE C O 1
ATOM 5708 N N . ALA C 1 126 ? -9.601 42.925 11.915 1.00 16.52 177 ALA C N 1
ATOM 5709 C CA . ALA C 1 126 ? -10.044 41.546 12.017 1.00 16.97 177 ALA C CA 1
ATOM 5710 C C . ALA C 1 126 ? -10.192 41.135 13.480 1.00 16.24 177 ALA C C 1
ATOM 5711 O O . ALA C 1 126 ? -9.298 41.302 14.330 1.00 15.45 177 ALA C O 1
ATOM 5713 N N . HIS C 1 127 ? -11.340 40.518 13.814 1.00 15.74 178 HIS C N 1
ATOM 5714 C CA . HIS C 1 127 ? -11.540 40.028 15.169 1.00 14.99 178 HIS C CA 1
ATOM 5715 C C . HIS C 1 127 ? -10.452 39.033 15.575 1.00 14.52 178 HIS C C 1
ATOM 5716 O O . HIS C 1 127 ? -10.074 38.972 16.734 1.00 15.38 178 HIS C O 1
ATOM 5723 N N . GLN C 1 128 ? -9.973 38.237 14.617 1.00 16.34 179 GLN C N 1
ATOM 5724 C CA . GLN C 1 128 ? -8.935 37.267 14.929 1.00 17.95 179 GLN C CA 1
ATOM 5725 C C . GLN C 1 128 ? -7.690 37.937 15.514 1.00 16.27 179 GLN C C 1
ATOM 5726 O O . GLN C 1 128 ? -7.007 37.362 16.334 1.00 17.72 179 GLN C O 1
ATOM 5732 N N . ASP C 1 129 ? -7.432 39.199 15.170 1.00 15.92 180 ASP C N 1
ATOM 5733 C CA . ASP C 1 129 ? -6.294 39.899 15.755 1.00 16.78 180 ASP C CA 1
ATOM 5734 C C . ASP C 1 129 ? -6.481 40.112 17.262 1.00 16.42 180 ASP C C 1
ATOM 5735 O O . ASP C 1 129 ? -5.536 40.035 18.031 1.00 16.71 180 ASP C O 1
ATOM 5740 N N . ILE C 1 130 ? -7.719 40.405 17.735 1.00 15.12 181 ILE C N 1
ATOM 5741 C CA . ILE C 1 130 ? -7.930 40.532 19.170 1.00 14.83 181 ILE C CA 1
ATOM 5742 C C . ILE C 1 130 ? -7.888 39.168 19.866 1.00 15.18 181 ILE C C 1
ATOM 5743 O O . ILE C 1 130 ? -7.433 39.090 21.012 1.00 15.84 181 ILE C O 1
ATOM 5748 N N . LEU C 1 131 ? -8.357 38.094 19.199 1.00 15.05 182 LEU C N 1
ATOM 5749 C CA . LEU C 1 131 ? -8.253 36.770 19.795 1.00 15.99 182 LEU C CA 1
ATOM 5750 C C . LEU C 1 131 ? -6.780 36.373 19.949 1.00 15.48 182 LEU C C 1
ATOM 5751 O O . LEU C 1 131 ? -6.394 35.804 20.970 1.00 17.27 182 LEU C O 1
ATOM 5756 N N . ASP C 1 132 ? -5.981 36.682 18.939 1.00 17.12 183 ASP C N 1
ATOM 5757 C CA . ASP C 1 132 ? -4.555 36.383 18.979 1.00 17.17 183 ASP C CA 1
ATOM 5758 C C . ASP C 1 132 ? -3.875 37.158 20.102 1.00 16.40 183 ASP C C 1
ATOM 5759 O O . ASP C 1 132 ? -3.060 36.602 20.838 1.00 17.62 183 ASP C O 1
ATOM 5764 N N . LEU C 1 133 ? -4.221 38.454 20.240 1.00 16.44 184 LEU C N 1
ATOM 5765 C CA . LEU C 1 133 ? -3.663 39.258 21.315 1.00 16.59 184 LEU C CA 1
ATOM 5766 C C . LEU C 1 133 ? -4.002 38.655 22.686 1.00 16.04 184 LEU C C 1
ATOM 5767 O O . LEU C 1 133 ? -3.117 38.483 23.530 1.00 17.67 184 LEU C O 1
ATOM 5772 N N . ALA C 1 134 ? -5.276 38.279 22.893 1.00 15.81 185 ALA C N 1
ATOM 5773 C CA . ALA C 1 134 ? -5.680 37.660 24.151 1.00 15.01 185 ALA C CA 1
ATOM 5774 C C . ALA C 1 134 ? -4.942 36.343 24.396 1.00 16.38 185 ALA C C 1
ATOM 5775 O O . ALA C 1 134 ? -4.496 36.080 25.516 1.00 18.32 185 ALA C O 1
ATOM 5777 N N . ASN C 1 135 ? -4.838 35.498 23.368 1.00 16.58 186 ASN C N 1
ATOM 5778 C CA A ASN C 1 135 ? -4.240 34.180 23.499 0.50 17.93 186 ASN C CA 1
ATOM 5779 C CA B ASN C 1 135 ? -4.245 34.182 23.519 0.50 17.39 186 ASN C CA 1
ATOM 5780 C C . ASN C 1 135 ? -2.769 34.273 23.909 1.00 17.43 186 ASN C C 1
ATOM 5781 O O . ASN C 1 135 ? -2.270 33.426 24.664 1.00 19.12 186 ASN C O 1
ATOM 5790 N N . TYR C 1 136 ? -2.082 35.288 23.385 1.00 17.44 187 TYR C N 1
ATOM 5791 C CA . TYR C 1 136 ? -0.645 35.396 23.644 1.00 15.61 187 TYR C CA 1
ATOM 5792 C C . TYR C 1 136 ? -0.267 36.319 24.804 1.00 16.44 187 TYR C C 1
ATOM 5793 O O . TYR C 1 136 ? 0.907 36.380 25.183 1.00 19.00 187 TYR C O 1
ATOM 5802 N N . SER C 1 137 ? -1.208 37.067 25.350 1.00 16.00 188 SER C N 1
ATOM 5803 C CA A SER C 1 137 ? -0.993 37.972 26.470 0.50 16.14 188 SER C CA 1
ATOM 5804 C CA B SER C 1 137 ? -0.977 37.968 26.464 0.50 16.35 188 SER C CA 1
ATOM 5805 C C . SER C 1 137 ? -1.215 37.269 27.806 1.00 15.69 188 SER C C 1
ATOM 5806 O O . SER C 1 137 ? -2.253 36.636 28.006 1.00 18.18 188 SER C O 1
ATOM 5811 N N . SER C 1 138 ? -0.294 37.466 28.751 1.00 16.17 189 SER C N 1
ATOM 5812 C CA . SER C 1 138 ? -0.465 37.002 30.118 1.00 17.32 189 SER C CA 1
ATOM 5813 C C . SER C 1 138 ? -1.314 37.929 30.989 1.00 16.91 189 SER C C 1
ATOM 5814 O O . SER C 1 138 ? -1.685 37.551 32.099 1.00 22.15 189 SER C O 1
ATOM 5817 N N . VAL C 1 139 ? -1.592 39.124 30.489 1.00 15.12 190 VAL C N 1
ATOM 5818 C CA . VAL C 1 139 ? -2.399 40.104 31.194 1.00 14.69 190 VAL C CA 1
ATOM 5819 C C . VAL C 1 139 ? -3.756 40.187 30.500 1.00 13.57 190 VAL C C 1
ATOM 5820 O O . VAL C 1 139 ? -3.940 39.766 29.337 1.00 15.40 190 VAL C O 1
ATOM 5824 N N . PRO C 1 140 ? -4.773 40.735 31.196 1.00 14.34 191 PRO C N 1
ATOM 5825 C CA . PRO C 1 140 ? -6.079 40.865 30.556 1.00 14.17 191 PRO C CA 1
ATOM 5826 C C . PRO C 1 140 ? -6.042 41.757 29.319 1.00 13.59 191 PRO C C 1
ATOM 5827 O O . PRO C 1 140 ? -5.337 42.772 29.287 1.00 14.33 191 PRO C O 1
ATOM 5831 N N . VAL C 1 141 ? -6.890 41.410 28.362 1.00 13.89 192 VAL C N 1
ATOM 5832 C CA . VAL C 1 141 ? -7.154 42.180 27.168 1.00 13.49 192 VAL C CA 1
ATOM 5833 C C . VAL C 1 141 ? -8.622 42.615 27.156 1.00 12.87 192 VAL C C 1
ATOM 5834 O O . VAL C 1 141 ? -9.531 41.799 27.363 1.00 14.51 192 VAL C O 1
ATOM 5838 N N . VAL C 1 142 ? -8.830 43.920 26.886 1.00 12.71 193 VAL C N 1
ATOM 5839 C CA A VAL C 1 142 ? -10.158 44.519 26.740 0.50 13.65 193 VAL C CA 1
ATOM 5840 C CA B VAL C 1 142 ? -10.178 44.457 26.756 0.50 12.70 193 VAL C CA 1
ATOM 5841 C C . VAL C 1 142 ? -10.364 44.925 25.299 1.00 14.20 193 VAL C C 1
ATOM 5842 O O . VAL C 1 142 ? -9.529 45.647 24.710 1.00 13.98 193 VAL C O 1
ATOM 5849 N N . ASN C 1 143 ? -11.487 44.528 24.723 1.00 14.41 194 ASN C N 1
ATOM 5850 C CA . ASN C 1 143 ? -11.850 44.853 23.365 1.00 15.05 194 ASN C CA 1
ATOM 5851 C C . ASN C 1 143 ? -12.400 46.277 23.269 1.00 13.83 194 ASN C C 1
ATOM 5852 O O . ASN C 1 143 ? -13.447 46.553 23.859 1.00 16.38 194 ASN C O 1
ATOM 5857 N N . GLY C 1 144 ? -11.739 47.119 22.471 1.00 13.44 195 GLY C N 1
ATOM 5858 C CA . GLY C 1 144 ? -12.133 48.495 22.225 1.00 13.76 195 GLY C CA 1
ATOM 5859 C C . GLY C 1 144 ? -12.824 48.817 20.902 1.00 12.74 195 GLY C C 1
ATOM 5860 O O . GLY C 1 144 ? -12.852 49.995 20.550 1.00 15.22 195 GLY C O 1
ATOM 5861 N N . LEU C 1 145 ? -13.273 47.748 20.220 1.00 13.56 196 LEU C N 1
ATOM 5862 C CA A LEU C 1 145 ? -13.969 47.689 18.936 0.50 13.35 196 LEU C CA 1
ATOM 5863 C CA B LEU C 1 145 ? -13.982 47.664 18.947 0.50 13.02 196 LEU C CA 1
ATOM 5864 C C . LEU C 1 145 ? -13.169 46.801 17.984 1.00 13.76 196 LEU C C 1
ATOM 5865 O O . LEU C 1 145 ? -11.955 46.973 17.828 1.00 14.51 196 LEU C O 1
ATOM 5874 N N . THR C 1 146 ? -13.857 45.898 17.308 1.00 13.13 197 THR C N 1
ATOM 5875 C CA . THR C 1 146 ? -13.329 45.185 16.165 1.00 13.22 197 THR C CA 1
ATOM 5876 C C . THR C 1 146 ? -14.302 45.221 15.003 1.00 13.24 197 THR C C 1
ATOM 5877 O O . THR C 1 146 ? -15.434 45.707 15.141 1.00 14.24 197 THR C O 1
ATOM 5881 N N . ASP C 1 147 ? -13.884 44.622 13.869 1.00 13.64 198 ASP C N 1
ATOM 5882 C CA . ASP C 1 147 ? -14.829 44.439 12.773 1.00 15.22 198 ASP C CA 1
ATOM 5883 C C . ASP C 1 147 ? -16.054 43.607 13.175 1.00 15.23 198 ASP C C 1
ATOM 5884 O O . ASP C 1 147 ? -17.133 43.791 12.580 1.00 16.69 198 ASP C O 1
ATOM 5889 N N . HIS C 1 148 ? -15.902 42.734 14.163 1.00 13.86 199 HIS C N 1
ATOM 5890 C CA . HIS C 1 148 ? -16.977 41.853 14.603 1.00 13.68 199 HIS C CA 1
ATOM 5891 C C . HIS C 1 148 ? -17.890 42.482 15.661 1.00 12.65 199 HIS C C 1
ATOM 5892 O O . HIS C 1 148 ? -19.098 42.266 15.603 1.00 13.59 199 HIS C O 1
ATOM 5899 N N . ASN C 1 149 ? -17.360 43.168 16.677 1.00 12.01 200 ASN C N 1
ATOM 5900 C CA . ASN C 1 149 ? -18.222 43.565 17.793 1.00 12.71 200 ASN C CA 1
ATOM 5901 C C . ASN C 1 149 ? -17.691 44.806 18.521 1.00 12.49 200 ASN C C 1
ATOM 5902 O O . ASN C 1 149 ? -16.674 45.430 18.137 1.00 12.85 200 ASN C O 1
ATOM 5907 N N . HIS C 1 150 ? -18.413 45.220 19.566 1.00 12.07 201 HIS C N 1
ATOM 5908 C CA . HIS C 1 150 ? -18.064 46.442 20.348 1.00 11.93 201 HIS C CA 1
ATOM 5909 C C . HIS C 1 150 ? -18.671 46.276 21.736 1.00 11.28 201 HIS C C 1
ATOM 5910 O O . HIS C 1 150 ? -19.577 47.014 22.103 1.00 12.00 201 HIS C O 1
ATOM 5917 N N . PRO C 1 151 ? -18.177 45.331 22.552 1.00 11.96 202 PRO C N 1
ATOM 5918 C CA . PRO C 1 151 ? -18.829 45.006 23.803 1.00 12.44 202 PRO C CA 1
ATOM 5919 C C . PRO C 1 151 ? -18.873 46.101 24.862 1.00 11.80 202 PRO C C 1
ATOM 5920 O O . PRO C 1 151 ? -19.801 46.202 25.633 1.00 12.54 202 PRO C O 1
ATOM 5924 N N . CYS C 1 152 ? -17.835 46.943 24.909 1.00 11.49 203 CYS C N 1
ATOM 5925 C CA . CYS C 1 152 ? -17.807 48.002 25.891 1.00 12.62 203 CYS C CA 1
ATOM 5926 C C . CYS C 1 152 ? -18.868 49.067 25.572 1.00 12.59 203 CYS C C 1
ATOM 5927 O O . CYS C 1 152 ? -19.410 49.662 26.510 1.00 14.20 203 CYS C O 1
ATOM 5930 N N . GLN C 1 153 ? -19.157 49.274 24.297 1.00 12.83 204 GLN C N 1
ATOM 5931 C CA . GLN C 1 153 ? -20.209 50.230 23.926 1.00 12.93 204 GLN C CA 1
ATOM 5932 C C . GLN C 1 153 ? -21.551 49.725 24.437 1.00 12.68 204 GLN C C 1
ATOM 5933 O O . GLN C 1 153 ? -22.310 50.484 25.076 1.00 13.24 204 GLN C O 1
ATOM 5939 N N . ILE C 1 154 ? -21.847 48.446 24.175 1.00 11.89 205 ILE C N 1
ATOM 5940 C CA . ILE C 1 154 ? -23.149 47.935 24.608 1.00 11.82 205 ILE C CA 1
ATOM 5941 C C . ILE C 1 154 ? -23.257 47.866 26.141 1.00 12.08 205 ILE C C 1
ATOM 5942 O O . ILE C 1 154 ? -24.353 48.033 26.710 1.00 13.27 205 ILE C O 1
ATOM 5947 N N . MET C 1 155 ? -22.164 47.547 26.857 1.00 13.00 206 MET C N 1
ATOM 5948 C CA . MET C 1 155 ? -22.181 47.610 28.302 1.00 13.17 206 MET C CA 1
ATOM 5949 C C . MET C 1 155 ? -22.558 49.024 28.791 1.00 13.31 206 MET C C 1
ATOM 5950 O O . MET C 1 155 ? -23.380 49.205 29.705 1.00 14.38 206 MET C O 1
ATOM 5955 N N . ALA C 1 156 ? -21.964 50.052 28.179 1.00 13.24 207 ALA C N 1
ATOM 5956 C CA . ALA C 1 156 ? -22.351 51.450 28.466 1.00 13.80 207 ALA C CA 1
ATOM 5957 C C . ALA C 1 156 ? -23.831 51.689 28.172 1.00 14.03 207 ALA C C 1
ATOM 5958 O O . ALA C 1 156 ? -24.520 52.327 28.973 1.00 15.97 207 ALA C O 1
ATOM 5960 N N . ASP C 1 157 ? -24.297 51.167 27.044 1.00 13.15 208 ASP C N 1
ATOM 5961 C CA . ASP C 1 157 ? -25.691 51.369 26.605 1.00 14.30 208 ASP C CA 1
ATOM 5962 C C . ASP C 1 157 ? -26.651 50.721 27.605 1.00 13.87 208 ASP C C 1
ATOM 5963 O O . ASP C 1 157 ? -27.727 51.273 27.911 1.00 14.63 208 ASP C O 1
ATOM 5968 N N . ALA C 1 158 ? -26.269 49.533 28.136 1.00 13.43 209 ALA C N 1
ATOM 5969 C CA . ALA C 1 158 ? -27.054 48.849 29.160 1.00 13.57 209 ALA C CA 1
ATOM 5970 C C . ALA C 1 158 ? -27.157 49.711 30.429 1.00 14.19 209 ALA C C 1
ATOM 5971 O O . ALA C 1 158 ? -28.244 49.897 30.991 1.00 15.94 209 ALA C O 1
ATOM 5973 N N . LEU C 1 159 ? -26.011 50.282 30.891 1.00 14.61 210 LEU C N 1
ATOM 5974 C CA . LEU C 1 159 ? -26.034 51.195 32.016 1.00 15.51 210 LEU C CA 1
ATOM 5975 C C . LEU C 1 159 ? -26.962 52.377 31.742 1.00 15.59 210 LEU C C 1
ATOM 5976 O O . LEU C 1 159 ? -27.729 52.759 32.618 1.00 15.94 210 LEU C O 1
ATOM 5981 N N . THR C 1 160 ? -26.878 52.956 30.553 1.00 14.70 211 THR C N 1
ATOM 5982 C CA . THR C 1 160 ? -27.713 54.096 30.198 1.00 14.68 211 THR C CA 1
ATOM 5983 C C . THR C 1 160 ? -29.197 53.740 30.263 1.00 14.94 211 THR C C 1
ATOM 5984 O O . THR C 1 160 ? -30.032 54.510 30.761 1.00 15.84 211 THR C O 1
ATOM 5988 N N . MET C 1 161 ? -29.529 52.561 29.762 1.00 15.04 212 MET C N 1
ATOM 5989 C CA . MET C 1 161 ? -30.907 52.082 29.845 1.00 15.68 212 MET C CA 1
ATOM 5990 C C . MET C 1 161 ? -31.354 51.905 31.294 1.00 15.97 212 MET C C 1
ATOM 5991 O O . MET C 1 161 ? -32.478 52.250 31.658 1.00 16.67 212 MET C O 1
ATOM 5996 N N . ILE C 1 162 ? -30.504 51.312 32.134 1.00 16.27 213 ILE C N 1
ATOM 5997 C CA . ILE C 1 162 ? -30.838 51.124 33.541 1.00 17.54 213 ILE C CA 1
ATOM 5998 C C . ILE C 1 162 ? -31.158 52.475 34.193 1.00 17.94 213 ILE C C 1
ATOM 5999 O O . ILE C 1 162 ? -32.172 52.620 34.900 1.00 18.99 213 ILE C O 1
ATOM 6004 N N . GLU C 1 163 ? -30.376 53.496 33.850 1.00 17.19 214 GLU C N 1
ATOM 6005 C CA . GLU C 1 163 ? -30.542 54.831 34.438 1.00 17.87 214 GLU C CA 1
ATOM 6006 C C . GLU C 1 163 ? -31.823 55.561 33.977 1.00 18.94 214 GLU C C 1
ATOM 6007 O O . GLU C 1 163 ? -32.416 56.281 34.778 1.00 21.84 214 GLU C O 1
ATOM 6013 N N . HIS C 1 164 ? -32.220 55.365 32.707 1.00 17.60 215 HIS C N 1
ATOM 6014 C CA . HIS C 1 164 ? -33.328 56.086 32.082 1.00 19.38 215 HIS C CA 1
ATOM 6015 C C . HIS C 1 164 ? -34.639 55.307 32.149 1.00 21.29 215 HIS C C 1
ATOM 6016 O O . HIS C 1 164 ? -35.672 55.904 32.478 1.00 23.39 215 HIS C O 1
ATOM 6023 N N . ILE C 1 165 ? -34.598 53.998 31.862 1.00 20.17 216 ILE C N 1
ATOM 6024 C CA . ILE C 1 165 ? -35.790 53.157 31.844 1.00 20.12 216 ILE C CA 1
ATOM 6025 C C . ILE C 1 165 ? -35.998 52.492 33.200 1.00 20.59 216 ILE C C 1
ATOM 6026 O O . ILE C 1 165 ? -37.142 52.343 33.613 1.00 25.48 216 ILE C O 1
ATOM 6031 N N . GLY C 1 166 ? -34.921 52.070 33.861 1.00 20.91 217 GLY C N 1
ATOM 6032 C CA . GLY C 1 166 ? -35.003 51.371 35.135 1.00 21.24 217 GLY C CA 1
ATOM 6033 C C . GLY C 1 166 ? -34.275 50.025 35.125 1.00 21.12 217 GLY C C 1
ATOM 6034 O O . GLY C 1 166 ? -33.775 49.577 36.172 1.00 24.80 217 GLY C O 1
ATOM 6035 N N . GLN C 1 167 ? -34.258 49.402 33.941 1.00 20.29 218 GLN C N 1
ATOM 6036 C CA A GLN C 1 167 ? -33.781 48.043 33.739 0.50 19.90 218 GLN C CA 1
ATOM 6037 C CA B GLN C 1 167 ? -33.703 48.075 33.743 0.50 21.87 218 GLN C CA 1
ATOM 6038 C C . GLN C 1 167 ? -33.676 47.755 32.250 1.00 19.42 218 GLN C C 1
ATOM 6039 O O . GLN C 1 167 ? -34.345 48.352 31.438 1.00 25.90 218 GLN C O 1
ATOM 6050 N N . VAL C 1 168 ? -32.831 46.774 31.908 1.00 19.14 219 VAL C N 1
ATOM 6051 C CA . VAL C 1 168 ? -32.811 46.184 30.576 1.00 19.09 219 VAL C CA 1
ATOM 6052 C C . VAL C 1 168 ? -33.841 45.061 30.393 1.00 17.69 219 VAL C C 1
ATOM 6053 O O . VAL C 1 168 ? -34.436 44.957 29.316 1.00 17.78 219 VAL C O 1
ATOM 6057 N N . GLU C 1 169 ? -34.032 44.228 31.417 1.00 19.32 220 GLU C N 1
ATOM 6058 C CA . GLU C 1 169 ? -34.976 43.123 31.345 1.00 20.70 220 GLU C CA 1
ATOM 6059 C C . GLU C 1 169 ? -36.357 43.592 30.865 1.00 19.31 220 GLU C C 1
ATOM 6060 O O . GLU C 1 169 ? -36.916 44.594 31.331 1.00 21.49 220 GLU C O 1
ATOM 6066 N N . GLY C 1 170 ? -36.886 42.887 29.872 1.00 19.09 221 GLY C N 1
ATOM 6067 C CA . GLY C 1 170 ? -38.267 43.080 29.448 1.00 21.12 221 GLY C CA 1
ATOM 6068 C C . GLY C 1 170 ? -38.492 44.275 28.522 1.00 19.93 221 GLY C C 1
ATOM 6069 O O . GLY C 1 170 ? -39.634 44.585 28.155 1.00 23.86 221 GLY C O 1
ATOM 6070 N N . THR C 1 171 ? -37.424 44.979 28.144 1.00 18.30 222 THR C N 1
ATOM 6071 C CA . THR C 1 171 ? -37.529 46.113 27.248 1.00 17.95 222 THR C CA 1
ATOM 6072 C C . THR C 1 171 ? -37.581 45.646 25.797 1.00 17.09 222 THR C C 1
ATOM 6073 O O . THR C 1 171 ? -37.320 44.479 25.479 1.00 18.60 222 THR C O 1
ATOM 6077 N N . LYS C 1 172 ? -37.918 46.607 24.918 1.00 17.47 223 LYS C N 1
ATOM 6078 C CA . LYS C 1 172 ? -37.882 46.401 23.476 1.00 16.33 223 LYS C CA 1
ATOM 6079 C C . LYS C 1 172 ? -36.868 47.373 22.880 1.00 15.66 223 LYS C C 1
ATOM 6080 O O . LYS C 1 172 ? -37.043 48.603 22.933 1.00 16.50 223 LYS C O 1
ATOM 6086 N N . VAL C 1 173 ? -35.807 46.795 22.311 1.00 16.09 224 VAL C N 1
ATOM 6087 C CA . VAL C 1 173 ? -34.707 47.544 21.705 1.00 15.76 224 VAL C CA 1
ATOM 6088 C C . VAL C 1 173 ? -34.746 47.285 20.212 1.00 13.81 224 VAL C C 1
ATOM 6089 O O . VAL C 1 173 ? -34.641 46.118 19.802 1.00 15.80 224 VAL C O 1
ATOM 6093 N N . VAL C 1 174 ? -34.909 48.357 19.405 1.00 14.88 225 VAL C N 1
ATOM 6094 C CA . VAL C 1 174 ? -34.975 48.220 17.967 1.00 14.64 225 VAL C CA 1
ATOM 6095 C C . VAL C 1 174 ? -33.822 48.984 17.334 1.00 14.76 225 VAL C C 1
ATOM 6096 O O . VAL C 1 174 ? -33.790 50.218 17.341 1.00 14.92 225 VAL C O 1
ATOM 6100 N N . TYR C 1 175 ? -32.903 48.217 16.733 1.00 14.76 226 TYR C N 1
ATOM 6101 C CA . TYR C 1 175 ? -31.794 48.772 15.980 1.00 14.29 226 TYR C CA 1
ATOM 6102 C C . TYR C 1 175 ? -32.234 48.899 14.542 1.00 14.64 226 TYR C C 1
ATOM 6103 O O . TYR C 1 175 ? -32.780 47.953 13.969 1.00 16.51 226 TYR C O 1
ATOM 6112 N N . VAL C 1 176 ? -31.958 50.067 13.958 1.00 14.27 227 VAL C N 1
ATOM 6113 C CA . VAL C 1 176 ? -32.299 50.346 12.581 1.00 15.22 227 VAL C CA 1
ATOM 6114 C C . VAL C 1 176 ? -31.012 50.693 11.830 1.00 15.39 227 VAL C C 1
ATOM 6115 O O . VAL C 1 176 ? -30.333 51.665 12.162 1.00 16.86 227 VAL C O 1
ATOM 6119 N N . GLY C 1 177 ? -30.698 49.903 10.795 1.00 16.48 228 GLY C N 1
ATOM 6120 C CA . GLY C 1 177 ? -29.511 50.156 9.988 1.00 17.03 228 GLY C CA 1
ATOM 6121 C C . GLY C 1 177 ? -28.799 48.877 9.587 1.00 16.96 228 GLY C C 1
ATOM 6122 O O . GLY C 1 177 ? -29.422 47.853 9.347 1.00 16.08 228 GLY C O 1
ATOM 6123 N N . ASP C 1 178 ? -27.469 48.973 9.486 1.00 15.78 229 ASP C N 1
ATOM 6124 C CA . ASP C 1 178 ? -26.622 47.906 9.015 1.00 16.49 229 ASP C CA 1
ATOM 6125 C C . ASP C 1 178 ? -26.417 46.849 10.102 1.00 14.43 229 ASP C C 1
ATOM 6126 O O . ASP C 1 178 ? -26.135 47.160 11.246 1.00 15.06 229 ASP C O 1
ATOM 6131 N N . GLY C 1 179 ? -26.535 45.571 9.720 1.00 15.77 230 GLY C N 1
ATOM 6132 C CA . GLY C 1 179 ? -26.291 44.440 10.610 1.00 15.94 230 GLY C CA 1
ATOM 6133 C C . GLY C 1 179 ? -24.798 44.239 10.864 1.00 16.81 230 GLY C C 1
ATOM 6134 O O . GLY C 1 179 ? -24.175 43.434 10.192 1.00 19.63 230 GLY C O 1
ATOM 6135 N N . ASN C 1 180 ? -24.257 45.006 11.811 1.00 14.73 231 ASN C N 1
ATOM 6136 C CA . ASN C 1 180 ? -22.827 45.259 11.954 1.00 14.32 231 ASN C CA 1
ATOM 6137 C C . ASN C 1 180 ? -22.336 44.873 13.353 1.00 12.58 231 ASN C C 1
ATOM 6138 O O . ASN C 1 180 ? -22.986 44.160 14.141 1.00 13.15 231 ASN C O 1
ATOM 6143 N N . ASN C 1 181 ? -21.107 45.326 13.672 1.00 14.05 232 ASN C N 1
ATOM 6144 C CA . ASN C 1 181 ? -20.480 45.118 14.949 1.00 13.79 232 ASN C CA 1
ATOM 6145 C C . ASN C 1 181 ? -21.341 45.536 16.138 1.00 12.44 232 ASN C C 1
ATOM 6146 O O . ASN C 1 181 ? -21.333 44.872 17.190 1.00 13.71 232 ASN C O 1
ATOM 6151 N N . MET C 1 182 ? -22.082 46.650 15.996 1.00 12.49 233 MET C N 1
ATOM 6152 C CA . MET C 1 182 ? -22.967 47.072 17.073 1.00 12.83 233 MET C CA 1
ATOM 6153 C C . MET C 1 182 ? -24.113 46.072 17.293 1.00 13.23 233 MET C C 1
ATOM 6154 O O . MET C 1 182 ? -24.450 45.737 18.424 1.00 14.05 233 MET C O 1
ATOM 6159 N N . VAL C 1 183 ? -24.698 45.604 16.192 1.00 13.09 234 VAL C N 1
ATOM 6160 C CA . VAL C 1 183 ? -25.760 44.611 16.321 1.00 13.31 234 VAL C CA 1
ATOM 6161 C C . VAL C 1 183 ? -25.222 43.326 16.978 1.00 13.36 234 VAL C C 1
ATOM 6162 O O . VAL C 1 183 ? -25.887 42.699 17.797 1.00 13.52 234 VAL C O 1
ATOM 6166 N N . HIS C 1 184 ? -24.004 42.924 16.594 1.00 12.35 235 HIS C N 1
ATOM 6167 C CA . HIS C 1 184 ? -23.430 41.728 17.194 1.00 12.34 235 HIS C CA 1
ATOM 6168 C C . HIS C 1 184 ? -23.324 41.841 18.725 1.00 12.40 235 HIS C C 1
ATOM 6169 O O . HIS C 1 184 ? -23.586 40.854 19.433 1.00 13.26 235 HIS C O 1
ATOM 6176 N N . SER C 1 185 ? -22.856 42.991 19.262 1.00 12.27 236 SER C N 1
ATOM 6177 C CA . SER C 1 185 ? -22.823 43.149 20.713 1.00 12.47 236 SER C CA 1
ATOM 6178 C C . SER C 1 185 ? -24.207 43.315 21.349 1.00 12.36 236 SER C C 1
ATOM 6179 O O . SER C 1 185 ? -24.385 42.900 22.496 1.00 12.69 236 SER C O 1
ATOM 6182 N N . TRP C 1 186 ? -25.185 43.897 20.617 1.00 12.24 237 TRP C N 1
ATOM 6183 C CA . TRP C 1 186 ? -26.567 43.805 21.130 1.00 11.91 237 TRP C CA 1
ATOM 6184 C C . TRP C 1 186 ? -27.026 42.355 21.297 1.00 12.97 237 TRP C C 1
ATOM 6185 O O . TRP C 1 186 ? -27.658 42.022 22.320 1.00 13.83 237 TRP C O 1
ATOM 6196 N N . LEU C 1 187 ? -26.661 41.516 20.312 1.00 12.45 238 LEU C N 1
ATOM 6197 C CA . LEU C 1 187 ? -26.955 40.096 20.380 1.00 12.93 238 LEU C CA 1
ATOM 6198 C C . LEU C 1 187 ? -26.236 39.383 21.522 1.00 13.34 238 LEU C C 1
ATOM 6199 O O . LEU C 1 187 ? -26.802 38.492 22.161 1.00 13.36 238 LEU C O 1
ATOM 6204 N N . GLU C 1 188 ? -25.003 39.792 21.817 1.00 13.24 239 GLU C N 1
ATOM 6205 C CA . GLU C 1 188 ? -24.307 39.320 23.002 1.00 13.19 239 GLU C CA 1
ATOM 6206 C C . GLU C 1 188 ? -25.113 39.645 24.270 1.00 13.73 239 GLU C C 1
ATOM 6207 O O . GLU C 1 188 ? -25.297 38.790 25.122 1.00 14.41 239 GLU C O 1
ATOM 6213 N N . LEU C 1 189 ? -25.553 40.910 24.430 1.00 13.66 240 LEU C N 1
ATOM 6214 C CA . LEU C 1 189 ? -26.296 41.289 25.616 1.00 13.72 240 LEU C CA 1
ATOM 6215 C C . LEU C 1 189 ? -27.599 40.492 25.712 1.00 14.17 240 LEU C C 1
ATOM 6216 O O . LEU C 1 189 ? -27.973 40.060 26.810 1.00 15.12 240 LEU C O 1
ATOM 6221 N N . ALA C 1 190 ? -28.276 40.296 24.575 1.00 14.59 241 ALA C N 1
ATOM 6222 C CA . ALA C 1 190 ? -29.536 39.546 24.547 1.00 14.87 241 ALA C CA 1
ATOM 6223 C C . ALA C 1 190 ? -29.325 38.073 24.923 1.00 15.52 241 ALA C C 1
ATOM 6224 O O . ALA C 1 190 ? -30.293 37.375 25.205 1.00 16.33 241 ALA C O 1
ATOM 6226 N N . SER C 1 191 ? -28.062 37.600 24.926 1.00 15.17 242 SER C N 1
ATOM 6227 C CA . SER C 1 191 ? -27.711 36.254 25.345 1.00 15.90 242 SER C CA 1
ATOM 6228 C C . SER C 1 191 ? -27.549 36.099 26.851 1.00 15.28 242 SER C C 1
ATOM 6229 O O . SER C 1 191 ? -27.434 34.963 27.330 1.00 18.92 242 SER C O 1
ATOM 6232 N N . VAL C 1 192 ? -27.471 37.207 27.606 1.00 15.47 243 VAL C N 1
ATOM 6233 C CA . VAL C 1 192 ? -27.307 37.175 29.047 1.00 16.55 243 VAL C CA 1
ATOM 6234 C C . VAL C 1 192 ? -28.387 37.926 29.837 1.00 16.40 243 VAL C C 1
ATOM 6235 O O . VAL C 1 192 ? -28.445 37.747 31.052 1.00 18.18 243 VAL C O 1
ATOM 6239 N N . ILE C 1 193 ? -29.143 38.811 29.179 1.00 16.69 244 ILE C N 1
ATOM 6240 C CA . ILE C 1 193 ? -30.255 39.479 29.820 1.00 17.51 244 ILE C CA 1
ATOM 6241 C C . ILE C 1 193 ? -31.478 39.243 28.955 1.00 17.58 244 ILE C C 1
ATOM 6242 O O . ILE C 1 193 ? -31.389 39.383 27.756 1.00 17.49 244 ILE C O 1
ATOM 6247 N N . PRO C 1 194 ? -32.658 38.909 29.548 1.00 18.71 245 PRO C N 1
ATOM 6248 C CA . PRO C 1 194 ? -33.870 38.668 28.757 1.00 18.63 245 PRO C CA 1
ATOM 6249 C C . PRO C 1 194 ? -34.606 39.947 28.368 1.00 18.26 245 PRO C C 1
ATOM 6250 O O . PRO C 1 194 ? -35.162 40.642 29.218 1.00 20.90 245 PRO C O 1
ATOM 6254 N N . PHE C 1 195 ? -34.591 40.230 27.079 1.00 17.60 246 PHE C N 1
ATOM 6255 C CA . PHE C 1 195 ? -35.340 41.336 26.506 1.00 17.07 246 PHE C CA 1
ATOM 6256 C C . PHE C 1 195 ? -35.776 40.979 25.089 1.00 16.62 246 PHE C C 1
ATOM 6257 O O . PHE C 1 195 ? -35.584 39.861 24.612 1.00 20.22 246 PHE C O 1
ATOM 6265 N N . HIS C 1 196 ? -36.321 41.975 24.383 1.00 18.11 247 HIS C N 1
ATOM 6266 C CA . HIS C 1 196 ? -36.792 41.840 23.010 1.00 16.44 247 HIS C CA 1
ATOM 6267 C C . HIS C 1 196 ? -35.892 42.728 22.153 1.00 17.42 247 HIS C C 1
ATOM 6268 O O . HIS C 1 196 ? -35.924 43.948 22.284 1.00 18.63 247 HIS C O 1
ATOM 6275 N N . PHE C 1 197 ? -35.112 42.090 21.284 1.00 17.10 248 PHE C N 1
ATOM 6276 C CA . PHE C 1 197 ? -34.193 42.767 20.380 1.00 15.73 248 PHE C CA 1
ATOM 6277 C C . PHE C 1 197 ? -34.589 42.550 18.927 1.00 15.16 248 PHE C C 1
ATOM 6278 O O . PHE C 1 197 ? -34.808 41.405 18.494 1.00 17.08 248 PHE C O 1
ATOM 6286 N N . VAL C 1 198 ? -34.752 4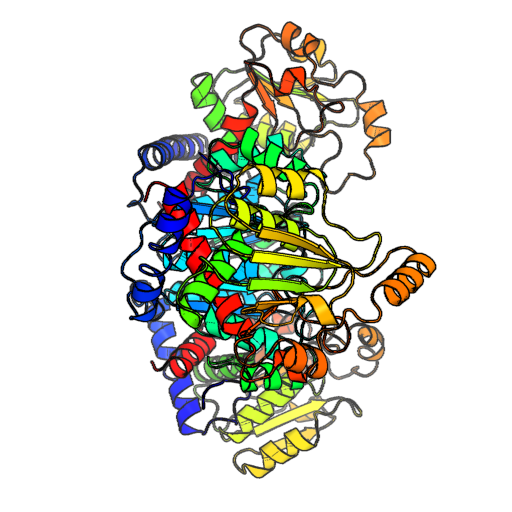3.674 18.204 1.00 15.57 249 VAL C N 1
ATOM 6287 C CA . VAL C 1 198 ? -35.102 43.673 16.791 1.00 16.49 249 VAL C CA 1
ATOM 6288 C C . VAL C 1 198 ? -34.005 44.401 16.028 1.00 16.41 249 VAL C C 1
ATOM 6289 O O . VAL C 1 198 ? -33.685 45.537 16.386 1.00 17.17 249 VAL C O 1
ATOM 6293 N N . CYS C 1 199 ? -33.530 43.795 14.942 1.00 16.26 250 CYS C N 1
ATOM 6294 C CA . CYS C 1 199 ? -32.656 44.440 13.976 1.00 16.57 250 CYS C CA 1
ATOM 6295 C C . CYS C 1 199 ? -33.434 44.604 12.680 1.00 15.86 250 CYS C C 1
ATOM 6296 O O . CYS C 1 199 ? -33.774 43.625 12.003 1.00 17.37 250 CYS C O 1
ATOM 6299 N N . ALA C 1 200 ? -33.725 45.862 12.349 1.00 16.56 251 ALA C N 1
ATOM 6300 C CA . ALA C 1 200 ? -34.367 46.249 11.094 1.00 16.29 251 ALA C CA 1
ATOM 6301 C C . ALA C 1 200 ? -33.275 46.737 10.148 1.00 17.08 251 ALA C C 1
ATOM 6302 O O . ALA C 1 200 ? -32.763 47.845 10.298 1.00 16.56 251 ALA C O 1
ATOM 6304 N N . CYS C 1 201 ? -32.971 45.893 9.173 1.00 18.26 252 CYS C N 1
ATOM 6305 C CA . CYS C 1 201 ? -31.882 46.084 8.230 1.00 17.24 252 CYS C CA 1
ATOM 6306 C C . CYS C 1 201 ? -32.346 45.828 6.805 1.00 18.99 252 CYS C C 1
ATOM 6307 O O . CYS C 1 201 ? -33.320 45.102 6.559 1.00 20.07 252 CYS C O 1
ATOM 6310 N N . PRO C 1 202 ? -31.696 46.428 5.791 1.00 19.41 253 PRO C N 1
ATOM 6311 C CA . PRO C 1 202 ? -32.009 46.087 4.406 1.00 21.43 253 PRO C CA 1
ATOM 6312 C C . PRO C 1 202 ? -31.614 44.646 4.094 1.00 19.75 253 PRO C C 1
ATOM 6313 O O . PRO C 1 202 ? -30.628 44.132 4.650 1.00 18.83 253 PRO C O 1
ATOM 6317 N N . LYS C 1 203 ? -32.297 44.044 3.120 1.00 21.56 254 LYS C N 1
ATOM 6318 C CA . LYS C 1 203 ? -31.931 42.723 2.640 1.00 22.62 254 LYS C CA 1
ATOM 6319 C C . LYS C 1 203 ? -30.489 42.752 2.155 1.00 20.62 254 LYS C C 1
ATOM 6320 O O . LYS C 1 203 ? -30.101 43.634 1.404 1.00 22.94 254 LYS C O 1
ATOM 6326 N N . GLY C 1 204 ? -29.717 41.756 2.565 1.00 20.72 255 GLY C N 1
ATOM 6327 C CA . GLY C 1 204 ? -28.318 41.621 2.199 1.00 20.39 255 GLY C CA 1
ATOM 6328 C C . GLY C 1 204 ? -27.381 42.266 3.212 1.00 19.78 255 GLY C C 1
ATOM 6329 O O . GLY C 1 204 ? -26.168 42.162 3.026 1.00 19.79 255 GLY C O 1
ATOM 6330 N N . TYR C 1 205 ? -27.924 42.899 4.277 1.00 18.39 256 TYR C N 1
ATOM 6331 C CA . TYR C 1 205 ? -27.139 43.603 5.290 1.00 18.09 256 TYR C CA 1
ATOM 6332 C C . TYR C 1 205 ? -27.512 43.097 6.688 1.00 16.82 256 TYR C C 1
ATOM 6333 O O . TYR C 1 205 ? -27.474 43.828 7.690 1.00 17.87 256 TYR C O 1
ATOM 6342 N N . GLU C 1 206 ? -27.818 41.794 6.753 1.00 17.21 257 GLU C N 1
ATOM 6343 C CA . GLU C 1 206 ? -28.162 41.153 8.007 1.00 16.74 257 GLU C CA 1
ATOM 6344 C C . GLU C 1 206 ? -26.923 40.966 8.881 1.00 15.22 257 GLU C C 1
ATOM 6345 O O . GLU C 1 206 ? -25.782 40.816 8.373 1.00 16.60 257 GLU C O 1
ATOM 6351 N N . PRO C 1 207 ? -27.095 40.891 10.216 1.00 15.08 258 PRO C N 1
ATOM 6352 C CA . PRO C 1 207 ? -25.992 40.505 11.096 1.00 15.00 258 PRO C CA 1
ATOM 6353 C C . PRO C 1 207 ? -25.576 39.067 10.788 1.00 15.54 258 PRO C C 1
ATOM 6354 O O . PRO C 1 207 ? -26.288 38.300 10.099 1.00 17.69 258 PRO C O 1
ATOM 6358 N N . ASP C 1 208 ? -24.385 38.700 11.276 1.00 15.61 259 ASP C N 1
ATOM 6359 C CA A ASP C 1 208 ? -23.909 37.362 11.005 0.50 16.39 259 ASP C CA 1
ATOM 6360 C CA B ASP C 1 208 ? -23.835 37.361 11.134 0.50 16.98 259 ASP C CA 1
ATOM 6361 C C . ASP C 1 208 ? -24.856 36.300 11.574 1.00 15.60 259 ASP C C 1
ATOM 6362 O O . ASP C 1 208 ? -25.278 36.320 12.738 1.00 15.81 259 ASP C O 1
ATOM 6371 N N . LYS C 1 209 ? -25.094 35.303 10.739 1.00 17.62 260 LYS C N 1
ATOM 6372 C CA . LYS C 1 209 ? -26.046 34.237 11.049 1.00 18.51 260 LYS C CA 1
ATOM 6373 C C . LYS C 1 209 ? -25.666 33.472 12.319 1.00 17.37 260 LYS C C 1
ATOM 6374 O O . LYS C 1 209 ? -26.519 33.251 13.193 1.00 17.70 260 LYS C O 1
ATOM 6380 N N . GLU C 1 210 ? -24.361 33.130 12.475 1.00 17.02 261 GLU C N 1
ATOM 6381 C CA . GLU C 1 210 ? -23.911 32.393 13.660 1.00 17.20 261 GLU C CA 1
ATOM 6382 C C . GLU C 1 210 ? -24.142 33.203 14.931 1.00 16.76 261 GLU C C 1
ATOM 6383 O O . GLU C 1 210 ? -24.415 32.646 15.982 1.00 17.24 261 GLU C O 1
ATOM 6389 N N . ARG C 1 211 ? -23.974 34.542 14.839 1.00 15.91 262 ARG C N 1
ATOM 6390 C CA . ARG C 1 211 ? -24.168 35.408 15.999 1.00 15.37 262 ARG C CA 1
ATOM 6391 C C . ARG C 1 211 ? -25.646 35.478 16.409 1.00 15.85 262 ARG C C 1
ATOM 6392 O O . ARG C 1 211 ? -25.962 35.483 17.594 1.00 15.92 262 ARG C O 1
ATOM 6400 N N . VAL C 1 212 ? -26.539 35.545 15.421 1.00 15.66 263 VAL C N 1
ATOM 6401 C CA . VAL C 1 212 ? -27.981 35.485 15.710 1.00 15.85 263 VAL C CA 1
ATOM 6402 C C . VAL C 1 212 ? -28.331 34.140 16.361 1.00 15.00 263 VAL C C 1
ATOM 6403 O O . VAL C 1 212 ? -29.010 34.090 17.406 1.00 16.33 263 VAL C O 1
ATOM 6407 N N . SER C 1 213 ? -27.847 33.052 15.759 1.00 16.08 264 SER C N 1
ATOM 6408 C CA . SER C 1 213 ? -28.143 31.731 16.282 1.00 17.12 264 SER C CA 1
ATOM 6409 C C . SER C 1 213 ? -27.628 31.549 17.706 1.00 17.40 264 SER C C 1
ATOM 6410 O O . SER C 1 213 ? -28.291 30.909 18.516 1.00 17.11 264 SER C O 1
ATOM 6413 N N . LYS C 1 214 ? -26.422 32.067 18.014 1.00 18.10 265 LYS C N 1
ATOM 6414 C CA . LYS C 1 214 ? -25.881 31.916 19.353 1.00 17.31 265 LYS C CA 1
ATOM 6415 C C . LYS C 1 214 ? -26.772 32.624 20.382 1.00 16.77 265 LYS C C 1
ATOM 6416 O O . LYS C 1 214 ? -26.988 32.122 21.483 1.00 17.36 265 LYS C O 1
ATOM 6422 N N . ALA C 1 215 ? -27.302 33.804 20.026 1.00 17.25 266 ALA C N 1
ATOM 6423 C CA . ALA C 1 215 ? -28.242 34.493 20.903 1.00 17.86 266 ALA C CA 1
ATOM 6424 C C . ALA C 1 215 ? -29.545 33.703 21.102 1.00 17.47 266 ALA C C 1
ATOM 6425 O O . ALA C 1 215 ? -30.070 33.604 22.200 1.00 20.33 266 ALA C O 1
ATOM 6427 N N . LYS C 1 216 ? -30.048 33.088 20.044 1.00 18.24 267 LYS C N 1
ATOM 6428 C CA . LYS C 1 216 ? -31.248 32.256 20.159 1.00 18.25 267 LYS C CA 1
ATOM 6429 C C . LYS C 1 216 ? -31.029 31.016 21.035 1.00 18.44 267 LYS C C 1
ATOM 6430 O O . LYS C 1 216 ? -31.910 30.668 21.849 1.00 22.45 267 LYS C O 1
ATOM 6436 N N . GLN C 1 217 ? -29.842 30.425 20.877 1.00 18.97 268 GLN C N 1
ATOM 6437 C CA A GLN C 1 217 ? -29.484 29.258 21.714 0.70 18.74 268 GLN C CA 1
ATOM 6438 C CA B GLN C 1 217 ? -29.470 29.266 21.738 0.30 19.96 268 GLN C CA 1
ATOM 6439 C C . GLN C 1 217 ? -29.509 29.534 23.268 1.00 19.94 268 GLN C C 1
ATOM 6440 O O . GLN C 1 217 ? -29.855 28.694 24.171 1.00 21.06 268 GLN C O 1
ATOM 6451 N N . ALA C 1 218 ? -29.134 30.778 23.625 1.00 17.56 269 ALA C N 1
ATOM 6452 C CA . ALA C 1 218 ? -29.167 31.166 25.034 1.00 19.16 269 ALA C CA 1
ATOM 6453 C C . ALA C 1 218 ? -30.585 31.098 25.615 1.00 19.84 269 ALA C C 1
ATOM 6454 O O . ALA C 1 218 ? -30.750 30.856 26.812 1.00 22.96 269 ALA C O 1
ATOM 6456 N N . GLY C 1 219 ? -31.591 31.368 24.779 1.00 21.08 270 GLY C N 1
ATOM 6457 C CA . GLY C 1 219 ? -32.992 31.135 25.128 1.00 22.69 270 GLY C CA 1
ATOM 6458 C C . GLY C 1 219 ? -33.599 32.170 26.076 1.00 22.86 270 GLY C C 1
ATOM 6459 O O . GLY C 1 219 ? -34.672 31.913 26.630 1.00 27.08 270 GLY C O 1
ATOM 6460 N N . LEU C 1 220 ? -32.966 33.340 26.218 1.00 20.62 271 LEU C N 1
ATOM 6461 C CA . LEU C 1 220 ? -33.452 34.380 27.139 1.00 19.82 271 LEU C CA 1
ATOM 6462 C C . LEU C 1 220 ? -34.329 35.408 26.436 1.00 18.62 271 LEU C C 1
ATOM 6463 O O . LEU C 1 220 ? -35.290 35.886 27.049 1.00 20.73 271 LEU C O 1
ATOM 6468 N N . SER C 1 221 ? -33.970 35.771 25.206 1.00 18.60 272 SER C N 1
ATOM 6469 C CA . SER C 1 221 ? -34.506 36.945 24.538 1.00 17.65 272 SER C CA 1
ATOM 6470 C C . SER C 1 221 ? -35.297 36.562 23.285 1.00 18.64 272 SER C C 1
ATOM 6471 O O . SER C 1 221 ? -35.038 35.539 22.617 1.00 21.11 272 SER C O 1
ATOM 6474 N N . LYS C 1 222 ? -36.283 37.422 22.985 1.00 19.42 273 LYS C N 1
ATOM 6475 C CA . LYS C 1 222 ? -36.949 37.384 21.694 1.00 20.39 273 LYS C CA 1
ATOM 6476 C C . LYS C 1 222 ? -36.101 38.177 20.702 1.00 19.01 273 LYS C C 1
ATOM 6477 O O . LYS C 1 222 ? -35.868 39.353 20.923 1.00 20.76 273 LYS C O 1
ATOM 6483 N N . ILE C 1 223 ? -35.659 37.500 19.636 1.00 18.70 274 ILE C N 1
ATOM 6484 C CA . ILE C 1 223 ? -34.721 38.023 18.657 1.00 19.01 274 ILE C CA 1
ATOM 6485 C C . ILE C 1 223 ? -35.406 37.998 17.295 1.00 19.32 274 ILE C C 1
ATOM 6486 O O . ILE C 1 223 ? -35.817 36.922 16.850 1.00 22.71 274 ILE C O 1
ATOM 6491 N N . GLU C 1 224 ? -35.494 39.165 16.634 1.00 18.66 275 GLU C N 1
ATOM 6492 C CA . GLU C 1 224 ? -36.075 39.262 15.305 1.00 19.80 275 GLU C CA 1
ATOM 6493 C C . GLU C 1 224 ? -35.191 40.076 14.370 1.00 18.32 275 GLU C C 1
ATOM 6494 O O . GLU C 1 224 ? -34.659 41.131 14.755 1.00 18.39 275 GLU C O 1
ATOM 6500 N N . ILE C 1 225 ? -35.090 39.570 13.145 1.00 18.67 276 ILE C N 1
ATOM 6501 C CA . ILE C 1 225 ? -34.443 40.246 12.014 1.00 19.18 276 ILE C CA 1
ATOM 6502 C C . ILE C 1 225 ? -35.568 40.546 11.013 1.00 20.33 276 ILE C C 1
ATOM 6503 O O . ILE C 1 225 ? -36.294 39.632 10.630 1.00 24.05 276 ILE C O 1
ATOM 6508 N N . THR C 1 226 ? -35.704 41.813 10.609 1.00 19.45 277 THR C N 1
ATOM 6509 C CA . THR C 1 226 ? -36.772 42.276 9.732 1.00 19.33 277 THR C CA 1
ATOM 6510 C C . THR C 1 226 ? -36.221 43.324 8.765 1.00 19.81 277 THR C C 1
ATOM 6511 O O . THR C 1 226 ? -35.176 43.934 9.026 1.00 20.98 277 THR C O 1
ATOM 6515 N N . ASN C 1 227 ? -36.903 43.503 7.643 1.00 19.88 278 ASN C N 1
ATOM 6516 C CA . ASN C 1 227 ? -36.540 44.513 6.669 1.00 21.17 278 ASN C CA 1
ATOM 6517 C C . ASN C 1 227 ? -37.514 45.691 6.680 1.00 20.83 278 ASN C C 1
ATOM 6518 O O . ASN C 1 227 ? -37.480 46.494 5.750 1.00 23.45 278 ASN C O 1
ATOM 6523 N N . ASP C 1 228 ? -38.394 45.775 7.694 1.00 21.61 279 ASP C N 1
ATOM 6524 C CA . ASP C 1 228 ? -39.445 46.782 7.728 1.00 23.26 279 ASP C CA 1
ATOM 6525 C C . ASP C 1 228 ? -39.305 47.643 8.977 1.00 21.47 279 ASP C C 1
ATOM 6526 O O . ASP C 1 228 ? -39.859 47.349 10.039 1.00 21.18 279 ASP C O 1
ATOM 6531 N N . PRO C 1 229 ? -38.521 48.735 8.909 1.00 20.50 280 PRO C N 1
ATOM 6532 C CA . PRO C 1 229 ? -38.286 49.570 10.075 1.00 20.34 280 PRO C CA 1
ATOM 6533 C C . PRO C 1 229 ? -39.514 50.287 10.606 1.00 18.46 280 PRO C C 1
ATOM 6534 O O . PRO C 1 229 ? -39.585 50.512 11.797 1.00 18.91 280 PRO C O 1
ATOM 6538 N N . LYS C 1 230 ? -40.431 50.682 9.723 1.00 20.09 281 LYS C N 1
ATOM 6539 C CA . LYS C 1 230 ? -41.609 51.409 10.169 1.00 19.29 281 LYS C CA 1
ATOM 6540 C C . LYS C 1 230 ? -42.496 50.541 11.065 1.00 21.33 281 LYS C C 1
ATOM 6541 O O . LYS C 1 230 ? -43.109 51.050 12.000 1.00 21.85 281 LYS C O 1
ATOM 6547 N N . GLU C 1 231 ? -42.544 49.236 10.822 1.00 20.37 282 GLU C N 1
ATOM 6548 C CA . GLU C 1 231 ? -43.281 48.325 11.735 1.00 20.46 282 GLU C CA 1
ATOM 6549 C C . GLU C 1 231 ? -42.421 47.935 12.940 1.00 18.13 282 GLU C C 1
ATOM 6550 O O . GLU C 1 231 ? -42.954 47.801 14.028 1.00 19.12 282 GLU C O 1
ATOM 6556 N N . ALA C 1 232 ? -41.102 47.798 12.721 1.00 17.92 283 ALA C N 1
ATOM 6557 C CA . ALA C 1 232 ? -40.226 47.283 13.766 1.00 17.73 283 ALA C CA 1
ATOM 6558 C C . ALA C 1 232 ? -40.217 48.178 15.010 1.00 16.86 283 ALA C C 1
ATOM 6559 O O . ALA C 1 232 ? -40.215 47.679 16.133 1.00 17.24 283 ALA C O 1
ATOM 6561 N N . VAL C 1 233 ? -40.237 49.506 14.807 1.00 16.52 284 VAL C N 1
ATOM 6562 C CA . VAL C 1 233 ? -40.001 50.443 15.896 1.00 16.87 284 VAL C CA 1
ATOM 6563 C C . VAL C 1 233 ? -41.212 50.550 16.829 1.00 16.15 284 VAL C C 1
ATOM 6564 O O . VAL C 1 233 ? -41.089 51.097 17.913 1.00 17.45 284 VAL C O 1
ATOM 6568 N N . ILE C 1 234 ? -42.399 50.086 16.419 1.00 18.49 285 ILE C N 1
ATOM 6569 C CA . ILE C 1 234 ? -43.596 50.336 17.200 1.00 19.53 285 ILE C CA 1
ATOM 6570 C C . ILE C 1 234 ? -43.440 49.746 18.597 1.00 17.95 285 ILE C C 1
ATOM 6571 O O . ILE C 1 234 ? -43.259 48.531 18.740 1.00 20.60 285 ILE C O 1
ATOM 6576 N N . GLY C 1 235 ? -43.645 50.586 19.628 1.00 18.41 286 GLY C N 1
ATOM 6577 C CA . GLY C 1 235 ? -43.601 50.137 21.014 1.00 17.95 286 GLY C CA 1
ATOM 6578 C C . GLY C 1 235 ? -42.196 50.028 21.598 1.00 17.60 286 GLY C C 1
ATOM 6579 O O . GLY C 1 235 ? -42.052 49.563 22.720 1.00 19.31 286 GLY C O 1
ATOM 6580 N N . ALA C 1 236 ? -41.181 50.507 20.870 1.00 18.28 287 ALA C N 1
ATOM 6581 C CA . ALA C 1 236 ? -39.817 50.460 21.359 1.00 17.50 287 ALA C CA 1
ATOM 6582 C C . ALA C 1 236 ? -39.610 51.287 22.627 1.00 16.20 287 ALA C C 1
ATOM 6583 O O . ALA C 1 236 ? -40.136 52.379 22.769 1.00 18.25 287 ALA C O 1
ATOM 6585 N N . ASP C 1 237 ? -38.726 50.792 23.511 1.00 16.68 288 ASP C N 1
ATOM 6586 C CA . ASP C 1 237 ? -38.119 51.591 24.566 1.00 16.57 288 ASP C CA 1
ATOM 6587 C C . ASP C 1 237 ? -36.882 52.320 24.033 1.00 16.13 288 ASP C C 1
ATOM 6588 O O . ASP C 1 237 ? -36.553 53.410 24.539 1.00 16.80 288 ASP C O 1
ATOM 6593 N N . VAL C 1 238 ? -36.201 51.712 23.047 1.00 15.15 289 VAL C N 1
ATOM 6594 C CA . VAL C 1 238 ? -34.987 52.253 22.427 1.00 15.03 289 VAL C CA 1
ATOM 6595 C C . VAL C 1 238 ? -35.045 52.047 20.927 1.00 14.19 289 VAL C C 1
ATOM 6596 O O . VAL C 1 238 ? -35.293 50.945 20.471 1.00 15.24 289 VAL C O 1
ATOM 6600 N N . VAL C 1 239 ? -34.816 53.136 20.184 1.00 13.98 290 VAL C N 1
ATOM 6601 C CA . VAL C 1 239 ? -34.513 53.118 18.781 1.00 13.29 290 VAL C CA 1
ATOM 6602 C C . VAL C 1 239 ? -33.026 53.465 18.659 1.00 13.32 290 VAL C C 1
ATOM 6603 O O . VAL C 1 239 ? -32.625 54.526 19.148 1.00 14.70 290 VAL C O 1
ATOM 6607 N N . TYR C 1 240 ? -32.254 52.560 18.065 1.00 14.08 291 TYR C N 1
ATOM 6608 C CA . TYR C 1 240 ? -30.796 52.678 18.014 1.00 13.29 291 TYR C CA 1
ATOM 6609 C C . TYR C 1 240 ? -30.336 52.782 16.571 1.00 14.34 291 TYR C C 1
ATOM 6610 O O . TYR C 1 240 ? -30.848 52.087 15.690 1.00 15.65 291 TYR C O 1
ATOM 6619 N N . SER C 1 241 ? -29.364 53.675 16.304 1.00 15.51 292 SER C N 1
ATOM 6620 C CA . SER C 1 241 ? -28.786 53.741 14.979 1.00 16.86 292 SER C CA 1
ATOM 6621 C C . SER C 1 241 ? -27.272 53.878 15.068 1.00 15.73 292 SER C C 1
ATOM 6622 O O . SER C 1 241 ? -26.708 53.993 16.162 1.00 15.16 292 SER C O 1
ATOM 6625 N N . ASP C 1 242 ? -26.666 53.799 13.882 1.00 17.52 293 ASP C N 1
ATOM 6626 C CA . ASP C 1 242 ? -25.216 53.827 13.656 1.00 15.86 293 ASP C CA 1
ATOM 6627 C C . ASP C 1 242 ? -24.995 54.168 12.189 1.00 16.52 293 ASP C C 1
ATOM 6628 O O . ASP C 1 242 ? -25.901 54.095 11.349 1.00 17.18 293 ASP C O 1
ATOM 6633 N N . VAL C 1 243 ? -23.753 54.481 11.821 1.00 18.48 294 VAL C N 1
ATOM 6634 C CA . VAL C 1 243 ? -23.439 54.757 10.424 1.00 18.85 294 VAL C CA 1
ATOM 6635 C C . VAL C 1 243 ? -23.704 53.516 9.557 1.00 18.93 294 VAL C C 1
ATOM 6636 O O . VAL C 1 243 ? -23.517 52.375 9.980 1.00 21.54 294 VAL C O 1
ATOM 6640 N N . TRP C 1 244 ? -24.086 53.755 8.298 1.00 20.70 295 TRP C N 1
ATOM 6641 C CA . TRP C 1 244 ? -24.407 52.671 7.382 1.00 21.73 295 TRP C CA 1
ATOM 6642 C C . TRP C 1 244 ? -23.160 52.034 6.779 1.00 24.28 295 TRP C C 1
ATOM 6643 O O . TRP C 1 244 ? -23.221 50.869 6.420 1.00 27.07 295 TRP C O 1
ATOM 6654 N N . ALA C 1 245 ? -22.065 52.828 6.697 1.00 25.29 296 ALA C N 1
ATOM 6655 C CA . ALA C 1 245 ? -20.735 52.400 6.288 1.00 28.18 296 ALA C CA 1
ATOM 6656 C C . ALA C 1 245 ? -19.758 52.695 7.426 1.00 28.33 296 ALA C C 1
ATOM 6657 O O . ALA C 1 245 ? -19.527 53.865 7.733 1.00 34.11 296 ALA C O 1
ATOM 6659 N N . SER C 1 246 ? -19.280 51.619 8.075 1.00 29.29 297 SER C N 1
ATOM 6660 C CA . SER C 1 246 ? -18.418 51.615 9.261 1.00 28.40 297 SER C CA 1
ATOM 6661 C C . SER C 1 246 ? -16.973 51.971 8.895 1.00 33.34 297 SER C C 1
ATOM 6662 O O . SER C 1 246 ? -16.605 51.924 7.720 1.00 36.53 297 SER C O 1
ATOM 6665 N N . MET C 1 247 ? -16.160 52.248 9.925 1.00 31.73 298 MET C N 1
ATOM 6666 C CA . MET C 1 247 ? -14.705 52.487 9.719 1.00 30.40 298 MET C CA 1
ATOM 6667 C C . MET C 1 247 ? -14.136 51.261 8.995 1.00 36.90 298 MET C C 1
ATOM 6668 O O . MET C 1 247 ? -14.467 50.139 9.395 1.00 34.40 298 MET C O 1
ATOM 6673 N N . GLY C 1 248 ? -13.333 51.487 7.952 1.00 37.33 299 GLY C N 1
ATOM 6674 C CA . GLY C 1 248 ? -12.836 50.359 7.144 1.00 42.27 299 GLY C CA 1
ATOM 6675 C C . GLY C 1 248 ? -13.718 50.030 5.949 1.00 43.17 299 GLY C C 1
ATOM 6676 O O . GLY C 1 248 ? -13.286 49.198 5.141 1.00 49.95 299 GLY C O 1
ATOM 6677 N N . GLN C 1 249 ? -14.900 50.641 5.817 1.00 45.42 300 GLN C N 1
ATOM 6678 C CA . GLN C 1 249 ? -15.749 50.409 4.612 1.00 47.17 300 GLN C CA 1
ATOM 6679 C C . GLN C 1 249 ? -16.302 51.734 4.057 1.00 49.16 300 GLN C C 1
ATOM 6680 O O . GLN C 1 249 ? -17.353 51.703 3.414 1.00 44.71 300 GLN C O 1
ATOM 6686 N N . LYS C 1 250 ? -15.577 52.837 4.241 1.00 54.12 301 LYS C N 1
ATOM 6687 C CA . LYS C 1 250 ? -16.088 54.172 3.824 1.00 56.74 301 LYS C CA 1
ATOM 6688 C C . LYS C 1 250 ? -16.119 54.333 2.297 1.00 59.50 301 LYS C C 1
ATOM 6689 O O . LYS C 1 250 ? -16.757 55.286 1.847 1.00 60.39 301 LYS C O 1
ATOM 6695 N N . ASP C 1 251 ? -15.469 53.454 1.535 1.00 65.63 302 ASP C N 1
ATOM 6696 C CA . ASP C 1 251 ? -15.552 53.561 0.081 1.00 73.84 302 ASP C CA 1
ATOM 6697 C C . ASP C 1 251 ? -16.877 52.977 -0.427 1.00 68.63 302 ASP C C 1
ATOM 6698 O O . ASP C 1 251 ? -17.170 53.065 -1.614 1.00 62.61 302 ASP C O 1
ATOM 6703 N N . GLU C 1 252 ? -17.680 52.387 0.474 1.00 65.47 303 GLU C N 1
ATOM 6704 C CA . GLU C 1 252 ? -18.920 51.721 0.107 1.00 56.26 303 GLU C CA 1
ATOM 6705 C C . GLU C 1 252 ? -20.130 52.617 0.376 1.00 55.11 303 GLU C C 1
ATOM 6706 O O . GLU C 1 252 ? -21.272 52.168 0.258 1.00 55.63 303 GLU C O 1
ATOM 6712 N N . ALA C 1 253 ? -19.891 53.881 0.739 1.00 53.34 304 ALA C N 1
ATOM 6713 C CA . ALA C 1 253 ? -20.956 54.742 1.246 1.00 56.37 304 ALA C CA 1
ATOM 6714 C C . ALA C 1 253 ? -22.066 54.958 0.209 1.00 57.07 304 ALA C C 1
ATOM 6715 O O . ALA C 1 253 ? -23.234 55.031 0.595 1.00 50.34 304 ALA C O 1
ATOM 6717 N N . GLU C 1 254 ? -21.721 55.028 -1.090 1.00 60.85 305 GLU C N 1
ATOM 6718 C CA . GLU C 1 254 ? -22.679 55.442 -2.105 1.00 66.11 305 GLU C CA 1
ATOM 6719 C C . GLU C 1 254 ? -23.705 54.360 -2.427 1.00 66.16 305 GLU C C 1
ATOM 6720 O O . GLU C 1 254 ? -24.895 54.667 -2.521 1.00 64.74 305 GLU C O 1
ATOM 6726 N N . ALA C 1 255 ? -23.241 53.122 -2.639 1.00 63.11 306 ALA C N 1
ATOM 6727 C CA . ALA C 1 255 ? -24.138 52.008 -2.916 1.00 62.83 306 ALA C CA 1
ATOM 6728 C C . ALA C 1 255 ? -25.006 51.716 -1.697 1.00 57.51 306 ALA C C 1
ATOM 6729 O O . ALA C 1 255 ? -26.160 51.293 -1.836 1.00 50.80 306 ALA C O 1
ATOM 6731 N N . ARG C 1 256 ? -24.444 51.926 -0.499 1.00 49.88 307 ARG C N 1
ATOM 6732 C CA . ARG C 1 256 ? -25.215 51.707 0.711 1.00 43.33 307 ARG C CA 1
ATOM 6733 C C . ARG C 1 256 ? -26.343 52.735 0.814 1.00 40.14 307 ARG C C 1
ATOM 6734 O O . ARG C 1 256 ? -27.444 52.381 1.203 1.00 36.55 307 ARG C O 1
ATOM 6742 N N . ARG C 1 257 ? -26.093 53.997 0.444 1.00 40.87 308 ARG C N 1
ATOM 6743 C CA . ARG C 1 257 ? -27.143 55.009 0.452 1.00 43.27 308 ARG C CA 1
ATOM 6744 C C . ARG C 1 257 ? -28.385 54.500 -0.298 1.00 42.05 308 ARG C C 1
ATOM 6745 O O . ARG C 1 257 ? -29.515 54.613 0.185 1.00 39.16 308 ARG C O 1
ATOM 6753 N N . LYS C 1 258 ? -28.178 53.855 -1.448 1.00 45.59 309 LYS C N 1
ATOM 6754 C CA . LYS C 1 258 ? -29.278 53.354 -2.258 1.00 43.86 309 LYS C CA 1
ATOM 6755 C C . LYS C 1 258 ? -29.962 52.184 -1.541 1.00 41.36 309 LYS C C 1
ATOM 6756 O O . LYS C 1 258 ? -31.179 52.173 -1.362 1.00 41.15 309 LYS C O 1
ATOM 6762 N N . ALA C 1 259 ? -29.176 51.220 -1.055 1.00 38.04 310 ALA C N 1
ATOM 6763 C CA . ALA C 1 259 ? -29.735 50.035 -0.403 1.00 37.90 310 ALA C CA 1
ATOM 6764 C C . ALA C 1 259 ? -30.495 50.401 0.880 1.00 30.63 310 ALA C C 1
ATOM 6765 O O . ALA C 1 259 ? -31.441 49.708 1.267 1.00 33.20 310 ALA C O 1
ATOM 6767 N N . PHE C 1 260 ? -30.063 51.491 1.542 1.00 27.97 311 PHE C N 1
ATOM 6768 C CA . PHE C 1 260 ? -30.572 51.887 2.839 1.00 25.87 311 PHE C CA 1
ATOM 6769 C C . PHE C 1 260 ? -31.697 52.922 2.743 1.00 26.78 311 PHE C C 1
ATOM 6770 O O . PHE C 1 260 ? -32.152 53.386 3.781 1.00 27.74 311 PHE C O 1
ATOM 6778 N N . GLN C 1 261 ? -32.180 53.268 1.545 1.00 31.89 312 GLN C N 1
ATOM 6779 C CA . GLN C 1 261 ? -33.348 54.135 1.438 1.00 33.48 312 GLN C CA 1
ATOM 6780 C C . GLN C 1 261 ? -34.484 53.565 2.280 1.00 30.09 312 GLN C C 1
ATOM 6781 O O . GLN C 1 261 ? -34.793 52.370 2.175 1.00 34.25 312 GLN C O 1
ATOM 6787 N N . GLY C 1 262 ? -35.099 54.421 3.108 1.00 28.76 313 GLY C N 1
ATOM 6788 C CA . GLY C 1 262 ? -36.179 54.030 4.001 1.00 28.85 313 GLY C CA 1
ATOM 6789 C C . GLY C 1 262 ? -35.711 53.662 5.409 1.00 26.82 313 GLY C C 1
ATOM 6790 O O . GLY C 1 262 ? -36.556 53.404 6.274 1.00 28.30 313 GLY C O 1
ATOM 6791 N N . PHE C 1 263 ? -34.375 53.640 5.641 1.00 23.94 314 PHE C N 1
ATOM 6792 C CA . PHE C 1 263 ? -33.835 53.247 6.935 1.00 21.33 314 PHE C CA 1
ATOM 6793 C C . PHE C 1 263 ? -33.336 54.444 7.746 1.00 20.59 314 PHE C C 1
ATOM 6794 O O . PHE C 1 263 ? -32.866 54.264 8.868 1.00 23.95 314 PHE C O 1
ATOM 6802 N N . GLN C 1 264 ? -33.456 55.669 7.225 1.00 19.83 315 GLN C N 1
ATOM 6803 C CA . GLN C 1 264 ? -33.088 56.814 8.056 1.00 19.65 315 GLN C CA 1
ATOM 6804 C C . GLN C 1 264 ? -34.021 56.943 9.264 1.00 18.96 315 GLN C C 1
ATOM 6805 O O . GLN C 1 264 ? -35.253 56.855 9.136 1.00 21.18 315 GLN C O 1
ATOM 6811 N N . VAL C 1 265 ? -33.435 57.168 10.439 1.00 17.82 316 VAL C N 1
ATOM 6812 C CA . VAL C 1 265 ? -34.202 57.532 11.627 1.00 16.57 316 VAL C CA 1
ATOM 6813 C C . VAL C 1 265 ? -34.475 59.038 11.598 1.00 18.27 316 VAL C C 1
ATOM 6814 O O . VAL C 1 265 ? -33.602 59.869 11.810 1.00 17.77 316 VAL C O 1
ATOM 6818 N N . ASP C 1 266 ? -35.729 59.354 11.300 1.00 18.13 317 ASP C N 1
ATOM 6819 C CA . ASP C 1 266 ? -36.201 60.721 11.264 1.00 18.54 317 ASP C CA 1
ATOM 6820 C C . ASP C 1 266 ? -37.296 60.905 12.306 1.00 17.60 317 ASP C C 1
ATOM 6821 O O . ASP C 1 266 ? -37.665 59.986 13.059 1.00 17.40 317 ASP C O 1
ATOM 6826 N N . GLU C 1 267 ? -37.794 62.133 12.401 1.00 19.17 318 GLU C N 1
ATOM 6827 C CA . GLU C 1 267 ? -38.797 62.429 13.453 1.00 20.43 318 GLU C CA 1
ATOM 6828 C C . GLU C 1 267 ? -40.067 61.602 13.221 1.00 18.02 318 GLU C C 1
ATOM 6829 O O . GLU C 1 267 ? -40.671 61.195 14.191 1.00 18.04 318 GLU C O 1
ATOM 6835 N N . ALA C 1 268 ? -40.402 61.388 11.955 1.00 19.46 319 ALA C N 1
ATOM 6836 C CA . ALA C 1 268 ? -41.567 60.557 11.637 1.00 20.85 319 ALA C CA 1
ATOM 6837 C C . ALA C 1 268 ? -41.413 59.125 12.181 1.00 19.42 319 ALA C C 1
ATOM 6838 O O . ALA C 1 268 ? -42.347 58.546 12.747 1.00 20.87 319 ALA C O 1
ATOM 6840 N N . LEU C 1 269 ? -40.215 58.539 12.052 1.00 18.21 320 LEU C N 1
ATOM 6841 C CA . LEU C 1 269 ? -39.994 57.192 12.575 1.00 17.23 320 LEU C CA 1
ATOM 6842 C C . LEU C 1 269 ? -40.104 57.160 14.098 1.00 16.36 320 LEU C C 1
ATOM 6843 O O . LEU C 1 269 ? -40.649 56.222 14.681 1.00 18.48 320 LEU C O 1
ATOM 6848 N N . MET C 1 270 ? -39.526 58.175 14.773 1.00 16.88 321 MET C N 1
ATOM 6849 C CA . MET C 1 270 ? -39.612 58.235 16.224 1.00 17.36 321 MET C CA 1
ATOM 6850 C C . MET C 1 270 ? -41.078 58.379 16.678 1.00 19.31 321 MET C C 1
ATOM 6851 O O . MET C 1 270 ? -41.458 57.831 17.709 1.00 19.88 321 MET C O 1
ATOM 6856 N N . LYS C 1 271 ? -41.896 59.137 15.927 1.00 19.32 322 LYS C N 1
ATOM 6857 C CA . LYS C 1 271 ? -43.313 59.247 16.247 1.00 20.68 322 LYS C CA 1
ATOM 6858 C C . LYS C 1 271 ? -43.999 57.878 16.133 1.00 19.14 322 LYS C C 1
ATOM 6859 O O . LYS C 1 271 ? -44.804 57.495 16.999 1.00 21.64 322 LYS C O 1
ATOM 6865 N N . LEU C 1 272 ? -43.663 57.120 15.082 1.00 19.27 323 LEU C N 1
ATOM 6866 C CA . LEU C 1 272 ? -44.188 55.761 14.951 1.00 19.20 323 LEU C CA 1
ATOM 6867 C C . LEU C 1 272 ? -43.762 54.883 16.136 1.00 18.98 323 LEU C C 1
ATOM 6868 O O . LEU C 1 272 ? -44.480 53.984 16.561 1.00 21.20 323 LEU C O 1
ATOM 6873 N N . ALA C 1 273 ? -42.537 55.044 16.633 1.00 18.61 324 ALA C N 1
ATOM 6874 C CA . ALA C 1 273 ? -42.064 54.211 17.721 1.00 19.34 324 ALA C CA 1
ATOM 6875 C C . ALA C 1 273 ? -42.904 54.399 18.986 1.00 22.28 324 ALA C C 1
ATOM 6876 O O . ALA C 1 273 ? -43.237 53.435 19.695 1.00 23.19 324 ALA C O 1
ATOM 6878 N N . GLY C 1 274 ? -43.246 55.660 19.267 1.00 20.07 325 GLY C N 1
ATOM 6879 C CA . GLY C 1 274 ? -44.164 55.983 20.344 1.00 20.75 325 GLY C CA 1
ATOM 6880 C C . GLY C 1 274 ? -43.502 56.780 21.464 1.00 19.93 325 GLY C C 1
ATOM 6881 O O . GLY C 1 274 ? -42.293 57.044 21.471 1.00 20.38 325 GLY C O 1
ATOM 6882 N N . GLN C 1 275 ? -44.313 57.117 22.458 1.00 22.49 326 GLN C N 1
ATOM 6883 C CA . GLN C 1 275 ? -43.934 58.144 23.411 1.00 25.89 326 GLN C CA 1
ATOM 6884 C C . GLN C 1 275 ? -42.894 57.662 24.419 1.00 23.73 326 GLN C C 1
ATOM 6885 O O . GLN C 1 275 ? -42.236 58.492 25.028 1.00 30.14 326 GLN C O 1
ATOM 6891 N N . LYS C 1 276 ? -42.714 56.358 24.596 1.00 21.46 327 LYS C N 1
ATOM 6892 C CA . LYS C 1 276 ? -41.724 55.924 25.549 1.00 24.58 327 LYS C CA 1
ATOM 6893 C C . LYS C 1 276 ? -40.359 55.622 24.927 1.00 19.55 327 LYS C C 1
ATOM 6894 O O . LYS C 1 276 ? -39.444 55.216 25.660 1.00 21.47 327 LYS C O 1
ATOM 6900 N N . ALA C 1 277 ? -40.227 55.833 23.613 1.00 18.00 328 ALA C N 1
ATOM 6901 C CA . ALA C 1 277 ? -38.971 55.491 22.931 1.00 16.32 328 ALA C CA 1
ATOM 6902 C C . ALA C 1 277 ? -37.906 56.560 23.144 1.00 17.17 328 ALA C C 1
ATOM 6903 O O . ALA C 1 277 ? -38.088 57.736 22.825 1.00 19.09 328 ALA C O 1
ATOM 6905 N N . TYR C 1 278 ? -36.758 56.124 23.654 1.00 16.41 329 TYR C N 1
ATOM 6906 C CA . TYR C 1 278 ? -35.541 56.918 23.620 1.00 15.14 329 TYR C CA 1
ATOM 6907 C C . TYR C 1 278 ? -34.788 56.662 22.320 1.00 16.20 329 TYR C C 1
ATOM 6908 O O . TYR C 1 278 ? -34.884 55.583 21.735 1.00 18.43 329 TYR C O 1
ATOM 6917 N N . PHE C 1 279 ? -34.019 57.664 21.885 1.00 14.75 330 PHE C N 1
ATOM 6918 C CA . PHE C 1 279 ? -33.112 57.517 20.756 1.00 14.14 330 PHE C CA 1
ATOM 6919 C C . PHE C 1 279 ? -31.670 57.392 21.256 1.00 14.09 330 PHE C C 1
ATOM 6920 O O . PHE C 1 279 ? -31.216 58.192 22.076 1.00 14.89 330 PHE C O 1
ATOM 6928 N N . MET C 1 280 ? -30.987 56.375 20.725 1.00 13.99 331 MET C N 1
ATOM 6929 C CA . MET C 1 280 ? -29.608 56.103 21.077 1.00 13.03 331 MET C CA 1
ATOM 6930 C C . MET C 1 280 ? -28.809 55.896 19.788 1.00 13.01 331 MET C C 1
ATOM 6931 O O . MET C 1 280 ? -29.308 55.450 18.759 1.00 13.83 331 MET C O 1
ATOM 6936 N N . HIS C 1 281 ? -27.510 56.266 19.843 1.00 13.46 332 HIS C N 1
ATOM 6937 C CA . HIS C 1 281 ? -26.621 56.170 18.700 1.00 13.91 332 HIS C CA 1
ATOM 6938 C C . HIS C 1 281 ? -25.216 56.145 19.298 1.00 13.15 332 HIS C C 1
ATOM 6939 O O . HIS C 1 281 ? -24.887 56.989 20.151 1.00 14.13 332 HIS C O 1
ATOM 6946 N N . CYS C 1 282 ? -24.392 55.162 18.890 1.00 14.14 333 CYS C N 1
ATOM 6947 C CA . CYS C 1 282 ? -23.063 55.012 19.482 1.00 13.78 333 CYS C CA 1
ATOM 6948 C C . CYS C 1 282 ? -22.152 56.204 19.218 1.00 14.14 333 CYS C C 1
ATOM 6949 O O . CYS C 1 282 ? -21.185 56.427 19.990 1.00 14.34 333 CYS C O 1
ATOM 6952 N N . LEU C 1 283 ? -22.436 56.907 18.124 1.00 14.70 334 LEU C N 1
ATOM 6953 C CA . LEU C 1 283 ? -21.642 58.047 17.652 1.00 15.15 334 LEU C CA 1
ATOM 6954 C C . LEU C 1 283 ? -20.311 57.565 17.065 1.00 14.76 334 LEU C C 1
ATOM 6955 O O . LEU C 1 283 ? -19.850 56.476 17.392 1.00 14.98 334 LEU C O 1
ATOM 6960 N N . PRO C 1 284 ? -19.653 58.312 16.161 1.00 15.40 335 PRO C N 1
ATOM 6961 C CA . PRO C 1 284 ? -20.132 59.580 15.580 1.00 16.40 335 PRO C CA 1
ATOM 6962 C C . PRO C 1 284 ? -21.347 59.356 14.658 1.00 16.15 335 PRO C C 1
ATOM 6963 O O . PRO C 1 284 ? -21.543 58.269 14.070 1.00 17.77 335 PRO C O 1
ATOM 6967 N N . ALA C 1 285 ? -22.198 60.385 14.600 1.00 16.74 336 ALA C N 1
ATOM 6968 C CA . ALA C 1 285 ? -23.374 60.419 13.755 1.00 19.82 336 ALA C CA 1
ATOM 6969 C C . ALA C 1 285 ? -23.148 61.299 12.528 1.00 19.49 336 ALA C C 1
ATOM 6970 O O . ALA C 1 285 ? -22.484 62.331 12.606 1.00 22.35 336 ALA C O 1
ATOM 6972 N N . GLU C 1 286 ? -23.763 60.892 11.421 1.00 19.89 337 GLU C N 1
ATOM 6973 C CA . GLU C 1 286 ? -23.771 61.642 10.176 1.00 21.61 337 GLU C CA 1
ATOM 6974 C C . GLU C 1 286 ? -25.199 62.117 9.894 1.00 21.20 337 GLU C C 1
ATOM 6975 O O . GLU C 1 286 ? -25.988 61.458 9.218 1.00 20.49 337 GLU C O 1
ATOM 6981 N N . ARG C 1 287 ? -25.493 63.313 10.382 1.00 20.19 338 ARG C N 1
ATOM 6982 C CA . ARG C 1 287 ? -26.801 63.916 10.150 1.00 19.80 338 ARG C CA 1
ATOM 6983 C C . ARG C 1 287 ? -27.069 64.016 8.656 1.00 19.51 338 ARG C C 1
ATOM 6984 O O . ARG C 1 287 ? -26.195 64.392 7.869 1.00 21.90 338 ARG C O 1
ATOM 6992 N N . GLY C 1 288 ? -28.306 63.694 8.290 1.00 19.25 339 GLY C N 1
ATOM 6993 C CA . GLY C 1 288 ? -28.703 63.646 6.898 1.00 19.69 339 GLY C CA 1
ATOM 6994 C C . GLY C 1 288 ? -28.475 62.292 6.230 1.00 20.82 339 GLY C C 1
ATOM 6995 O O . GLY C 1 288 ? -28.911 62.099 5.090 1.00 24.23 339 GLY C O 1
ATOM 6996 N N . VAL C 1 289 ? -27.790 61.375 6.918 1.00 21.27 340 VAL C N 1
ATOM 6997 C CA . VAL C 1 289 ? -27.539 60.049 6.378 1.00 21.67 340 VAL C CA 1
ATOM 6998 C C . VAL C 1 289 ? -28.399 59.067 7.175 1.00 19.48 340 VAL C C 1
ATOM 6999 O O . VAL C 1 289 ? -29.584 58.969 6.862 1.00 20.82 340 VAL C O 1
ATOM 7003 N N . GLU C 1 290 ? -27.897 58.458 8.260 1.00 19.75 341 GLU C N 1
ATOM 7004 C CA . GLU C 1 290 ? -28.666 57.459 8.988 1.00 18.08 341 GLU C CA 1
ATOM 7005 C C . GLU C 1 290 ? -29.706 58.089 9.920 1.00 17.36 341 GLU C C 1
ATOM 7006 O O . GLU C 1 290 ? -30.550 57.368 10.451 1.00 18.31 341 GLU C O 1
ATOM 7012 N N . VAL C 1 291 ? -29.565 59.386 10.229 1.00 17.03 342 VAL C N 1
ATOM 7013 C CA . VAL C 1 291 ? -30.373 60.048 11.248 1.00 17.01 342 VAL C CA 1
ATOM 7014 C C . VAL C 1 291 ? -30.472 61.523 10.890 1.00 17.88 342 VAL C C 1
ATOM 7015 O O . VAL C 1 291 ? -29.574 62.039 10.233 1.00 19.22 342 VAL C O 1
ATOM 7019 N N . THR C 1 292 ? -31.567 62.200 11.299 1.00 17.84 343 THR C N 1
ATOM 7020 C CA . THR C 1 292 ? -31.716 63.635 11.089 1.00 17.54 343 THR C CA 1
ATOM 7021 C C . THR C 1 292 ? -31.207 64.402 12.318 1.00 17.36 343 THR C C 1
ATOM 7022 O O . THR C 1 292 ? -31.181 63.918 13.458 1.00 17.91 343 THR C O 1
ATOM 7026 N N . ASN C 1 293 ? -30.864 65.669 12.081 1.00 18.05 344 ASN C N 1
ATOM 7027 C CA . ASN C 1 293 ? -30.506 66.586 13.153 1.00 18.44 344 ASN C CA 1
ATOM 7028 C C . ASN C 1 293 ? -31.599 66.632 14.212 1.00 17.59 344 ASN C C 1
ATOM 7029 O O . ASN C 1 293 ? -31.339 66.621 15.401 1.00 18.86 344 ASN C O 1
ATOM 7034 N N . GLY C 1 294 ? -32.857 66.700 13.760 1.00 17.92 345 GLY C N 1
ATOM 7035 C CA . GLY C 1 294 ? -33.944 66.864 14.721 1.00 19.29 345 GLY C CA 1
ATOM 7036 C C . GLY C 1 294 ? -34.043 65.693 15.710 1.00 17.68 345 GLY C C 1
ATOM 7037 O O . GLY C 1 294 ? -34.400 65.857 16.861 1.00 19.80 345 GLY C O 1
ATOM 7038 N N . VAL C 1 295 ? -33.788 64.477 15.229 1.00 16.41 346 VAL C N 1
ATOM 7039 C CA . VAL C 1 295 ? -33.741 63.322 16.116 1.00 16.64 346 VAL C CA 1
ATOM 7040 C C . VAL C 1 295 ? -32.565 63.395 17.103 1.00 15.88 346 VAL C C 1
ATOM 7041 O O . VAL C 1 295 ? -32.748 63.180 18.304 1.00 16.47 346 VAL C O 1
ATOM 7045 N N . VAL C 1 296 ? -31.349 63.691 16.605 1.00 16.96 347 VAL C N 1
ATOM 7046 C CA . VAL C 1 296 ? -30.182 63.716 17.476 1.00 17.30 347 VAL C CA 1
ATOM 7047 C C . VAL C 1 296 ? -30.372 64.714 18.622 1.00 16.60 347 VAL C C 1
ATOM 7048 O O . VAL C 1 296 ? -29.955 64.463 19.759 1.00 16.97 347 VAL C O 1
ATOM 7052 N N . GLU C 1 297 ? -31.019 65.857 18.306 1.00 17.15 348 GLU C N 1
ATOM 7053 C CA . GLU C 1 297 ? -31.155 66.968 19.230 1.00 18.58 348 GLU C CA 1
ATOM 7054 C C . GLU C 1 297 ? -32.476 66.946 20.008 1.00 18.68 348 GLU C C 1
ATOM 7055 O O . GLU C 1 297 ? -32.711 67.834 20.827 1.00 21.12 348 GLU C O 1
ATOM 7061 N N . ALA C 1 298 ? -33.323 65.918 19.790 1.00 17.73 349 ALA C N 1
ATOM 7062 C CA . ALA C 1 298 ? -34.645 65.880 20.405 1.00 18.90 349 ALA C CA 1
ATOM 7063 C C . ALA C 1 298 ? -34.568 65.619 21.904 1.00 17.69 349 ALA C C 1
ATOM 7064 O O . ALA C 1 298 ? -33.603 65.021 22.409 1.00 18.29 349 ALA C O 1
ATOM 7066 N N . PRO C 1 299 ? -35.641 65.927 22.680 1.00 19.89 350 PRO C N 1
ATOM 7067 C CA . PRO C 1 299 ? -35.639 65.621 24.108 1.00 21.09 350 PRO C CA 1
ATOM 7068 C C . PRO C 1 299 ? -35.507 64.138 24.446 1.00 19.90 350 PRO C C 1
ATOM 7069 O O . PRO C 1 299 ? -35.017 63.820 25.520 1.00 22.67 350 PRO C O 1
ATOM 7073 N N . TYR C 1 300 ? -35.961 63.256 23.552 1.00 17.14 351 TYR C N 1
ATOM 7074 C CA . TYR C 1 300 ? -35.869 61.809 23.772 1.00 17.30 351 TYR C CA 1
ATOM 7075 C C . TYR C 1 300 ? -34.511 61.228 23.359 1.00 16.51 351 TYR C C 1
ATOM 7076 O O . TYR C 1 300 ? -34.270 60.040 23.574 1.00 16.30 351 TYR C O 1
ATOM 7085 N N . SER C 1 301 ? -33.618 62.059 22.802 1.00 15.88 352 SER C N 1
ATOM 7086 C CA . SER C 1 301 ? -32.260 61.607 22.490 1.00 15.82 352 SER C CA 1
ATOM 7087 C C . SER C 1 301 ? -31.393 61.637 23.738 1.00 15.74 352 SER C C 1
ATOM 7088 O O . SER C 1 301 ? -31.269 62.681 24.365 1.00 18.78 352 SER C O 1
ATOM 7091 N N . ILE C 1 302 ?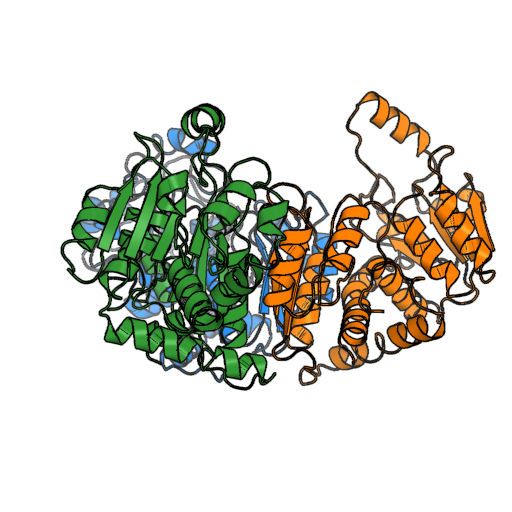 -30.690 60.523 23.978 1.00 15.10 353 ILE C N 1
ATOM 7092 C CA . ILE C 1 302 ? -29.819 60.406 25.140 1.00 15.57 353 ILE C CA 1
ATOM 7093 C C . ILE C 1 302 ? -28.394 60.063 24.698 1.00 15.13 353 ILE C C 1
ATOM 7094 O O . ILE C 1 302 ? -27.626 59.486 25.476 1.00 15.55 353 ILE C O 1
ATOM 7099 N N . VAL C 1 303 ? -28.024 60.502 23.498 1.00 15.06 354 VAL C N 1
ATOM 7100 C CA . VAL C 1 303 ? -26.697 60.187 22.943 1.00 14.25 354 VAL C CA 1
ATOM 7101 C C . VAL C 1 303 ? -25.556 60.738 23.801 1.00 14.66 354 VAL C C 1
ATOM 7102 O O . VAL C 1 303 ? -24.498 60.106 23.857 1.00 15.11 354 VAL C O 1
ATOM 7106 N N . PHE C 1 304 ? -25.700 61.878 24.470 1.00 14.82 355 PHE C N 1
ATOM 7107 C CA . PHE C 1 304 ? -24.555 62.409 25.224 1.00 14.74 355 PHE C CA 1
ATOM 7108 C C . PHE C 1 304 ? -24.410 61.710 26.579 1.00 15.26 355 PHE C C 1
ATOM 7109 O O . PHE C 1 304 ? -23.293 61.304 26.940 1.00 15.14 355 PHE C O 1
ATOM 7117 N N . PRO C 1 305 ? -25.480 61.492 27.379 1.00 16.03 356 PRO C N 1
ATOM 7118 C CA . PRO C 1 305 ? -25.376 60.599 28.537 1.00 16.00 356 PRO C CA 1
ATOM 7119 C C . PRO C 1 305 ? -24.825 59.217 28.170 1.00 14.31 356 PRO C C 1
ATOM 7120 O O . PRO C 1 305 ? -24.028 58.635 28.910 1.00 14.25 356 PRO C O 1
ATOM 7124 N N . GLN C 1 306 ? -25.284 58.683 27.041 1.00 14.97 357 GLN C N 1
ATOM 7125 C CA . GLN C 1 306 ? -24.799 57.422 26.513 1.00 14.92 357 GLN C CA 1
ATOM 7126 C C . GLN C 1 306 ? -23.273 57.415 26.333 1.00 13.81 357 GLN C C 1
ATOM 7127 O O . GLN C 1 306 ? -22.585 56.480 26.797 1.00 14.87 357 GLN C O 1
ATOM 7133 N N . ALA C 1 307 ? -22.738 58.430 25.650 1.00 14.53 358 ALA C N 1
ATOM 7134 C CA . ALA C 1 307 ? -21.297 58.536 25.436 1.00 14.35 358 ALA C CA 1
ATOM 7135 C C . ALA C 1 307 ? -20.561 58.604 26.776 1.00 13.81 358 ALA C C 1
ATOM 7136 O O . ALA C 1 307 ? -19.495 57.970 26.945 1.00 14.39 358 ALA C O 1
ATOM 7138 N N . GLU C 1 308 ? -21.066 59.385 27.735 1.00 14.99 359 GLU C N 1
ATOM 7139 C CA . GLU C 1 308 ? -20.399 59.503 29.023 1.00 15.17 359 GLU C CA 1
ATOM 7140 C C . GLU C 1 308 ? -20.199 58.128 29.682 1.00 13.49 359 GLU C C 1
ATOM 7141 O O . GLU C 1 308 ? -19.152 57.835 30.301 1.00 13.78 359 GLU C O 1
ATOM 7147 N N . ASN C 1 309 ? -21.255 57.291 29.565 1.00 13.54 360 ASN C N 1
ATOM 7148 C CA . ASN C 1 309 ? -21.283 56.005 30.242 1.00 13.80 360 ASN C CA 1
ATOM 7149 C C . ASN C 1 309 ? -20.263 55.016 29.668 1.00 12.89 360 ASN C C 1
ATOM 7150 O O . ASN C 1 309 ? -20.001 53.998 30.316 1.00 13.13 360 ASN C O 1
ATOM 7155 N N . ARG C 1 310 ? -19.584 55.379 28.582 1.00 12.56 361 ARG C N 1
ATOM 7156 C CA . ARG C 1 310 ? -18.466 54.510 28.127 1.00 12.99 361 ARG C CA 1
ATOM 7157 C C . ARG C 1 310 ? -17.430 54.463 29.258 1.00 12.23 361 ARG C C 1
ATOM 7158 O O . ARG C 1 310 ? -16.981 53.376 29.601 1.00 13.35 361 ARG C O 1
ATOM 7166 N N . MET C 1 311 ? -17.118 55.618 29.853 1.00 13.20 362 MET C N 1
ATOM 7167 C CA . MET C 1 311 ? -16.089 55.679 30.893 1.00 13.21 362 MET C CA 1
ATOM 7168 C C . MET C 1 311 ? -16.532 54.864 32.120 1.00 13.83 362 MET C C 1
ATOM 7169 O O . MET C 1 311 ? -15.771 54.062 32.669 1.00 13.98 362 MET C O 1
ATOM 7174 N N . HIS C 1 312 ? -17.798 55.022 32.556 1.00 13.96 363 HIS C N 1
ATOM 7175 C CA . HIS C 1 312 ? -18.252 54.381 33.779 1.00 14.04 363 HIS C CA 1
ATOM 7176 C C . HIS C 1 312 ? -18.340 52.855 33.590 1.00 13.13 363 HIS C C 1
ATOM 7177 O O . HIS C 1 312 ? -17.959 52.089 34.477 1.00 14.92 363 HIS C O 1
ATOM 7184 N N . ALA C 1 313 ? -18.912 52.386 32.470 1.00 13.38 364 ALA C N 1
ATOM 7185 C CA . ALA C 1 313 ? -18.985 50.939 32.244 1.00 13.65 364 ALA C CA 1
ATOM 7186 C C . ALA C 1 313 ? -17.581 50.333 32.127 1.00 12.90 364 ALA C C 1
ATOM 7187 O O . ALA C 1 313 ? -17.318 49.274 32.688 1.00 14.00 364 ALA C O 1
ATOM 7189 N N . GLN C 1 314 ? -16.697 50.988 31.376 1.00 13.01 365 GLN C N 1
ATOM 7190 C CA . GLN C 1 314 ? -15.343 50.464 31.160 1.00 13.23 365 GLN C CA 1
ATOM 7191 C C . GLN C 1 314 ? -14.548 50.420 32.453 1.00 12.92 365 GLN C C 1
ATOM 7192 O O . GLN C 1 314 ? -13.773 49.496 32.687 1.00 14.19 365 GLN C O 1
ATOM 7198 N N . ASN C 1 315 ? -14.730 51.414 33.326 1.00 12.86 366 ASN C N 1
ATOM 7199 C CA . ASN C 1 315 ? -14.058 51.426 34.613 1.00 13.21 366 ASN C CA 1
ATOM 7200 C C . ASN C 1 315 ? -14.431 50.180 35.403 1.00 13.90 366 ASN C C 1
ATOM 7201 O O . ASN C 1 315 ? -13.571 49.513 35.955 1.00 14.37 366 ASN C O 1
ATOM 7206 N N . ALA C 1 316 ? -15.728 49.820 35.417 1.00 14.39 367 ALA C N 1
ATOM 7207 C CA . ALA C 1 316 ? -16.150 48.617 36.096 1.00 13.90 367 ALA C CA 1
ATOM 7208 C C . ALA C 1 316 ? -15.635 47.338 35.429 1.00 12.71 367 ALA C C 1
ATOM 7209 O O . ALA C 1 316 ? -15.276 46.392 36.142 1.00 14.96 367 ALA C O 1
ATOM 7211 N N . ILE C 1 317 ? -15.592 47.291 34.108 1.00 12.93 368 ILE C N 1
ATOM 7212 C CA . ILE C 1 317 ? -15.005 46.143 33.405 1.00 13.33 368 ILE C CA 1
ATOM 7213 C C . ILE C 1 317 ? -13.531 45.969 33.788 1.00 12.66 368 ILE C C 1
ATOM 7214 O O . ILE C 1 317 ? -13.111 44.854 34.080 1.00 13.88 368 ILE C O 1
ATOM 7219 N N . MET C 1 318 ? -12.749 47.048 33.757 1.00 13.23 369 MET C N 1
ATOM 7220 C CA . MET C 1 318 ? -11.329 46.951 34.090 1.00 13.64 369 MET C CA 1
ATOM 7221 C C . MET C 1 318 ? -11.115 46.536 35.551 1.00 14.18 369 MET C C 1
ATOM 7222 O O . MET C 1 318 ? -10.242 45.704 35.856 1.00 15.46 369 MET C O 1
ATOM 7227 N N . LEU C 1 319 ? -11.931 47.092 36.473 1.00 13.94 370 LEU C N 1
ATOM 7228 C CA . LEU C 1 319 ? -11.889 46.682 37.871 1.00 14.29 370 LEU C CA 1
ATOM 7229 C C . LEU C 1 319 ? -12.101 45.167 37.974 1.00 15.21 370 LEU C C 1
ATOM 7230 O O . LEU C 1 319 ? -11.333 44.456 38.653 1.00 15.67 370 LEU C O 1
ATOM 7235 N N . HIS C 1 320 ? -13.127 44.656 37.269 1.00 14.67 371 HIS C N 1
ATOM 7236 C CA . HIS C 1 320 ? -13.427 43.228 37.305 1.00 14.83 371 HIS C CA 1
ATOM 7237 C C . HIS C 1 320 ? -12.228 42.418 36.808 1.00 15.85 371 HIS C C 1
ATOM 7238 O O . HIS C 1 320 ? -11.810 41.443 37.459 1.00 16.76 371 HIS C O 1
ATOM 7245 N N . LEU C 1 321 ? -11.677 42.815 35.649 1.00 14.50 372 LEU C N 1
ATOM 7246 C CA . LEU C 1 321 ? -10.583 42.053 35.043 1.00 15.01 372 LEU C CA 1
ATOM 7247 C C . LEU C 1 321 ? -9.335 42.052 35.907 1.00 15.96 372 LEU C C 1
ATOM 7248 O O . LEU C 1 321 ? -8.537 41.085 35.828 1.00 17.24 372 LEU C O 1
ATOM 7253 N N . LEU C 1 322 ? -9.126 43.124 36.682 1.00 14.42 373 LEU C N 1
ATOM 7254 C CA . LEU C 1 322 ? -7.924 43.215 37.504 1.00 16.62 373 LEU C CA 1
ATOM 7255 C C . LEU C 1 322 ? -8.131 42.724 38.932 1.00 17.08 373 LEU C C 1
ATOM 7256 O O . LEU C 1 322 ? -7.258 42.856 39.795 1.00 19.38 373 LEU C O 1
ATOM 7261 N N . GLY C 1 323 ? -9.274 42.080 39.206 1.00 18.29 374 GLY C N 1
ATOM 7262 C CA . GLY C 1 323 ? -9.455 41.370 40.461 1.00 21.01 374 GLY C CA 1
ATOM 7263 C C . GLY C 1 323 ? -10.161 42.157 41.566 1.00 21.26 374 GLY C C 1
ATOM 7264 O O . GLY C 1 323 ? -10.150 41.716 42.715 1.00 26.20 374 GLY C O 1
ATOM 7265 N N . PHE C 1 324 ? -10.741 43.316 41.231 1.00 20.42 375 PHE C N 1
ATOM 7266 C CA . PHE C 1 324 ? -11.426 44.175 42.197 1.00 23.17 375 PHE C CA 1
ATOM 7267 C C . PHE C 1 324 ? -12.955 43.987 42.134 1.00 28.71 375 PHE C C 1
ATOM 7268 O O . PHE C 1 324 ? -13.463 43.174 41.316 1.00 29.36 375 PHE C O 1
#

GO terms:
  GO:0009507 chloroplast (C, HDA)
  GO:0009570 chloroplast stroma (C, HDA)